Protein AF-0000000086921653 (afdb_homodimer)

Nearest PDB structures (foldseek):
  8v0e-assembly1_A  TM=7.248E-01  e=2.127E-13  Homo sapiens
  9goa-assembly1_D  TM=7.082E-01  e=7.191E-13  Latrodectus tredecimguttatus
  5et0-assembly2_C  TM=6.211E-01  e=5.485E-13  Mus musculus
  9go9-assembly1_D  TM=6.993E-01  e=1.940E-12  Latrodectus tredecimguttatus
  5vkq-assembly1_A  TM=5.645E-01  e=6.873E-13  Drosophila melanogaster

pLDDT: mean 85.6, std 21.06, range [19.03, 98.75]

Solvent-accessible surface area (backbone atoms only — not comparable to full-atom values): 44833 Å² total; per-residue (Å²): 137,78,83,74,82,75,76,76,74,77,72,74,77,76,78,72,76,74,77,74,72,72,69,71,74,69,77,75,67,77,78,58,57,68,45,58,58,68,54,50,53,24,22,51,70,57,37,61,77,69,47,67,81,50,62,60,93,70,54,32,30,70,58,37,40,36,45,63,43,45,22,48,48,48,52,67,64,80,64,80,65,82,78,68,75,90,61,72,52,66,48,56,42,52,49,52,52,37,70,76,40,58,67,54,67,72,43,51,25,71,64,33,43,30,40,56,34,50,17,22,50,70,46,29,40,66,47,45,53,46,55,47,51,52,33,52,55,55,41,64,64,50,56,72,78,54,90,76,76,91,67,51,59,34,53,50,62,60,66,41,48,25,75,58,37,44,33,26,55,36,31,7,44,74,52,67,21,58,66,35,43,51,51,55,32,66,74,44,26,81,58,36,58,68,54,21,76,77,25,44,7,49,50,17,48,16,29,63,68,65,34,61,69,56,34,52,48,48,65,74,43,21,75,57,62,36,46,46,26,45,72,53,30,34,23,57,36,31,14,35,68,70,64,37,57,67,59,38,50,55,45,43,74,77,41,38,70,57,38,62,44,44,23,75,58,30,45,25,32,49,38,44,19,25,66,72,48,42,44,69,53,41,49,53,41,43,72,60,33,60,68,42,57,71,46,46,25,67,84,52,32,43,32,29,56,35,43,9,27,42,69,44,27,54,65,36,42,50,51,47,38,72,77,39,61,72,50,68,74,51,47,25,77,53,40,39,38,34,46,34,36,9,31,56,56,67,20,62,68,42,53,55,52,35,64,71,34,67,66,48,33,70,61,44,47,62,46,50,26,78,60,29,41,30,22,63,46,45,45,59,67,87,74,59,70,70,72,72,68,47,83,84,47,64,64,76,49,54,22,76,86,67,37,28,29,63,53,44,46,53,53,52,53,55,49,70,74,93,138,79,81,76,78,78,72,77,74,76,77,73,79,78,76,78,78,76,77,72,73,73,71,74,74,69,76,75,69,76,78,76,58,67,42,57,65,67,53,51,53,24,20,52,70,54,38,60,78,69,45,68,80,49,64,59,92,71,50,29,34,77,57,36,38,35,46,61,43,45,20,48,70,55,50,69,60,83,65,81,69,84,82,69,74,92,62,68,52,65,47,55,40,52,49,53,52,37,70,76,40,59,68,54,65,72,44,50,25,70,63,32,43,30,39,55,35,48,18,22,52,69,44,28,39,64,46,43,52,44,56,45,51,52,32,53,54,55,44,67,65,51,59,72,78,52,90,75,80,91,67,52,58,34,52,51,62,59,66,41,47,23,74,58,37,43,31,27,55,36,31,8,44,76,63,67,22,57,65,34,41,51,51,56,31,65,72,42,26,84,58,36,59,68,54,22,75,76,26,43,7,47,50,15,48,16,31,63,69,64,36,62,67,56,34,51,50,48,65,73,42,20,76,55,62,35,47,46,26,47,71,52,29,34,24,55,37,33,14,36,68,70,64,38,59,66,59,40,50,55,47,42,74,74,43,39,68,56,38,63,43,45,21,74,58,29,46,24,32,48,36,44,18,27,65,72,48,43,42,68,54,42,50,55,41,41,72,58,33,59,60,41,55,54,46,45,26,66,86,53,32,43,31,28,57,34,43,9,29,43,70,45,28,54,64,35,42,50,51,48,37,73,72,39,62,56,51,67,71,54,46,27,77,53,42,40,38,34,46,33,36,9,33,58,56,67,22,65,68,43,54,54,54,35,67,71,33,48,60,48,34,70,59,45,48,63,47,50,25,78,62,33,42,29,24,63,48,45,46,58,67,90,74,57,70,71,72,71,66,45,73,82,46,64,66,78,49,54,23,76,84,69,37,27,30,64,52,46,47,51,53,53,49,57,51,67,71,93

Radius of gyration: 44.17 Å; Cα contacts (8 Å, |Δi|>4): 1391; chains: 2; bounding box: 118×127×109 Å

Sequence (836 aa):
MDHSTDQTESSTPLASANAVDQEAATDNTVLIRGMDLDAFNAAKKGKTDVLRGYHLDQILTPTKNTVLHIYVAFASSPNYVEPEEEELKPPSVVDKILQMCPALLSQENEIGETALHIAARHGRADIVERLIETAKAGRREDLENGPSSSVEAWQTLIRETNKEKDTALHFAVRFNHFRVVEILTREDPEFSYSANDAGETPLYLAAERKYGVLFSQILSTCKDPNYQGPNGRTALHAAVIYGDKKMTEKILEKKKDLAIAADEQGWTPLHCAALSGCTSIVKQLLQAHRSSAYIVDKADKKTALHIAASRGHVGVMKELISHCPDCCELVDQRRRNARHYALEKHQSRITTFVLKDPWLSNILLNAKDVDGNTPLHLLDVSLGTRFIGDARVDKMAFNKENMNALDVIIADDSRNEVMDHSTDQTESSTPLASANAVDQEAATDNTVLIRGMDLDAFNAAKKGKTDVLRGYHLDQILTPTKNTVLHIYVAFASSPNYVEPEEEELKPPSVVDKILQMCPALLSQENEIGETALHIAARHGRADIVERLIETAKAGRREDLENGPSSSVEAWQTLIRETNKEKDTALHFAVRFNHFRVVEILTREDPEFSYSANDAGETPLYLAAERKYGVLFSQILSTCKDPNYQGPNGRTALHAAVIYGDKKMTEKILEKKKDLAIAADEQGWTPLHCAALSGCTSIVKQLLQAHRSSAYIVDKADKKTALHIAASRGHVGVMKELISHCPDCCELVDQRRRNARHYALEKHQSRITTFVLKDPWLSNILLNAKDVDGNTPLHLLDVSLGTRFIGDARVDKMAFNKENMNALDVIIADDSRNEV

InterPro domains:
  IPR002110 Ankyrin repeat [PF12796] (100-184)
  IPR002110 Ankyrin repeat [PF12796] (218-287)
  IPR002110 Ankyrin repeat [PF12796] (291-356)
  IPR002110 Ankyrin repeat [PS50088] (111-133)
  IPR002110 Ankyrin repeat [PS50088] (231-263)
  IPR002110 Ankyrin repeat [PS50088] (265-287)
  IPR002110 Ankyrin repeat [PS50088] (300-323)
  IPR002110 Ankyrin repeat [SM00248] (111-145)
  IPR002110 Ankyrin repeat [SM00248] (164-193)
  IPR002110 Ankyrin repeat [SM00248] (198-227)
  IPR002110 Ankyrin repeat [SM00248] (231-260)
  IPR002110 Ankyrin repeat [SM00248] (265-294)
  IPR002110 Ankyrin repeat [SM00248] (300-329)
  IPR036770 Ankyrin repeat-containing domain superfamily [G3DSA:1.25.40.20] (60-296)
  IPR036770 Ankyrin repeat-containing domain superfamily [G3DSA:1.25.40.20] (297-381)
  IPR036770 Ankyrin repeat-containing domain superfamily [SSF48403] (105-353)

Organism: Prunus avium (NCBI:txid42229)

Foldseek 3Di:
DCPDPPPPPPPPPDPPPPPPPPPPPPVPPVPQDAFDPQLLVCLLQLVLVSVLPDPQCPRAGSQRHTSLLSNLLNQDDPPVDDPDDPRPHSLVSNVSVCVSPVVLLLDATNQADHSLLSNLLNLVLSNNVSSLVSQQVVVVVVCVVDDDDPAGSSRCSQCGATNQLDGSLLNNLLNVRQSNLLVSLQVCQADQRAAGNQWDGSLLSCLLVVVVSSNVSNLVRRPHHDQIGHQQAGSLLNNLLVPPLVSNLSCCVVPLCQQQRAGNFQDGSLLNNLLVLNLSSNLSSCVSPVCQQQGATDPWRDGSLLNNLLNLNPSSNVSNCVSPVCSQLDATPQRAGSLLNNQLNVNVNVLVVQVVDPVSLVRQQADQTNQGDHSLLNHACVNDCPSVPDPSHDQCRATNVGDGSVRSNVVVVVVVVD/DDDDPPPPPPPPPPPDPPPPPPPPVPVPVVPQDAFDPQLLVCLLQLVLVSVLPDPQCPRAGSQRDTSLLSNLLNQDQPPVDDPDDPRPHSLVSSVSVCVSPVVLLLDATNQADGSLLSNLLNLVLVNNVSSLVSQQVVCVVVVVPDDDDPAGSSRCSQCGATNQGDGSLLNNLLNVRQSNLLVSLQVCQADQRAAGNQWDGSLLSCLLVVVVNSNVSNLVRRPHHAQIGHQQAGSLLSNLLVPPLVSNLSCCVVPLCQQQRAGNFQDGSLLSNLLVLNLSSNLSSCVSPVCQQQGATDPWRDGSLLNNLLVLNLSNNVSNCVSPVCSQLDATPQRAGSLLNNQLNVRVNVLVVQVVDPSSLVRQQAGATNQQDHSLLNHACVNDCVSVPDPSHDQCRAGNVRDGSVRSNVVVVVVVVD

Structure (mmCIF, N/CA/C/O backbone):
data_AF-0000000086921653-model_v1
#
loop_
_entity.id
_entity.type
_entity.pdbx_description
1 polymer 'Ankyrin repeat-containing protein At5g02620-like'
#
loop_
_atom_site.group_PDB
_atom_site.id
_atom_site.type_symbol
_atom_site.label_atom_id
_atom_site.label_alt_id
_atom_site.label_comp_id
_atom_site.label_asym_id
_atom_site.label_entity_id
_atom_site.label_seq_id
_atom_site.pdbx_PDB_ins_code
_atom_site.Cartn_x
_atom_site.Cartn_y
_atom_site.Cartn_z
_atom_site.occupancy
_atom_site.B_iso_or_equiv
_atom_site.auth_seq_id
_atom_site.auth_comp_id
_atom_site.auth_asym_id
_atom_site.auth_atom_id
_atom_site.pdbx_PDB_model_num
ATOM 1 N N . MET A 1 1 ? 14.625 -70.188 59.062 1 21.78 1 MET A N 1
ATOM 2 C CA . MET A 1 1 ? 13.609 -69.875 58.062 1 21.78 1 MET A CA 1
ATOM 3 C C . MET A 1 1 ? 14.109 -68.812 57.094 1 21.78 1 MET A C 1
ATOM 5 O O . MET A 1 1 ? 14.711 -67.812 57.531 1 21.78 1 MET A O 1
ATOM 9 N N . ASP A 1 2 ? 14.281 -69.125 55.812 1 22.77 2 ASP A N 1
ATOM 10 C CA . ASP A 1 2 ? 15.039 -68.938 54.562 1 22.77 2 ASP A CA 1
ATOM 11 C C . ASP A 1 2 ? 14.578 -67.75 53.781 1 22.77 2 ASP A C 1
ATOM 13 O O . ASP A 1 2 ? 14.789 -67.625 52.562 1 22.77 2 ASP A O 1
ATOM 17 N N . HIS A 1 3 ? 14 -66.75 54.5 1 25.38 3 HIS A N 1
ATOM 18 C CA . HIS A 1 3 ? 13.102 -65.875 53.781 1 25.38 3 HIS A CA 1
ATOM 19 C C . HIS A 1 3 ? 13.836 -65.125 52.656 1 25.38 3 HIS A C 1
ATOM 21 O O . HIS A 1 3 ? 14.898 -64.562 52.875 1 25.38 3 HIS A O 1
ATOM 27 N N . SER A 1 4 ? 13.555 -65.5 51.406 1 24.88 4 SER A N 1
ATOM 28 C CA . SER A 1 4 ? 13.914 -65.438 50 1 24.88 4 SER A CA 1
ATOM 29 C C . SER A 1 4 ? 13.852 -63.969 49.531 1 24.88 4 SER A C 1
ATOM 31 O O . SER A 1 4 ? 12.859 -63.281 49.75 1 24.88 4 SER A O 1
ATOM 33 N N . THR A 1 5 ? 15.008 -63.25 49.531 1 27.56 5 THR A N 1
ATOM 34 C CA . THR A 1 5 ? 15.414 -61.906 49.156 1 27.56 5 THR A CA 1
ATOM 35 C C . THR A 1 5 ? 15 -61.562 47.719 1 27.56 5 THR A C 1
ATOM 37 O O . THR A 1 5 ? 15.539 -62.156 46.781 1 27.56 5 THR A O 1
ATOM 40 N N . ASP A 1 6 ? 13.641 -61.438 47.5 1 23.98 6 ASP A N 1
ATOM 41 C CA . ASP A 1 6 ? 12.945 -61.281 46.219 1 23.98 6 ASP A CA 1
ATOM 42 C C . ASP A 1 6 ? 13.555 -60.156 45.406 1 23.98 6 ASP A C 1
ATOM 44 O O . ASP A 1 6 ? 13.695 -59.031 45.875 1 23.98 6 ASP A O 1
ATOM 48 N N . GLN A 1 7 ? 14.508 -60.469 44.5 1 24.66 7 GLN A N 1
ATOM 49 C CA . GLN A 1 7 ? 15.312 -59.75 43.5 1 24.66 7 GLN A CA 1
ATOM 50 C C . GLN A 1 7 ? 14.43 -59 42.5 1 24.66 7 GLN A C 1
ATOM 52 O O . GLN A 1 7 ? 13.797 -59.625 41.625 1 24.66 7 GLN A O 1
ATOM 57 N N . THR A 1 8 ? 13.477 -58.188 43.062 1 25.53 8 THR A N 1
ATOM 58 C CA . THR A 1 8 ? 12.469 -57.625 42.156 1 25.53 8 THR A CA 1
ATOM 59 C C . THR A 1 8 ? 13.133 -56.906 41 1 25.53 8 THR A C 1
ATOM 61 O O . THR A 1 8 ? 13.992 -56.062 41.188 1 25.53 8 THR A O 1
ATOM 64 N N . GLU A 1 9 ? 13.328 -57.656 39.844 1 24.09 9 GLU A N 1
ATOM 65 C CA . GLU A 1 9 ? 13.828 -57.344 38.531 1 24.09 9 GLU A CA 1
ATOM 66 C C . GLU A 1 9 ? 13.141 -56.094 37.938 1 24.09 9 GLU A C 1
ATOM 68 O O . GLU A 1 9 ? 11.914 -56.062 37.812 1 24.09 9 GLU A O 1
ATOM 73 N N . SER A 1 10 ? 13.602 -54.906 38.406 1 24.86 10 SER A N 1
ATOM 74 C CA . SER A 1 10 ? 13.039 -53.625 38 1 24.86 10 SER A CA 1
ATOM 75 C C . SER A 1 10 ? 13.023 -53.5 36.469 1 24.86 10 SER A C 1
ATOM 77 O O . SER A 1 10 ? 14.07 -53.594 35.844 1 24.86 10 SER A O 1
ATOM 79 N N . SER A 1 11 ? 12.023 -54.219 35.844 1 23.41 11 SER A N 1
ATOM 80 C CA . SER A 1 11 ? 11.789 -54.219 34.406 1 23.41 11 SER A CA 1
ATOM 81 C C . SER A 1 11 ? 11.812 -52.812 33.844 1 23.41 11 SER A C 1
ATOM 83 O O . SER A 1 11 ? 11.227 -51.875 34.438 1 23.41 11 SER A O 1
ATOM 85 N N . THR A 1 12 ? 12.969 -52.438 33.25 1 26.62 12 THR A N 1
ATOM 86 C CA . THR A 1 12 ? 13.266 -51.219 32.531 1 26.62 12 THR A CA 1
ATOM 87 C C . THR A 1 12 ? 12.18 -50.906 31.5 1 26.62 12 THR A C 1
ATOM 89 O O . THR A 1 12 ? 11.906 -51.719 30.609 1 26.62 12 THR A O 1
ATOM 92 N N . PRO A 1 13 ? 11.086 -50.219 31.984 1 26.14 13 PRO A N 1
ATOM 93 C CA . PRO A 1 13 ? 9.992 -49.969 31.047 1 26.14 13 PRO A CA 1
ATOM 94 C C . PRO A 1 13 ? 10.477 -49.438 29.703 1 26.14 13 PRO A C 1
ATOM 96 O O . PRO A 1 13 ? 11.516 -48.75 29.641 1 26.14 13 PRO A O 1
ATOM 99 N N . LEU A 1 14 ? 10.32 -50.25 28.641 1 24.69 14 LEU A N 1
ATOM 100 C CA . LEU A 1 14 ? 10.477 -49.938 27.234 1 24.69 14 LEU A CA 1
ATOM 101 C C . LEU A 1 14 ? 9.82 -48.594 26.922 1 24.69 14 LEU A C 1
ATOM 103 O O . LEU A 1 14 ? 8.641 -48.375 27.219 1 24.69 14 LEU A O 1
ATOM 107 N N . ALA A 1 15 ? 10.648 -47.469 26.875 1 27.28 15 ALA A N 1
ATOM 108 C CA . ALA A 1 15 ? 10.328 -46.094 26.469 1 27.28 15 ALA A CA 1
ATOM 109 C C . ALA A 1 15 ? 9.484 -46.094 25.188 1 27.28 15 ALA A C 1
ATOM 111 O O . ALA A 1 15 ? 9.914 -46.594 24.156 1 27.28 15 ALA A O 1
ATOM 112 N N . SER A 1 16 ? 8.203 -46.438 25.344 1 21.78 16 SER A N 1
ATOM 113 C CA . SER A 1 16 ? 7.309 -46.281 24.203 1 21.78 16 SER A CA 1
ATOM 114 C C . SER A 1 16 ? 7.637 -45.031 23.391 1 21.78 16 SER A C 1
ATOM 116 O O . SER A 1 16 ? 7.809 -43.938 23.969 1 21.78 16 SER A O 1
ATOM 118 N N . ALA A 1 17 ? 8.398 -45.156 22.25 1 26.16 17 ALA A N 1
ATOM 119 C CA . ALA A 1 17 ? 8.664 -44.156 21.219 1 26.16 17 ALA A CA 1
ATOM 120 C C . ALA A 1 17 ? 7.41 -43.344 20.891 1 26.16 17 ALA A C 1
ATOM 122 O O . ALA A 1 17 ? 6.363 -43.938 20.578 1 26.16 17 ALA A O 1
ATOM 123 N N . ASN A 1 18 ? 7.32 -42.188 21.547 1 25.09 18 ASN A N 1
ATOM 124 C CA . ASN A 1 18 ? 6.316 -41.156 21.297 1 25.09 18 ASN A CA 1
ATOM 125 C C . ASN A 1 18 ? 5.961 -41.062 19.812 1 25.09 18 ASN A C 1
ATOM 127 O O . ASN A 1 18 ? 6.848 -41.062 18.953 1 25.09 18 ASN A O 1
ATOM 131 N N . ALA A 1 19 ? 4.789 -41.688 19.406 1 32.5 19 ALA A N 1
ATOM 132 C CA . ALA A 1 19 ? 4.086 -41.375 18.156 1 32.5 19 ALA A CA 1
ATOM 133 C C . ALA A 1 19 ? 4.23 -39.875 17.797 1 32.5 19 ALA A C 1
ATOM 135 O O . ALA A 1 19 ? 3.775 -39 18.547 1 32.5 19 ALA A O 1
ATOM 136 N N . VAL A 1 20 ? 5.344 -39.594 17.094 1 31.39 20 VAL A N 1
ATOM 137 C CA . VAL A 1 20 ? 5.461 -38.312 16.422 1 31.39 20 VAL A CA 1
ATOM 138 C C . VAL A 1 20 ? 4.117 -37.906 15.812 1 31.39 20 VAL A C 1
ATOM 140 O O . VAL A 1 20 ? 3.621 -38.594 14.906 1 31.39 20 VAL A O 1
ATOM 143 N N . ASP A 1 21 ? 3.199 -37.469 16.609 1 28.86 21 ASP A N 1
ATOM 144 C CA . ASP A 1 21 ? 2.061 -36.75 16.047 1 28.86 21 ASP A CA 1
ATOM 145 C C . ASP A 1 21 ? 2.498 -35.844 14.891 1 28.86 21 ASP A C 1
ATOM 147 O O . ASP A 1 21 ? 3.26 -34.875 15.086 1 28.86 21 ASP A O 1
ATOM 151 N N . GLN A 1 22 ? 2.719 -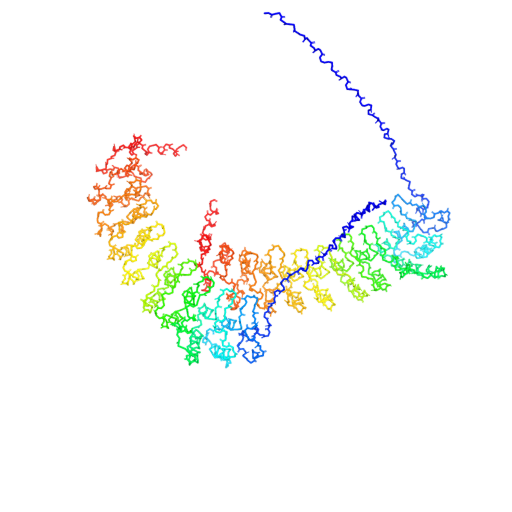36.5 13.758 1 27.22 22 GLN A N 1
ATOM 152 C CA . GLN A 1 22 ? 2.814 -35.719 12.547 1 27.22 22 GLN A CA 1
ATOM 153 C C . GLN A 1 22 ? 1.739 -34.625 12.523 1 27.22 22 GLN A C 1
ATOM 155 O O . GLN A 1 22 ? 0.565 -34.906 12.281 1 27.22 22 GLN A O 1
ATOM 160 N N . GLU A 1 23 ? 1.83 -33.656 13.438 1 30.58 23 GLU A N 1
ATOM 161 C CA . GLU A 1 23 ? 1.007 -32.5 13.188 1 30.58 23 GLU A CA 1
ATOM 162 C C . GLU A 1 23 ? 1.07 -32.094 11.719 1 30.58 23 GLU A C 1
ATOM 164 O O . GLU A 1 23 ? 2.127 -31.672 11.227 1 30.58 23 GLU A O 1
ATOM 169 N N . ALA A 1 24 ? 0.286 -32.75 10.828 1 29.7 24 ALA A N 1
ATOM 170 C CA . ALA A 1 24 ? -0.045 -32.125 9.547 1 29.7 24 ALA A CA 1
ATOM 171 C C . ALA A 1 24 ? -0.184 -30.625 9.703 1 29.7 24 ALA A C 1
ATOM 173 O O . ALA A 1 24 ? -1.039 -30.141 10.453 1 29.7 24 ALA A O 1
ATOM 174 N N . ALA A 1 25 ? 0.834 -29.891 9.555 1 32.28 25 ALA A N 1
ATOM 175 C CA . ALA A 1 25 ? 0.782 -28.438 9.406 1 32.28 25 ALA A CA 1
ATOM 176 C C . ALA A 1 25 ? -0.498 -28.016 8.695 1 32.28 25 ALA A C 1
ATOM 178 O O . ALA A 1 25 ? -0.626 -28.172 7.48 1 32.28 25 ALA A O 1
ATOM 179 N N . THR A 1 26 ? -1.689 -28.203 9.266 1 33.81 26 THR A N 1
ATOM 180 C CA . THR A 1 26 ? -2.859 -27.469 8.805 1 33.81 26 THR A CA 1
ATOM 181 C C . THR A 1 26 ? -2.457 -26.094 8.273 1 33.81 26 THR A C 1
ATOM 183 O O . THR A 1 26 ? -2.023 -25.219 9.039 1 33.81 26 THR A O 1
ATOM 186 N N . ASP A 1 27 ? -1.851 -26.047 7.207 1 39.56 27 ASP A N 1
ATOM 187 C CA . ASP A 1 27 ? -1.591 -24.734 6.609 1 39.56 27 ASP A CA 1
ATOM 188 C C . ASP A 1 27 ? -2.771 -23.797 6.816 1 39.56 27 ASP A C 1
ATOM 190 O O . ASP A 1 27 ? -3.852 -24.016 6.266 1 39.56 27 ASP A O 1
ATOM 194 N N . ASN A 1 28 ? -3.135 -23.391 8.023 1 40.16 28 ASN A N 1
ATOM 195 C CA . ASN A 1 28 ? -4.047 -22.359 8.523 1 40.16 28 ASN A CA 1
ATOM 196 C C . ASN A 1 28 ? -4.098 -21.156 7.586 1 40.16 28 ASN A C 1
ATOM 198 O O . ASN A 1 28 ? -3.488 -20.125 7.867 1 40.16 28 ASN A O 1
ATOM 202 N N . THR A 1 29 ? -3.969 -21.375 6.324 1 47.66 29 THR A N 1
ATOM 203 C CA . THR A 1 29 ? -4.191 -20.234 5.445 1 47.66 29 THR A CA 1
ATOM 204 C C . THR A 1 29 ? -5.523 -19.562 5.766 1 47.66 29 THR A C 1
ATOM 206 O O . THR A 1 29 ? -6.586 -20.172 5.633 1 47.66 29 THR A O 1
ATOM 209 N N . VAL A 1 30 ? -5.547 -18.812 6.797 1 52.41 30 VAL A N 1
ATOM 210 C CA . VAL A 1 30 ? -6.699 -17.984 7.129 1 52.41 30 VAL A CA 1
ATOM 211 C C . VAL A 1 30 ? -7.383 -17.516 5.848 1 52.41 30 VAL A C 1
ATOM 213 O O . VAL A 1 30 ? -6.777 -16.797 5.035 1 52.41 30 VAL A O 1
ATOM 216 N N . LEU A 1 31 ? -8.336 -18.328 5.414 1 67.62 31 LEU A N 1
ATOM 217 C CA . LEU A 1 31 ? -9.125 -18.031 4.227 1 67.62 31 LEU A CA 1
ATOM 218 C C . LEU A 1 31 ? -9.914 -16.734 4.406 1 67.62 31 LEU A C 1
ATOM 220 O O . LEU A 1 31 ? -10.828 -16.672 5.234 1 67.62 31 LEU A O 1
ATOM 224 N N . ILE A 1 32 ? -9.383 -15.562 3.982 1 76.06 32 ILE A N 1
ATOM 225 C CA . ILE A 1 32 ? -10.117 -14.305 3.957 1 76.06 32 ILE A CA 1
ATOM 226 C C . ILE A 1 32 ? -11.297 -14.406 2.99 1 76.06 32 ILE A C 1
ATOM 228 O O . ILE A 1 32 ? -11.148 -14.906 1.872 1 76.06 32 ILE A O 1
ATOM 232 N N . ARG A 1 33 ? -12.445 -14.227 3.578 1 85.31 33 ARG A N 1
ATOM 233 C CA . ARG A 1 33 ? -13.648 -14.258 2.754 1 85.31 33 ARG A CA 1
ATOM 234 C C . ARG A 1 33 ? -14.195 -12.852 2.527 1 85.31 33 ARG A C 1
ATOM 236 O O . ARG A 1 33 ? -14.133 -12 3.418 1 85.31 33 ARG A O 1
ATOM 243 N N . GLY A 1 34 ? -14.594 -12.547 1.26 1 88.5 34 GLY A N 1
ATOM 244 C CA . GLY A 1 34 ? -15.242 -11.289 0.944 1 88.5 34 GLY A CA 1
ATOM 245 C C . GLY A 1 34 ? -16.734 -11.297 1.235 1 88.5 34 GLY A C 1
ATOM 246 O O . GLY A 1 34 ? -17.297 -12.336 1.594 1 88.5 34 GLY A O 1
ATOM 247 N N . MET A 1 35 ? -17.297 -10.125 1.222 1 93.56 35 MET A N 1
ATOM 248 C CA . MET A 1 35 ? -18.734 -9.969 1.358 1 93.56 35 MET A CA 1
ATOM 249 C C . MET A 1 35 ? -19.469 -10.609 0.184 1 93.56 35 MET A C 1
ATOM 251 O O . MET A 1 35 ? -18.953 -10.633 -0.935 1 93.56 35 MET A O 1
ATOM 255 N N . ASP A 1 36 ? -20.641 -11.203 0.539 1 93.88 36 ASP A N 1
ATOM 256 C CA . ASP A 1 36 ? -21.5 -11.703 -0.528 1 93.88 36 ASP A CA 1
ATOM 257 C C . ASP A 1 36 ? -21.656 -10.672 -1.64 1 93.88 36 ASP A C 1
ATOM 259 O O . ASP A 1 36 ? -21.906 -9.492 -1.368 1 93.88 36 ASP A O 1
ATOM 263 N N . LEU A 1 37 ? -21.484 -11.094 -2.838 1 93.06 37 LEU A N 1
ATOM 264 C CA . LEU A 1 37 ? -21.453 -10.172 -3.973 1 93.06 37 LEU A CA 1
ATOM 265 C C . LEU A 1 37 ? -22.812 -9.5 -4.168 1 93.06 37 LEU A C 1
ATOM 267 O O . LEU A 1 37 ? -22.875 -8.312 -4.484 1 93.06 37 LEU A O 1
ATOM 271 N N . ASP A 1 38 ? -23.875 -10.234 -4.023 1 95.19 38 ASP A N 1
ATOM 272 C CA . ASP A 1 38 ? -25.219 -9.664 -4.176 1 95.19 38 ASP A CA 1
ATOM 273 C C . ASP A 1 38 ? -25.484 -8.609 -3.105 1 95.19 38 ASP A C 1
ATOM 275 O O . ASP A 1 38 ? -26.078 -7.562 -3.393 1 95.19 38 ASP A O 1
ATOM 279 N N . ALA A 1 39 ? -25.047 -8.906 -1.901 1 96.12 39 ALA A N 1
ATOM 280 C CA . ALA A 1 39 ? -25.203 -7.957 -0.806 1 96.12 39 ALA A CA 1
ATOM 281 C C . ALA A 1 39 ? -24.406 -6.684 -1.066 1 96.12 39 ALA A C 1
ATOM 283 O O . ALA A 1 39 ? -24.906 -5.574 -0.861 1 96.12 39 ALA A O 1
ATOM 284 N N . PHE A 1 40 ? -23.172 -6.855 -1.537 1 96.62 40 PHE A N 1
ATOM 285 C CA . PHE A 1 40 ? -22.328 -5.711 -1.847 1 96.62 40 PHE A CA 1
ATOM 286 C C . PHE A 1 40 ? -22.969 -4.844 -2.926 1 96.62 40 PHE A C 1
ATOM 288 O O . PHE A 1 40 ? -23.062 -3.625 -2.768 1 96.62 40 PHE A O 1
ATOM 295 N N . ASN A 1 41 ? -23.422 -5.496 -4.02 1 95.31 41 ASN A N 1
ATOM 296 C CA . ASN A 1 41 ? -24.016 -4.758 -5.125 1 95.31 41 ASN A CA 1
ATOM 297 C C . ASN A 1 41 ? -25.312 -4.074 -4.699 1 95.31 41 ASN A C 1
ATOM 299 O O . ASN A 1 41 ? -25.609 -2.967 -5.148 1 95.31 41 ASN A O 1
ATOM 303 N N . ALA A 1 42 ? -26.078 -4.75 -3.904 1 96.25 42 ALA A N 1
ATOM 304 C CA . ALA A 1 42 ? -27.297 -4.148 -3.375 1 96.25 42 ALA A CA 1
ATOM 305 C C . ALA A 1 42 ? -26.984 -2.92 -2.529 1 96.25 42 ALA A C 1
ATOM 307 O O . ALA A 1 42 ? -27.672 -1.898 -2.627 1 96.25 42 ALA A O 1
ATOM 308 N N . ALA A 1 43 ? -25.969 -2.992 -1.673 1 95.75 43 ALA A N 1
ATOM 309 C CA . ALA A 1 43 ? -25.531 -1.865 -0.851 1 95.75 43 ALA A CA 1
ATOM 310 C C . ALA A 1 43 ? -25.078 -0.692 -1.719 1 95.75 43 ALA A C 1
ATOM 312 O O . ALA A 1 43 ? -25.5 0.448 -1.49 1 95.75 43 ALA A O 1
ATOM 313 N N . LYS A 1 44 ? -24.281 -1.051 -2.695 1 94 44 LYS A N 1
ATOM 314 C CA . LYS A 1 44 ? -23.766 -0.069 -3.643 1 94 44 LYS A CA 1
ATOM 315 C C . LYS A 1 44 ? -24.891 0.719 -4.297 1 94 44 LYS A C 1
ATOM 317 O O . LYS A 1 44 ? -24.812 1.94 -4.438 1 94 44 LYS A O 1
ATOM 322 N N . LYS A 1 45 ? -26.016 0.05 -4.652 1 93 45 LYS A N 1
ATOM 323 C CA . LYS A 1 45 ? -27.109 0.65 -5.426 1 93 45 LYS A CA 1
ATOM 324 C C . LYS A 1 45 ? -28.25 1.104 -4.516 1 93 45 LYS A C 1
ATOM 326 O O . LYS A 1 45 ? -29.219 1.704 -4.984 1 93 45 LYS A O 1
ATOM 331 N N . GLY A 1 46 ? -28.156 0.857 -3.252 1 93.81 46 GLY A N 1
ATOM 332 C CA . GLY A 1 46 ? -29.219 1.214 -2.318 1 93.81 46 GLY A CA 1
ATOM 333 C C . GLY A 1 46 ? -30.469 0.38 -2.488 1 93.81 46 GLY A C 1
ATOM 334 O O . GLY A 1 46 ? -31.578 0.88 -2.314 1 93.81 46 GLY A O 1
ATOM 335 N N . LYS A 1 47 ? -30.266 -0.865 -2.949 1 94.12 47 LYS A N 1
ATOM 336 C CA . LYS A 1 47 ? -31.406 -1.769 -3.113 1 94.12 47 LYS A CA 1
ATOM 337 C C . LYS A 1 47 ? -31.766 -2.443 -1.792 1 94.12 47 LYS A C 1
ATOM 339 O O . LYS A 1 47 ? -31.391 -3.59 -1.551 1 94.12 47 LYS A O 1
ATOM 344 N N . THR A 1 48 ? -32.594 -1.814 -1.011 1 95 48 THR A N 1
ATOM 345 C CA . THR A 1 48 ? -32.906 -2.242 0.35 1 95 48 THR A CA 1
ATOM 346 C C . THR A 1 48 ? -33.75 -3.514 0.338 1 95 48 THR A C 1
ATOM 348 O O . THR A 1 48 ? -33.719 -4.293 1.292 1 95 48 THR A O 1
ATOM 351 N N . ASP A 1 49 ? -34.438 -3.754 -0.765 1 94.56 49 ASP A N 1
ATOM 352 C CA . ASP A 1 49 ? -35.25 -4.965 -0.866 1 94.56 49 ASP A CA 1
ATOM 353 C C . ASP A 1 49 ? -34.375 -6.215 -0.851 1 94.56 49 ASP A C 1
ATOM 355 O O . ASP A 1 49 ? -34.719 -7.223 -0.239 1 94.56 49 ASP A O 1
ATOM 359 N N . VAL A 1 50 ? -33.281 -6.109 -1.494 1 95.12 50 VAL A N 1
ATOM 360 C CA . VAL A 1 50 ? -32.344 -7.227 -1.55 1 95.12 50 VAL A CA 1
ATOM 361 C C . VAL A 1 50 ? -31.656 -7.398 -0.193 1 95.12 50 VAL A C 1
ATOM 363 O O . VAL A 1 50 ? -31.406 -8.523 0.247 1 95.12 50 VAL A O 1
ATOM 366 N N . LEU A 1 51 ? -31.438 -6.375 0.54 1 96.25 51 LEU A N 1
ATOM 367 C CA . LEU A 1 51 ? -30.688 -6.383 1.791 1 96.25 51 LEU A CA 1
ATOM 368 C C . LEU A 1 51 ? -31.531 -6.961 2.926 1 96.25 51 LEU A C 1
ATOM 370 O O . LEU A 1 51 ? -30.984 -7.422 3.932 1 96.25 51 LEU A O 1
ATOM 374 N N . ARG A 1 52 ? -32.781 -7.035 2.762 1 94.56 52 ARG A N 1
ATOM 375 C CA . ARG A 1 52 ? -33.688 -7.523 3.795 1 94.56 52 ARG A CA 1
ATOM 376 C C . ARG A 1 52 ? -33.438 -8.992 4.109 1 94.56 52 ARG A C 1
ATOM 378 O O . ARG A 1 52 ? -33.688 -9.453 5.223 1 94.56 52 ARG A O 1
ATOM 385 N N . GLY A 1 53 ? -32.844 -9.672 3.211 1 91.81 53 GLY A N 1
ATOM 386 C CA . GLY A 1 53 ? -32.594 -11.102 3.391 1 91.81 53 GLY A CA 1
ATOM 387 C C . GLY A 1 53 ? -31.297 -11.406 4.117 1 91.81 53 GLY A C 1
ATOM 388 O O . GLY A 1 53 ? -31.016 -12.562 4.418 1 91.81 53 GLY A O 1
ATOM 389 N N . TYR A 1 54 ? -30.594 -10.367 4.492 1 95.25 54 TYR A N 1
ATOM 390 C CA . TYR A 1 54 ? -29.281 -10.57 5.098 1 95.25 54 TYR A CA 1
ATOM 391 C C . TYR A 1 54 ? -29.266 -10.102 6.547 1 95.25 54 TYR A C 1
ATOM 393 O O . TYR A 1 54 ? -30.062 -9.25 6.941 1 95.25 54 TYR A O 1
ATOM 401 N N . HIS A 1 55 ? -28.406 -10.773 7.348 1 95.5 55 HIS A N 1
ATOM 402 C CA . HIS A 1 55 ? -28.047 -10.203 8.641 1 95.5 55 HIS A CA 1
ATOM 403 C C . HIS A 1 55 ? -27.016 -9.094 8.484 1 95.5 55 HIS A C 1
ATOM 405 O O . HIS A 1 55 ? -25.812 -9.359 8.516 1 95.5 55 HIS A O 1
ATOM 411 N N . LEU A 1 56 ? -27.484 -7.914 8.438 1 96.44 56 LEU A N 1
ATOM 412 C CA . LEU A 1 56 ? -26.703 -6.789 7.953 1 96.44 56 LEU A CA 1
ATOM 413 C C . LEU A 1 56 ? -25.516 -6.523 8.867 1 96.44 56 LEU A C 1
ATOM 415 O O . LEU A 1 56 ? -24.469 -6.023 8.422 1 96.44 56 LEU A O 1
ATOM 419 N N . ASP A 1 57 ? -25.562 -6.844 10.156 1 95.44 57 ASP A N 1
ATOM 420 C CA . ASP A 1 57 ? -24.469 -6.598 11.094 1 95.44 57 ASP A CA 1
ATOM 421 C C . ASP A 1 57 ? -23.406 -7.68 10.984 1 95.44 57 ASP A C 1
ATOM 423 O O . ASP A 1 57 ? -22.297 -7.52 11.5 1 95.44 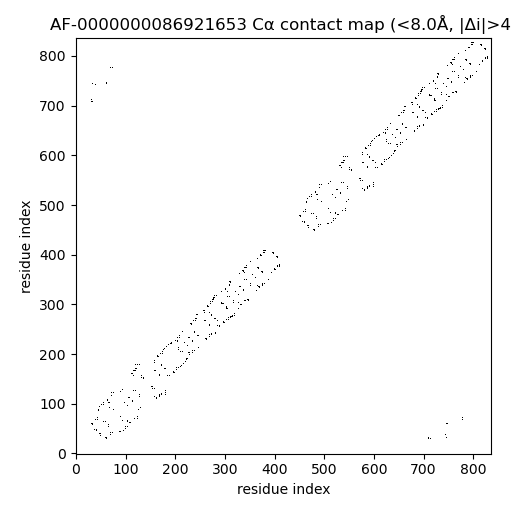57 ASP A O 1
ATOM 427 N N . GLN A 1 58 ? -23.672 -8.711 10.164 1 95 58 GLN A N 1
ATOM 428 C CA . GLN A 1 58 ? -22.75 -9.844 10.102 1 95 58 GLN A CA 1
ATOM 429 C C . GLN A 1 58 ? -22.109 -9.953 8.719 1 95 58 GLN A C 1
ATOM 431 O O . GLN A 1 58 ? -21.062 -10.586 8.562 1 95 58 GLN A O 1
ATOM 436 N N . ILE A 1 59 ? -22.766 -9.414 7.777 1 95.75 59 ILE A N 1
ATOM 437 C CA . ILE A 1 59 ? -22.188 -9.438 6.438 1 95.75 59 ILE A CA 1
ATOM 438 C C . ILE A 1 59 ? -21.188 -8.305 6.281 1 95.75 59 ILE A C 1
ATOM 440 O O . ILE A 1 59 ? -21.562 -7.145 6.094 1 95.75 59 ILE A O 1
ATOM 444 N N . LEU A 1 60 ? -19.859 -8.609 6.375 1 96.69 60 LEU A N 1
ATOM 445 C CA . LEU A 1 60 ? -18.797 -7.617 6.406 1 96.69 60 LEU A CA 1
ATOM 446 C C . LEU A 1 60 ? -17.781 -7.875 5.293 1 96.69 60 LEU A C 1
ATOM 448 O O . LEU A 1 60 ? -17.656 -9.008 4.82 1 96.69 60 LEU A O 1
ATOM 452 N N . THR A 1 61 ? -17.188 -6.844 4.746 1 96.19 61 THR A N 1
ATOM 453 C CA . THR A 1 61 ? -16.031 -7 3.883 1 96.19 61 THR A CA 1
ATOM 454 C C . THR A 1 61 ? -14.828 -7.508 4.676 1 96.19 61 THR A C 1
ATOM 456 O O . THR A 1 61 ? -14.906 -7.652 5.898 1 96.19 61 THR A O 1
ATOM 459 N N . PRO A 1 62 ? -13.688 -7.805 3.99 1 93.06 62 PRO A N 1
ATOM 460 C CA . PRO A 1 62 ? -12.523 -8.336 4.703 1 93.06 62 PRO A CA 1
ATOM 461 C C . PRO A 1 62 ? -12.031 -7.402 5.809 1 93.06 62 PRO A C 1
ATOM 463 O O . PRO A 1 62 ? -11.5 -7.867 6.82 1 93.06 62 PRO A O 1
ATOM 466 N N . THR A 1 63 ? -12.234 -6.059 5.609 1 95.75 63 THR A N 1
ATOM 467 C CA . THR A 1 63 ? -11.797 -5.098 6.613 1 95.75 63 THR A CA 1
ATOM 468 C C . THR A 1 63 ? -12.984 -4.57 7.414 1 95.75 63 THR A C 1
ATOM 470 O O . THR A 1 63 ? -12.961 -3.436 7.895 1 95.75 63 THR A O 1
ATOM 473 N N . LYS A 1 64 ? -14.102 -5.348 7.438 1 97 64 LYS A N 1
ATOM 474 C CA . LYS A 1 64 ? -15.242 -5.195 8.336 1 97 64 LYS A CA 1
ATOM 475 C C . LYS A 1 64 ? -16.094 -3.992 7.953 1 97 64 LYS A C 1
ATOM 477 O O . LYS A 1 64 ? -16.688 -3.346 8.812 1 97 64 LYS A O 1
ATOM 482 N N . ASN A 1 65 ? -16.078 -3.633 6.738 1 98 65 ASN A N 1
ATOM 483 C CA . ASN A 1 65 ? -17.047 -2.65 6.285 1 98 65 ASN A CA 1
ATOM 484 C C . ASN A 1 65 ? -18.453 -3.254 6.203 1 98 65 ASN A C 1
ATOM 486 O O . ASN A 1 65 ? -18.625 -4.398 5.781 1 98 65 ASN A O 1
ATOM 490 N N . THR A 1 66 ? -19.438 -2.508 6.602 1 97.94 66 THR A N 1
ATOM 491 C CA . THR A 1 66 ? -20.844 -2.914 6.535 1 97.94 66 THR A CA 1
ATOM 492 C C . THR A 1 66 ? -21.484 -2.426 5.242 1 97.94 66 THR A C 1
ATOM 494 O O . THR A 1 66 ? -20.875 -1.678 4.477 1 97.94 66 THR A O 1
ATOM 497 N N . VAL A 1 67 ? -22.75 -2.859 5.039 1 97.62 67 VAL A N 1
ATOM 498 C CA . VAL A 1 67 ? -23.5 -2.42 3.871 1 97.62 67 VAL A CA 1
ATOM 499 C C . VAL A 1 67 ? -23.734 -0.912 3.939 1 97.62 67 VAL A C 1
ATOM 501 O O . VAL A 1 67 ? -23.781 -0.237 2.908 1 97.62 67 VAL A O 1
ATOM 504 N N . LEU A 1 68 ? -23.844 -0.359 5.164 1 98.12 68 LEU A N 1
ATOM 505 C CA . LEU A 1 68 ? -24.031 1.079 5.316 1 98.12 68 LEU A CA 1
ATOM 506 C C . LEU A 1 68 ? -22.766 1.841 4.938 1 98.12 68 LEU A C 1
ATOM 508 O O . LEU A 1 68 ? -22.844 2.869 4.258 1 98.12 68 LEU A O 1
ATOM 512 N N . HIS A 1 69 ? -21.594 1.333 5.379 1 98 69 HIS A N 1
ATOM 513 C CA . HIS A 1 69 ? -20.328 1.919 4.949 1 98 69 HIS A CA 1
ATOM 514 C C . HIS A 1 69 ? -20.234 1.996 3.428 1 98 69 HIS A C 1
ATOM 516 O O . HIS A 1 69 ? -19.891 3.039 2.873 1 98 69 HIS A O 1
ATOM 522 N N . ILE A 1 70 ? -20.562 0.852 2.803 1 97 70 ILE A N 1
ATOM 523 C CA . ILE A 1 70 ? -20.453 0.728 1.354 1 97 70 ILE A CA 1
ATOM 524 C C . ILE A 1 70 ? -21.406 1.71 0.681 1 97 70 ILE A C 1
ATOM 526 O O . ILE A 1 70 ? -21.016 2.449 -0.225 1 97 70 ILE A O 1
ATOM 530 N N . TYR A 1 71 ? -22.672 1.778 1.121 1 97.06 71 TYR A N 1
ATOM 531 C CA . TYR A 1 71 ? -23.656 2.666 0.514 1 97.06 71 TYR A CA 1
ATOM 532 C C . TYR A 1 71 ? -23.219 4.121 0.61 1 97.06 71 TYR A C 1
ATOM 534 O O . TYR A 1 71 ? -23.266 4.859 -0.375 1 97.06 71 TYR A O 1
ATOM 542 N N . VAL A 1 72 ? -22.75 4.527 1.803 1 96.69 72 VAL A N 1
ATOM 543 C CA . VAL A 1 72 ? -22.359 5.91 2.047 1 96.69 72 VAL A CA 1
ATOM 544 C C . VAL A 1 72 ? -21.172 6.277 1.156 1 96.69 72 VAL A C 1
ATOM 546 O O . VAL A 1 72 ? -21.078 7.402 0.659 1 96.69 72 VAL A O 1
ATOM 549 N N . ALA A 1 73 ? -20.25 5.352 0.926 1 94 73 ALA A N 1
ATOM 550 C CA . ALA A 1 73 ? -19.094 5.594 0.066 1 94 73 ALA A CA 1
ATOM 551 C C . ALA A 1 73 ? -19.531 5.848 -1.376 1 94 73 ALA A C 1
ATOM 553 O O . ALA A 1 73 ? -18.891 6.621 -2.096 1 94 73 ALA A O 1
ATOM 554 N N . PHE A 1 74 ? -20.625 5.203 -1.83 1 92 74 PHE A N 1
ATOM 555 C CA . PHE A 1 74 ? -21.078 5.297 -3.215 1 92 74 PHE A CA 1
ATOM 556 C C . PHE A 1 74 ? -22.078 6.438 -3.385 1 92 74 PHE A C 1
ATOM 558 O O . PHE A 1 74 ? -22.281 6.926 -4.496 1 92 74 PHE A O 1
ATOM 565 N N . ALA A 1 75 ? -22.625 6.832 -2.307 1 87.56 75 ALA A N 1
ATOM 566 C CA . ALA A 1 75 ? -23.75 7.77 -2.391 1 87.56 75 ALA A CA 1
ATOM 567 C C . ALA A 1 75 ? -23.281 9.117 -2.93 1 87.56 75 ALA A C 1
ATOM 569 O O . ALA A 1 75 ? -22.203 9.594 -2.584 1 87.56 75 ALA A O 1
ATOM 570 N N . SER A 1 76 ? -23.672 9.422 -4.199 1 71.62 76 SER A N 1
ATOM 571 C CA . SER A 1 76 ? -23.312 10.719 -4.77 1 71.62 76 SER A CA 1
ATOM 572 C C . SER A 1 76 ? -24.219 11.82 -4.246 1 71.62 76 SER A C 1
ATOM 574 O O . SER A 1 76 ? -25.391 11.57 -3.926 1 71.62 76 SER A O 1
ATOM 576 N N . SER A 1 77 ? -23.484 12.953 -3.715 1 57.62 77 SER A N 1
ATOM 577 C CA . SER A 1 77 ? -24.359 14.094 -3.465 1 57.62 77 SER A CA 1
ATOM 578 C C . SER A 1 77 ? -25.219 14.422 -4.688 1 57.62 77 SER A C 1
ATOM 580 O O . SER A 1 77 ? -24.812 14.125 -5.82 1 57.62 77 SER A O 1
ATOM 582 N N . PRO A 1 78 ? -26.531 14.516 -4.516 1 45.25 78 PRO A N 1
ATOM 583 C CA . PRO A 1 78 ? -27.344 14.867 -5.68 1 45.25 78 PRO A CA 1
ATOM 584 C C . PRO A 1 78 ? -26.625 15.781 -6.656 1 45.25 78 PRO A C 1
ATOM 586 O O . PRO A 1 78 ? -26.25 16.906 -6.301 1 45.25 78 PRO A O 1
ATOM 589 N N . ASN A 1 79 ? -25.469 15.32 -7.266 1 40.38 79 ASN A N 1
ATOM 590 C CA . ASN A 1 79 ? -25.281 16.266 -8.359 1 40.38 79 ASN A CA 1
ATOM 591 C C . ASN A 1 79 ? -26.562 16.469 -9.148 1 40.38 79 ASN A C 1
ATOM 593 O O . ASN A 1 79 ? -27.344 15.531 -9.344 1 40.38 79 ASN A O 1
ATOM 597 N N . TYR A 1 80 ? -26.984 17.734 -9.141 1 35.16 80 TYR A N 1
ATOM 598 C CA . TYR A 1 80 ? -28.203 18.188 -9.812 1 35.16 80 TYR A CA 1
ATOM 599 C C . TYR A 1 80 ? -28.344 17.516 -11.18 1 35.16 80 TYR A C 1
ATOM 601 O O . TYR A 1 80 ? -29.141 17.953 -12.008 1 35.16 80 TYR A O 1
ATOM 609 N N . VAL A 1 81 ? -27.266 16.953 -11.68 1 33.88 81 VAL A N 1
ATOM 610 C CA . VAL A 1 81 ? -27.656 16.844 -13.078 1 33.88 81 VAL A CA 1
ATOM 611 C C . VAL A 1 81 ? -28.875 15.938 -13.211 1 33.88 81 VAL A C 1
ATOM 613 O O . VAL A 1 81 ? -29.875 16.328 -13.812 1 33.88 81 VAL A O 1
ATOM 616 N N . GLU A 1 82 ? -28.547 14.578 -13.727 1 36.66 82 GLU A N 1
ATOM 617 C CA . GLU A 1 82 ? -29.531 13.945 -14.594 1 36.66 82 GLU A CA 1
ATOM 618 C C . GLU A 1 82 ? -30.781 13.547 -13.805 1 36.66 82 GLU A C 1
ATOM 620 O O . GLU A 1 82 ? -30.672 13.023 -12.695 1 36.66 82 GLU A O 1
ATOM 625 N N . PRO A 1 83 ? -31.938 14.062 -14.188 1 35 83 PRO A N 1
ATOM 626 C CA . PRO A 1 83 ? -33.312 13.797 -13.789 1 35 83 PRO A CA 1
ATOM 627 C C . PRO A 1 83 ? -33.594 12.312 -13.578 1 35 83 PRO A C 1
ATOM 629 O O . PRO A 1 83 ? -34.75 11.891 -13.539 1 35 83 PRO A O 1
ATOM 632 N N . GLU A 1 84 ? -32.719 11.422 -14.023 1 37.19 84 GLU A N 1
ATOM 633 C CA . GLU A 1 84 ? -33.406 10.148 -14.219 1 37.19 84 GLU A CA 1
ATOM 634 C C . GLU A 1 84 ? -34.219 9.758 -12.984 1 37.19 84 GLU A C 1
ATOM 636 O O . GLU A 1 84 ? -34.125 10.414 -11.945 1 37.19 84 GLU A O 1
ATOM 641 N N . GLU A 1 85 ? -34.344 8.297 -12.844 1 41.16 85 GLU A N 1
ATOM 642 C CA . GLU A 1 85 ? -35.344 7.52 -12.141 1 41.16 85 GLU A CA 1
ATOM 643 C C . GLU A 1 85 ? -35.438 7.914 -10.672 1 41.16 85 GLU A C 1
ATOM 645 O O . GLU A 1 85 ? -34.469 8.461 -10.117 1 41.16 85 GLU A O 1
ATOM 650 N N . GLU A 1 86 ? -36.594 7.816 -10.07 1 46.28 86 GLU A N 1
ATOM 651 C CA . GLU A 1 86 ? -37.156 7.879 -8.719 1 46.28 86 GLU A CA 1
ATOM 652 C C . GLU A 1 86 ? -36.156 7.332 -7.695 1 46.28 86 GLU A C 1
ATOM 654 O O . GLU A 1 86 ? -36.344 6.246 -7.148 1 46.28 86 GLU A O 1
ATOM 659 N N . GLU A 1 87 ? -34.938 7.289 -8.055 1 53.56 87 GLU A N 1
ATOM 660 C CA . GLU A 1 87 ? -33.969 6.703 -7.145 1 53.56 87 GLU A CA 1
ATOM 661 C C . GLU A 1 87 ? -34 7.375 -5.777 1 53.56 87 GLU A C 1
ATOM 663 O O . GLU A 1 87 ? -34.094 8.602 -5.684 1 53.56 87 GLU A O 1
ATOM 668 N N . LEU A 1 88 ? -34.469 6.508 -4.809 1 59.66 88 LEU A N 1
ATOM 669 C CA . LEU A 1 88 ? -34.531 6.965 -3.424 1 59.66 88 LEU A CA 1
ATOM 670 C C . LEU A 1 88 ? -33.312 7.863 -3.117 1 59.66 88 LEU A C 1
ATOM 672 O O . LEU A 1 88 ? -32.219 7.613 -3.592 1 59.66 88 LEU A O 1
ATOM 676 N N . LYS A 1 89 ? -33.781 8.961 -2.594 1 76.62 89 LYS A N 1
ATOM 677 C CA . LYS A 1 89 ? -32.75 9.867 -2.123 1 76.62 89 LYS A CA 1
ATOM 678 C C . LYS A 1 89 ? -31.812 9.172 -1.131 1 76.62 89 LYS A C 1
ATOM 680 O O . LYS A 1 89 ? -32.219 8.281 -0.395 1 76.62 89 LYS A O 1
ATOM 685 N N . PRO 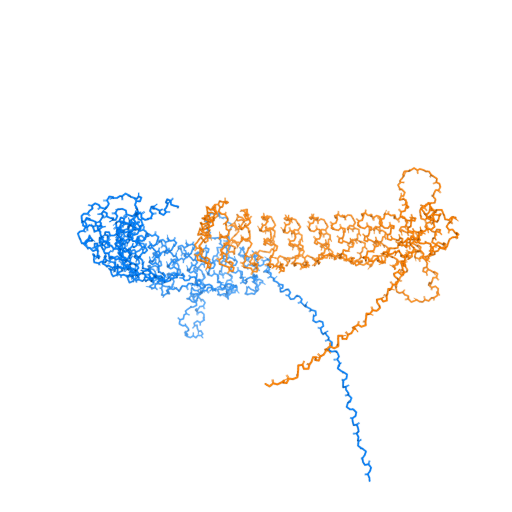A 1 90 ? -30.594 9.445 -1.203 1 82.31 90 PRO A N 1
ATOM 686 C CA . PRO A 1 90 ? -29.594 8.797 -0.344 1 82.31 90 PRO A CA 1
ATOM 687 C C . PRO A 1 90 ? -30 8.789 1.128 1 82.31 90 PRO A C 1
ATOM 689 O O . PRO A 1 90 ? -29.922 7.754 1.791 1 82.31 90 PRO A O 1
ATOM 692 N N . PRO A 1 91 ? -30.672 9.781 1.663 1 84.31 91 PRO A N 1
ATOM 693 C CA . PRO A 1 91 ? -31.062 9.734 3.074 1 84.31 91 PRO A CA 1
ATOM 694 C C . PRO A 1 91 ? -32.156 8.711 3.346 1 84.31 91 PRO A C 1
ATOM 696 O O . PRO A 1 91 ? -32.188 8.086 4.406 1 84.31 91 PRO A O 1
ATOM 699 N N . SER A 1 92 ? -33 8.562 2.4 1 90.31 92 SER A N 1
ATOM 700 C CA . SER A 1 92 ? -34.062 7.598 2.578 1 90.31 92 SER A CA 1
ATOM 701 C C . SER A 1 92 ? -33.531 6.168 2.621 1 90.31 92 SER A C 1
ATOM 703 O O . SER A 1 92 ? -34.062 5.332 3.371 1 90.31 92 SER A O 1
ATOM 705 N N . VAL A 1 93 ? -32.594 5.965 1.785 1 94.62 93 VAL A N 1
ATOM 706 C CA . VAL A 1 93 ? -31.984 4.641 1.77 1 94.62 93 VAL A CA 1
ATOM 707 C C . VAL A 1 93 ? -31.297 4.379 3.104 1 94.62 93 VAL A C 1
ATOM 709 O O . VAL A 1 93 ? -31.406 3.285 3.662 1 94.62 93 VAL A O 1
ATOM 712 N N . VAL A 1 94 ? -30.609 5.371 3.648 1 96.69 94 VAL A N 1
ATOM 713 C CA . VAL A 1 94 ? -29.922 5.262 4.934 1 96.69 94 VAL A CA 1
ATOM 714 C C . VAL A 1 94 ? -30.938 4.953 6.031 1 96.69 94 VAL A C 1
ATOM 716 O O . VAL A 1 94 ? -30.703 4.078 6.871 1 96.69 94 VAL A O 1
ATOM 719 N N . ASP A 1 95 ? -32.125 5.547 5.934 1 95.5 95 ASP A N 1
ATOM 720 C CA . ASP A 1 95 ? -33.188 5.312 6.91 1 95.5 95 ASP A CA 1
ATOM 721 C C . ASP A 1 95 ? -33.625 3.859 6.883 1 95.5 95 ASP A C 1
ATOM 723 O O . ASP A 1 95 ? -33.781 3.229 7.93 1 95.5 95 ASP A O 1
ATOM 727 N N . LYS A 1 96 ? -33.812 3.408 5.738 1 96 96 LYS A N 1
ATOM 728 C CA . LYS A 1 96 ? -34.312 2.049 5.582 1 96 96 LYS A CA 1
ATOM 729 C C . LYS A 1 96 ? -33.312 1.024 6.082 1 96 96 LYS A C 1
ATOM 731 O O . LYS A 1 96 ? -33.688 0.059 6.758 1 96 96 LYS A O 1
ATOM 736 N N . ILE A 1 97 ? -32.062 1.276 5.762 1 97.12 97 ILE A N 1
ATOM 737 C CA . ILE A 1 97 ? -31.016 0.362 6.207 1 97.12 97 ILE A CA 1
ATOM 738 C C . ILE A 1 97 ? -30.953 0.357 7.734 1 97.12 97 ILE A C 1
ATOM 740 O O . ILE A 1 97 ? -30.875 -0.706 8.352 1 97.12 97 ILE A O 1
ATOM 744 N N . LEU A 1 98 ? -31.062 1.501 8.344 1 96.69 98 LEU A N 1
ATOM 745 C CA . LEU A 1 98 ? -30.938 1.621 9.789 1 96.69 98 LEU A CA 1
ATOM 746 C C . LEU A 1 98 ? -32.188 1.12 10.492 1 96.69 98 LEU A C 1
ATOM 748 O O . LEU A 1 98 ? -32.125 0.684 11.641 1 96.69 98 LEU A O 1
ATOM 752 N N . GLN A 1 99 ? -33.312 1.192 9.844 1 95.25 99 GLN A N 1
ATOM 753 C CA . GLN A 1 99 ? -34.5 0.584 10.391 1 95.25 99 GLN A CA 1
ATOM 754 C C . GLN A 1 99 ? -34.375 -0.935 10.461 1 95.25 99 GLN A C 1
ATOM 756 O O . GLN A 1 99 ? -34.844 -1.56 11.414 1 95.25 99 GLN A O 1
ATOM 761 N N . MET A 1 100 ? -33.719 -1.495 9.461 1 95.88 100 MET A N 1
ATOM 762 C CA . MET A 1 100 ? -33.531 -2.941 9.414 1 95.88 100 MET A CA 1
ATOM 763 C C . MET A 1 100 ? -32.531 -3.383 10.484 1 95.88 100 MET A C 1
ATOM 765 O O . MET A 1 100 ? -32.688 -4.441 11.094 1 95.88 100 MET A O 1
ATOM 769 N N . CYS A 1 101 ? -31.516 -2.578 10.664 1 96.81 101 CYS A N 1
ATOM 770 C CA . CYS A 1 101 ? -30.469 -2.926 11.617 1 96.81 101 CYS A CA 1
ATOM 771 C C . CYS A 1 101 ? -29.859 -1.676 12.25 1 96.81 101 CYS A C 1
ATOM 773 O O . CYS A 1 101 ? -28.828 -1.189 11.805 1 96.81 101 CYS A O 1
ATOM 775 N N . PRO A 1 102 ? -30.422 -1.198 13.352 1 95.44 102 PRO A N 1
ATOM 776 C CA . PRO A 1 102 ? -30 0.04 14 1 95.44 102 PRO A CA 1
ATOM 777 C C . PRO A 1 102 ? -28.547 -0.016 14.469 1 95.44 102 PRO A C 1
ATOM 779 O O . PRO A 1 102 ? -27.875 1.02 14.562 1 95.44 102 PRO A O 1
ATOM 782 N N . ALA A 1 103 ? -28.016 -1.21 14.695 1 95.31 103 ALA A N 1
ATOM 783 C CA . ALA A 1 103 ? -26.656 -1.377 15.211 1 95.31 103 ALA A CA 1
ATOM 784 C C . ALA A 1 103 ? -25.625 -0.837 14.227 1 95.31 103 ALA A C 1
ATOM 786 O O . ALA A 1 103 ? -24.5 -0.491 14.617 1 95.31 103 ALA A O 1
ATOM 787 N N . LEU A 1 104 ? -25.984 -0.721 12.945 1 97.69 104 LEU A N 1
ATOM 788 C CA . LEU A 1 104 ? -25.062 -0.286 11.906 1 97.69 104 LEU A CA 1
ATOM 789 C C . LEU A 1 104 ? -24.672 1.176 12.094 1 97.69 104 LEU A C 1
ATOM 791 O O . LEU A 1 104 ? -23.656 1.626 11.578 1 97.69 104 LEU A O 1
ATOM 795 N N . LEU A 1 105 ? -25.469 1.927 12.867 1 97.25 105 LEU A N 1
ATOM 796 C CA . LEU A 1 105 ? -25.234 3.35 13.078 1 97.25 105 LEU A CA 1
ATOM 797 C C . LEU A 1 105 ? -23.875 3.58 13.742 1 97.25 105 LEU A C 1
ATOM 799 O O . LEU A 1 105 ? -23.156 4.504 13.375 1 97.25 105 LEU A O 1
ATOM 803 N N . SER A 1 106 ? -23.516 2.723 14.664 1 96.75 106 SER A N 1
ATOM 804 C CA . SER A 1 106 ? -22.297 2.92 15.438 1 96.75 106 SER A CA 1
ATOM 805 C C . SER A 1 106 ? -21.281 1.812 15.164 1 96.75 106 SER A C 1
ATOM 807 O O . SER A 1 106 ? -20.203 1.783 15.773 1 96.75 106 SER A O 1
ATOM 809 N N . GLN A 1 107 ? -21.625 0.903 14.305 1 97.56 107 GLN A N 1
ATOM 810 C CA . GLN A 1 107 ? -20.703 -0.198 14.039 1 97.56 107 GLN A CA 1
ATOM 811 C C . GLN A 1 107 ? -19.453 0.288 13.289 1 97.56 107 GLN A C 1
ATOM 813 O O . GLN A 1 107 ? -19.578 1.014 12.297 1 97.56 107 GLN A O 1
ATOM 818 N N . GLU A 1 108 ? -18.281 -0.115 13.781 1 98.06 108 GLU A N 1
ATOM 819 C CA . GLU A 1 108 ? -17.016 0.334 13.234 1 98.06 108 GLU A CA 1
ATOM 820 C C . GLU A 1 108 ? -16.422 -0.71 12.297 1 98.06 108 GLU A C 1
ATOM 822 O O . GLU A 1 108 ? -16.641 -1.909 12.461 1 98.06 108 GLU A O 1
ATOM 827 N N . ASN A 1 109 ? -15.781 -0.259 11.281 1 97.31 109 ASN A N 1
ATOM 828 C CA . ASN A 1 109 ? -14.961 -1.175 10.492 1 97.31 109 ASN A CA 1
ATOM 829 C C . ASN A 1 109 ? -13.633 -1.475 11.18 1 97.31 109 ASN A C 1
ATOM 831 O O . ASN A 1 109 ? -13.453 -1.155 12.352 1 97.31 109 ASN A O 1
ATOM 835 N N . GLU A 1 110 ? -12.727 -2.096 10.414 1 96 110 GLU A N 1
ATOM 836 C CA . GLU A 1 110 ? -11.484 -2.598 11 1 96 110 GLU A CA 1
ATOM 837 C C . GLU A 1 110 ? -10.625 -1.453 11.523 1 96 110 GLU A C 1
ATOM 839 O O . GLU A 1 110 ? -9.922 -1.605 12.531 1 96 110 GLU A O 1
ATOM 844 N N . ILE A 1 111 ? -10.742 -0.249 10.867 1 96.19 111 ILE A N 1
ATOM 845 C CA . ILE A 1 111 ? -9.891 0.868 11.25 1 96.19 111 ILE A CA 1
ATOM 846 C C . ILE A 1 111 ? -10.664 1.828 12.148 1 96.19 111 ILE A C 1
ATOM 848 O O . ILE A 1 111 ? -10.25 2.969 12.352 1 96.19 111 ILE A O 1
ATOM 852 N N . GLY A 1 112 ? -11.805 1.453 12.57 1 97.75 112 GLY A N 1
ATOM 853 C CA . GLY A 1 112 ? -12.539 2.184 13.594 1 97.75 112 GLY A CA 1
ATOM 854 C C . GLY A 1 112 ? -13.453 3.256 13.023 1 97.75 112 GLY A C 1
ATOM 855 O O . GLY A 1 112 ? -13.859 4.176 13.734 1 97.75 112 GLY A O 1
ATOM 856 N N . GLU A 1 113 ? -13.797 3.186 11.82 1 98.19 113 GLU A N 1
ATOM 857 C CA . GLU A 1 113 ? -14.656 4.199 11.211 1 98.19 113 GLU A CA 1
ATOM 858 C C . GLU A 1 113 ? -16.125 3.781 11.258 1 98.19 113 GLU A C 1
ATOM 860 O O . GLU A 1 113 ? -16.453 2.625 10.984 1 98.19 113 GLU A O 1
ATOM 865 N N . THR A 1 114 ? -16.922 4.695 11.617 1 98.31 114 THR A N 1
ATOM 866 C CA . THR A 1 114 ? -18.359 4.555 11.461 1 98.31 114 THR A CA 1
ATOM 867 C C . THR A 1 114 ? -18.828 5.125 10.125 1 98.31 114 THR A C 1
ATOM 869 O O . THR A 1 114 ? -18.031 5.703 9.383 1 98.31 114 THR A O 1
ATOM 872 N N . ALA A 1 115 ? -20.156 4.926 9.859 1 98.31 115 ALA A N 1
ATOM 873 C CA . ALA A 1 115 ? -20.719 5.488 8.633 1 98.31 115 ALA A CA 1
ATOM 874 C C . ALA A 1 115 ? -20.609 7.012 8.633 1 98.31 115 ALA A C 1
ATOM 876 O O . ALA A 1 115 ? -20.453 7.629 7.578 1 98.31 115 ALA A O 1
ATOM 877 N N . LEU A 1 116 ? -20.578 7.633 9.836 1 98.56 116 LEU A N 1
ATOM 878 C CA . LEU A 1 116 ? -20.484 9.086 9.945 1 98.56 116 LEU A CA 1
ATOM 879 C C . LEU A 1 116 ? -19.109 9.57 9.461 1 98.56 116 LEU A C 1
ATOM 881 O O . LEU A 1 116 ? -19.016 10.578 8.766 1 98.56 116 LEU A O 1
ATOM 885 N N . HIS A 1 117 ? -18.062 8.844 9.797 1 98.5 117 HIS A N 1
ATOM 886 C CA . HIS A 1 117 ? -16.734 9.18 9.328 1 98.5 117 HIS A CA 1
ATOM 887 C C . HIS A 1 117 ? -16.672 9.195 7.805 1 98.5 117 HIS A C 1
ATOM 889 O O . HIS A 1 117 ? -16.156 10.141 7.207 1 98.5 117 HIS A O 1
ATOM 895 N N . ILE A 1 118 ? -17.219 8.141 7.219 1 97.88 118 ILE A N 1
ATOM 896 C CA . ILE A 1 118 ? -17.172 7.984 5.77 1 97.88 118 ILE A CA 1
ATOM 897 C C . ILE A 1 118 ? -18.016 9.07 5.109 1 97.88 118 ILE A C 1
ATOM 899 O O . ILE A 1 118 ? -17.594 9.68 4.121 1 97.88 118 ILE A O 1
ATOM 903 N N . ALA A 1 119 ? -19.188 9.352 5.621 1 97.81 119 ALA A N 1
ATOM 904 C CA . ALA A 1 119 ? -20.047 10.406 5.094 1 97.81 119 ALA A CA 1
ATOM 905 C C . ALA A 1 119 ? -19.344 11.758 5.141 1 97.81 119 ALA A C 1
ATOM 907 O O . ALA A 1 119 ? -19.438 12.547 4.195 1 97.81 119 ALA A O 1
ATOM 908 N N . ALA A 1 120 ? -18.625 12.039 6.27 1 97.75 120 ALA A N 1
ATOM 909 C CA . ALA A 1 120 ? -17.891 13.289 6.43 1 97.75 120 ALA A CA 1
ATOM 910 C C . ALA A 1 120 ? -16.734 13.375 5.438 1 97.75 120 ALA A C 1
ATOM 912 O O . ALA A 1 120 ? -16.5 14.422 4.836 1 97.75 120 ALA A O 1
ATOM 913 N N . ARG A 1 121 ? -16.047 12.273 5.238 1 96.44 121 ARG A N 1
ATOM 914 C CA . ARG A 1 121 ? -14.922 12.203 4.316 1 96.44 121 ARG A CA 1
ATOM 915 C C . ARG A 1 121 ? -15.344 12.57 2.898 1 96.44 121 ARG A C 1
ATOM 917 O O . ARG A 1 121 ? -14.602 13.242 2.176 1 96.44 121 ARG A O 1
ATOM 924 N N . HIS A 1 122 ? -16.578 12.164 2.562 1 94.69 122 HIS A N 1
ATOM 925 C CA . HIS A 1 122 ? -17.031 12.352 1.19 1 94.69 122 HIS A CA 1
ATOM 926 C C . HIS A 1 122 ? -17.969 13.555 1.077 1 94.69 122 HIS A C 1
ATOM 928 O O . HIS A 1 122 ? -18.547 13.805 0.015 1 94.69 122 HIS A O 1
ATOM 934 N N . GLY A 1 123 ? -18.172 14.289 2.133 1 95.44 123 GLY A N 1
ATOM 935 C CA . GLY A 1 123 ? -18.953 15.523 2.111 1 95.44 123 GLY A CA 1
ATOM 936 C C . GLY A 1 123 ? -20.422 15.297 1.881 1 95.44 123 GLY A C 1
ATOM 937 O O . GLY A 1 123 ? -21.094 16.094 1.211 1 95.44 123 GLY A O 1
ATOM 938 N N . ARG A 1 124 ? -20.938 14.188 2.334 1 95.38 124 ARG A N 1
ATOM 939 C CA . ARG A 1 124 ? -22.359 13.883 2.18 1 95.38 124 ARG A CA 1
ATOM 940 C C . ARG A 1 124 ? -23.172 14.516 3.303 1 95.38 124 ARG A C 1
ATOM 942 O O . ARG A 1 124 ? -23.625 13.828 4.219 1 95.38 124 ARG A O 1
ATOM 949 N N . ALA A 1 125 ? -23.484 15.797 3.168 1 96.31 125 ALA A N 1
ATOM 950 C CA . ALA A 1 125 ? -24.109 16.594 4.219 1 96.31 125 ALA A CA 1
ATOM 951 C C . ALA A 1 125 ? -25.484 16.047 4.574 1 96.31 125 ALA A C 1
ATOM 953 O O . ALA A 1 125 ? -25.859 15.977 5.75 1 96.31 125 ALA A O 1
ATOM 954 N N . ASP A 1 126 ? -26.188 15.609 3.539 1 95.56 126 ASP A N 1
ATOM 955 C CA . ASP A 1 126 ? -27.547 15.109 3.773 1 95.56 126 ASP A CA 1
ATOM 956 C C . ASP A 1 126 ? -27.516 13.82 4.59 1 95.56 126 ASP A C 1
ATOM 958 O O . ASP A 1 126 ? -28.359 13.625 5.477 1 95.56 126 ASP A O 1
ATOM 962 N N . ILE A 1 127 ? -26.578 12.992 4.309 1 96.81 127 ILE A N 1
ATOM 963 C CA . ILE A 1 127 ? -26.453 11.734 5.031 1 96.81 127 ILE A CA 1
ATOM 964 C C . ILE A 1 127 ? -25.969 12 6.457 1 96.81 127 ILE A C 1
ATOM 966 O O . ILE A 1 127 ? -26.453 11.383 7.41 1 96.81 127 ILE A O 1
ATOM 970 N N . VAL A 1 128 ? -25 12.938 6.637 1 97.56 128 VAL A N 1
ATOM 971 C CA . VAL A 1 128 ? -24.516 13.32 7.957 1 97.56 128 VAL A CA 1
ATOM 972 C C . VAL A 1 128 ? -25.672 13.773 8.836 1 97.56 128 VAL A C 1
ATOM 974 O O . VAL A 1 128 ? -25.828 13.305 9.969 1 97.56 128 VAL A O 1
ATOM 977 N N . GLU A 1 129 ? -26.5 14.57 8.305 1 96.81 129 GLU A N 1
ATOM 978 C CA . GLU A 1 129 ? -27.672 15.062 9.039 1 96.81 129 GLU A CA 1
ATOM 979 C C . GLU A 1 129 ? -28.594 13.922 9.43 1 96.81 129 GLU A C 1
ATOM 981 O O . GLU A 1 129 ? -29.078 13.875 10.562 1 96.81 129 GLU A O 1
ATOM 986 N N . ARG A 1 130 ? -28.797 13.047 8.492 1 95.56 130 ARG A N 1
ATOM 987 C CA . ARG A 1 130 ? -29.719 11.945 8.727 1 95.56 130 ARG A CA 1
ATOM 988 C C . ARG A 1 130 ? -29.203 11.008 9.812 1 95.56 130 ARG A C 1
ATOM 990 O O . ARG A 1 130 ? -29.953 10.539 10.656 1 95.56 130 ARG A O 1
ATOM 997 N N . LEU A 1 131 ? -27.938 10.719 9.766 1 97.62 131 LEU A N 1
ATOM 998 C CA . LEU A 1 131 ? -27.328 9.852 10.766 1 97.62 131 LEU A CA 1
ATOM 999 C C . LEU A 1 131 ? -27.453 10.453 12.156 1 97.62 131 LEU A C 1
ATOM 1001 O O . LEU A 1 131 ? -27.797 9.758 13.117 1 97.62 131 LEU A O 1
ATOM 1005 N N . ILE A 1 132 ? -27.203 11.742 12.305 1 97.06 132 ILE A N 1
ATOM 1006 C CA . ILE A 1 132 ? -27.266 12.43 13.586 1 97.06 132 ILE A CA 1
ATOM 1007 C C . ILE A 1 132 ? -28.703 12.453 14.094 1 97.06 132 ILE A C 1
ATOM 1009 O O . ILE A 1 132 ? -28.969 12.195 15.266 1 97.06 132 ILE A O 1
ATOM 1013 N N . GLU A 1 133 ? -29.641 12.664 13.172 1 95.56 133 GLU A N 1
ATOM 1014 C CA . GLU A 1 133 ? -31.062 12.68 13.539 1 95.56 133 GLU A CA 1
ATOM 1015 C C . GLU A 1 133 ? -31.516 11.305 14.023 1 95.56 133 GLU A C 1
ATOM 1017 O O . GLU A 1 133 ? -32.281 11.203 14.969 1 95.56 133 GLU A O 1
ATOM 1022 N N . THR A 1 134 ? -31.047 10.32 13.352 1 95.06 134 THR A N 1
ATOM 1023 C CA . THR A 1 134 ? -31.375 8.961 13.758 1 95.06 134 THR A CA 1
ATOM 1024 C C . THR A 1 134 ? -30.828 8.656 15.148 1 95.06 134 THR A C 1
ATOM 1026 O O . THR A 1 134 ? -31.5 8.016 15.961 1 95.06 134 THR A O 1
ATOM 1029 N N . ALA A 1 135 ? -29.625 9.094 15.43 1 94.62 135 ALA A N 1
ATOM 1030 C CA . ALA A 1 135 ? -29.016 8.883 16.734 1 94.62 135 ALA A CA 1
ATOM 1031 C C . ALA A 1 135 ? -29.781 9.625 17.828 1 94.62 135 ALA A C 1
ATOM 1033 O O . ALA A 1 135 ? -29.891 9.141 18.953 1 94.62 135 ALA A O 1
ATOM 1034 N N . LYS A 1 136 ? -30.312 10.758 17.531 1 92.81 136 LYS A N 1
ATOM 1035 C CA . LYS A 1 136 ? -31.094 11.547 18.469 1 92.81 136 LYS A CA 1
ATOM 1036 C C . LYS A 1 136 ? -32.406 10.859 18.812 1 92.81 136 LYS A C 1
ATOM 1038 O O . LYS A 1 136 ? -32.875 10.914 19.953 1 92.81 136 LYS A O 1
ATOM 1043 N N . ALA A 1 137 ? -32.938 10.211 17.766 1 87.75 137 ALA A N 1
ATOM 1044 C CA . ALA A 1 137 ? -34.25 9.562 17.922 1 87.75 137 ALA A CA 1
ATOM 1045 C C . ALA A 1 137 ? -34.125 8.266 18.719 1 87.75 137 ALA A C 1
ATOM 1047 O O . ALA A 1 137 ? -35.062 7.855 19.391 1 87.75 137 ALA A O 1
ATOM 1048 N N . GLY A 1 138 ? -33 7.508 18.547 1 71.62 138 GLY A N 1
ATOM 1049 C CA . GLY A 1 138 ? -32.844 6.273 19.297 1 71.62 138 GLY A CA 1
ATOM 1050 C C . GLY A 1 138 ? -32.844 6.48 20.812 1 71.62 138 GLY A C 1
ATOM 1051 O O . GLY A 1 138 ? -33.188 5.578 21.562 1 71.62 138 GLY A O 1
ATOM 1052 N N . ARG A 1 139 ? -32.25 7.559 21.406 1 58.91 139 ARG A N 1
ATOM 1053 C CA . ARG A 1 139 ? -32.281 7.93 22.828 1 58.91 139 ARG A CA 1
ATOM 1054 C C . ARG A 1 139 ? -33.688 7.969 23.359 1 58.91 139 ARG A C 1
ATOM 1056 O O . ARG A 1 139 ? -33.938 7.621 24.516 1 58.91 139 ARG A O 1
ATOM 1063 N N . ARG A 1 140 ? -34.594 8.469 22.547 1 51.25 140 ARG A N 1
ATOM 1064 C CA . ARG A 1 140 ? -35.938 8.68 23.094 1 51.25 140 ARG A CA 1
ATOM 1065 C C . ARG A 1 140 ? -36.531 7.367 23.578 1 51.25 140 ARG A C 1
ATOM 1067 O O . ARG A 1 140 ? -37.219 7.336 24.594 1 51.25 140 ARG A O 1
ATOM 1074 N N . GLU A 1 141 ? -36.031 6.336 22.906 1 48.94 141 GLU A N 1
ATOM 1075 C CA . GLU A 1 141 ? -36.594 5.07 23.359 1 48.94 141 GLU A CA 1
ATOM 1076 C C . GLU A 1 141 ? -35.875 4.535 24.578 1 48.94 141 GLU A C 1
ATOM 1078 O O . GLU A 1 141 ? -36.469 3.906 25.453 1 48.94 141 GLU A O 1
ATOM 1083 N N . ASP A 1 142 ? -34.594 4.832 24.594 1 48.06 142 ASP A N 1
ATOM 1084 C CA . ASP A 1 142 ? -33.812 4.309 25.734 1 48.06 142 ASP A CA 1
ATOM 1085 C C . ASP A 1 142 ? -34.031 5.176 26.969 1 48.06 142 ASP A C 1
ATOM 1087 O O . ASP A 1 142 ? -33.625 4.801 28.078 1 48.06 142 ASP A O 1
ATOM 1091 N N . LEU A 1 143 ? -34.25 6.484 26.828 1 44.69 143 LEU A N 1
ATOM 1092 C CA . LEU A 1 143 ? -34.5 7.309 28.016 1 44.69 143 LEU A CA 1
ATOM 1093 C C . LEU A 1 143 ? -35.625 6.723 28.859 1 44.69 143 LEU A C 1
ATOM 1095 O O . LEU A 1 143 ? -35.812 7.125 30.016 1 44.69 143 LEU A O 1
ATOM 1099 N N . GLU A 1 144 ? -36.562 5.969 28.234 1 43.16 144 GLU A N 1
ATOM 1100 C CA . GLU A 1 144 ? -37.562 5.492 29.188 1 43.16 144 GLU A CA 1
ATOM 1101 C C . GLU A 1 144 ? -36.938 4.555 30.219 1 43.16 144 GLU A C 1
ATOM 1103 O O . GLU A 1 144 ? -37.531 4.246 31.25 1 43.16 144 GLU A O 1
ATOM 1108 N N . ASN A 1 145 ? -36 3.77 29.734 1 41.72 145 ASN A N 1
ATOM 1109 C CA . ASN A 1 145 ? -35.656 2.666 30.625 1 41.72 145 ASN A CA 1
ATOM 1110 C C . ASN A 1 145 ? -34.438 2.994 31.484 1 41.72 145 ASN A C 1
ATOM 1112 O O . ASN A 1 145 ? -33.844 2.107 32.125 1 41.72 145 ASN A O 1
ATOM 1116 N N . GLY A 1 146 ? -34.062 4.246 31.891 1 42.56 146 GLY A N 1
ATOM 1117 C CA . GLY A 1 146 ? -33.219 4.613 33.031 1 42.56 146 GLY A CA 1
ATOM 1118 C C . GLY A 1 146 ? -32.344 5.82 32.781 1 42.56 146 GLY A C 1
ATOM 1119 O O . GLY A 1 146 ? -32.156 6.215 31.609 1 42.56 146 GLY A O 1
ATOM 1120 N N . PRO A 1 147 ? -31.953 6.57 33.781 1 40.88 147 PRO A N 1
ATOM 1121 C CA . PRO A 1 147 ? -31.5 7.957 33.906 1 40.88 147 PRO A CA 1
ATOM 1122 C C . PRO A 1 147 ? -30.344 8.289 33 1 40.88 147 PRO A C 1
ATOM 1124 O O . PRO A 1 147 ? -30.375 9.305 32.281 1 40.88 147 PRO A O 1
ATOM 1127 N N . SER A 1 148 ? -28.906 7.887 33.375 1 41.03 148 SER A N 1
ATOM 1128 C CA . SER A 1 148 ? -27.766 8.609 33.906 1 41.03 148 SER A CA 1
ATOM 1129 C C . SER A 1 148 ? -26.75 8.914 32.812 1 41.03 148 SER A C 1
ATOM 1131 O O . SER A 1 148 ? -25.641 9.367 33.094 1 41.03 148 SER A O 1
ATOM 1133 N N . SER A 1 149 ? -26.484 8.164 31.734 1 50.47 149 SER A N 1
ATOM 1134 C CA . SER A 1 149 ? -25.172 8.492 31.203 1 50.47 149 SER A CA 1
ATOM 1135 C C . SER A 1 149 ? -25.172 9.867 30.531 1 50.47 149 SER A C 1
ATOM 1137 O O . SER A 1 149 ? -26.141 10.227 29.859 1 50.47 149 SER A O 1
ATOM 1139 N N . SER A 1 150 ? -24.406 10.875 31.062 1 60.41 150 SER A N 1
ATOM 1140 C CA . SER A 1 150 ? -24.109 12.281 30.859 1 60.41 150 SER A CA 1
ATOM 1141 C C . SER A 1 150 ? -23.859 12.578 29.375 1 60.41 150 SER A C 1
ATOM 1143 O O . SER A 1 150 ? -24.125 13.688 28.906 1 60.41 150 SER A O 1
ATOM 1145 N N . VAL A 1 151 ? -23.578 11.555 28.562 1 74.62 151 VAL A N 1
ATOM 1146 C CA . VAL A 1 151 ? -23.328 11.859 27.156 1 74.62 151 VAL A CA 1
ATOM 1147 C C . VAL A 1 151 ? -24.391 11.219 26.281 1 74.62 151 VAL A C 1
ATOM 1149 O O . VAL A 1 151 ? -24.625 10.008 26.359 1 74.62 151 VAL A O 1
ATOM 1152 N N . GLU A 1 152 ? -25.219 11.922 25.469 1 86.56 152 GLU A N 1
ATOM 1153 C CA . GLU A 1 152 ? -26.281 11.5 24.562 1 86.56 152 GLU A CA 1
ATOM 1154 C C . GLU A 1 152 ? -25.703 10.664 23.406 1 86.56 152 GLU A C 1
ATOM 1156 O O . GLU A 1 152 ? -24.531 10.797 23.062 1 86.56 152 GLU A O 1
ATOM 1161 N N . ALA A 1 153 ? -26.578 9.75 22.875 1 88.56 153 ALA A N 1
ATOM 1162 C CA . ALA A 1 153 ? -26.156 8.852 21.797 1 88.56 153 ALA A CA 1
ATOM 1163 C C . ALA A 1 153 ? -25.594 9.625 20.609 1 88.56 153 ALA A C 1
ATOM 1165 O O . ALA A 1 153 ? -24.609 9.203 20 1 88.56 153 ALA A O 1
ATOM 1166 N N . TRP A 1 154 ? -26.281 10.695 20.297 1 92.69 154 TRP A N 1
ATOM 1167 C CA . TRP A 1 154 ? -25.828 11.492 19.172 1 92.69 154 TRP A CA 1
ATOM 1168 C C . TRP A 1 154 ? -24.469 12.125 19.469 1 92.69 154 TRP A C 1
ATOM 1170 O O . TRP A 1 154 ? -23.625 12.242 18.578 1 92.69 154 TRP A O 1
ATOM 1180 N N . GLN A 1 155 ? -24.25 12.539 20.703 1 94.25 155 GLN A N 1
ATOM 1181 C CA . GLN A 1 155 ? -22.953 13.094 21.078 1 94.25 155 GLN A CA 1
ATOM 1182 C C . GLN A 1 155 ? -21.859 12.047 20.969 1 94.25 155 GLN A C 1
ATOM 1184 O O . GLN A 1 155 ? -20.766 12.344 20.484 1 94.25 155 GLN A O 1
ATOM 1189 N N . THR A 1 156 ? -22.234 10.867 21.422 1 94.44 156 THR A N 1
ATOM 1190 C CA . THR A 1 156 ? -21.266 9.773 21.312 1 94.44 156 THR A CA 1
ATOM 1191 C C . THR A 1 156 ? -20.906 9.516 19.859 1 94.44 156 THR A C 1
ATOM 1193 O O . THR A 1 156 ? -19.734 9.281 19.547 1 94.44 156 THR A O 1
ATOM 1196 N N . LEU A 1 157 ? -21.859 9.586 18.969 1 96.38 157 LEU A N 1
ATOM 1197 C CA . LEU A 1 157 ? -21.641 9.344 17.547 1 96.38 157 LEU A CA 1
ATOM 1198 C C . LEU A 1 157 ? -20.734 10.406 16.938 1 96.38 157 LEU A C 1
ATOM 1200 O O . LEU A 1 157 ? -19.781 10.086 16.219 1 96.38 157 LEU A O 1
ATOM 1204 N N . ILE A 1 158 ? -20.953 11.672 17.297 1 97.12 158 ILE A N 1
ATOM 1205 C CA . ILE A 1 158 ? -20.219 12.805 16.734 1 97.12 158 ILE A CA 1
ATOM 1206 C C . ILE A 1 158 ? -18.797 12.812 17.297 1 97.12 158 ILE A C 1
ATOM 1208 O O . ILE A 1 158 ? -17.844 13.125 16.594 1 97.12 158 ILE A O 1
ATOM 1212 N N . ARG A 1 159 ? -18.625 12.383 18.531 1 97.19 159 ARG A N 1
ATOM 1213 C CA . ARG A 1 159 ? -17.359 12.492 19.25 1 97.19 159 ARG A CA 1
ATOM 1214 C C . ARG A 1 159 ? -16.5 11.242 19.031 1 97.19 159 ARG A C 1
ATOM 1216 O O . ARG A 1 159 ? -15.32 11.219 19.406 1 97.19 159 ARG A O 1
ATOM 1223 N N . GLU A 1 160 ? -17.062 10.258 18.375 1 96.88 160 GLU A N 1
ATOM 1224 C CA . GLU A 1 160 ? -16.359 8.992 18.172 1 96.88 160 GLU A CA 1
ATOM 1225 C C . GLU A 1 160 ? -15.141 9.172 17.281 1 96.88 160 GLU A C 1
ATOM 1227 O O . GLU A 1 160 ? -15.195 9.875 16.266 1 96.88 160 GLU A O 1
ATOM 1232 N N . THR A 1 161 ? -13.969 8.578 17.688 1 97.81 161 THR A N 1
ATOM 1233 C CA . THR A 1 161 ? -12.742 8.617 16.906 1 97.81 161 THR A CA 1
ATOM 1234 C C . THR A 1 161 ? -12.461 7.254 16.266 1 97.81 161 THR A C 1
ATOM 1236 O O . THR A 1 161 ? -12.898 6.223 16.797 1 97.81 161 THR A O 1
ATOM 1239 N N . ASN A 1 162 ? -11.883 7.254 15.125 1 97.44 162 ASN A N 1
ATOM 1240 C CA . ASN A 1 162 ? -11.352 5.996 14.609 1 97.44 162 ASN A CA 1
ATOM 1241 C C . ASN A 1 162 ? -10.055 5.609 15.297 1 97.44 162 ASN A C 1
ATOM 1243 O O . ASN A 1 162 ? -9.68 6.207 16.312 1 97.44 162 ASN A O 1
ATOM 1247 N N . LYS A 1 163 ? -9.367 4.66 14.789 1 96.25 163 LYS A N 1
ATOM 1248 C CA . LYS A 1 163 ? -8.172 4.141 15.445 1 96.25 163 LYS A CA 1
ATOM 1249 C C . LYS A 1 163 ? -7.035 5.156 15.398 1 96.25 163 LYS A C 1
ATOM 1251 O O . LYS A 1 163 ? -6.129 5.125 16.234 1 96.25 163 LYS A O 1
ATOM 1256 N N . GLU A 1 164 ? -7.109 6.09 14.43 1 95.75 164 GLU A N 1
ATOM 1257 C CA . GLU A 1 164 ? -6.121 7.156 14.328 1 95.75 164 GLU A CA 1
ATOM 1258 C C . GLU A 1 164 ? -6.57 8.398 15.094 1 95.75 164 GLU A C 1
ATOM 1260 O O . GLU A 1 164 ? -5.969 9.469 14.961 1 95.75 164 GLU A O 1
ATOM 1265 N N . LYS A 1 165 ? -7.684 8.305 15.742 1 97.5 165 LYS A N 1
ATOM 1266 C CA . LYS A 1 165 ? -8.25 9.344 16.594 1 97.5 165 LYS A CA 1
ATOM 1267 C C . LYS A 1 165 ? -8.836 10.484 15.766 1 97.5 165 LYS A C 1
ATOM 1269 O O . LYS A 1 165 ? -8.883 11.633 16.219 1 97.5 165 LYS A O 1
ATOM 1274 N N . ASP A 1 166 ? -9.172 10.188 14.57 1 97.81 166 ASP A N 1
ATOM 1275 C CA . ASP A 1 166 ? -9.906 11.148 13.758 1 97.81 166 ASP A CA 1
ATOM 1276 C C . ASP A 1 166 ? -11.398 11.102 14.07 1 97.81 166 ASP A C 1
ATOM 1278 O O . ASP A 1 166 ? -11.992 10.023 14.148 1 97.81 166 ASP A O 1
ATOM 1282 N N . THR A 1 167 ? -11.945 12.234 14.266 1 98.38 167 THR A N 1
ATOM 1283 C CA . THR A 1 167 ? -13.398 12.352 14.297 1 98.38 167 THR A CA 1
ATOM 1284 C C . THR A 1 167 ? -13.945 12.648 12.906 1 98.38 167 THR A C 1
ATOM 1286 O O . THR A 1 167 ? -13.18 12.906 11.969 1 98.38 167 THR A O 1
ATOM 1289 N N . ALA A 1 168 ? -15.281 12.602 12.781 1 98.62 168 ALA A N 1
ATOM 1290 C CA . ALA A 1 168 ? -15.914 12.984 11.523 1 98.62 168 ALA A CA 1
ATOM 1291 C C . ALA A 1 168 ? -15.547 14.414 11.133 1 98.62 168 ALA A C 1
ATOM 1293 O O . ALA A 1 168 ? -15.359 14.719 9.953 1 98.62 168 ALA A O 1
ATOM 1294 N N . LEU A 1 169 ? -15.375 15.289 12.109 1 98.56 169 LEU A N 1
ATOM 1295 C CA . LEU A 1 169 ? -15.016 16.672 11.828 1 98.56 169 LEU A CA 1
ATOM 1296 C C . LEU A 1 169 ? -13.609 16.766 11.234 1 98.56 169 LEU A C 1
ATOM 1298 O O . LEU A 1 169 ? -13.367 17.562 10.328 1 98.56 169 LEU A O 1
ATOM 1302 N N . HIS A 1 170 ? -12.703 15.977 11.727 1 98.31 170 HIS A N 1
ATOM 1303 C CA . HIS A 1 170 ? -11.383 15.93 11.117 1 98.31 170 HIS A CA 1
ATOM 1304 C C . HIS A 1 170 ? -11.477 15.688 9.617 1 98.31 170 HIS A C 1
ATOM 1306 O O . HIS A 1 170 ? -10.859 16.406 8.828 1 98.31 170 HIS A O 1
ATOM 1312 N N . PHE A 1 171 ? -12.297 14.711 9.273 1 97.75 171 PHE A N 1
ATOM 1313 C CA . PHE A 1 171 ? -12.43 14.352 7.863 1 97.75 171 PHE A CA 1
ATOM 1314 C C . PHE A 1 171 ? -13.086 15.484 7.078 1 97.75 171 PHE A C 1
ATOM 1316 O O . PHE A 1 171 ? -12.648 15.812 5.973 1 97.75 171 PHE A O 1
ATOM 1323 N N . ALA A 1 172 ? -14.125 16.016 7.609 1 98 172 ALA A N 1
ATOM 1324 C CA . ALA A 1 172 ? -14.844 17.094 6.93 1 98 172 ALA A CA 1
ATOM 1325 C C . ALA A 1 172 ? -13.906 18.266 6.625 1 98 172 ALA A C 1
ATOM 1327 O O . ALA A 1 172 ? -13.977 18.844 5.543 1 98 172 ALA A O 1
ATOM 1328 N N . VAL A 1 173 ? -13.016 18.609 7.594 1 97.81 173 VAL A N 1
ATOM 1329 C CA . VAL A 1 173 ? -12.07 19.703 7.406 1 97.81 173 VAL A CA 1
ATOM 1330 C C . VAL A 1 173 ? -10.977 19.297 6.426 1 97.81 173 VAL A C 1
ATOM 1332 O O . VAL A 1 173 ? -10.656 20.047 5.496 1 97.81 173 VAL A O 1
ATOM 1335 N N . ARG A 1 174 ? -10.469 18.109 6.629 1 96.56 174 ARG A N 1
ATOM 1336 C CA . ARG A 1 174 ? -9.383 17.609 5.801 1 96.56 174 ARG A CA 1
ATOM 1337 C C . ARG A 1 174 ? -9.734 17.688 4.316 1 96.56 174 ARG A C 1
ATOM 1339 O O . ARG A 1 174 ? -8.891 18.031 3.49 1 96.56 174 ARG A O 1
ATOM 1346 N N . PHE A 1 175 ? -10.984 17.422 4.039 1 95.25 175 PHE A N 1
ATOM 1347 C CA . PHE A 1 175 ? -11.375 17.344 2.635 1 95.25 175 PHE A CA 1
ATOM 1348 C C . PHE A 1 175 ? -12.25 18.531 2.258 1 95.25 175 PHE A C 1
ATOM 1350 O O . PHE A 1 175 ? -12.945 18.5 1.239 1 95.25 175 PHE A O 1
ATOM 1357 N N . ASN A 1 176 ? -12.297 19.547 3.061 1 96.5 176 ASN A N 1
ATOM 1358 C CA . ASN A 1 176 ? -12.852 20.875 2.785 1 96.5 176 ASN A CA 1
ATOM 1359 C C . ASN A 1 176 ? -14.344 20.812 2.479 1 96.5 176 ASN A C 1
ATOM 1361 O O . ASN A 1 176 ? -14.805 21.359 1.478 1 96.5 176 ASN A O 1
ATOM 1365 N N . HIS A 1 177 ? -15.102 20.125 3.307 1 96.75 177 HIS A N 1
ATOM 1366 C CA . HIS A 1 177 ? -16.547 20.031 3.164 1 96.75 177 HIS A CA 1
ATOM 1367 C C . HIS A 1 177 ? -17.266 20.984 4.121 1 96.75 177 HIS A C 1
ATOM 1369 O O . HIS A 1 177 ? -17.625 20.594 5.234 1 96.75 177 HIS A O 1
ATOM 1375 N N . PHE A 1 178 ? -17.594 22.156 3.635 1 97.31 178 PHE A N 1
ATOM 1376 C CA . PHE A 1 178 ? -18.094 23.25 4.461 1 97.31 178 PHE A CA 1
ATOM 1377 C C . PHE A 1 178 ? -19.422 22.859 5.117 1 97.31 178 PHE A C 1
ATOM 1379 O O . PHE A 1 178 ? -19.609 23.078 6.316 1 97.31 178 PHE A O 1
ATOM 1386 N N . ARG A 1 179 ? -20.312 22.297 4.332 1 97.44 179 ARG A N 1
ATOM 1387 C CA . ARG A 1 179 ? -21.641 22.016 4.859 1 97.44 179 ARG A CA 1
ATOM 1388 C C . ARG A 1 179 ? -21.578 20.984 5.992 1 97.44 179 ARG A C 1
ATOM 1390 O O . ARG A 1 179 ? -22.312 21.094 6.973 1 97.44 179 ARG A O 1
ATOM 1397 N N . VAL A 1 180 ? -20.703 20.031 5.859 1 97.88 180 VAL A N 1
ATOM 1398 C CA . VAL A 1 180 ? -20.547 19.016 6.898 1 97.88 180 VAL A CA 1
ATOM 1399 C C . VAL A 1 180 ? -19.953 19.641 8.148 1 97.88 180 VAL A C 1
ATOM 1401 O O . VAL A 1 180 ? -20.391 19.344 9.266 1 97.88 180 VAL A O 1
ATOM 1404 N N . VAL A 1 181 ? -18.938 20.516 7.996 1 98.12 181 VAL A N 1
ATOM 1405 C CA . VAL A 1 181 ? -18.328 21.219 9.117 1 98.12 181 VAL A CA 1
ATOM 1406 C C . VAL A 1 181 ? -19.391 22.031 9.852 1 98.12 181 VAL A C 1
ATOM 1408 O O . VAL A 1 181 ? -19.469 22.016 11.078 1 98.12 181 VAL A O 1
ATOM 1411 N N . GLU A 1 182 ? -20.219 22.641 9.102 1 97.75 182 GLU A N 1
ATOM 1412 C CA . GLU A 1 182 ? -21.297 23.453 9.664 1 97.75 182 GLU A CA 1
ATOM 1413 C C . GLU A 1 182 ? -22.234 22.609 10.508 1 97.75 182 GLU A C 1
ATOM 1415 O O . GLU A 1 182 ? -22.562 22.969 11.641 1 97.75 182 GLU A O 1
ATOM 1420 N N . ILE A 1 183 ? -22.625 21.484 10.008 1 97.62 183 ILE A N 1
ATOM 1421 C CA . ILE A 1 183 ? -23.562 20.594 10.703 1 97.62 183 ILE A CA 1
ATOM 1422 C C . ILE A 1 183 ? -22.938 20.094 12.008 1 97.62 183 ILE A C 1
ATOM 1424 O O . ILE A 1 183 ? -23.547 20.203 13.07 1 97.62 183 ILE A O 1
ATOM 1428 N N . LEU A 1 184 ? -21.719 19.609 11.938 1 97.88 184 LEU A N 1
ATOM 1429 C CA . LEU A 1 184 ? -21.094 18.953 13.086 1 97.88 184 LEU A CA 1
ATOM 1430 C C . LEU A 1 184 ? -20.797 19.953 14.188 1 97.88 184 LEU A C 1
ATOM 1432 O O . LEU A 1 184 ? -21 19.656 15.375 1 97.88 184 LEU A O 1
ATOM 1436 N N . THR A 1 185 ? -20.359 21.188 13.859 1 97 185 THR A N 1
ATOM 1437 C CA . THR A 1 185 ? -20 22.188 14.859 1 97 185 THR A CA 1
ATOM 1438 C C . THR A 1 185 ? -21.25 22.797 15.492 1 97 185 THR A C 1
ATOM 1440 O O . THR A 1 185 ? -21.234 23.156 16.672 1 97 185 THR A O 1
ATOM 1443 N N . ARG A 1 186 ? -22.344 22.906 14.703 1 96.12 186 ARG A N 1
ATOM 1444 C CA . ARG A 1 186 ? -23.594 23.438 15.234 1 96.12 186 ARG A CA 1
ATOM 1445 C C . ARG A 1 186 ? -24.266 22.438 16.156 1 96.12 186 ARG A C 1
ATOM 1447 O O . ARG A 1 186 ? -24.891 22.812 17.141 1 96.12 186 ARG A O 1
ATOM 1454 N N . GLU A 1 187 ? -24.109 21.203 15.883 1 95.31 187 GLU A N 1
ATOM 1455 C CA . GLU A 1 187 ? -24.766 20.141 16.656 1 95.31 187 GLU A CA 1
ATOM 1456 C C . GLU A 1 187 ? -24.125 20 18.031 1 95.31 187 GLU A C 1
ATOM 1458 O O . GLU A 1 187 ? -24.812 19.672 19.016 1 95.31 187 GLU A O 1
ATOM 1463 N N . ASP A 1 188 ? -22.844 20.156 18.062 1 94.56 188 ASP A N 1
ATOM 1464 C CA . ASP A 1 188 ? -22.141 19.969 19.328 1 94.56 188 ASP A CA 1
ATOM 1465 C C . ASP A 1 188 ? -21.156 21.094 19.562 1 94.56 188 ASP A C 1
ATOM 1467 O O . ASP A 1 188 ? -19.938 20.875 19.609 1 94.56 188 ASP A O 1
ATOM 1471 N N . PRO A 1 189 ? -21.594 22.25 19.891 1 94.31 189 PRO A N 1
ATOM 1472 C CA . PRO A 1 189 ? -20.719 23.422 20.062 1 94.31 189 PRO A CA 1
ATOM 1473 C C . PRO A 1 189 ? -19.828 23.297 21.297 1 94.31 189 PRO A C 1
ATOM 1475 O O . PRO A 1 189 ? -18.797 23.984 21.391 1 94.31 189 PRO A O 1
ATOM 1478 N N . GLU A 1 190 ? -20.125 22.438 22.266 1 93.38 190 GLU A N 1
ATOM 1479 C CA . GLU A 1 190 ? -19.391 22.328 23.516 1 93.38 190 GLU A CA 1
ATOM 1480 C C . GLU A 1 190 ? -18.188 21.422 23.375 1 93.38 190 GLU A C 1
ATOM 1482 O O . GLU A 1 190 ? -17.281 21.422 24.234 1 93.38 190 GLU A O 1
ATOM 1487 N N . PHE A 1 191 ? -18.156 20.703 22.312 1 92.12 191 PHE A N 1
ATOM 1488 C CA . PHE A 1 191 ? -17.078 19.734 22.156 1 92.12 191 PHE A CA 1
ATOM 1489 C C . PHE A 1 191 ? -15.836 20.391 21.562 1 92.12 191 PHE A C 1
ATOM 1491 O O . PHE A 1 191 ? -15.914 21.047 20.516 1 92.12 191 PHE A O 1
ATOM 1498 N N . SER A 1 192 ? -14.609 20.328 22.094 1 90.94 192 SER A N 1
ATOM 1499 C CA . SER A 1 192 ? -13.383 21 21.672 1 90.94 192 SER A CA 1
ATOM 1500 C C . SER A 1 192 ? -12.641 20.188 20.625 1 90.94 192 SER A C 1
ATOM 1502 O O . SER A 1 192 ? -11.875 20.734 19.828 1 90.94 192 SER A O 1
ATOM 1504 N N . TYR A 1 193 ? -12.953 18.953 20.422 1 92.81 193 TYR A N 1
ATOM 1505 C CA . TYR A 1 193 ? -12.305 18 19.531 1 92.81 193 TYR A CA 1
ATOM 1506 C C . TYR A 1 193 ? -10.812 17.891 19.844 1 92.81 193 TYR A C 1
ATOM 1508 O O . TYR A 1 193 ? -10.07 18.859 19.672 1 92.81 193 TYR A O 1
ATOM 1516 N N . SER A 1 194 ? -10.328 16.812 20.219 1 94.06 194 SER A N 1
ATOM 1517 C CA . SER A 1 194 ? -8.938 16.562 20.578 1 94.06 194 SER A CA 1
ATOM 1518 C C . SER A 1 194 ? -8.078 16.297 19.344 1 94.06 194 SER A C 1
ATOM 1520 O O . SER A 1 194 ? -8.609 16.031 18.266 1 94.06 194 SER A O 1
ATOM 1522 N N . ALA A 1 195 ? -6.758 16.375 19.531 1 96.25 195 ALA A N 1
ATOM 1523 C CA . ALA A 1 195 ? -5.809 16.062 18.469 1 96.25 195 ALA A CA 1
ATOM 1524 C C . ALA A 1 195 ? -5.852 14.578 18.109 1 96.25 195 ALA A C 1
ATOM 1526 O O . ALA A 1 195 ? -6.051 13.727 18.969 1 96.25 195 ALA A O 1
ATOM 1527 N N . ASN A 1 196 ? -5.754 14.305 16.844 1 95.94 196 ASN A N 1
ATOM 1528 C CA . ASN A 1 196 ? -5.605 12.922 16.406 1 95.94 196 ASN A CA 1
ATOM 1529 C C . ASN A 1 196 ? -4.195 12.398 16.672 1 95.94 196 ASN A C 1
ATOM 1531 O O . ASN A 1 196 ? -3.402 13.055 17.344 1 95.94 196 ASN A O 1
ATOM 1535 N N . ASP A 1 197 ? -3.861 11.219 16.156 1 93.62 197 ASP A N 1
ATOM 1536 C CA . ASP A 1 197 ? -2.574 10.586 16.438 1 93.62 197 ASP A CA 1
ATOM 1537 C C . ASP A 1 197 ? -1.428 11.391 15.82 1 93.62 197 ASP A C 1
ATOM 1539 O O . ASP A 1 197 ? -0.292 11.32 16.297 1 93.62 197 ASP A O 1
ATOM 1543 N N . ALA A 1 198 ? -1.741 12.148 14.797 1 91.38 198 ALA A N 1
ATOM 1544 C CA . ALA A 1 198 ? -0.734 12.984 14.156 1 91.38 198 ALA A CA 1
ATOM 1545 C C . ALA A 1 198 ? -0.597 14.32 14.875 1 91.38 198 ALA A C 1
ATOM 1547 O O . ALA A 1 198 ? 0.191 15.18 14.469 1 91.38 198 ALA A O 1
ATOM 1548 N N . GLY A 1 199 ? -1.389 14.539 15.883 1 94.81 199 GLY A N 1
ATOM 1549 C CA . GLY A 1 199 ? -1.346 15.773 16.656 1 94.81 199 GLY A CA 1
ATOM 1550 C C . GLY A 1 199 ? -2.176 16.891 16.047 1 94.81 199 GLY A C 1
ATOM 1551 O O . GLY A 1 199 ? -2.031 18.047 16.422 1 94.81 199 GLY A O 1
ATOM 1552 N N . GLU A 1 200 ? -3.07 16.594 15.156 1 96.25 200 GLU A N 1
ATOM 1553 C CA . GLU A 1 200 ? -3.824 17.609 14.43 1 96.25 200 GLU A CA 1
ATOM 1554 C C . GLU A 1 200 ? -5.242 17.734 14.977 1 96.25 200 GLU A C 1
ATOM 1556 O O . GLU A 1 200 ? -5.965 16.75 15.086 1 96.25 200 GLU A O 1
ATOM 1561 N N . THR A 1 201 ? -5.582 18.922 15.328 1 97.94 201 THR A N 1
ATOM 1562 C CA . THR A 1 201 ? -6.98 19.219 15.609 1 97.94 201 THR A CA 1
ATOM 1563 C C . THR A 1 201 ? -7.688 19.734 14.359 1 97.94 201 THR A C 1
ATOM 1565 O O . THR A 1 201 ? -7.039 20.172 13.414 1 97.94 201 THR A O 1
ATOM 1568 N N . PRO A 1 202 ? -9.031 19.656 14.32 1 98.12 202 PRO A N 1
ATOM 1569 C CA . PRO A 1 202 ? -9.742 20.172 13.156 1 98.12 202 PRO A CA 1
ATOM 1570 C C . PRO A 1 202 ? -9.414 21.641 12.875 1 98.12 202 PRO A C 1
ATOM 1572 O O . PRO A 1 202 ? -9.227 22.031 11.719 1 98.12 202 PRO A O 1
ATOM 1575 N N . LEU A 1 203 ? -9.297 22.422 13.922 1 98 203 LEU A N 1
ATOM 1576 C CA . LEU A 1 203 ? -8.953 23.844 13.75 1 98 203 LEU A CA 1
ATOM 1577 C C . LEU A 1 203 ? -7.555 24 13.164 1 98 203 LEU A C 1
ATOM 1579 O O . LEU A 1 203 ? -7.348 24.781 12.25 1 98 203 LEU A O 1
ATOM 1583 N N . TYR A 1 204 ? -6.625 23.297 13.688 1 97.62 204 TYR A N 1
ATOM 1584 C CA . TYR A 1 204 ? -5.27 23.328 13.156 1 97.62 204 TYR A CA 1
ATOM 1585 C C . TYR A 1 204 ? -5.254 22.922 11.688 1 97.62 204 TYR A C 1
ATOM 1587 O O . TYR A 1 204 ? -4.582 23.547 10.867 1 97.62 204 TYR A O 1
ATOM 1595 N N . LEU A 1 205 ? -6.008 21.828 11.367 1 97.19 205 LEU A N 1
ATOM 1596 C CA . LEU A 1 205 ? -6.09 21.344 9.992 1 97.19 205 LEU A CA 1
ATOM 1597 C C . LEU A 1 205 ? -6.578 22.438 9.062 1 97.19 205 LEU A C 1
ATOM 1599 O O . LEU A 1 205 ? -6.035 22.625 7.969 1 97.19 205 LEU A O 1
ATOM 1603 N N . ALA A 1 206 ? -7.57 23.125 9.461 1 97.56 206 ALA A N 1
ATOM 1604 C CA . ALA A 1 206 ? -8.133 24.203 8.648 1 97.56 206 ALA A CA 1
ATOM 1605 C C . ALA A 1 206 ? -7.105 25.297 8.406 1 97.56 206 ALA A C 1
ATOM 1607 O O . ALA A 1 206 ? -6.98 25.812 7.293 1 97.56 206 ALA A O 1
ATOM 1608 N N . ALA A 1 207 ? -6.332 25.641 9.43 1 97.06 207 ALA A N 1
ATOM 1609 C CA . ALA A 1 207 ? -5.305 26.672 9.32 1 97.06 207 ALA A CA 1
ATOM 1610 C C . ALA A 1 207 ? -4.16 26.219 8.422 1 97.06 207 ALA A C 1
ATOM 1612 O O . ALA A 1 207 ? -3.729 26.953 7.531 1 97.06 207 ALA A O 1
ATOM 1613 N N . GLU A 1 208 ? -3.752 25.031 8.695 1 94.94 208 GLU A N 1
ATOM 1614 C CA . GLU A 1 208 ? -2.615 24.469 7.973 1 94.94 208 GLU A CA 1
ATOM 1615 C C . GLU A 1 208 ? -2.916 24.359 6.48 1 94.94 208 GLU A C 1
ATOM 1617 O O . GLU A 1 208 ? -2.029 24.547 5.648 1 94.94 208 GLU A O 1
ATOM 1622 N N . ARG A 1 209 ? -4.156 24.125 6.16 1 93.88 209 ARG A N 1
ATOM 1623 C CA . ARG A 1 209 ? -4.535 23.891 4.77 1 93.88 209 ARG A CA 1
ATOM 1624 C C . ARG A 1 209 ? -5.141 25.141 4.148 1 93.88 209 ARG A C 1
ATOM 1626 O O . ARG A 1 209 ? -5.633 25.109 3.02 1 93.88 209 ARG A O 1
ATOM 1633 N N . LYS A 1 210 ? -5.184 26.219 4.859 1 94.5 210 LYS A N 1
ATOM 1634 C CA . LYS A 1 210 ? -5.609 27.547 4.422 1 94.5 210 LYS A CA 1
ATOM 1635 C C . LYS A 1 210 ? -7.09 27.547 4.055 1 94.5 210 LYS A C 1
ATOM 1637 O O . LYS A 1 210 ? -7.484 28.172 3.061 1 94.5 210 LYS A O 1
ATOM 1642 N N . TYR A 1 211 ? -7.84 26.797 4.773 1 96 211 TYR A N 1
ATOM 1643 C CA . TYR A 1 211 ? -9.289 26.828 4.59 1 96 211 TYR A CA 1
ATOM 1644 C C . TYR A 1 211 ? -9.93 27.875 5.48 1 96 211 TYR A C 1
ATOM 1646 O O . TYR A 1 211 ? -10.539 27.562 6.504 1 96 211 TYR A O 1
ATOM 1654 N N . GLY A 1 212 ? -9.844 29.125 5.008 1 95.56 212 GLY A N 1
ATOM 1655 C CA . GLY A 1 212 ? -10.273 30.266 5.797 1 95.56 212 GLY A CA 1
ATOM 1656 C C . GLY A 1 212 ? -11.734 30.203 6.203 1 95.56 212 GLY A C 1
ATOM 1657 O O . GLY A 1 212 ? -12.086 30.516 7.34 1 95.56 212 GLY A O 1
ATOM 1658 N N . VAL A 1 213 ? -12.562 29.703 5.27 1 96.19 213 VAL A N 1
ATOM 1659 C CA . VAL A 1 213 ? -14 29.656 5.527 1 96.19 213 VAL A CA 1
ATOM 1660 C C . VAL A 1 213 ? -14.305 28.625 6.605 1 96.19 213 VAL A C 1
ATOM 1662 O O . VAL A 1 213 ? -15.078 28.875 7.527 1 96.19 213 VAL A O 1
ATOM 1665 N N . LEU A 1 214 ? -13.656 27.438 6.516 1 97.5 214 LEU A N 1
ATOM 1666 C CA . LEU A 1 214 ? -13.844 26.391 7.516 1 97.5 214 LEU A CA 1
ATOM 1667 C C . LEU A 1 214 ? -13.305 26.828 8.867 1 97.5 214 LEU A C 1
ATOM 1669 O O . LEU A 1 214 ? -13.938 26.594 9.898 1 97.5 214 LEU A O 1
ATOM 1673 N N . PHE A 1 215 ? -12.203 27.516 8.766 1 96.88 215 PHE A N 1
ATOM 1674 C CA . PHE A 1 215 ? -11.547 28.016 9.969 1 96.88 215 PHE A CA 1
ATOM 1675 C C . PHE A 1 215 ? -12.469 28.953 10.734 1 96.88 215 PHE A C 1
ATOM 1677 O O . PHE A 1 215 ? -12.695 28.781 11.93 1 96.88 215 PHE A O 1
ATOM 1684 N N . SER A 1 216 ? -13.031 29.859 10.055 1 96.5 216 SER A N 1
ATOM 1685 C CA . SER A 1 216 ? -13.93 30.828 10.648 1 96.5 216 SER A CA 1
ATOM 1686 C C . SER A 1 216 ? -15.188 30.172 11.195 1 96.5 216 SER A C 1
ATOM 1688 O O . SER A 1 216 ? -15.688 30.547 12.258 1 96.5 216 SER A O 1
ATOM 1690 N N . GLN A 1 217 ? -15.641 29.156 10.492 1 95.94 217 GLN A N 1
ATOM 1691 C CA . GLN A 1 217 ? -16.828 28.438 10.922 1 95.94 217 GLN A CA 1
ATOM 1692 C C . GLN A 1 217 ? -16.594 27.719 12.25 1 95.94 217 GLN A C 1
ATOM 1694 O O . GLN A 1 217 ? -17.438 27.797 13.156 1 95.94 217 GLN A O 1
ATOM 1699 N N . ILE A 1 218 ? -15.508 27.078 12.375 1 97.31 218 ILE A N 1
ATOM 1700 C CA . ILE A 1 218 ? -15.188 26.344 13.594 1 97.31 218 ILE A CA 1
ATOM 1701 C C . ILE A 1 218 ? -15.023 27.328 14.758 1 97.31 218 ILE A C 1
ATOM 1703 O O . ILE A 1 218 ? -15.594 27.109 15.828 1 97.31 218 ILE A O 1
ATOM 1707 N N . LEU A 1 219 ? -14.359 28.453 14.562 1 95.5 219 LEU A N 1
ATOM 1708 C CA . LEU A 1 219 ? -14.102 29.422 15.609 1 95.5 219 LEU A CA 1
ATOM 1709 C C . LEU A 1 219 ? -15.391 30.094 16.078 1 95.5 219 LEU A C 1
ATOM 1711 O O . LEU A 1 219 ? -15.531 30.438 17.25 1 95.5 219 LEU A O 1
ATOM 1715 N N . SER A 1 220 ? -16.312 30.25 15.148 1 94.69 220 SER A N 1
ATOM 1716 C CA . SER A 1 220 ? -17.531 30.969 15.469 1 94.69 220 SER A CA 1
ATOM 1717 C C . SER A 1 220 ? -18.562 30.031 16.125 1 94.69 220 SER A C 1
ATOM 1719 O O . SER A 1 220 ? -19.406 30.5 16.891 1 94.69 220 SER A O 1
ATOM 1721 N N . THR A 1 221 ? -18.453 28.75 15.852 1 95.38 221 THR A N 1
ATOM 1722 C CA . THR A 1 221 ? -19.5 27.844 16.297 1 95.38 221 THR A CA 1
ATOM 1723 C C . THR A 1 221 ? -19.047 27.016 17.484 1 95.38 221 THR A C 1
ATOM 1725 O O . THR A 1 221 ? -19.844 26.734 18.391 1 95.38 221 THR A O 1
ATOM 1728 N N . CYS A 1 222 ? -17.812 26.625 17.516 1 94.62 222 CYS A N 1
ATOM 1729 C CA . CYS A 1 222 ? -17.297 25.891 18.672 1 94.62 222 CYS A CA 1
ATOM 1730 C C . CYS A 1 222 ? -17 26.844 19.828 1 94.62 222 CYS A C 1
ATOM 1732 O O . CYS A 1 222 ? -16.297 27.844 19.641 1 94.62 222 CYS A O 1
ATOM 1734 N N . LYS A 1 223 ? -17.422 26.578 20.984 1 93.31 223 LYS A N 1
ATOM 1735 C CA . LYS A 1 223 ? -17.281 27.469 22.125 1 93.31 223 LYS A CA 1
ATOM 1736 C C . LYS A 1 223 ? -15.82 27.531 22.594 1 93.31 223 LYS A C 1
ATOM 1738 O O . LYS A 1 223 ? -15.328 28.609 22.953 1 93.31 223 LYS A O 1
ATOM 1743 N N . ASP A 1 224 ? -15.195 26.406 22.656 1 92.19 224 ASP A N 1
ATOM 1744 C CA . ASP A 1 224 ? -13.797 26.344 23.078 1 92.19 224 ASP A CA 1
ATOM 1745 C C . ASP A 1 224 ? -13.016 25.359 22.219 1 92.19 224 ASP A C 1
ATOM 1747 O O . ASP A 1 224 ? -12.633 24.281 22.703 1 92.19 224 ASP A O 1
ATOM 1751 N N . PRO A 1 225 ? -12.719 25.781 21 1 92.88 225 PRO A N 1
ATOM 1752 C CA . PRO A 1 225 ? -11.977 24.859 20.125 1 92.88 225 PRO A CA 1
ATOM 1753 C C . PRO A 1 225 ? -10.555 24.609 20.625 1 92.88 225 PRO A C 1
ATOM 1755 O O . PRO A 1 225 ? -9.977 25.453 21.312 1 92.88 225 PRO A O 1
ATOM 1758 N N . ASN A 1 226 ? -10.125 23.438 20.344 1 95.19 226 ASN A N 1
ATOM 1759 C CA . ASN A 1 226 ? -8.742 23.078 20.625 1 95.19 226 ASN A CA 1
ATOM 1760 C C . ASN A 1 226 ? -7.801 23.609 19.531 1 95.19 226 ASN A C 1
ATOM 1762 O O . ASN A 1 226 ? -8.016 23.344 18.344 1 95.19 226 ASN A O 1
ATOM 1766 N N . TYR A 1 227 ? -6.742 24.328 19.906 1 96.75 227 TYR A N 1
ATOM 1767 C CA . TYR A 1 227 ? -5.867 25.016 18.969 1 96.75 227 TYR A CA 1
ATOM 1768 C C . TYR A 1 227 ? -4.598 24.219 18.703 1 96.75 227 TYR A C 1
ATOM 1770 O O . TYR A 1 227 ? -3.762 24.609 17.891 1 96.75 227 TYR A O 1
ATOM 1778 N N . GLN A 1 228 ? -4.441 23.078 19.266 1 96.06 228 GLN A N 1
ATOM 1779 C CA . GLN A 1 228 ? -3.191 22.328 19.266 1 96.06 228 GLN A CA 1
ATOM 1780 C C . GLN A 1 228 ? -2.918 21.719 17.906 1 96.06 228 GLN A C 1
ATOM 1782 O O . GLN A 1 228 ? -3.85 21.328 17.188 1 96.06 228 GLN A O 1
ATOM 1787 N N . GLY A 1 229 ? -1.625 21.625 17.594 1 96.12 229 GLY A N 1
ATOM 1788 C CA . GLY A 1 229 ? -1.104 20.953 16.406 1 96.12 229 GLY A CA 1
ATOM 1789 C C . GLY A 1 229 ? 0.096 20.078 16.703 1 96.12 229 GLY A C 1
ATOM 1790 O O . GLY A 1 229 ? 0.434 19.844 17.859 1 96.12 229 GLY A O 1
ATOM 1791 N N . PRO A 1 230 ? 0.626 19.547 15.656 1 94.69 230 PRO A N 1
ATOM 1792 C CA . PRO A 1 230 ? 1.778 18.656 15.852 1 94.69 230 PRO A CA 1
ATOM 1793 C C . PRO A 1 230 ? 3.021 19.406 16.328 1 94.69 230 PRO A C 1
ATOM 1795 O O . PRO A 1 230 ? 3.158 20.609 16.078 1 94.69 230 PRO A O 1
ATOM 1798 N N . ASN A 1 231 ? 3.924 18.719 17.047 1 94.44 231 ASN A N 1
ATOM 1799 C CA . ASN A 1 231 ? 5.227 19.234 17.469 1 94.44 231 ASN A CA 1
ATOM 1800 C C . ASN A 1 231 ? 5.098 20.484 18.328 1 94.44 231 ASN A C 1
ATOM 1802 O O . ASN A 1 231 ? 5.906 21.406 18.203 1 94.44 231 ASN A O 1
ATOM 1806 N N . GLY A 1 232 ? 4.012 20.562 19 1 96.19 232 GLY A N 1
ATOM 1807 C CA . GLY A 1 232 ? 3.812 21.688 19.922 1 96.19 232 GLY A CA 1
ATOM 1808 C C . GLY A 1 232 ? 3.301 22.938 19.219 1 96.19 232 GLY A C 1
ATOM 1809 O O . GLY A 1 232 ? 3.061 23.953 19.875 1 96.19 232 GLY A O 1
ATOM 1810 N N . ARG A 1 233 ? 3.07 22.859 18.016 1 97.38 233 ARG A N 1
ATOM 1811 C CA . ARG A 1 233 ? 2.527 24 17.281 1 97.38 233 ARG A CA 1
ATOM 1812 C C . ARG A 1 233 ? 1.049 24.188 17.594 1 97.38 233 ARG A C 1
ATOM 1814 O O . ARG A 1 233 ? 0.396 23.297 18.125 1 97.38 233 ARG A O 1
ATOM 1821 N N . THR A 1 234 ? 0.652 25.406 17.281 1 98.12 234 THR A N 1
ATOM 1822 C CA . THR A 1 234 ? -0.761 25.75 17.422 1 98.12 234 THR A CA 1
ATOM 1823 C C . THR A 1 234 ? -1.338 26.188 16.078 1 98.12 234 THR A C 1
ATOM 1825 O O . THR A 1 234 ? -0.597 26.391 15.109 1 98.12 234 THR A O 1
ATOM 1828 N N . ALA A 1 235 ? -2.676 26.297 16.062 1 98.12 235 ALA A N 1
ATOM 1829 C CA . ALA A 1 235 ? -3.346 26.797 14.867 1 98.12 235 ALA A CA 1
ATOM 1830 C C . ALA A 1 235 ? -2.824 28.188 14.492 1 98.12 235 ALA A C 1
ATOM 1832 O O . ALA A 1 235 ? -2.777 28.531 13.312 1 98.12 235 ALA A O 1
ATOM 1833 N N . LEU A 1 236 ? -2.365 28.953 15.5 1 98.44 236 LEU A N 1
ATOM 1834 C CA . LEU A 1 236 ? -1.786 30.266 15.219 1 98.44 236 LEU A CA 1
ATOM 1835 C C . LEU A 1 236 ? -0.457 30.125 14.484 1 98.44 236 LEU A C 1
ATOM 1837 O O . LEU A 1 236 ? -0.202 30.844 13.508 1 98.44 236 LEU A O 1
ATOM 1841 N N . HIS A 1 237 ? 0.37 29.188 14.938 1 98.25 237 HIS A N 1
ATOM 1842 C CA . HIS A 1 237 ? 1.589 28.906 14.188 1 98.25 237 HIS A CA 1
ATOM 1843 C C . HIS A 1 237 ? 1.283 28.625 12.719 1 98.25 237 HIS A C 1
ATOM 1845 O O . HIS A 1 237 ? 1.91 29.219 11.836 1 98.25 237 HIS A O 1
ATOM 1851 N N . ALA A 1 238 ? 0.268 27.766 12.531 1 97.06 238 ALA A N 1
ATOM 1852 C CA . ALA A 1 238 ? -0.074 27.375 11.172 1 97.06 238 ALA A CA 1
ATOM 1853 C C . ALA A 1 238 ? -0.528 28.578 10.344 1 97.06 238 ALA A C 1
ATOM 1855 O O . ALA A 1 238 ? -0.102 28.734 9.195 1 97.06 238 ALA A O 1
ATOM 1856 N N . ALA A 1 239 ? -1.36 29.359 10.883 1 97.56 239 ALA A N 1
ATOM 1857 C CA . ALA A 1 239 ? -1.864 30.547 10.203 1 97.56 239 ALA A CA 1
ATOM 1858 C C . ALA A 1 239 ? -0.725 31.5 9.836 1 97.56 239 ALA A C 1
ATOM 1860 O O . ALA A 1 239 ? -0.698 32.062 8.734 1 97.56 239 ALA A O 1
ATOM 1861 N N . VAL A 1 240 ? 0.238 31.625 10.711 1 98 240 VAL A N 1
ATOM 1862 C CA . VAL A 1 240 ? 1.366 32.531 10.539 1 98 240 VAL A CA 1
ATOM 1863 C C . VAL A 1 240 ? 2.32 31.984 9.484 1 98 240 VAL A C 1
ATOM 1865 O O . VAL A 1 240 ? 2.805 32.719 8.625 1 98 240 VAL A O 1
ATOM 1868 N N . ILE A 1 241 ? 2.562 30.75 9.547 1 95.31 241 ILE A N 1
ATOM 1869 C CA . ILE A 1 241 ? 3.471 30.109 8.609 1 95.31 241 ILE A CA 1
ATOM 1870 C C . ILE A 1 241 ? 2.936 30.25 7.184 1 95.31 241 ILE A C 1
ATOM 1872 O O . ILE A 1 241 ? 3.703 30.5 6.25 1 95.31 241 ILE A O 1
ATOM 1876 N N . TYR A 1 242 ? 1.659 30.297 7.043 1 91.94 242 TYR A N 1
ATOM 1877 C CA . TYR A 1 242 ? 1.066 30.422 5.719 1 91.94 242 TYR A CA 1
ATOM 1878 C C . TYR A 1 242 ? 0.862 31.891 5.355 1 91.94 242 TYR A C 1
ATOM 1880 O O . TYR A 1 242 ? 0.484 32.219 4.223 1 91.94 242 TYR A O 1
ATOM 1888 N N . GLY A 1 243 ? 1.075 32.719 6.293 1 94.81 243 GLY A N 1
ATOM 1889 C CA . GLY A 1 243 ? 0.986 34.156 6.031 1 94.81 243 GLY A CA 1
ATOM 1890 C C . GLY A 1 243 ? -0.443 34.656 5.93 1 94.81 243 GLY A C 1
ATOM 1891 O O . GLY A 1 243 ? -0.722 35.594 5.199 1 94.81 243 GLY A O 1
ATOM 1892 N N . ASP A 1 244 ? -1.355 34 6.562 1 96.19 244 ASP A N 1
ATOM 1893 C CA . ASP A 1 244 ? -2.756 34.375 6.508 1 96.19 244 ASP A CA 1
ATOM 1894 C C . ASP A 1 244 ? -3.076 35.406 7.594 1 96.19 244 ASP A C 1
ATOM 1896 O O . ASP A 1 244 ? -3.369 35.062 8.734 1 96.19 244 ASP A O 1
ATOM 1900 N N . LYS A 1 245 ? -3.182 36.625 7.168 1 96.88 245 LYS A N 1
ATOM 1901 C CA . LYS A 1 245 ? -3.377 37.75 8.086 1 96.88 245 LYS A CA 1
ATOM 1902 C C . LYS A 1 245 ? -4.75 37.656 8.758 1 96.88 245 LYS A C 1
ATOM 1904 O O . LYS A 1 245 ? -4.883 37.969 9.945 1 96.88 245 LYS A O 1
ATOM 1909 N N . LYS A 1 246 ? -5.691 37.281 7.973 1 96.88 246 LYS A N 1
ATOM 1910 C CA . LYS A 1 246 ? -7.062 37.281 8.477 1 96.88 246 LYS A CA 1
ATOM 1911 C C . LYS A 1 246 ? -7.234 36.188 9.539 1 96.88 246 LYS A C 1
ATOM 1913 O O . LYS A 1 246 ? -7.832 36.438 10.594 1 96.88 246 LYS A O 1
ATOM 1918 N N . MET A 1 247 ? -6.73 35 9.305 1 97.25 247 MET A N 1
ATOM 1919 C CA . MET A 1 247 ? -6.809 33.938 10.281 1 97.25 247 MET A CA 1
ATOM 1920 C C . MET A 1 247 ? -6.043 34.281 11.555 1 97.25 247 MET A C 1
ATOM 1922 O O . MET A 1 247 ? -6.5 34 12.656 1 97.25 247 MET A O 1
ATOM 1926 N N . THR A 1 248 ? -4.859 34.906 11.312 1 97.88 248 THR A N 1
ATOM 1927 C CA . THR A 1 248 ? -4.039 35.312 12.445 1 97.88 248 THR A CA 1
ATOM 1928 C C . THR A 1 248 ? -4.809 36.281 13.336 1 97.88 248 THR A C 1
ATOM 1930 O O . THR A 1 248 ? -4.875 36.094 14.555 1 97.88 248 THR A O 1
ATOM 1933 N N . GLU A 1 249 ? -5.422 37.188 12.734 1 97.38 249 GLU A N 1
ATOM 1934 C CA . GLU A 1 249 ? -6.195 38.188 13.461 1 97.38 249 GLU A CA 1
ATOM 1935 C C . GLU A 1 249 ? -7.348 37.562 14.227 1 97.38 249 GLU A C 1
ATOM 1937 O O . GLU A 1 249 ? -7.57 37.875 15.398 1 97.38 249 GLU A O 1
ATOM 1942 N N . LYS A 1 250 ? -8.039 36.688 13.625 1 96 250 LYS A N 1
ATOM 1943 C CA . LYS A 1 250 ? -9.203 36.031 14.234 1 96 250 LYS A CA 1
ATOM 1944 C C . LYS A 1 250 ? -8.797 35.219 15.461 1 96 250 LYS A C 1
ATOM 1946 O O . LYS A 1 250 ? -9.5 35.219 16.469 1 96 250 LYS A O 1
ATOM 1951 N N . ILE A 1 251 ? -7.711 34.5 15.398 1 97.06 251 ILE A N 1
ATOM 1952 C CA . ILE A 1 251 ? -7.254 33.719 16.531 1 97.06 251 ILE A CA 1
ATOM 1953 C C . ILE A 1 251 ? -6.852 34.625 17.688 1 97.06 251 ILE A C 1
ATOM 1955 O O . ILE A 1 251 ? -7.227 34.375 18.828 1 97.06 251 ILE A O 1
ATOM 1959 N N . LEU A 1 252 ? -6.109 35.688 17.359 1 97.12 252 LEU A N 1
ATOM 1960 C CA . LEU A 1 252 ? -5.578 36.594 18.391 1 97.12 252 LEU A CA 1
ATOM 1961 C C . LEU A 1 252 ? -6.711 37.344 19.094 1 97.12 252 LEU A C 1
ATOM 1963 O O . LEU A 1 252 ? -6.605 37.656 20.281 1 97.12 252 LEU A O 1
ATOM 1967 N N . GLU A 1 253 ? -7.773 37.531 18.359 1 95.38 253 GLU A N 1
ATOM 1968 C CA . GLU A 1 253 ? -8.945 38.188 18.969 1 95.38 253 GLU A CA 1
ATOM 1969 C C . GLU A 1 253 ? -9.578 37.281 20.016 1 95.38 253 GLU A C 1
ATOM 1971 O O . GLU A 1 253 ? -10.078 37.75 21.047 1 95.38 253 GLU A O 1
ATOM 1976 N N . LYS A 1 254 ? -9.461 36 19.828 1 93.56 254 LYS A N 1
ATOM 1977 C CA . LYS A 1 254 ? -10.109 35.031 20.719 1 93.56 254 LYS A CA 1
ATOM 1978 C C . LYS A 1 254 ? -9.156 34.562 21.797 1 93.56 254 LYS A C 1
ATOM 1980 O O . LYS A 1 254 ? -9.555 34.344 22.938 1 93.56 254 LYS A O 1
ATOM 1985 N N . LYS A 1 255 ? -7.914 34.375 21.328 1 95.44 255 LYS A N 1
ATOM 1986 C CA . LYS A 1 255 ? -6.918 33.812 22.25 1 95.44 255 LYS A CA 1
ATOM 1987 C C . LYS A 1 255 ? -5.57 34.531 22.078 1 95.44 255 LYS A C 1
ATOM 1989 O O . LYS A 1 255 ? -4.648 33.969 21.469 1 95.44 255 LYS A O 1
ATOM 1994 N N . LYS A 1 256 ? -5.375 35.562 22.734 1 95.75 256 LYS A N 1
ATOM 1995 C CA . LYS A 1 256 ? -4.18 36.375 22.594 1 95.75 256 LYS A CA 1
ATOM 1996 C C . LYS A 1 256 ? -2.941 35.656 23.109 1 95.75 256 LYS A C 1
ATOM 1998 O O . LYS A 1 256 ? -1.842 35.844 22.578 1 95.75 256 LYS A O 1
ATOM 2003 N N . ASP A 1 257 ? -3.141 34.781 24.078 1 97 257 ASP A N 1
ATOM 2004 C CA . ASP A 1 257 ? -2.016 34.125 24.734 1 97 257 ASP A CA 1
ATOM 2005 C C . ASP A 1 257 ? -1.329 33.156 23.797 1 97 257 ASP A C 1
ATOM 2007 O O . ASP A 1 257 ? -0.197 32.719 24.047 1 97 257 ASP A O 1
ATOM 2011 N N . LEU A 1 258 ? -1.949 32.812 22.719 1 97.62 258 LEU A N 1
ATOM 2012 C CA . LEU A 1 258 ? -1.34 31.891 21.766 1 97.62 258 LEU A CA 1
ATOM 2013 C C . LEU A 1 258 ? -0.144 32.531 21.078 1 97.62 258 LEU A C 1
ATOM 2015 O O . LEU A 1 258 ? 0.692 31.844 20.484 1 97.62 258 LEU A O 1
ATOM 2019 N N . ALA A 1 259 ? -0.028 33.844 21.141 1 98.06 259 ALA A N 1
ATOM 2020 C CA . ALA A 1 259 ? 1.086 34.562 20.547 1 98.06 259 ALA A CA 1
ATOM 2021 C C . ALA A 1 259 ? 2.404 34.219 21.219 1 98.06 259 ALA A C 1
ATOM 2023 O O . ALA A 1 259 ? 3.475 34.344 20.625 1 98.06 259 ALA A O 1
ATOM 2024 N N . ILE A 1 260 ? 2.295 33.75 22.453 1 98 260 ILE A N 1
ATOM 2025 C CA . ILE A 1 260 ? 3.523 33.469 23.188 1 98 260 ILE A CA 1
ATOM 2026 C C . ILE A 1 260 ? 3.652 31.953 23.391 1 98 260 ILE A C 1
ATOM 2028 O O . ILE A 1 260 ? 4.527 31.484 24.125 1 98 260 ILE A O 1
ATOM 2032 N N . ALA A 1 261 ? 2.785 31.172 22.781 1 97.5 261 ALA A N 1
ATOM 2033 C CA . ALA A 1 261 ? 2.916 29.719 22.828 1 97.5 261 ALA A CA 1
ATOM 2034 C C . ALA A 1 261 ? 4.074 29.25 21.969 1 97.5 261 ALA A C 1
ATOM 2036 O O . ALA A 1 261 ? 4.145 29.578 20.781 1 97.5 261 ALA A O 1
ATOM 2037 N N . ALA A 1 262 ? 5.008 28.5 22.547 1 97.75 262 ALA A N 1
ATOM 2038 C CA . ALA A 1 262 ? 6.172 28.016 21.812 1 97.75 262 ALA A CA 1
ATOM 2039 C C . ALA A 1 262 ? 5.984 26.562 21.406 1 97.75 262 ALA A C 1
ATOM 2041 O O . ALA A 1 262 ? 5.371 25.781 22.125 1 97.75 262 ALA A O 1
ATOM 2042 N N . ASP A 1 263 ? 6.492 26.219 20.297 1 97.56 263 ASP A N 1
ATOM 2043 C CA . ASP A 1 263 ? 6.457 24.828 19.859 1 97.56 263 ASP A CA 1
ATOM 2044 C C . ASP A 1 263 ? 7.594 24.031 20.5 1 97.56 263 ASP A C 1
ATOM 2046 O O . ASP A 1 263 ? 8.234 24.5 21.438 1 97.56 263 ASP A O 1
ATOM 2050 N N . GLU A 1 264 ? 7.836 22.844 20.016 1 96.44 264 GLU A N 1
ATOM 2051 C CA . GLU A 1 264 ? 8.805 21.938 20.641 1 96.44 264 GLU A CA 1
ATOM 2052 C C . GLU A 1 264 ? 10.227 22.453 20.469 1 96.44 264 GLU A C 1
ATOM 2054 O O . GLU A 1 264 ? 11.117 22.125 21.266 1 96.44 264 GLU A O 1
ATOM 2059 N N . GLN A 1 265 ? 10.414 23.297 19.5 1 96.88 265 GLN A N 1
ATOM 2060 C CA . GLN A 1 265 ? 11.734 23.891 19.266 1 96.88 265 GLN A CA 1
ATOM 2061 C C . GLN A 1 265 ? 11.867 25.234 19.984 1 96.88 265 GLN A C 1
ATOM 2063 O O . GLN A 1 265 ? 12.93 25.859 19.922 1 96.88 265 GLN A O 1
ATOM 2068 N N . GLY A 1 266 ? 10.82 25.656 20.562 1 98 266 GLY A N 1
ATOM 2069 C CA . GLY A 1 266 ? 10.82 26.938 21.25 1 98 266 GLY A CA 1
ATOM 2070 C C . GLY A 1 266 ? 10.398 28.094 20.359 1 98 266 GLY A C 1
ATOM 2071 O O . GLY A 1 266 ? 10.539 29.266 20.734 1 98 266 GLY A O 1
ATOM 2072 N N . TRP A 1 267 ? 9.922 27.766 19.219 1 98.38 267 TRP A N 1
ATOM 2073 C CA . TRP A 1 267 ? 9.516 28.828 18.297 1 98.38 267 TRP A CA 1
ATOM 2074 C C . TRP A 1 267 ? 8.094 29.281 18.578 1 98.38 267 TRP A C 1
ATOM 2076 O O . TRP A 1 267 ? 7.168 28.469 18.656 1 98.38 267 TRP A O 1
ATOM 2086 N N . THR A 1 268 ? 7.988 30.562 18.766 1 98.44 268 THR A N 1
ATOM 2087 C CA . THR A 1 268 ? 6.672 31.188 18.828 1 98.44 268 THR A CA 1
ATOM 2088 C C . THR A 1 268 ? 6.199 31.594 17.438 1 98.44 268 THR A C 1
ATOM 2090 O O . THR A 1 268 ? 6.98 31.562 16.469 1 98.44 268 THR A O 1
ATOM 2093 N N . PRO A 1 269 ? 4.852 31.922 17.344 1 98.69 269 PRO A N 1
ATOM 2094 C CA . PRO A 1 269 ? 4.387 32.406 16.047 1 98.69 269 PRO A CA 1
ATOM 2095 C C . PRO A 1 269 ? 5.199 33.594 15.539 1 98.69 269 PRO A C 1
ATOM 2097 O O . PRO A 1 269 ? 5.391 33.75 14.328 1 98.69 269 PRO A O 1
ATOM 2100 N N . LEU A 1 270 ? 5.77 34.375 16.438 1 98.75 270 LEU A N 1
ATOM 2101 C CA . LEU A 1 270 ? 6.57 35.531 16.047 1 98.75 270 LEU A CA 1
ATOM 2102 C C . LEU A 1 270 ? 7.859 35.094 15.367 1 98.75 270 LEU A C 1
ATOM 2104 O O . LEU A 1 270 ? 8.297 35.719 14.398 1 98.75 270 LEU A O 1
ATOM 2108 N N . HIS A 1 271 ? 8.492 34.031 15.898 1 98.5 271 HIS A N 1
ATOM 2109 C CA . HIS A 1 271 ? 9.664 33.5 15.219 1 98.5 271 HIS A CA 1
ATOM 2110 C C . HIS A 1 271 ? 9.336 33.125 13.773 1 98.5 271 HIS A C 1
ATOM 2112 O O . HIS A 1 271 ? 10.102 33.438 12.859 1 98.5 271 HIS A O 1
ATOM 2118 N N . CYS A 1 272 ? 8.18 32.5 13.609 1 98.25 272 CYS A N 1
ATOM 2119 C CA . CYS A 1 272 ? 7.762 32.062 12.281 1 98.25 272 CYS A CA 1
ATOM 2120 C C . CYS A 1 272 ? 7.504 33.25 11.367 1 98.25 272 CYS A C 1
ATOM 2122 O O . CYS A 1 272 ? 7.895 33.219 10.195 1 98.25 272 CYS A O 1
ATOM 2124 N N . ALA A 1 273 ? 6.867 34.188 11.875 1 98.44 273 ALA A N 1
ATOM 2125 C CA . ALA A 1 273 ? 6.562 35.375 11.102 1 98.44 273 ALA A CA 1
ATOM 2126 C C . ALA A 1 273 ? 7.84 36.094 10.695 1 98.44 273 ALA A C 1
ATOM 2128 O O . ALA A 1 273 ? 7.938 36.625 9.586 1 98.44 273 ALA A O 1
ATOM 2129 N N . ALA A 1 274 ? 8.805 36.125 11.578 1 98.38 274 ALA A N 1
ATOM 2130 C CA . ALA A 1 274 ? 10.094 36.75 11.289 1 98.38 274 ALA A CA 1
ATOM 2131 C C . ALA A 1 274 ? 10.812 36 10.164 1 98.38 274 ALA A C 1
ATOM 2133 O O . ALA A 1 274 ? 11.438 36.625 9.305 1 98.38 274 ALA A O 1
ATOM 2134 N N . LEU A 1 275 ? 10.734 34.781 10.211 1 97.56 275 LEU A N 1
ATOM 2135 C CA . LEU A 1 275 ? 11.367 33.969 9.18 1 97.56 275 LEU A CA 1
ATOM 2136 C C . LEU A 1 275 ? 10.734 34.219 7.816 1 97.56 275 LEU A C 1
ATOM 2138 O O . LEU A 1 275 ? 11.438 34.312 6.812 1 97.56 275 LEU A O 1
ATOM 2142 N N . SER A 1 276 ? 9.422 34.375 7.797 1 96.06 276 SER A N 1
ATOM 2143 C CA . SER A 1 276 ? 8.703 34.531 6.539 1 96.06 276 SER A CA 1
ATOM 2144 C C . SER A 1 276 ? 8.797 35.969 6.043 1 96.06 276 SER A C 1
ATOM 2146 O O . SER A 1 276 ? 8.594 36.25 4.859 1 96.06 276 SER A O 1
ATOM 2148 N N . GLY A 1 277 ? 9.023 36.875 6.906 1 97.44 277 GLY A N 1
ATOM 2149 C CA . GLY A 1 277 ? 9.18 38.281 6.535 1 97.44 277 GLY A CA 1
ATOM 2150 C C . GLY A 1 277 ? 7.855 39 6.398 1 97.44 277 GLY A C 1
ATOM 2151 O O . GLY A 1 277 ? 7.781 40.031 5.734 1 97.44 277 GLY A O 1
ATOM 2152 N N . CYS A 1 278 ? 6.824 38.562 7.027 1 96.5 278 CYS A N 1
ATOM 2153 C CA . CYS A 1 278 ? 5.504 39.156 6.918 1 96.5 278 CYS A CA 1
ATOM 2154 C C . CYS A 1 278 ? 5.316 40.25 7.973 1 96.5 278 CYS A C 1
ATOM 2156 O O . CYS A 1 278 ? 4.797 39.969 9.055 1 96.5 278 CYS A O 1
ATOM 2158 N N . THR A 1 279 ? 5.508 41.438 7.551 1 97.94 279 THR A N 1
ATOM 2159 C CA . THR A 1 279 ? 5.527 42.594 8.461 1 97.94 279 THR A CA 1
ATOM 2160 C C . THR A 1 279 ? 4.156 42.781 9.109 1 97.94 279 THR A C 1
ATOM 2162 O O . THR A 1 279 ? 4.062 43.125 10.289 1 97.94 279 THR A O 1
ATOM 2165 N N . SER A 1 280 ? 3.145 42.594 8.367 1 98 280 SER A N 1
ATOM 2166 C CA . SER A 1 280 ? 1.796 42.812 8.883 1 98 280 SER A CA 1
ATOM 2167 C C . SER A 1 280 ? 1.466 41.844 10.008 1 98 280 SER A C 1
ATOM 2169 O O . SER A 1 280 ? 0.889 42.219 11.023 1 98 280 SER A O 1
ATOM 2171 N N . ILE A 1 281 ? 1.834 40.594 9.883 1 98.5 281 ILE A N 1
ATOM 2172 C CA . ILE A 1 281 ? 1.573 39.594 10.891 1 98.5 281 ILE A CA 1
ATOM 2173 C C . ILE A 1 281 ? 2.441 39.844 12.117 1 98.5 281 ILE A C 1
ATOM 2175 O O . ILE A 1 281 ? 1.991 39.656 13.258 1 98.5 281 ILE A O 1
ATOM 2179 N N . VAL A 1 282 ? 3.648 40.281 11.852 1 98.62 282 VAL A N 1
ATOM 2180 C CA . VAL A 1 282 ? 4.523 40.625 12.961 1 98.62 282 VAL A CA 1
ATOM 2181 C C . VAL A 1 282 ? 3.867 41.719 13.797 1 98.62 282 VAL A C 1
ATOM 2183 O O . VAL A 1 282 ? 3.848 41.656 15.031 1 98.62 282 VAL A O 1
ATOM 2186 N N . LYS A 1 283 ? 3.311 42.656 13.125 1 98.38 283 LYS A N 1
ATOM 2187 C CA . LYS A 1 283 ? 2.617 43.75 13.805 1 98.38 283 LYS A CA 1
ATOM 2188 C C . LYS A 1 283 ? 1.444 43.219 14.633 1 98.38 283 LYS A C 1
ATOM 2190 O O . LYS A 1 283 ? 1.27 43.625 15.789 1 98.38 283 LYS A O 1
ATOM 2195 N N . GLN A 1 284 ? 0.664 42.344 14.125 1 98.25 284 GLN A N 1
ATOM 2196 C CA . GLN A 1 284 ? -0.477 41.75 14.82 1 98.25 284 GLN A CA 1
ATOM 2197 C C . GLN A 1 284 ? -0.032 41 16.078 1 98.25 284 GLN A C 1
ATOM 2199 O O . GLN A 1 284 ? -0.651 41.156 17.141 1 98.25 284 GLN A O 1
ATOM 2204 N N . LEU A 1 285 ? 1.006 40.281 15.969 1 98.69 285 LEU A N 1
ATOM 2205 C CA . LEU A 1 285 ? 1.488 39.469 17.078 1 98.69 285 LEU A CA 1
ATOM 2206 C C . LEU A 1 285 ? 2.02 40.344 18.203 1 98.69 285 LEU A C 1
ATOM 2208 O O . LEU A 1 285 ? 1.745 40.094 19.375 1 98.69 285 LEU A O 1
ATOM 2212 N N . LEU A 1 286 ? 2.721 41.406 17.828 1 98.31 286 LEU A N 1
ATOM 2213 C CA . LEU A 1 286 ? 3.293 42.312 18.812 1 98.31 286 LEU A CA 1
ATOM 2214 C C . LEU A 1 286 ? 2.201 43.156 19.5 1 98.31 286 LEU A C 1
ATOM 2216 O O . LEU A 1 286 ? 2.316 43.469 20.672 1 98.31 286 LEU A O 1
ATOM 2220 N N . GLN A 1 287 ? 1.174 43.406 18.734 1 97.44 287 GLN A N 1
ATOM 2221 C CA . GLN A 1 287 ? 0.037 44.125 19.328 1 97.44 287 GLN A CA 1
ATOM 2222 C C . GLN A 1 287 ? -0.693 43.219 20.328 1 97.44 287 GLN A C 1
ATOM 2224 O O . GLN A 1 287 ? -1.213 43.719 21.328 1 97.44 287 GLN A O 1
ATOM 2229 N N . ALA A 1 288 ? -0.646 41.969 20.109 1 96.94 288 ALA A N 1
ATOM 2230 C CA . ALA A 1 288 ? -1.29 41.031 21.016 1 96.94 288 ALA A CA 1
ATOM 2231 C C . ALA A 1 288 ? -0.436 40.781 22.266 1 96.94 288 ALA A C 1
ATOM 2233 O O . ALA A 1 288 ? -0.945 40.812 23.391 1 96.94 288 ALA A O 1
ATOM 2234 N N . HIS A 1 289 ? 0.855 40.531 22 1 96.56 289 HIS A N 1
ATOM 2235 C CA . HIS A 1 289 ? 1.767 40.281 23.125 1 96.56 289 HIS A CA 1
ATOM 2236 C C . HIS A 1 289 ? 3.17 40.781 22.797 1 96.56 289 HIS A C 1
ATOM 2238 O O . HIS A 1 289 ? 3.959 40.094 22.172 1 96.56 289 HIS A O 1
ATOM 2244 N N . ARG A 1 290 ? 3.525 41.812 23.375 1 95.81 290 ARG A N 1
ATOM 2245 C CA . ARG A 1 290 ? 4.848 42.375 23.141 1 95.81 290 ARG A CA 1
ATOM 2246 C C . ARG A 1 290 ? 5.941 41.469 23.672 1 95.81 290 ARG A C 1
ATOM 2248 O O . ARG A 1 290 ? 7.066 41.469 23.156 1 95.81 290 ARG A O 1
ATOM 2255 N N . SER A 1 291 ? 5.555 40.719 24.688 1 96.31 291 SER A N 1
ATOM 2256 C CA . SER A 1 291 ? 6.535 39.844 25.344 1 96.31 291 SER A CA 1
ATOM 2257 C C . SER A 1 291 ? 7.074 38.812 24.375 1 96.31 291 SER A C 1
ATOM 2259 O O . SER A 1 291 ? 8.133 38.219 24.625 1 96.31 291 SER A O 1
ATOM 2261 N N . SER A 1 292 ? 6.371 38.594 23.281 1 97.31 292 SER A N 1
ATOM 2262 C CA . SER A 1 292 ? 6.797 37.562 22.328 1 97.31 292 SER A CA 1
ATOM 2263 C C . SER A 1 292 ? 8.148 37.938 21.703 1 97.31 292 SER A C 1
ATOM 2265 O O . SER A 1 292 ? 8.898 37.062 21.281 1 97.31 292 SER A O 1
ATOM 2267 N N . ALA A 1 293 ? 8.523 39.219 21.703 1 98 293 ALA A N 1
ATOM 2268 C CA . ALA A 1 293 ? 9.766 39.688 21.094 1 98 293 ALA A CA 1
ATOM 2269 C C . ALA A 1 293 ? 10.977 39.25 21.922 1 98 293 ALA A C 1
ATOM 2271 O O . ALA A 1 293 ? 12.109 39.312 21.438 1 98 293 ALA A O 1
ATOM 2272 N N . TYR A 1 294 ? 10.695 38.844 23.125 1 98.06 294 TYR A N 1
ATOM 2273 C CA . TYR A 1 294 ? 11.781 38.562 24.062 1 98.06 294 TYR A CA 1
ATOM 2274 C C . TYR A 1 294 ? 11.945 37.062 24.281 1 98.06 294 TYR A C 1
ATOM 2276 O O . TYR A 1 294 ? 12.789 36.625 25.078 1 98.06 294 TYR A O 1
ATOM 2284 N N . ILE A 1 295 ? 11.188 36.25 23.656 1 98 295 ILE A N 1
ATOM 2285 C CA . ILE A 1 295 ? 11.258 34.781 23.797 1 98 295 ILE A CA 1
ATOM 2286 C C . ILE A 1 295 ? 12.336 34.219 22.875 1 98 295 ILE A C 1
ATOM 2288 O O . ILE A 1 295 ? 12.422 34.625 21.703 1 98 295 ILE A O 1
ATOM 2292 N N . VAL A 1 296 ? 13.172 33.344 23.422 1 97.69 296 VAL A N 1
ATOM 2293 C CA . VAL A 1 296 ? 14.266 32.75 22.656 1 97.69 296 VAL A CA 1
ATOM 2294 C C . VAL A 1 296 ? 13.953 31.281 22.359 1 97.69 296 VAL A C 1
ATOM 2296 O O . VAL A 1 296 ? 13.211 30.625 23.094 1 97.69 296 VAL A O 1
ATOM 2299 N N . ASP A 1 297 ? 14.461 30.797 21.25 1 97.06 297 ASP A N 1
ATOM 2300 C CA . ASP A 1 297 ? 14.242 29.391 20.906 1 97.06 297 ASP A CA 1
ATOM 2301 C C . ASP A 1 297 ? 15.117 28.469 21.766 1 97.06 297 ASP A C 1
ATOM 2303 O O . ASP A 1 297 ? 15.945 28.938 22.547 1 97.06 297 ASP A O 1
ATOM 2307 N N . LYS A 1 298 ? 14.906 27.188 21.672 1 96.38 298 LYS A N 1
ATOM 2308 C CA . LYS A 1 298 ? 15.57 26.219 22.531 1 96.38 298 LYS A CA 1
ATOM 2309 C C . LYS A 1 298 ? 16.953 25.875 22.016 1 96.38 298 LYS A C 1
ATOM 2311 O O . LYS A 1 298 ? 17.891 25.672 22.797 1 96.38 298 LYS A O 1
ATOM 2316 N N . ALA A 1 299 ? 17.125 25.859 20.719 1 94.5 299 ALA A N 1
ATOM 2317 C CA . ALA A 1 299 ? 18.359 25.328 20.125 1 94.5 299 ALA A CA 1
ATOM 2318 C C . ALA A 1 299 ? 19.516 26.328 20.297 1 94.5 299 ALA A C 1
ATOM 2320 O O . ALA A 1 299 ? 20.594 25.953 20.766 1 94.5 299 ALA A O 1
ATOM 2321 N N . ASP A 1 300 ? 19.297 27.578 19.891 1 95.88 300 ASP A N 1
ATOM 2322 C CA . ASP A 1 300 ? 20.406 28.516 19.797 1 95.88 300 ASP A CA 1
ATOM 2323 C C . ASP A 1 300 ? 20.125 29.781 20.609 1 95.88 300 ASP A C 1
ATOM 2325 O O . ASP A 1 300 ? 20.938 30.703 20.641 1 95.88 300 ASP A O 1
ATOM 2329 N N . LYS A 1 301 ? 18.953 29.844 21.25 1 97.88 301 LYS A N 1
ATOM 2330 C CA . LYS A 1 301 ? 18.516 31 22.016 1 97.88 301 LYS A CA 1
ATOM 2331 C C . LYS A 1 301 ? 18.375 32.219 21.109 1 97.88 301 LYS A C 1
ATOM 2333 O O . LYS A 1 301 ? 18.766 33.344 21.484 1 97.88 301 LYS A O 1
ATOM 2338 N N . LYS A 1 302 ? 17.875 31.984 19.969 1 98.12 302 LYS A N 1
ATOM 2339 C CA . LYS A 1 302 ? 17.625 33.062 19.016 1 98.12 302 LYS A CA 1
ATOM 2340 C C . LYS A 1 302 ? 16.266 33.719 19.234 1 98.12 302 LYS A C 1
ATOM 2342 O O . LYS A 1 302 ? 15.289 33 19.547 1 98.12 302 LYS A O 1
ATOM 2347 N N . THR A 1 303 ? 16.234 35.031 19.094 1 98.25 303 THR A N 1
ATOM 2348 C CA . THR A 1 303 ? 14.969 35.75 19.094 1 98.25 303 THR A CA 1
ATOM 2349 C C . THR A 1 303 ? 14.461 35.969 17.672 1 98.25 303 THR A C 1
ATOM 2351 O O . THR A 1 303 ? 15.156 35.625 16.703 1 98.25 303 THR A O 1
ATOM 2354 N N . ALA A 1 304 ? 13.195 36.469 17.625 1 98.62 304 ALA A N 1
ATOM 2355 C CA . ALA A 1 304 ? 12.625 36.812 16.312 1 98.62 304 ALA A CA 1
ATOM 2356 C C . ALA A 1 304 ? 13.484 37.844 15.594 1 98.62 304 ALA A C 1
ATOM 2358 O O . ALA A 1 304 ? 13.602 37.812 14.367 1 98.62 304 ALA A O 1
ATOM 2359 N N . LEU A 1 305 ? 14.133 38.719 16.312 1 98.38 305 LEU A N 1
ATOM 2360 C CA . LEU A 1 305 ? 14.992 39.75 15.719 1 98.38 305 LEU A CA 1
ATOM 2361 C C . LEU A 1 305 ? 16.203 39.094 15.047 1 98.38 305 LEU A C 1
ATOM 2363 O O . LEU A 1 305 ? 16.594 39.5 13.953 1 98.38 305 LEU A O 1
ATOM 2367 N N . HIS A 1 306 ? 16.812 38.125 15.719 1 98 306 HIS A N 1
ATOM 2368 C CA . HIS A 1 306 ? 17.938 37.406 15.117 1 98 306 HIS A CA 1
ATOM 2369 C C . HIS A 1 306 ? 17.547 36.812 13.773 1 98 306 HIS A C 1
ATOM 2371 O O . HIS A 1 306 ? 18.297 36.938 12.805 1 98 306 HIS A O 1
ATOM 2377 N N . ILE A 1 307 ? 16.391 36.219 13.797 1 98.19 307 ILE A N 1
ATOM 2378 C CA . ILE A 1 307 ? 15.914 35.531 12.609 1 98.19 307 ILE A CA 1
ATOM 2379 C C . ILE A 1 307 ? 15.648 36.531 11.492 1 98.19 307 ILE A C 1
ATOM 2381 O O . ILE A 1 307 ? 16.062 36.344 10.352 1 98.19 307 ILE A O 1
ATOM 2385 N N . ALA A 1 308 ? 14.969 37.562 11.805 1 98.19 308 ALA A N 1
ATOM 2386 C CA . ALA A 1 308 ? 14.688 38.625 10.82 1 98.19 308 ALA A CA 1
ATOM 2387 C C . ALA A 1 308 ? 15.977 39.188 10.234 1 98.19 308 ALA A C 1
ATOM 2389 O O . ALA A 1 308 ? 16.062 39.406 9.023 1 98.19 308 ALA A O 1
ATOM 2390 N N . ALA A 1 309 ? 16.969 39.375 11.016 1 97.25 309 ALA A N 1
ATOM 2391 C CA . ALA A 1 309 ? 18.266 39.906 10.586 1 97.25 309 ALA A CA 1
ATOM 2392 C C . ALA A 1 309 ? 18.969 38.906 9.648 1 97.25 309 ALA A C 1
ATOM 2394 O O . ALA A 1 309 ? 19.531 39.312 8.633 1 97.25 309 ALA A O 1
ATOM 2395 N N . SER A 1 310 ? 18.922 37.719 10.055 1 96.31 310 SER A N 1
ATOM 2396 C CA . SER A 1 310 ? 19.594 36.688 9.258 1 96.31 310 SER A CA 1
ATOM 2397 C C . SER A 1 310 ? 18.969 36.562 7.871 1 96.31 310 SER A C 1
ATOM 2399 O O . SER A 1 310 ? 19.641 36.188 6.914 1 96.31 310 SER A O 1
ATOM 2401 N N . ARG A 1 311 ? 17.719 36.969 7.762 1 96.62 311 ARG A N 1
ATOM 2402 C CA . ARG A 1 311 ? 17 36.812 6.496 1 96.62 311 ARG A CA 1
ATOM 2403 C C . ARG A 1 311 ? 16.922 38.156 5.758 1 96.62 311 ARG A C 1
ATOM 2405 O O . ARG A 1 311 ? 16.391 38.219 4.648 1 96.62 311 ARG A O 1
ATOM 2412 N N . GLY A 1 312 ? 17.406 39.156 6.332 1 96.25 312 GLY A N 1
ATOM 2413 C CA . GLY A 1 312 ? 17.438 40.469 5.699 1 96.25 312 GLY A CA 1
ATOM 2414 C C . GLY A 1 312 ? 16.078 41.156 5.68 1 96.25 312 GLY A C 1
ATOM 2415 O O . GLY A 1 312 ? 15.805 41.969 4.801 1 96.25 312 GLY A O 1
ATOM 2416 N N . HIS A 1 313 ? 15.211 40.875 6.582 1 97.69 313 HIS A N 1
ATOM 2417 C CA . HIS A 1 313 ? 13.875 41.469 6.629 1 97.69 313 HIS A CA 1
ATOM 2418 C C . HIS A 1 313 ? 13.859 42.75 7.418 1 97.69 313 HIS A C 1
ATOM 2420 O O . HIS A 1 313 ? 13.43 42.781 8.578 1 97.69 313 HIS A O 1
ATOM 2426 N N . VAL A 1 314 ? 14.18 43.781 6.723 1 97.5 314 VAL A N 1
ATOM 2427 C CA . VAL A 1 314 ? 14.32 45.094 7.348 1 97.5 314 VAL A CA 1
ATOM 2428 C C . VAL A 1 314 ? 12.977 45.562 7.898 1 97.5 314 VAL A C 1
ATOM 2430 O O . VAL A 1 314 ? 12.906 46.125 8.992 1 97.5 314 VAL A O 1
ATOM 2433 N N . GLY A 1 315 ? 11.945 45.344 7.152 1 97.69 315 GLY A N 1
ATOM 2434 C CA . GLY A 1 315 ? 10.617 45.719 7.602 1 97.69 315 GLY A CA 1
ATOM 2435 C C . GLY A 1 315 ? 10.211 45.062 8.914 1 97.69 315 GLY A C 1
ATOM 2436 O O . GLY A 1 315 ? 9.641 45.719 9.789 1 97.69 315 GLY A O 1
ATOM 2437 N N . VAL A 1 316 ? 10.547 43.812 9.055 1 98.44 316 VAL A N 1
ATOM 2438 C CA . VAL A 1 316 ? 10.25 43.062 10.273 1 98.44 316 VAL A CA 1
ATOM 2439 C C . VAL A 1 316 ? 11.062 43.625 11.438 1 98.44 316 VAL A C 1
ATOM 2441 O O . VAL A 1 316 ? 10.539 43.812 12.531 1 98.44 316 VAL A O 1
ATOM 2444 N N . MET A 1 317 ? 12.281 43.875 11.195 1 98 317 MET A N 1
ATOM 2445 C CA . MET A 1 317 ? 13.141 44.438 12.242 1 98 317 MET A CA 1
ATOM 2446 C C . MET A 1 317 ? 12.617 45.781 12.711 1 98 317 MET A C 1
ATOM 2448 O O . MET A 1 317 ? 12.586 46.062 13.914 1 98 317 MET A O 1
ATOM 2452 N N . LYS A 1 318 ? 12.203 46.594 11.75 1 97.38 318 LYS A N 1
ATOM 2453 C CA . LYS A 1 318 ? 11.648 47.906 12.086 1 97.38 318 LYS A CA 1
ATOM 2454 C C . LYS A 1 318 ? 10.43 47.781 13 1 97.38 318 LYS A C 1
ATOM 2456 O O . LYS A 1 318 ? 10.297 48.5 13.977 1 97.38 318 LYS A O 1
ATOM 2461 N N . GLU A 1 319 ? 9.609 46.844 12.688 1 97.88 319 GLU A N 1
ATOM 2462 C CA . GLU A 1 319 ? 8.406 46.625 13.492 1 97.88 319 GLU A CA 1
ATOM 2463 C C . GLU A 1 319 ? 8.766 46.156 14.898 1 97.88 319 GLU A C 1
ATOM 2465 O O . GLU A 1 319 ? 8.195 46.625 15.883 1 97.88 319 GLU A O 1
ATOM 2470 N N . LEU A 1 320 ? 9.648 45.25 14.992 1 98.25 320 LEU A N 1
ATOM 2471 C CA . LEU A 1 320 ? 10.086 44.719 16.281 1 98.25 320 LEU A CA 1
ATOM 2472 C C . LEU A 1 320 ? 10.672 45.812 17.156 1 98.25 320 LEU A C 1
ATOM 2474 O O . LEU A 1 320 ? 10.297 45.938 18.328 1 98.25 320 LEU A O 1
ATOM 2478 N N . ILE A 1 321 ? 11.484 46.625 16.547 1 97.25 321 ILE A N 1
ATOM 2479 C CA . ILE A 1 321 ? 12.188 47.688 17.281 1 97.25 321 ILE A CA 1
ATOM 2480 C C . ILE A 1 321 ? 11.211 48.781 17.672 1 97.25 321 ILE A C 1
ATOM 2482 O O . ILE A 1 321 ? 11.328 49.375 18.734 1 97.25 321 ILE A O 1
ATOM 2486 N N . SER A 1 322 ? 10.312 49.031 16.797 1 96.38 322 SER A N 1
ATOM 2487 C CA . SER A 1 322 ? 9.32 50.031 17.094 1 96.38 322 SER A CA 1
ATOM 2488 C C . SER A 1 322 ? 8.469 49.656 18.312 1 96.38 322 SER A C 1
ATOM 2490 O O . SER A 1 322 ? 8.109 50.531 19.125 1 96.38 322 SER A O 1
ATOM 2492 N N . HIS A 1 323 ? 8.156 48.438 18.5 1 97.06 323 HIS A N 1
ATOM 2493 C CA . HIS A 1 323 ? 7.328 47.938 19.609 1 97.06 323 HIS A CA 1
ATOM 2494 C C . HIS A 1 323 ? 8.172 47.625 20.828 1 97.06 323 HIS A C 1
ATOM 2496 O O . HIS A 1 323 ? 7.727 47.812 21.969 1 97.06 323 HIS A O 1
ATOM 2502 N N . CYS A 1 324 ? 9.32 47.062 20.5 1 97.31 324 CYS A N 1
ATOM 2503 C CA . CYS A 1 324 ? 10.227 46.656 21.562 1 97.31 324 CYS A CA 1
ATOM 2504 C C . CYS A 1 324 ? 11.656 47.094 21.266 1 97.31 324 CYS A C 1
ATOM 2506 O O . CYS A 1 324 ? 12.5 46.25 20.938 1 97.31 324 CYS A O 1
ATOM 2508 N N . PRO A 1 325 ? 12.008 48.281 21.469 1 95.06 325 PRO A N 1
ATOM 2509 C CA . PRO A 1 325 ? 13.305 48.812 21.062 1 95.06 325 PRO A CA 1
ATOM 2510 C C . PRO A 1 325 ? 14.477 48.125 21.75 1 95.06 325 PRO A C 1
ATOM 2512 O O . PRO A 1 325 ? 15.562 48 21.188 1 95.06 325 PRO A O 1
ATOM 2515 N N . ASP A 1 326 ? 14.258 47.656 22.969 1 96.19 326 ASP A N 1
ATOM 2516 C CA . ASP A 1 326 ? 15.367 47.125 23.734 1 96.19 326 ASP A CA 1
ATOM 2517 C C . ASP A 1 326 ? 15.531 45.625 23.484 1 96.19 326 ASP A C 1
ATOM 2519 O O . ASP A 1 326 ? 16.438 44.969 24.031 1 96.19 326 ASP A O 1
ATOM 2523 N N . CYS A 1 327 ? 14.719 45.031 22.578 1 97 327 CYS A N 1
ATOM 2524 C CA . CYS A 1 327 ? 14.867 43.625 22.281 1 97 327 CYS A CA 1
ATOM 2525 C C . CYS A 1 327 ? 16.172 43.375 21.531 1 97 327 CYS A C 1
ATOM 2527 O O . CYS A 1 327 ? 16.656 42.219 21.516 1 97 327 CYS A O 1
ATOM 2529 N N . CYS A 1 328 ? 16.734 44.406 20.938 1 96.94 328 CYS A N 1
ATOM 2530 C CA . CYS A 1 328 ? 17.969 44.25 20.156 1 96.94 328 CYS A CA 1
ATOM 2531 C C . CYS A 1 328 ? 19.141 43.969 21.078 1 96.94 328 CYS A C 1
ATOM 2533 O O . CYS A 1 328 ? 20.203 43.562 20.609 1 96.94 328 CYS A O 1
ATOM 2535 N N . GLU A 1 329 ? 18.969 44.125 22.406 1 96.88 329 GLU A N 1
ATOM 2536 C CA . GLU A 1 329 ? 20.031 43.875 23.359 1 96.88 329 GLU A CA 1
ATOM 2537 C C . GLU A 1 329 ? 20.266 42.375 23.578 1 96.88 329 GLU A C 1
ATOM 2539 O O . GLU A 1 329 ? 21.297 41.969 24.094 1 96.88 329 GLU A O 1
ATOM 2544 N N . LEU A 1 330 ? 19.344 41.594 23.219 1 97.31 330 LEU A N 1
ATOM 2545 C CA . LEU A 1 330 ? 19.438 40.156 23.469 1 97.31 330 LEU A CA 1
ATOM 2546 C C . LEU A 1 330 ? 20.422 39.5 22.531 1 97.31 330 LEU A C 1
ATOM 2548 O O . LEU A 1 330 ? 20.562 39.906 21.375 1 97.31 330 LEU A O 1
ATOM 2552 N N . VAL A 1 331 ? 21.141 38.5 23.047 1 97.5 331 VAL A N 1
ATOM 2553 C CA . VAL A 1 331 ? 22.125 37.75 22.266 1 97.5 331 VAL A CA 1
ATOM 2554 C C . VAL A 1 331 ? 21.812 36.25 22.328 1 97.5 331 VAL A C 1
ATOM 2556 O O . VAL A 1 331 ? 21.078 35.812 23.219 1 97.5 331 VAL A O 1
ATOM 2559 N N . ASP A 1 332 ? 22.328 35.531 21.344 1 97.31 332 ASP A N 1
ATOM 2560 C CA . ASP A 1 332 ? 22.094 34.094 21.328 1 97.31 332 ASP A CA 1
ATOM 2561 C C . ASP A 1 332 ? 23.031 33.375 22.281 1 97.31 332 ASP A C 1
ATOM 2563 O O . ASP A 1 332 ? 23.656 34 23.141 1 97.31 332 ASP A O 1
ATOM 2567 N N . GLN A 1 333 ? 23.047 32.031 22.172 1 96.81 333 GLN A N 1
ATOM 2568 C CA . GLN A 1 333 ? 23.844 31.219 23.094 1 96.81 333 GLN A CA 1
ATOM 2569 C C . GLN A 1 333 ? 25.328 31.484 22.938 1 96.81 333 GLN A C 1
ATOM 2571 O O . GLN A 1 333 ? 26.109 31.266 23.859 1 96.81 333 GLN A O 1
ATOM 2576 N N . ARG A 1 334 ? 25.703 32 21.797 1 97.19 334 ARG A N 1
ATOM 2577 C CA . ARG A 1 334 ? 27.109 32.312 21.547 1 97.19 334 ARG A CA 1
ATOM 2578 C C . ARG A 1 334 ? 27.375 33.812 21.719 1 97.19 334 ARG A C 1
ATOM 2580 O O . ARG A 1 334 ? 28.406 34.312 21.281 1 97.19 334 ARG A O 1
ATOM 2587 N N . ARG A 1 335 ? 26.453 34.531 22.25 1 97.5 335 ARG A N 1
ATOM 2588 C CA . ARG A 1 335 ? 26.516 35.969 22.516 1 97.5 335 ARG A CA 1
ATOM 2589 C C . ARG A 1 335 ? 26.531 36.781 21.219 1 97.5 335 ARG A C 1
ATOM 2591 O O . ARG A 1 335 ? 27.125 37.844 21.172 1 97.5 335 ARG A O 1
ATOM 2598 N N . ARG A 1 336 ? 25.953 36.188 20.266 1 97.38 336 ARG A N 1
ATOM 2599 C CA . ARG A 1 336 ? 25.812 36.906 19 1 97.38 336 ARG A CA 1
ATOM 2600 C C . ARG A 1 336 ? 24.531 37.75 18.984 1 97.38 336 ARG A C 1
ATOM 2602 O O . ARG A 1 336 ? 23.484 37.281 19.422 1 97.38 336 ARG A O 1
ATOM 2609 N N . ASN A 1 337 ? 24.719 38.938 18.562 1 96.75 337 ASN A N 1
ATOM 2610 C CA . ASN A 1 337 ? 23.531 39.781 18.391 1 96.75 337 ASN A CA 1
ATOM 2611 C C . ASN A 1 337 ? 23.016 39.75 16.953 1 96.75 337 ASN A C 1
ATOM 2613 O O . ASN A 1 337 ? 23.516 38.969 16.141 1 96.75 337 ASN A O 1
ATOM 2617 N N . ALA A 1 338 ? 21.953 40.531 16.656 1 96.88 338 ALA A N 1
ATOM 2618 C CA . ALA A 1 338 ? 21.266 40.469 15.367 1 96.88 338 ALA A CA 1
ATOM 2619 C C . ALA A 1 338 ? 22.203 40.844 14.227 1 96.88 338 ALA A C 1
ATOM 2621 O O . ALA A 1 338 ? 22.094 40.312 13.117 1 96.88 338 ALA A O 1
ATOM 2622 N N . ARG A 1 339 ? 23.125 41.719 14.43 1 94.5 339 ARG A N 1
ATOM 2623 C CA . ARG A 1 339 ? 24.031 42.188 13.375 1 94.5 339 ARG A CA 1
ATOM 2624 C C . ARG A 1 339 ? 25.031 41.125 12.992 1 94.5 339 ARG A C 1
ATOM 2626 O O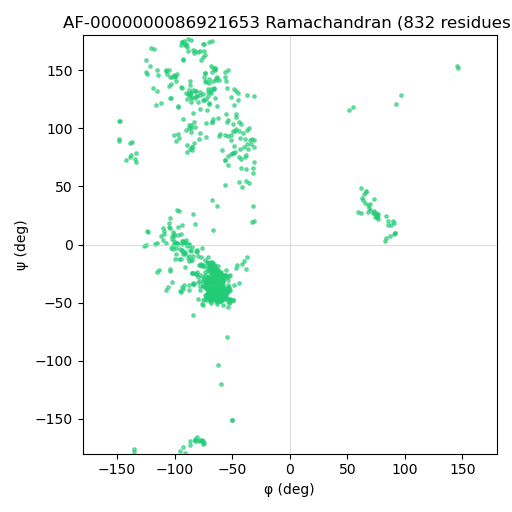 . ARG A 1 339 ? 25.422 41 11.828 1 94.5 339 ARG A O 1
ATOM 2633 N N . HIS A 1 340 ? 25.516 40.344 13.992 1 94.25 340 HIS A N 1
ATOM 2634 C CA . HIS A 1 340 ? 26.359 39.219 13.656 1 94.25 340 HIS A CA 1
ATOM 2635 C C . HIS A 1 340 ? 25.734 38.375 12.562 1 94.25 340 HIS A C 1
ATOM 2637 O O . HIS A 1 340 ? 26.391 38.031 11.57 1 94.25 340 HIS A O 1
ATOM 2643 N N . TYR A 1 341 ? 24.484 38.094 12.758 1 94.56 341 TYR A N 1
ATOM 2644 C CA . TYR A 1 341 ? 23.75 37.25 11.82 1 94.56 341 TYR A CA 1
ATOM 2645 C C . TYR A 1 341 ? 23.578 37.938 10.469 1 94.56 341 TYR A C 1
ATOM 2647 O O . TYR A 1 341 ? 23.703 37.312 9.422 1 94.56 341 TYR A O 1
ATOM 2655 N N . ALA A 1 342 ? 23.219 39.188 10.508 1 93.38 342 ALA A N 1
ATOM 2656 C CA . ALA A 1 342 ? 23.047 39.938 9.273 1 93.38 342 ALA A CA 1
ATOM 2657 C C . ALA A 1 342 ? 24.312 39.906 8.422 1 93.38 342 ALA A C 1
ATOM 2659 O O . ALA A 1 342 ? 24.234 39.719 7.199 1 93.38 342 ALA A O 1
ATOM 2660 N N . LEU A 1 343 ? 25.422 40.094 9.008 1 90.06 343 LEU A N 1
ATOM 2661 C CA . LEU A 1 343 ? 26.672 40.125 8.273 1 90.06 343 LEU A CA 1
ATOM 2662 C C . LEU A 1 343 ? 27.062 38.719 7.809 1 90.06 343 LEU A C 1
ATOM 2664 O O . LEU A 1 343 ? 27.531 38.531 6.68 1 90.06 343 LEU A O 1
ATOM 2668 N N . GLU A 1 344 ? 26.984 37.812 8.719 1 89.62 344 GLU A N 1
ATOM 2669 C CA . GLU A 1 344 ? 27.312 36.438 8.367 1 89.62 344 GLU A CA 1
ATOM 2670 C C . GLU A 1 344 ? 26.516 35.969 7.148 1 89.62 344 GLU A C 1
ATOM 2672 O O . GLU A 1 344 ? 27.031 35.219 6.309 1 89.62 344 GLU A O 1
ATOM 2677 N N . LYS A 1 345 ? 25.25 36.375 7.055 1 91.38 345 LYS A N 1
ATOM 2678 C CA . LYS A 1 345 ? 24.375 35.906 5.98 1 91.38 345 LYS A CA 1
ATOM 2679 C C . LYS A 1 345 ? 24.344 36.938 4.836 1 91.38 345 LYS A C 1
ATOM 2681 O O . LYS A 1 345 ? 23.5 36.844 3.941 1 91.38 345 LYS A O 1
ATOM 2686 N N . HIS A 1 346 ? 25.125 37.906 4.863 1 88.38 346 HIS A N 1
ATOM 2687 C CA . HIS A 1 346 ? 25.359 38.875 3.793 1 88.38 346 HIS A CA 1
ATOM 2688 C C . HIS A 1 346 ? 24.125 39.719 3.529 1 88.38 346 HIS A C 1
ATOM 2690 O O . HIS A 1 346 ? 23.734 39.906 2.377 1 88.38 346 HIS A O 1
ATOM 2696 N N . GLN A 1 347 ? 23.578 40.156 4.629 1 89.62 347 GLN A N 1
ATOM 2697 C CA . GLN A 1 347 ? 22.391 41 4.523 1 89.62 347 GLN A CA 1
ATOM 2698 C C . GLN A 1 347 ? 22.766 42.5 4.645 1 89.62 347 GLN A C 1
ATOM 2700 O O . GLN A 1 347 ? 22.625 43.094 5.715 1 89.62 347 GLN A O 1
ATOM 2705 N N . SER A 1 348 ? 23.062 43.125 3.553 1 84.88 348 SER A N 1
ATOM 2706 C CA . SER A 1 348 ? 23.625 44.469 3.531 1 84.88 348 SER A CA 1
ATOM 2707 C C . SER A 1 348 ? 22.594 45.5 3.941 1 84.88 348 SER A C 1
ATOM 2709 O O . SER A 1 348 ? 22.938 46.531 4.547 1 84.88 348 SER A O 1
ATOM 2711 N N . ARG A 1 349 ? 21.391 45.281 3.664 1 89.69 349 ARG A N 1
ATOM 2712 C CA . ARG A 1 349 ? 20.344 46.25 3.971 1 89.69 349 ARG A CA 1
ATOM 2713 C C . ARG A 1 349 ? 20.172 46.406 5.477 1 89.69 349 ARG A C 1
ATOM 2715 O O . ARG A 1 349 ? 19.844 47.5 5.949 1 89.69 349 ARG A O 1
ATOM 2722 N N . ILE A 1 350 ? 20.422 45.375 6.148 1 92.12 350 ILE A N 1
ATOM 2723 C CA . ILE A 1 350 ? 20.312 45.406 7.602 1 92.12 350 ILE A CA 1
ATOM 2724 C C . ILE A 1 350 ? 21.406 46.312 8.172 1 92.12 350 ILE A C 1
ATOM 2726 O O . ILE A 1 350 ? 21.172 47.062 9.125 1 92.12 350 ILE A O 1
ATOM 2730 N N . THR A 1 351 ? 22.5 46.219 7.566 1 84.06 351 THR A N 1
ATOM 2731 C CA . THR A 1 351 ? 23.625 47.031 8.023 1 84.06 351 THR A CA 1
ATOM 2732 C C . THR A 1 351 ? 23.312 48.5 7.902 1 84.06 351 THR A C 1
ATOM 2734 O O . THR A 1 351 ? 23.594 49.281 8.82 1 84.06 351 THR A O 1
ATOM 2737 N N . THR A 1 352 ? 22.75 48.875 6.828 1 87 352 THR A N 1
ATOM 2738 C CA . THR A 1 352 ? 22.375 50.281 6.613 1 87 352 THR A CA 1
ATOM 2739 C C . THR A 1 352 ? 21.344 50.719 7.648 1 87 352 THR A C 1
ATOM 2741 O O . THR A 1 352 ? 21.438 51.812 8.195 1 87 352 THR A O 1
ATOM 2744 N N . PHE A 1 353 ? 20.5 49.906 7.875 1 92.31 353 PHE A N 1
ATOM 2745 C CA . PHE A 1 353 ? 19.453 50.188 8.844 1 92.31 353 PHE A CA 1
ATOM 2746 C C . PHE A 1 353 ? 20.031 50.375 10.234 1 92.31 353 PHE A C 1
ATOM 2748 O O . PHE A 1 353 ? 19.656 51.312 10.938 1 92.31 353 PHE A O 1
ATOM 2755 N N . VAL A 1 354 ? 20.859 49.562 10.656 1 91.88 354 VAL A N 1
ATOM 2756 C CA . VAL A 1 354 ? 21.484 49.594 11.977 1 91.88 354 VAL A CA 1
ATOM 2757 C C . VAL A 1 354 ? 22.312 50.875 12.125 1 91.88 354 VAL A C 1
ATOM 2759 O O . VAL A 1 354 ? 22.281 51.5 13.18 1 91.88 354 VAL A O 1
ATOM 2762 N N . LEU A 1 355 ? 22.938 51.281 11.07 1 88.44 355 LEU A N 1
ATOM 2763 C CA . LEU A 1 355 ? 23.812 52.438 11.102 1 88.44 355 LEU A CA 1
ATOM 2764 C C . LEU A 1 355 ? 23 53.75 11.242 1 88.44 355 LEU A C 1
ATOM 2766 O O . LEU A 1 355 ? 23.469 54.719 11.836 1 88.44 355 LEU A O 1
ATOM 2770 N N . LYS A 1 356 ? 21.859 53.688 10.773 1 91.19 356 LYS A N 1
ATOM 2771 C CA . LYS A 1 356 ? 21.031 54.906 10.766 1 91.19 356 LYS A CA 1
ATOM 2772 C C . LYS A 1 356 ? 20.391 55.125 12.125 1 91.19 356 LYS A C 1
ATOM 2774 O O . LYS A 1 356 ? 20.078 56.25 12.492 1 91.19 356 LYS A O 1
ATOM 2779 N N . ASP A 1 357 ? 20.203 54.125 12.875 1 92.81 357 ASP A N 1
ATOM 2780 C CA . ASP A 1 357 ? 19.578 54.219 14.195 1 92.81 357 ASP A CA 1
ATOM 2781 C C . ASP A 1 357 ? 20.641 54.281 15.297 1 92.81 357 ASP A C 1
ATOM 2783 O O . ASP A 1 357 ? 21.391 53.344 15.508 1 92.81 357 ASP A O 1
ATOM 2787 N N . PRO A 1 358 ? 20.625 55.375 16.031 1 92.69 358 PRO A N 1
ATOM 2788 C CA . PRO A 1 358 ? 21.688 55.562 17.016 1 92.69 358 PRO A CA 1
ATOM 2789 C C . PRO A 1 358 ? 21.641 54.531 18.141 1 92.69 358 PRO A C 1
ATOM 2791 O O . PRO A 1 358 ? 22.688 54.094 18.641 1 92.69 358 PRO A O 1
ATOM 2794 N N . TRP A 1 359 ? 20.547 54.188 18.453 1 94 359 TRP A N 1
ATOM 2795 C CA . TRP A 1 359 ? 20.422 53.188 19.516 1 94 359 TRP A CA 1
ATOM 2796 C C . TRP A 1 359 ? 20.938 51.844 19.047 1 94 359 TRP A C 1
ATOM 2798 O O . TRP A 1 359 ? 21.719 51.188 19.75 1 94 359 TRP A O 1
ATOM 2808 N N . LEU A 1 360 ? 20.516 51.406 17.953 1 95.06 360 LEU A N 1
ATOM 2809 C CA . LEU A 1 360 ? 20.953 50.125 17.391 1 95.06 360 LEU A CA 1
ATOM 2810 C C . LEU A 1 360 ? 22.469 50.125 17.172 1 95.06 360 LEU A C 1
ATOM 2812 O O . LEU A 1 360 ? 23.141 49.125 17.453 1 95.06 360 LEU A O 1
ATOM 2816 N N . SER A 1 361 ? 22.906 51.25 16.594 1 92.12 361 SER A N 1
ATOM 2817 C CA . SER A 1 361 ? 24.328 51.344 16.344 1 92.12 361 SER A CA 1
ATOM 2818 C C . SER A 1 361 ? 25.125 51.188 17.641 1 92.12 361 SER A C 1
ATOM 2820 O O . SER A 1 361 ? 26.172 50.562 17.672 1 92.12 361 SER A O 1
ATOM 2822 N N . ASN A 1 362 ? 24.641 51.812 18.672 1 93 362 ASN A N 1
ATOM 2823 C CA . ASN A 1 362 ? 25.312 51.75 19.969 1 93 362 ASN A CA 1
ATOM 2824 C C . ASN A 1 362 ? 25.406 50.312 20.5 1 93 362 ASN A C 1
ATOM 2826 O O . ASN A 1 362 ? 26.406 49.938 21.094 1 93 362 ASN A O 1
ATOM 2830 N N . ILE A 1 363 ? 24.453 49.531 20.266 1 93.62 363 ILE A N 1
ATOM 2831 C CA . ILE A 1 363 ? 24.344 48.219 20.875 1 93.62 363 ILE A CA 1
ATOM 2832 C C . ILE A 1 363 ? 24.953 47.156 19.953 1 93.62 363 ILE A C 1
ATOM 2834 O O . ILE A 1 363 ? 25.656 46.25 20.422 1 93.62 363 ILE A O 1
ATOM 2838 N N . LEU A 1 364 ? 24.828 47.25 18.688 1 95.5 364 LEU A N 1
ATOM 2839 C CA . LEU A 1 364 ? 25 46.125 17.781 1 95.5 364 LEU A CA 1
ATOM 2840 C C . LEU A 1 364 ? 26.328 46.188 17.062 1 95.5 364 LEU A C 1
ATOM 2842 O O . LEU A 1 364 ? 26.844 45.188 16.562 1 95.5 364 LEU A O 1
ATOM 2846 N N . LEU A 1 365 ? 26.906 47.281 16.953 1 92.12 365 LEU A N 1
ATOM 2847 C CA . LEU A 1 365 ? 27.984 47.5 15.984 1 92.12 365 LEU A CA 1
ATOM 2848 C C . LEU A 1 365 ? 29.234 46.719 16.375 1 92.12 365 LEU A C 1
ATOM 2850 O O . LEU A 1 365 ? 29.859 46.094 15.516 1 92.12 365 LEU A O 1
ATOM 2854 N N . ASN A 1 366 ? 29.594 46.844 17.656 1 92.38 366 ASN A N 1
ATOM 2855 C CA . ASN A 1 366 ? 30.938 46.375 18 1 92.38 366 ASN A CA 1
ATOM 2856 C C . ASN A 1 366 ? 30.875 45.312 19.094 1 92.38 366 ASN A C 1
ATOM 2858 O O . ASN A 1 366 ? 31.922 44.906 19.641 1 92.38 366 ASN A O 1
ATOM 2862 N N . ALA A 1 367 ? 29.719 44.812 19.422 1 94.12 367 ALA A N 1
ATOM 2863 C CA . ALA A 1 367 ? 29.594 43.781 20.453 1 94.12 367 ALA A CA 1
ATOM 2864 C C . ALA A 1 367 ? 30.328 42.5 20.047 1 94.12 367 ALA A C 1
ATOM 2866 O O . ALA A 1 367 ? 30.297 42.125 18.891 1 94.12 367 ALA A O 1
ATOM 2867 N N . LYS A 1 368 ? 30.906 41.875 21.047 1 95.06 368 LYS A N 1
ATOM 2868 C CA . LYS A 1 368 ? 31.703 40.688 20.781 1 95.06 368 LYS A CA 1
ATOM 2869 C C . LYS A 1 368 ? 30.938 39.406 21.141 1 95.06 368 LYS A C 1
ATOM 2871 O O . LYS A 1 368 ? 30.203 39.406 22.141 1 95.06 368 LYS A O 1
ATOM 2876 N N . ASP A 1 369 ? 31.125 38.375 20.391 1 96.06 369 ASP A N 1
ATOM 2877 C CA . ASP A 1 369 ? 30.562 37.094 20.719 1 96.06 369 ASP A CA 1
ATOM 2878 C C . ASP A 1 369 ? 31.5 36.312 21.656 1 96.06 369 ASP A C 1
ATOM 2880 O O . ASP A 1 369 ? 32.406 36.875 22.234 1 96.06 369 ASP A O 1
ATOM 2884 N N . VAL A 1 370 ? 31.172 35 21.828 1 96.25 370 VAL A N 1
ATOM 2885 C CA . VAL A 1 370 ? 31.906 34.188 22.812 1 96.25 370 VAL A CA 1
ATOM 2886 C C . VAL A 1 370 ? 33.344 34.031 22.359 1 96.25 370 VAL A C 1
ATOM 2888 O O . VAL A 1 370 ? 34.25 33.844 23.188 1 96.25 370 VAL A O 1
ATOM 2891 N N . ASP A 1 371 ? 33.594 34.156 21.094 1 95.12 371 ASP A N 1
ATOM 2892 C CA . ASP A 1 371 ? 34.906 33.969 20.547 1 95.12 371 ASP A CA 1
ATOM 2893 C C . ASP A 1 371 ? 35.625 35.312 20.406 1 95.12 371 ASP A C 1
ATOM 2895 O O . ASP A 1 371 ? 36.75 35.406 19.891 1 95.12 371 ASP A O 1
ATOM 2899 N N . GLY A 1 372 ? 34.969 36.312 20.703 1 95.56 372 GLY A N 1
ATOM 2900 C CA . GLY A 1 372 ? 35.531 37.656 20.625 1 95.56 372 GLY A CA 1
ATOM 2901 C C . GLY A 1 372 ? 35.312 38.312 19.281 1 95.56 372 GLY A C 1
ATOM 2902 O O . GLY A 1 372 ? 35.875 39.375 19.016 1 95.56 372 GLY A O 1
ATOM 2903 N N . ASN A 1 373 ? 34.562 37.719 18.531 1 94.56 373 ASN A N 1
ATOM 2904 C CA . ASN A 1 373 ? 34.312 38.312 17.219 1 94.56 373 ASN A CA 1
ATOM 2905 C C . ASN A 1 373 ? 33.25 39.406 17.281 1 94.56 373 ASN A C 1
ATOM 2907 O O . ASN A 1 373 ? 32.156 39.188 17.844 1 94.56 373 ASN A O 1
ATOM 2911 N N . THR A 1 374 ? 33.625 40.5 16.766 1 93.62 374 THR A N 1
ATOM 2912 C CA . THR A 1 374 ? 32.594 41.5 16.453 1 93.62 374 THR A CA 1
ATOM 2913 C C . THR A 1 374 ? 31.859 41.125 15.156 1 93.62 374 THR A C 1
ATOM 2915 O O . THR A 1 374 ? 32.312 40.25 14.414 1 93.62 374 THR A O 1
ATOM 2918 N N . PRO A 1 375 ? 30.688 41.781 14.852 1 92.38 375 PRO A N 1
ATOM 2919 C CA . PRO A 1 375 ? 30 41.5 13.594 1 92.38 375 PRO A CA 1
ATOM 2920 C C . PRO A 1 375 ? 30.906 41.656 12.375 1 92.38 375 PRO A C 1
ATOM 2922 O O . PRO A 1 375 ? 30.828 40.875 11.43 1 92.38 375 PRO A O 1
ATOM 2925 N N . LEU A 1 376 ? 31.781 42.562 12.43 1 88.25 376 LEU A N 1
ATOM 2926 C CA . LEU A 1 376 ? 32.656 42.844 11.305 1 88.25 376 LEU A CA 1
ATOM 2927 C C . LEU A 1 376 ? 33.562 41.625 11 1 88.25 376 LEU A C 1
ATOM 2929 O O . LEU A 1 376 ? 33.906 41.406 9.844 1 88.25 376 LEU A O 1
ATOM 2933 N N . HIS A 1 377 ? 33.906 40.938 12.023 1 88.88 377 HIS A N 1
ATOM 2934 C CA . HIS A 1 377 ? 34.75 39.781 11.844 1 88.88 377 HIS A CA 1
ATOM 2935 C C . HIS A 1 377 ? 34.062 38.719 10.969 1 88.88 377 HIS A C 1
ATOM 2937 O O . HIS A 1 377 ? 34.719 37.844 10.406 1 88.88 377 HIS A O 1
ATOM 2943 N N . LEU A 1 378 ? 32.781 38.75 10.938 1 87.25 378 LEU A N 1
ATOM 2944 C CA . LEU A 1 378 ? 32.031 37.719 10.25 1 87.25 378 LEU A CA 1
ATOM 2945 C C . LEU A 1 378 ? 31.719 38.125 8.812 1 87.25 378 LEU A C 1
ATOM 2947 O O . LEU A 1 378 ? 31.094 37.375 8.062 1 87.25 378 LEU A O 1
ATOM 2951 N N . LEU A 1 379 ? 32.156 39.25 8.438 1 82 379 LEU A N 1
ATOM 2952 C CA . LEU A 1 379 ? 31.938 39.781 7.098 1 82 379 LEU A CA 1
ATOM 2953 C C . LEU A 1 379 ? 32.625 38.938 6.047 1 82 379 LEU A C 1
ATOM 2955 O O . LEU A 1 379 ? 33.781 38.5 6.25 1 82 379 LEU A O 1
ATOM 2959 N N . ASP A 1 380 ? 31.766 38.531 5.051 1 69.81 380 ASP A N 1
ATOM 2960 C CA . ASP A 1 380 ? 32.344 37.906 3.875 1 69.81 380 ASP A CA 1
ATOM 2961 C C . ASP A 1 380 ? 32.812 38.938 2.861 1 69.81 380 ASP A C 1
ATOM 2963 O O . ASP A 1 380 ? 32 39.781 2.412 1 69.81 380 ASP A O 1
ATOM 2967 N N . VAL A 1 381 ? 34 39.062 2.625 1 61.94 381 VAL A N 1
ATOM 2968 C CA . VAL A 1 381 ? 34.719 40.094 1.868 1 61.94 381 VAL A CA 1
ATOM 2969 C C . VAL A 1 381 ? 34.188 40.156 0.437 1 61.94 381 VAL A C 1
ATOM 2971 O O . VAL A 1 381 ? 34.25 41.188 -0.229 1 61.94 381 VAL A O 1
ATOM 2974 N N . SER A 1 382 ? 33.656 39.062 -0.04 1 59.81 382 SER A N 1
ATOM 2975 C CA . SER A 1 382 ? 33.188 39.156 -1.424 1 59.81 382 SER A CA 1
ATOM 2976 C C . SER A 1 382 ? 32.125 40.219 -1.586 1 59.81 382 SER A C 1
ATOM 2978 O O . SER A 1 382 ? 31.859 40.688 -2.701 1 59.81 382 SER A O 1
ATOM 2980 N N . LEU A 1 383 ? 31.438 40.594 -0.628 1 55.62 383 LEU A N 1
ATOM 2981 C CA . LEU A 1 383 ? 30.234 41.406 -0.771 1 55.62 383 LEU A CA 1
ATOM 2982 C C . LEU A 1 383 ? 30.562 42.875 -0.629 1 55.62 383 LEU A C 1
ATOM 2984 O O . LEU A 1 383 ? 29.656 43.719 -0.656 1 55.62 383 LEU A O 1
ATOM 2988 N N . GLY A 1 384 ? 31.781 43.312 -0.729 1 53.25 384 GLY A N 1
ATOM 2989 C CA . GLY A 1 384 ? 32.062 44.75 -0.828 1 53.25 384 GLY A CA 1
ATOM 2990 C C . GLY A 1 384 ? 32.312 45.406 0.517 1 53.25 384 GLY A C 1
ATOM 2991 O O . GLY A 1 384 ? 31.859 44.906 1.549 1 53.25 384 GLY A O 1
ATOM 2992 N N . THR A 1 385 ? 33.406 46 0.781 1 56.62 385 THR A N 1
ATOM 2993 C CA . THR A 1 385 ? 34.094 46.656 1.894 1 56.62 385 THR A CA 1
ATOM 2994 C C . THR A 1 385 ? 33.375 47.938 2.322 1 56.62 385 THR A C 1
ATOM 2996 O O . THR A 1 385 ? 33.906 48.719 3.082 1 56.62 385 THR A O 1
ATOM 2999 N N . ARG A 1 386 ? 32.219 48.125 1.869 1 57.16 386 ARG A N 1
ATOM 3000 C CA . ARG A 1 386 ? 31.672 49.469 2.135 1 57.16 386 ARG A CA 1
ATOM 3001 C C . ARG A 1 386 ? 31.438 49.688 3.625 1 57.16 386 ARG A C 1
ATOM 3003 O O . ARG A 1 386 ? 31.484 50.812 4.117 1 57.16 386 ARG A O 1
ATOM 3010 N N . PHE A 1 387 ? 31.234 48.719 4.391 1 58.28 387 PHE A N 1
ATOM 3011 C CA . PHE A 1 387 ? 30.812 48.906 5.773 1 58.28 387 PHE A CA 1
ATOM 3012 C C . PHE A 1 387 ? 32 49.156 6.68 1 58.28 387 PHE A C 1
ATOM 3014 O O . PHE A 1 387 ? 31.875 49.688 7.777 1 58.28 387 PHE A O 1
ATOM 3021 N N . ILE A 1 388 ? 33.062 48.938 6.059 1 67 388 ILE A N 1
ATOM 3022 C CA . ILE A 1 388 ? 34.281 49.125 6.832 1 67 388 ILE A CA 1
ATOM 3023 C C . ILE A 1 388 ? 34.594 50.625 6.992 1 67 388 ILE A C 1
ATOM 3025 O O . ILE A 1 388 ? 35.219 51.031 7.961 1 67 388 ILE A O 1
ATOM 3029 N N . GLY A 1 389 ? 33.688 51.344 6.324 1 72.75 389 GLY A N 1
ATOM 3030 C CA . GLY A 1 389 ? 34.094 52.75 6.301 1 72.75 389 GLY A CA 1
ATOM 3031 C C . GLY A 1 389 ? 33.469 53.562 7.43 1 72.75 389 GLY A C 1
ATOM 3032 O O . GLY A 1 389 ? 33.875 54.688 7.684 1 72.75 389 GLY A O 1
ATOM 3033 N N . ASP A 1 390 ? 32.5 53.062 8.117 1 82.38 390 ASP A N 1
ATOM 3034 C CA . ASP A 1 390 ? 31.891 53.812 9.203 1 82.38 390 ASP A CA 1
ATOM 3035 C C . ASP A 1 390 ? 32.844 53.906 10.398 1 82.38 390 ASP A C 1
ATOM 3037 O O . ASP A 1 390 ? 33.344 52.906 10.875 1 82.38 390 ASP A O 1
ATOM 3041 N N . ALA A 1 391 ? 32.969 55.125 10.945 1 82.62 391 ALA A N 1
ATOM 3042 C CA . ALA A 1 391 ? 33.969 55.406 11.992 1 82.62 391 ALA A CA 1
ATOM 3043 C C . ALA A 1 391 ? 33.562 54.75 13.312 1 82.62 391 ALA A C 1
ATOM 3045 O O . ALA A 1 391 ? 34.406 54.531 14.18 1 82.62 391 ALA A O 1
ATOM 3046 N N . ARG A 1 392 ? 32.375 54.469 13.375 1 86.81 392 ARG A N 1
ATOM 3047 C CA . ARG A 1 392 ? 31.875 53.906 14.625 1 86.81 392 ARG A CA 1
ATOM 3048 C C . ARG A 1 392 ? 32.188 52.406 14.734 1 86.81 392 ARG A C 1
ATOM 3050 O O . ARG A 1 392 ? 32.062 51.844 15.812 1 86.81 392 ARG A O 1
ATOM 3057 N N . VAL A 1 393 ? 32.594 51.969 13.719 1 87.88 393 VAL A N 1
ATOM 3058 C CA . VAL A 1 393 ? 32.938 50.531 13.703 1 87.88 393 VAL A CA 1
ATOM 3059 C C . VAL A 1 393 ? 34.406 50.375 14.109 1 87.88 393 VAL A C 1
ATOM 3061 O O . VAL A 1 393 ? 35.312 51 13.516 1 87.88 393 VAL A O 1
ATOM 3064 N N . ASP A 1 394 ? 34.594 49.469 15.047 1 88.19 394 ASP A N 1
ATOM 3065 C CA . ASP A 1 394 ? 35.969 49.219 15.5 1 88.19 394 ASP A CA 1
ATOM 3066 C C . ASP A 1 394 ? 36.625 48.156 14.625 1 88.19 394 ASP A C 1
ATOM 3068 O O . ASP A 1 394 ? 36.562 46.969 14.922 1 88.19 394 ASP A O 1
ATOM 3072 N N . LYS A 1 395 ? 37.406 48.656 13.742 1 86.25 395 LYS A N 1
ATOM 3073 C CA . LYS A 1 395 ? 38.062 47.781 12.773 1 86.25 395 LYS A CA 1
ATOM 3074 C C . LYS A 1 395 ? 39.25 47.094 13.391 1 86.25 395 LYS A C 1
ATOM 3076 O O . LYS A 1 395 ? 39.75 46.094 12.852 1 86.25 395 LYS A O 1
ATOM 3081 N N . MET A 1 396 ? 39.656 47.656 14.477 1 86.88 396 MET A N 1
ATOM 3082 C CA . MET A 1 396 ? 40.875 47.125 15.086 1 86.88 396 MET A CA 1
ATOM 3083 C C . MET A 1 396 ? 40.531 46.281 16.297 1 86.88 396 MET A C 1
ATOM 3085 O O . MET A 1 396 ? 41.375 46 17.141 1 86.88 396 MET A O 1
ATOM 3089 N N . ALA A 1 397 ? 39.281 45.938 16.422 1 90.5 397 ALA A N 1
ATOM 3090 C CA . ALA A 1 397 ? 38.938 45 17.5 1 90.5 397 ALA A CA 1
ATOM 3091 C C . ALA A 1 397 ? 39.5 43.625 17.234 1 90.5 397 ALA A C 1
ATOM 3093 O O . ALA A 1 397 ? 39.438 43.125 16.125 1 90.5 397 ALA A O 1
ATOM 3094 N N . PHE A 1 398 ? 40.125 43.031 18.266 1 91.44 398 PHE A N 1
ATOM 3095 C CA . PHE A 1 398 ? 40.75 41.719 18.125 1 91.44 398 PHE A CA 1
ATOM 3096 C C . PHE A 1 398 ? 39.875 40.656 18.781 1 91.44 398 PHE A C 1
ATOM 3098 O O . PHE A 1 398 ? 39.281 40.875 19.859 1 91.44 398 PHE A O 1
ATOM 3105 N N . ASN A 1 399 ? 39.844 39.562 18.219 1 93.06 399 ASN A N 1
ATOM 3106 C CA . ASN A 1 399 ? 39.125 38.438 18.812 1 93.06 399 ASN A CA 1
ATOM 3107 C C . ASN A 1 399 ? 40.031 37.562 19.688 1 93.06 399 ASN A C 1
ATOM 3109 O O . ASN A 1 399 ? 41.156 37.969 20.016 1 93.06 399 ASN A O 1
ATOM 3113 N N . LYS A 1 400 ? 39.531 36.5 20.156 1 93.38 400 LYS A N 1
ATOM 3114 C CA . LYS A 1 400 ? 40.281 35.688 21.109 1 93.38 400 LYS A CA 1
ATOM 3115 C C . LYS A 1 400 ? 41.469 35 20.422 1 93.38 400 LYS A C 1
ATOM 3117 O O . LYS A 1 400 ? 42.406 34.562 21.078 1 93.38 400 LYS A O 1
ATOM 3122 N N . GLU A 1 401 ? 41.438 34.938 19.109 1 92.5 401 GLU A N 1
ATOM 3123 C CA . GLU A 1 401 ? 42.562 34.406 18.344 1 92.5 401 GLU A CA 1
ATOM 3124 C C . GLU A 1 401 ? 43.562 35.531 18 1 92.5 401 GLU A C 1
ATOM 3126 O O . GLU A 1 401 ? 44.469 35.312 17.203 1 92.5 401 GLU A O 1
ATOM 3131 N N . ASN A 1 402 ? 43.219 36.594 18.391 1 92.62 402 ASN A N 1
ATOM 3132 C CA . ASN A 1 402 ? 44.062 37.781 18.219 1 92.62 402 ASN A CA 1
ATOM 3133 C C . ASN A 1 402 ? 44.062 38.25 16.766 1 92.62 402 ASN A C 1
ATOM 3135 O O . ASN A 1 402 ? 45.125 38.656 16.25 1 92.62 402 ASN A O 1
ATOM 3139 N N . MET A 1 403 ? 42.969 38.188 16.156 1 91.44 403 MET A N 1
ATOM 3140 C CA . MET A 1 403 ? 42.781 38.656 14.781 1 91.44 403 MET A CA 1
ATOM 3141 C C . MET A 1 403 ? 41.75 39.781 14.734 1 91.44 403 MET A C 1
ATOM 3143 O O . MET A 1 403 ? 40.75 39.719 15.422 1 91.44 403 MET A O 1
ATOM 3147 N N . ASN A 1 404 ? 42.125 40.75 14.008 1 87.31 404 ASN A N 1
ATOM 3148 C CA . ASN A 1 404 ? 41.094 41.719 13.703 1 87.31 404 ASN A CA 1
ATOM 3149 C C . ASN A 1 404 ? 40.312 41.344 12.438 1 87.31 404 ASN A C 1
ATOM 3151 O O . ASN A 1 404 ? 40.562 40.312 11.836 1 87.31 404 ASN A O 1
ATOM 3155 N N . ALA A 1 405 ? 39.312 42.125 12.125 1 85.06 405 ALA A N 1
ATOM 3156 C CA . ALA A 1 405 ? 38.406 41.75 11.047 1 85.06 405 ALA A CA 1
ATOM 3157 C C . ALA A 1 405 ? 39.156 41.625 9.719 1 85.06 405 ALA A C 1
ATOM 3159 O O . ALA A 1 405 ? 38.844 40.75 8.922 1 85.06 405 ALA A O 1
ATOM 3160 N N . LEU A 1 406 ? 40.094 42.469 9.469 1 80.44 406 LEU A N 1
ATOM 3161 C CA . LEU A 1 406 ? 40.875 42.406 8.25 1 80.44 406 LEU A CA 1
ATOM 3162 C C . LEU A 1 406 ? 41.75 41.156 8.219 1 80.44 406 LEU A C 1
ATOM 3164 O O . LEU A 1 406 ? 41.969 40.562 7.164 1 80.44 406 LEU A O 1
ATOM 3168 N N . ASP A 1 407 ? 42.25 40.906 9.375 1 81.56 407 ASP A N 1
ATOM 3169 C CA . ASP A 1 407 ? 43.062 39.719 9.484 1 81.56 407 ASP A CA 1
ATOM 3170 C C . ASP A 1 407 ? 42.25 38.469 9.086 1 81.56 407 ASP A C 1
ATOM 3172 O O . ASP A 1 407 ? 42.75 37.594 8.375 1 81.56 407 ASP A O 1
ATOM 3176 N N . VAL A 1 408 ? 41.125 38.406 9.562 1 82.38 408 VAL A N 1
ATOM 3177 C CA . VAL A 1 408 ? 40.25 37.281 9.328 1 82.38 408 VAL A CA 1
ATOM 3178 C C . VAL A 1 408 ? 39.938 37.156 7.836 1 82.38 408 VAL A C 1
ATOM 3180 O O . VAL A 1 408 ? 39.938 36.062 7.277 1 82.38 408 VAL A O 1
ATOM 3183 N N . ILE A 1 409 ? 39.594 38.219 7.16 1 76.38 409 ILE A N 1
ATOM 3184 C CA . ILE A 1 409 ? 39.281 38.25 5.742 1 76.38 409 ILE A CA 1
ATOM 3185 C C . ILE A 1 409 ? 40.469 37.781 4.914 1 76.38 409 ILE A C 1
ATOM 3187 O O . ILE A 1 409 ? 40.281 37 3.973 1 76.38 409 ILE A O 1
ATOM 3191 N N . ILE A 1 410 ? 41.562 38.219 5.324 1 72.5 410 ILE A N 1
ATOM 3192 C CA . ILE A 1 410 ? 42.781 37.844 4.605 1 72.5 410 ILE A CA 1
ATOM 3193 C C . ILE A 1 410 ? 43.062 36.344 4.805 1 72.5 410 ILE A C 1
ATOM 3195 O O . ILE A 1 410 ? 43.406 35.656 3.855 1 72.5 410 ILE A O 1
ATOM 3199 N N . ALA A 1 411 ? 42.812 35.906 5.906 1 74.75 411 ALA A N 1
ATOM 3200 C CA . ALA A 1 411 ? 43.062 34.5 6.203 1 74.75 411 ALA A CA 1
ATOM 3201 C C . ALA A 1 411 ? 42.094 33.594 5.422 1 74.75 411 ALA A C 1
ATOM 3203 O O . ALA A 1 411 ? 42.469 32.531 4.949 1 74.75 411 ALA A O 1
ATOM 3204 N N . ASP A 1 412 ? 40.844 33.906 5.316 1 70.81 412 ASP A N 1
ATOM 3205 C CA . ASP A 1 412 ? 39.844 33.125 4.605 1 70.81 412 ASP A CA 1
ATOM 3206 C C . ASP A 1 412 ? 40.125 33.125 3.105 1 70.81 412 ASP A C 1
ATOM 3208 O O . ASP A 1 412 ? 39.906 32.094 2.443 1 70.81 412 ASP A O 1
ATOM 3212 N N . ASP A 1 413 ? 40.5 34.25 2.51 1 62.25 413 ASP A N 1
ATOM 3213 C CA . ASP A 1 413 ? 40.844 34.312 1.101 1 62.25 413 ASP A CA 1
ATOM 3214 C C . ASP A 1 413 ? 42.062 33.438 0.786 1 62.25 413 ASP A C 1
ATOM 3216 O O . ASP A 1 413 ? 42.125 32.812 -0.285 1 62.25 413 ASP A O 1
ATOM 3220 N N . SER A 1 414 ? 42.875 33.5 1.718 1 56.88 414 SER A N 1
ATOM 3221 C CA . SER A 1 414 ? 44.031 32.625 1.512 1 56.88 414 SER A CA 1
ATOM 3222 C C . SER A 1 414 ? 43.625 31.156 1.554 1 56.88 414 SER A C 1
ATOM 3224 O O . SER A 1 414 ? 44.219 30.328 0.875 1 56.88 414 SER A O 1
ATOM 3226 N N . ARG A 1 415 ? 42.531 30.875 2.23 1 53.97 415 ARG A N 1
ATOM 3227 C CA . ARG A 1 415 ? 42.094 29.484 2.277 1 53.97 415 ARG A CA 1
ATOM 3228 C C . ARG A 1 415 ? 41.406 29.094 0.979 1 53.97 415 ARG A C 1
ATOM 3230 O O . ARG A 1 415 ? 41.469 27.938 0.556 1 53.97 415 ARG A O 1
ATOM 3237 N N . ASN A 1 416 ? 40.656 29.906 0.414 1 51.91 416 ASN A N 1
ATOM 3238 C CA . ASN A 1 416 ? 39.969 29.641 -0.843 1 51.91 416 ASN A CA 1
ATOM 3239 C C . ASN A 1 416 ? 40.938 29.641 -2.023 1 51.91 416 ASN A C 1
ATOM 3241 O O . ASN A 1 416 ? 40.625 29.125 -3.096 1 51.91 416 ASN A O 1
ATOM 3245 N N . GLU A 1 417 ? 41.938 30.328 -1.901 1 44.81 417 GLU A N 1
ATOM 3246 C CA . GLU A 1 417 ? 42.969 30.25 -2.938 1 44.81 417 GLU A CA 1
ATOM 3247 C C . GLU A 1 417 ? 43.812 28.969 -2.783 1 44.81 417 GLU A C 1
ATOM 3249 O O . GLU A 1 417 ? 44.438 28.516 -3.74 1 44.81 417 GLU A O 1
ATOM 3254 N N . VAL A 1 418 ? 43.594 28.375 -1.687 1 34.03 418 VAL A N 1
ATOM 3255 C CA . VAL A 1 418 ? 44.312 27.094 -1.634 1 34.03 418 VAL A CA 1
ATOM 3256 C C . VAL A 1 418 ? 43.344 25.969 -2.008 1 34.03 418 VAL A C 1
ATOM 3258 O O . VAL A 1 418 ? 42.219 25.938 -1.577 1 34.03 418 VAL A O 1
ATOM 3261 N N . MET B 1 1 ? 79.875 -20.594 43.062 1 19.03 1 MET B N 1
ATOM 3262 C CA . MET B 1 1 ? 79.875 -22.047 43.281 1 19.03 1 MET B CA 1
ATOM 3263 C C . MET B 1 1 ? 79.562 -22.766 42 1 19.03 1 MET B C 1
ATOM 3265 O O . MET B 1 1 ? 78.938 -22.188 41.062 1 19.03 1 MET B O 1
ATOM 3269 N N . ASP B 1 2 ? 79.875 -24.031 41.844 1 20.91 2 ASP B N 1
ATOM 3270 C CA . ASP B 1 2 ? 80.375 -24.984 40.844 1 20.91 2 ASP B CA 1
ATOM 3271 C C . ASP B 1 2 ? 79.25 -25.531 40 1 20.91 2 ASP B C 1
ATOM 3273 O O . ASP B 1 2 ? 79.438 -26.281 39.062 1 20.91 2 ASP B O 1
ATOM 3277 N N . HIS B 1 3 ? 78.062 -25.469 40.656 1 23.38 3 HIS B N 1
ATOM 3278 C CA . HIS B 1 3 ? 77.25 -26.672 40.344 1 23.38 3 HIS B CA 1
ATOM 3279 C C . HIS B 1 3 ? 77.125 -26.844 38.844 1 23.38 3 HIS B C 1
ATOM 3281 O O . HIS B 1 3 ? 77.062 -25.859 38.094 1 23.38 3 HIS B O 1
ATOM 3287 N N . SER B 1 4 ? 77 -28.062 38.5 1 23.23 4 SER B N 1
ATOM 3288 C CA . SER B 1 4 ? 77.062 -29.125 37.5 1 23.23 4 SER B CA 1
ATOM 3289 C C . SER B 1 4 ? 76 -28.969 36.438 1 23.23 4 SER B C 1
ATOM 3291 O O . SER B 1 4 ? 74.812 -28.781 36.75 1 23.23 4 SER B O 1
ATOM 3293 N N . THR B 1 5 ? 76.375 -28.547 35.25 1 26.06 5 THR B N 1
ATOM 3294 C CA . THR B 1 5 ? 75.875 -28.156 33.938 1 26.06 5 THR B CA 1
ATOM 3295 C C . THR B 1 5 ? 75.188 -29.328 33.25 1 26.06 5 THR B C 1
ATOM 3297 O O . THR B 1 5 ? 75.188 -29.422 32 1 26.06 5 THR B O 1
ATOM 3300 N N . ASP B 1 6 ? 74.5 -30.25 34.219 1 23.64 6 ASP B N 1
ATOM 3301 C CA . ASP B 1 6 ? 74.188 -31.562 33.656 1 23.64 6 ASP B CA 1
ATOM 3302 C C . ASP B 1 6 ? 73.375 -31.438 32.344 1 23.64 6 ASP B C 1
ATOM 3304 O O . ASP B 1 6 ? 72.438 -30.719 32.312 1 23.64 6 ASP B O 1
ATOM 3308 N N . GLN B 1 7 ? 74 -31.703 31.25 1 23.48 7 GLN B N 1
ATOM 3309 C CA . GLN B 1 7 ? 73.812 -31.625 29.797 1 23.48 7 GLN B CA 1
ATOM 3310 C C . GLN B 1 7 ? 72.75 -32.594 29.344 1 23.48 7 GLN B C 1
ATOM 3312 O O . GLN B 1 7 ? 73 -33.75 29.062 1 23.48 7 GLN B O 1
ATOM 3317 N N . THR B 1 8 ? 71.625 -32.75 30.203 1 24.56 8 THR B N 1
ATOM 3318 C CA . THR B 1 8 ? 70.812 -33.906 29.938 1 24.56 8 THR B CA 1
ATOM 3319 C C . THR B 1 8 ? 70.312 -33.938 28.5 1 24.56 8 THR B C 1
ATOM 3321 O O . THR B 1 8 ? 69.688 -32.969 28.016 1 24.56 8 THR B O 1
ATOM 3324 N N . GLU B 1 9 ? 71.062 -34.656 27.625 1 23.64 9 GLU B N 1
ATOM 3325 C CA . GLU B 1 9 ? 70.938 -34.906 26.188 1 23.64 9 GLU B CA 1
ATOM 3326 C C . GLU B 1 9 ? 69.625 -35.5 25.812 1 23.64 9 GLU B C 1
ATOM 3328 O O . GLU B 1 9 ? 69.25 -36.562 26.312 1 23.64 9 GLU B O 1
ATOM 3333 N N . SER B 1 10 ? 68.5 -34.719 25.844 1 24.77 10 SER B N 1
ATOM 3334 C CA . SER B 1 10 ? 67.188 -35.156 25.562 1 24.77 10 SER B CA 1
ATOM 3335 C C . SER B 1 10 ? 67.062 -35.906 24.25 1 24.77 10 SER B C 1
ATOM 3337 O O . SER B 1 10 ? 67.562 -35.438 23.219 1 24.77 10 SER B O 1
ATOM 3339 N N . SER B 1 11 ? 67.25 -37.281 24.344 1 22.95 11 SER B N 1
ATOM 3340 C CA . SER B 1 11 ? 67.25 -38.281 23.281 1 22.95 11 SER B CA 1
ATOM 3341 C C . SER B 1 11 ? 66 -38.125 22.375 1 22.95 11 SER B C 1
ATOM 3343 O O . SER B 1 11 ? 64.938 -37.906 22.859 1 22.95 11 SER B O 1
ATOM 3345 N N . THR B 1 12 ? 66.188 -37.562 21.203 1 26.88 12 THR B N 1
ATOM 3346 C CA . THR B 1 12 ? 65.375 -37.25 20.062 1 26.88 12 THR B CA 1
ATOM 3347 C C . THR B 1 12 ? 64.688 -38.5 19.531 1 26.88 12 THR B C 1
ATOM 3349 O O . THR B 1 12 ? 65.312 -39.438 19.094 1 26.88 12 THR B O 1
ATOM 3352 N N . PRO B 1 13 ? 63.594 -39.031 20.328 1 27.67 13 PRO B N 1
ATOM 3353 C CA . PRO B 1 13 ? 63.062 -40.281 19.844 1 27.67 13 PRO B CA 1
ATOM 3354 C C . PRO B 1 13 ? 62.812 -40.281 18.344 1 27.67 13 PRO B C 1
ATOM 3356 O O . PRO B 1 13 ? 62.344 -39.281 17.797 1 27.67 13 PRO B O 1
ATOM 3359 N N . LEU B 1 14 ? 63.594 -41.031 17.547 1 24.78 14 LEU B N 1
ATOM 3360 C CA . LEU B 1 14 ? 63.5 -41.25 16.109 1 24.78 14 LEU B CA 1
ATOM 3361 C C . LEU B 1 14 ? 62.156 -41.844 15.719 1 24.78 14 LEU B C 1
ATOM 3363 O O . LEU B 1 14 ? 61.781 -42.906 16.219 1 24.78 14 LEU B O 1
ATOM 3367 N N . ALA B 1 15 ? 61.062 -41.031 15.578 1 26.98 15 ALA B N 1
ATOM 3368 C CA . ALA B 1 15 ? 59.75 -41.469 15.133 1 26.98 15 ALA B CA 1
ATOM 3369 C C . ALA B 1 15 ? 59.875 -42.406 13.945 1 26.98 15 ALA B C 1
ATOM 3371 O O . ALA B 1 15 ? 60.594 -42.125 12.992 1 26.98 15 ALA B O 1
ATOM 3372 N N . SER B 1 16 ? 59.688 -43.656 14.141 1 25.91 16 SER B N 1
ATOM 3373 C CA . SER B 1 16 ? 59.562 -44.75 13.172 1 25.91 16 SER B CA 1
ATOM 3374 C C . SER B 1 16 ? 58.688 -44.344 11.992 1 25.91 16 SER B C 1
ATOM 3376 O O . SER B 1 16 ? 57.625 -43.75 12.172 1 25.91 16 SER B O 1
ATOM 3378 N N . ALA B 1 17 ? 59.281 -44.031 10.797 1 26.45 17 ALA B N 1
ATOM 3379 C CA . ALA B 1 17 ? 58.719 -43.719 9.484 1 26.45 17 ALA B CA 1
ATOM 3380 C C . ALA B 1 17 ? 57.656 -44.75 9.102 1 26.45 17 ALA B C 1
ATOM 3382 O O . ALA B 1 17 ? 57.906 -45.969 9.125 1 26.45 17 ALA B O 1
ATOM 3383 N N . ASN B 1 18 ? 56.406 -44.406 9.328 1 27.06 18 ASN B N 1
ATOM 3384 C CA . ASN B 1 18 ? 55.219 -45.125 8.859 1 27.06 18 ASN B CA 1
ATOM 3385 C C . ASN B 1 18 ? 55.375 -45.562 7.41 1 27.06 18 ASN B C 1
ATOM 3387 O O . ASN B 1 18 ? 55.688 -44.75 6.535 1 27.06 18 ASN B O 1
ATOM 3391 N N . ALA B 1 19 ? 55.906 -46.812 7.145 1 28.44 19 ALA B N 1
ATOM 3392 C CA . ALA B 1 19 ? 55.844 -47.438 5.824 1 28.44 19 ALA B CA 1
ATOM 3393 C C . ALA B 1 19 ? 54.5 -47.156 5.148 1 28.44 19 ALA B C 1
ATOM 3395 O O . ALA B 1 19 ? 53.438 -47.562 5.648 1 28.44 19 ALA B O 1
ATOM 3396 N N . VAL B 1 20 ? 54.406 -46.062 4.375 1 30.61 20 VAL B N 1
ATOM 3397 C CA . VAL B 1 20 ? 53.312 -45.812 3.453 1 30.61 20 VAL B CA 1
ATOM 3398 C C . VAL B 1 20 ? 53.031 -47.062 2.604 1 30.61 20 VAL B C 1
ATOM 3400 O O . VAL B 1 20 ? 53.906 -47.531 1.888 1 30.61 20 VAL B O 1
ATOM 3403 N N . ASP B 1 21 ? 52.312 -48.062 3.168 1 28.56 21 ASP B N 1
ATOM 3404 C CA . ASP B 1 21 ? 51.812 -49.125 2.299 1 28.56 21 ASP B CA 1
ATOM 3405 C C . ASP B 1 21 ? 51.406 -48.562 0.93 1 28.56 21 ASP B C 1
ATOM 3407 O O . ASP B 1 21 ? 50.562 -47.688 0.833 1 28.56 21 ASP B O 1
ATOM 3411 N N . GLN B 1 22 ? 52.438 -48.406 0.064 1 31.78 22 GLN B N 1
ATOM 3412 C CA . GLN B 1 22 ? 52.094 -48.156 -1.327 1 31.78 22 GLN B CA 1
ATOM 3413 C C . GLN B 1 22 ? 50.938 -49.062 -1.766 1 31.78 22 GLN B C 1
ATOM 3415 O O . GLN B 1 22 ? 51.094 -50.281 -1.905 1 31.78 22 GLN B O 1
ATOM 3420 N N . GLU B 1 23 ? 49.719 -48.844 -1.36 1 34.59 23 GLU B N 1
ATOM 3421 C CA . GLU B 1 23 ? 48.594 -49.438 -2.092 1 34.59 23 GLU B CA 1
ATOM 3422 C C . GLU B 1 23 ? 48.844 -49.438 -3.596 1 34.59 23 GLU B C 1
ATOM 3424 O O . GL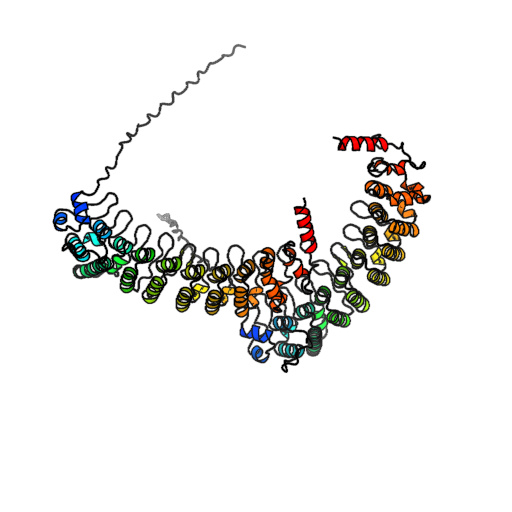U B 1 23 ? 49.094 -48.344 -4.172 1 34.59 23 GLU B O 1
ATOM 3429 N N . ALA B 1 24 ? 49.5 -50.438 -4.176 1 32.84 24 ALA B N 1
ATOM 3430 C CA . ALA B 1 24 ? 49.438 -50.656 -5.621 1 32.84 24 ALA B CA 1
ATOM 3431 C C . ALA B 1 24 ? 48.062 -50.188 -6.176 1 32.84 24 ALA B C 1
ATOM 3433 O O . ALA B 1 24 ? 47.031 -50.75 -5.797 1 32.84 24 ALA B O 1
ATOM 3434 N N . ALA B 1 25 ? 48.031 -49.031 -6.523 1 38.62 25 ALA B N 1
ATOM 3435 C CA . ALA B 1 25 ? 46.938 -48.656 -7.41 1 38.62 25 ALA B CA 1
ATOM 3436 C C . ALA B 1 25 ? 46.688 -49.719 -8.477 1 38.62 25 ALA B C 1
ATOM 3438 O O . ALA B 1 25 ? 47.438 -49.844 -9.43 1 38.62 25 ALA B O 1
ATOM 3439 N N . THR B 1 26 ? 46.562 -51.062 -8.055 1 37.78 26 THR B N 1
ATOM 3440 C CA . THR B 1 26 ? 46 -51.906 -9.117 1 37.78 26 THR B CA 1
ATOM 3441 C C . THR B 1 26 ? 45.062 -51.125 -10 1 37.78 26 THR B C 1
ATOM 3443 O O . THR B 1 26 ? 44.062 -50.594 -9.531 1 37.78 26 THR B O 1
ATOM 3446 N N . ASP B 1 27 ? 45.594 -50.469 -10.93 1 42.84 27 ASP B N 1
ATOM 3447 C CA . ASP B 1 27 ? 44.812 -49.781 -11.969 1 42.84 27 ASP B CA 1
ATOM 3448 C C . ASP B 1 27 ? 43.688 -50.688 -12.453 1 42.84 27 ASP B C 1
ATOM 3450 O O . ASP B 1 27 ? 43.906 -51.656 -13.156 1 42.84 27 ASP B O 1
ATOM 3454 N N . ASN B 1 28 ? 42.812 -51.25 -11.625 1 45.12 28 ASN B N 1
ATOM 3455 C CA . ASN B 1 28 ? 41.562 -51.875 -12.031 1 45.12 28 ASN B CA 1
ATOM 3456 C C . ASN B 1 28 ? 40.906 -51.156 -13.211 1 45.12 28 ASN B C 1
ATOM 3458 O O . ASN B 1 28 ? 40.125 -50.219 -13.031 1 45.12 28 ASN B O 1
ATOM 3462 N N . THR B 1 29 ? 41.688 -50.969 -14.266 1 49.91 29 THR B N 1
ATOM 3463 C CA . THR B 1 29 ? 41.062 -50.5 -15.492 1 49.91 29 THR B CA 1
ATOM 3464 C C . THR B 1 29 ? 39.812 -51.344 -15.836 1 49.91 29 THR B C 1
ATOM 3466 O O . THR B 1 29 ? 39.938 -52.531 -16.078 1 49.91 29 THR B O 1
ATOM 3469 N N . VAL B 1 30 ? 38.719 -51.156 -15.25 1 56.31 30 VAL B N 1
ATOM 3470 C CA . VAL B 1 30 ? 37.438 -51.781 -15.609 1 56.31 30 VAL B CA 1
ATOM 3471 C C . VAL B 1 30 ? 37.312 -51.844 -17.125 1 56.31 30 VAL B C 1
ATOM 3473 O O . VAL B 1 30 ? 37.25 -50.812 -17.781 1 56.31 30 VAL B O 1
ATOM 3476 N N . LEU B 1 31 ? 37.875 -52.844 -17.75 1 60.62 31 LEU B N 1
ATOM 3477 C CA . LEU B 1 31 ? 37.688 -53.062 -19.188 1 60.62 31 LEU B CA 1
ATOM 3478 C C . LEU B 1 31 ? 36.219 -53 -19.578 1 60.62 31 LEU B C 1
ATOM 3480 O O . LEU B 1 31 ? 35.406 -53.781 -19.078 1 60.62 31 LEU B O 1
ATOM 3484 N N . ILE B 1 32 ? 35.812 -51.906 -20.047 1 69 32 ILE B N 1
ATOM 3485 C CA . ILE B 1 32 ? 34.469 -51.75 -20.609 1 69 32 ILE B CA 1
ATOM 3486 C C . ILE B 1 32 ? 34.375 -52.438 -21.953 1 69 32 ILE B C 1
ATOM 3488 O O . ILE B 1 32 ? 35.188 -52.188 -22.844 1 69 32 ILE B O 1
ATOM 3492 N N . ARG B 1 33 ? 33.719 -53.594 -21.969 1 78.44 33 ARG B N 1
ATOM 3493 C CA . ARG B 1 33 ? 33.562 -54.312 -23.234 1 78.44 33 ARG B CA 1
ATOM 3494 C C . ARG B 1 33 ? 32.312 -53.875 -23.953 1 78.44 33 ARG B C 1
ATOM 3496 O O . ARG B 1 33 ? 31.266 -53.656 -23.328 1 78.44 33 ARG B O 1
ATOM 3503 N N . GLY B 1 34 ? 32.562 -53.469 -25.188 1 85.69 34 GLY B N 1
ATOM 3504 C CA . GLY B 1 34 ? 31.406 -53.156 -26.016 1 85.69 34 GLY B CA 1
ATOM 3505 C C . GLY B 1 34 ? 30.656 -54.406 -26.484 1 85.69 34 GLY B C 1
ATOM 3506 O O . GLY B 1 34 ? 31.094 -55.531 -26.25 1 85.69 34 GLY B O 1
ATOM 3507 N N . MET B 1 35 ? 29.469 -54.188 -26.906 1 91.44 35 MET B N 1
ATOM 3508 C CA . MET B 1 35 ? 28.688 -55.281 -27.484 1 91.44 35 MET B CA 1
ATOM 3509 C C . MET B 1 35 ? 29.375 -55.844 -28.719 1 91.44 35 MET B C 1
ATOM 3511 O O . MET B 1 35 ? 30.031 -55.094 -29.469 1 91.44 35 MET B O 1
ATOM 3515 N N . ASP B 1 36 ? 29.281 -57.156 -28.828 1 90.69 36 ASP B N 1
ATOM 3516 C CA . ASP B 1 36 ? 29.766 -57.781 -30.062 1 90.69 36 ASP B CA 1
ATOM 3517 C C . ASP B 1 36 ? 29.281 -57 -31.297 1 90.69 36 ASP B C 1
ATOM 3519 O O . ASP B 1 36 ? 28.109 -56.656 -31.391 1 90.69 36 ASP B O 1
ATOM 3523 N N . LEU B 1 37 ? 30.234 -56.688 -32.219 1 92.88 37 LEU B N 1
ATOM 3524 C CA . LEU B 1 37 ? 29.938 -55.844 -33.344 1 92.88 37 LEU B CA 1
ATOM 3525 C C . LEU B 1 37 ? 28.891 -56.469 -34.25 1 92.88 37 LEU B C 1
ATOM 3527 O O . LEU B 1 37 ? 28.016 -55.781 -34.781 1 92.88 37 LEU B O 1
ATOM 3531 N N . ASP B 1 38 ? 29 -57.688 -34.5 1 93.12 38 ASP B N 1
ATOM 3532 C CA . ASP B 1 38 ? 28.031 -58.406 -35.344 1 93.12 38 ASP B CA 1
ATOM 3533 C C . ASP B 1 38 ? 26.641 -58.375 -34.719 1 93.12 38 ASP B C 1
ATOM 3535 O O . ASP B 1 38 ? 25.641 -58.188 -35.406 1 93.12 38 ASP B O 1
ATOM 3539 N N . ALA B 1 39 ? 26.641 -58.562 -33.469 1 94.19 39 ALA B N 1
ATOM 3540 C CA . ALA B 1 39 ? 25.375 -58.531 -32.75 1 94.19 39 ALA B CA 1
ATOM 3541 C C . ALA B 1 39 ? 24.75 -57.125 -32.812 1 94.19 39 ALA B C 1
ATOM 3543 O O . ALA B 1 39 ? 23.547 -57 -33.031 1 94.19 39 ALA B O 1
ATOM 3544 N N . PHE B 1 40 ? 25.562 -56.125 -32.625 1 95.12 40 PHE B N 1
ATOM 3545 C CA . PHE B 1 40 ? 25.094 -54.75 -32.688 1 95.12 40 PHE B CA 1
ATOM 3546 C C . PHE B 1 40 ? 24.516 -54.438 -34.062 1 95.12 40 PHE B C 1
ATOM 3548 O O . PHE B 1 40 ? 23.422 -53.906 -34.188 1 95.12 40 PHE B O 1
ATOM 3555 N N . ASN B 1 41 ? 25.234 -54.812 -35.156 1 93.69 41 ASN B N 1
ATOM 3556 C CA . ASN B 1 41 ? 24.781 -54.562 -36.531 1 93.69 41 ASN B CA 1
ATOM 3557 C C . ASN B 1 41 ? 23.531 -55.344 -36.875 1 93.69 41 ASN B C 1
ATOM 3559 O O . ASN B 1 41 ? 22.656 -54.875 -37.594 1 93.69 41 ASN B O 1
ATOM 3563 N N . ALA B 1 42 ? 23.516 -56.531 -36.344 1 94.12 42 ALA B N 1
ATOM 3564 C CA . ALA B 1 42 ? 22.312 -57.344 -36.562 1 94.12 42 ALA B CA 1
ATOM 3565 C C . ALA B 1 42 ? 21.109 -56.719 -35.875 1 94.12 42 ALA B C 1
ATOM 3567 O O . ALA B 1 42 ? 20.016 -56.688 -36.438 1 94.12 42 ALA B O 1
ATOM 3568 N N . ALA B 1 43 ? 21.312 -56.219 -34.688 1 94.19 43 ALA B N 1
ATOM 3569 C CA . ALA B 1 43 ? 20.234 -55.562 -33.938 1 94.19 43 ALA B CA 1
ATOM 3570 C C . ALA B 1 43 ? 19.766 -54.312 -34.688 1 94.19 43 ALA B C 1
ATOM 3572 O O . ALA B 1 43 ? 18.562 -54.094 -34.844 1 94.19 43 ALA B O 1
ATOM 3573 N N . LYS B 1 44 ? 20.672 -53.531 -35.156 1 92.56 44 LYS B N 1
ATOM 3574 C CA . LYS B 1 44 ? 20.406 -52.312 -35.875 1 92.56 44 LYS B CA 1
ATOM 3575 C C . LYS B 1 44 ? 19.531 -52.562 -37.125 1 92.56 44 LYS B C 1
ATOM 3577 O O . LYS B 1 44 ? 18.609 -51.812 -37.406 1 92.56 44 LYS B O 1
ATOM 3582 N N . LYS B 1 45 ? 19.781 -53.688 -37.781 1 90.25 45 LYS B N 1
ATOM 3583 C CA . LYS B 1 45 ? 19.141 -54 -39.031 1 90.25 45 LYS B CA 1
ATOM 3584 C C . LYS B 1 45 ? 17.969 -54.938 -38.844 1 90.25 45 LYS B C 1
ATOM 3586 O O . LYS B 1 45 ? 17.219 -55.219 -39.812 1 90.25 45 LYS B O 1
ATOM 3591 N N . GLY B 1 46 ? 17.797 -55.438 -37.688 1 91.69 46 GLY B N 1
ATOM 3592 C CA . GLY B 1 46 ? 16.703 -56.344 -37.406 1 91.69 46 GLY B CA 1
ATOM 3593 C C . GLY B 1 46 ? 16.953 -57.75 -37.969 1 91.69 46 GLY B C 1
ATOM 3594 O O . GLY B 1 46 ? 16 -58.406 -38.406 1 91.69 46 GLY B O 1
ATOM 3595 N N . LYS B 1 47 ? 18.219 -58.062 -38.125 1 91.5 47 LYS B N 1
ATOM 3596 C CA . LYS B 1 47 ? 18.562 -59.406 -38.625 1 91.5 47 LYS B CA 1
ATOM 3597 C C . LYS B 1 47 ? 18.469 -60.438 -37.5 1 91.5 47 LYS B C 1
ATOM 3599 O O . LYS B 1 47 ? 19.469 -60.781 -36.875 1 91.5 47 LYS B O 1
ATOM 3604 N N . THR B 1 48 ? 17.375 -61.031 -37.312 1 93.31 48 THR B N 1
ATOM 3605 C CA . THR B 1 48 ? 17.094 -61.906 -36.188 1 93.31 48 THR B CA 1
ATOM 3606 C C . THR B 1 48 ? 17.828 -63.25 -36.375 1 93.31 48 THR B C 1
ATOM 3608 O O . THR B 1 48 ? 18.109 -63.906 -35.375 1 93.31 48 THR B O 1
ATOM 3611 N N . ASP B 1 49 ? 18.109 -63.625 -37.594 1 92 49 ASP B N 1
ATOM 3612 C CA . ASP B 1 49 ? 18.812 -64.875 -37.844 1 92 49 ASP B CA 1
ATOM 3613 C C . ASP B 1 49 ? 20.219 -64.875 -37.219 1 92 49 ASP B C 1
ATOM 3615 O O . ASP B 1 49 ? 20.672 -65.875 -36.688 1 92 49 ASP B O 1
ATOM 3619 N N . VAL B 1 50 ? 20.828 -63.719 -37.375 1 93.06 50 VAL B N 1
ATOM 3620 C CA . VAL B 1 50 ? 22.156 -63.531 -36.781 1 93.06 50 VAL B CA 1
ATOM 3621 C C . VAL B 1 50 ? 22.062 -63.5 -35.281 1 93.06 50 VAL B C 1
ATOM 3623 O O . VAL B 1 50 ? 22.953 -64.062 -34.594 1 93.06 50 VAL B O 1
ATOM 3626 N N . LEU B 1 51 ? 21.062 -63.031 -34.688 1 94.69 51 LEU B N 1
ATOM 3627 C CA . LEU B 1 51 ? 20.906 -62.812 -33.25 1 94.69 51 LEU B CA 1
ATOM 3628 C C . LEU B 1 51 ? 20.594 -64.125 -32.531 1 94.69 51 LEU B C 1
ATOM 3630 O O . LEU B 1 51 ? 20.812 -64.25 -31.328 1 94.69 51 LEU B O 1
ATOM 3634 N N . ARG B 1 52 ? 20.156 -65.188 -33.219 1 92.56 52 ARG B N 1
ATOM 3635 C CA . ARG B 1 52 ? 19.797 -66.438 -32.625 1 92.56 52 ARG B CA 1
ATOM 3636 C C . ARG B 1 52 ? 21 -67.125 -31.969 1 92.56 52 ARG B C 1
ATOM 3638 O O . ARG B 1 52 ? 20.828 -67.875 -31.031 1 92.56 52 ARG B O 1
ATOM 3645 N N . GLY B 1 53 ? 22.141 -66.75 -32.344 1 87.88 53 GLY B N 1
ATOM 3646 C CA . GLY B 1 53 ? 23.344 -67.375 -31.797 1 87.88 53 GLY B CA 1
ATOM 3647 C C . GLY B 1 53 ? 23.844 -66.75 -30.516 1 87.88 53 GLY B C 1
ATOM 3648 O O . GLY B 1 53 ? 24.797 -67.188 -29.906 1 87.88 53 GLY B O 1
ATOM 3649 N N . TYR B 1 54 ? 23.141 -65.75 -30.109 1 92.88 54 TYR B N 1
ATOM 3650 C CA . TYR B 1 54 ? 23.625 -65 -28.969 1 92.88 54 TYR B CA 1
ATOM 3651 C C . TYR B 1 54 ? 22.688 -65.125 -27.766 1 92.88 54 TYR B C 1
ATOM 3653 O O . TYR B 1 54 ? 21.5 -65.438 -27.938 1 92.88 54 TYR B O 1
ATOM 3661 N N . HIS B 1 55 ? 23.266 -65.125 -26.547 1 93.12 55 HIS B N 1
ATOM 3662 C CA . HIS B 1 55 ? 22.453 -64.875 -25.359 1 93.12 55 HIS B CA 1
ATOM 3663 C C . HIS B 1 55 ? 22.016 -63.438 -25.219 1 93.12 55 HIS B C 1
ATOM 3665 O O . HIS B 1 55 ? 22.719 -62.625 -24.609 1 93.12 55 HIS B O 1
ATOM 3671 N N . LEU B 1 56 ? 20.891 -63.188 -25.734 1 95.06 56 LEU B N 1
ATOM 3672 C CA . LEU B 1 56 ? 20.469 -61.812 -26 1 95.06 56 LEU B CA 1
ATOM 3673 C C . LEU B 1 56 ? 20.391 -61 -24.703 1 95.06 56 LEU B C 1
ATOM 3675 O O . LEU B 1 56 ? 20.578 -59.781 -24.703 1 95.06 56 LEU B O 1
ATOM 3679 N N . ASP B 1 57 ? 20.125 -61.594 -23.531 1 93.38 57 ASP B N 1
ATOM 3680 C CA . ASP B 1 57 ? 20 -60.875 -22.266 1 93.38 57 ASP B CA 1
ATOM 3681 C C . ASP B 1 57 ? 21.375 -60.562 -21.672 1 93.38 57 ASP B C 1
ATOM 3683 O O . ASP B 1 57 ? 21.484 -59.75 -20.766 1 93.38 57 ASP B O 1
ATOM 3687 N N . GLN B 1 58 ? 22.422 -61.094 -22.312 1 92.94 58 GLN B N 1
ATOM 3688 C CA . GLN B 1 58 ? 23.766 -60.969 -21.75 1 92.94 58 GLN B CA 1
ATOM 3689 C C . GLN B 1 58 ? 24.641 -60.094 -22.641 1 92.94 58 GLN B C 1
ATOM 3691 O O . GLN B 1 58 ? 25.656 -59.531 -22.188 1 92.94 58 GLN B O 1
ATOM 3696 N N . ILE B 1 59 ? 24.234 -60 -23.891 1 93.94 59 ILE B N 1
ATOM 3697 C CA . ILE B 1 59 ? 25 -59.156 -24.797 1 93.94 59 ILE B CA 1
ATOM 3698 C C . ILE B 1 59 ? 24.516 -57.719 -24.672 1 93.94 59 ILE B C 1
ATOM 3700 O O . ILE B 1 59 ? 23.469 -57.344 -25.219 1 93.94 59 ILE B O 1
ATOM 3704 N N . LEU B 1 60 ? 25.344 -56.875 -23.922 1 95.19 60 LEU B N 1
ATOM 3705 C CA . LEU B 1 60 ? 24.938 -55.531 -23.578 1 95.19 60 LEU B CA 1
ATOM 3706 C C . LEU B 1 60 ? 25.969 -54.5 -24.047 1 95.19 60 LEU B C 1
ATOM 3708 O O . LEU B 1 60 ? 27.141 -54.844 -24.219 1 95.19 60 LEU B O 1
ATOM 3712 N N . THR B 1 61 ? 25.531 -53.312 -24.391 1 94.44 61 THR B N 1
ATOM 3713 C CA . THR B 1 61 ? 26.453 -52.219 -24.578 1 94.44 61 THR B CA 1
ATOM 3714 C C . THR B 1 61 ? 27.047 -51.781 -23.25 1 94.44 61 THR B C 1
ATOM 3716 O O . THR B 1 61 ? 26.656 -52.281 -22.188 1 94.44 61 THR B O 1
ATOM 3719 N N . PRO B 1 62 ? 28.016 -50.844 -23.281 1 92.12 62 PRO B N 1
ATOM 3720 C CA . PRO B 1 62 ? 28.656 -50.406 -22.031 1 92.12 62 PRO B CA 1
ATOM 3721 C C . PRO B 1 62 ? 27.656 -49.844 -21.031 1 92.12 62 PRO B C 1
ATOM 3723 O O . PRO B 1 62 ? 27.875 -49.906 -19.828 1 92.12 62 PRO B O 1
ATOM 3726 N N . THR B 1 63 ? 26.547 -49.281 -21.578 1 94.75 63 THR B N 1
ATOM 3727 C CA . THR B 1 63 ? 25.547 -48.688 -20.703 1 94.75 63 THR B CA 1
ATOM 3728 C C . THR B 1 63 ? 24.328 -49.594 -20.594 1 94.75 63 THR B C 1
ATOM 3730 O O . THR B 1 63 ? 23.219 -49.125 -20.344 1 94.75 63 THR B O 1
ATOM 3733 N N . LYS B 1 64 ? 24.562 -50.906 -20.984 1 95.75 64 LYS B N 1
ATOM 3734 C CA . LYS B 1 64 ? 23.656 -52 -20.719 1 95.75 64 LYS B CA 1
ATOM 3735 C C . LYS B 1 64 ? 22.438 -51.969 -21.656 1 95.75 64 LYS B C 1
ATOM 3737 O O . LYS B 1 64 ? 21.344 -52.375 -21.281 1 95.75 64 LYS B O 1
ATOM 3742 N N . ASN B 1 65 ? 22.594 -51.375 -22.75 1 97.06 65 ASN B N 1
ATOM 3743 C CA . ASN B 1 65 ? 21.562 -51.5 -23.766 1 97.06 65 ASN B CA 1
ATOM 3744 C C . ASN B 1 65 ? 21.516 -52.906 -24.359 1 97.06 65 ASN B C 1
ATOM 3746 O O . ASN B 1 65 ? 22.562 -53.5 -24.594 1 97.06 65 ASN B O 1
ATOM 3750 N N . THR B 1 66 ? 20.328 -53.375 -24.562 1 97.12 66 THR B N 1
ATOM 3751 C CA . THR B 1 66 ? 20.125 -54.688 -25.172 1 97.12 66 THR B CA 1
ATOM 3752 C C . THR B 1 66 ? 19.953 -54.562 -26.688 1 97.12 66 THR B C 1
ATOM 3754 O O . THR B 1 66 ? 19.875 -53.438 -27.219 1 97.12 66 THR B O 1
ATOM 3757 N N . VAL B 1 67 ? 19.875 -55.719 -27.375 1 96.25 67 VAL B N 1
ATOM 3758 C CA . VAL B 1 67 ? 19.641 -55.719 -28.828 1 96.25 67 VAL B CA 1
ATOM 3759 C C . VAL B 1 67 ? 18.266 -55.125 -29.125 1 96.25 67 VAL B C 1
ATOM 3761 O O . VAL B 1 67 ? 18.078 -54.5 -30.172 1 96.25 67 VAL B O 1
ATOM 3764 N N . LEU B 1 68 ? 17.328 -55.312 -28.203 1 97.19 68 LEU B N 1
ATOM 3765 C CA . LEU B 1 68 ? 16 -54.75 -28.391 1 97.19 68 LEU B CA 1
ATOM 3766 C C . LEU B 1 68 ? 16.016 -53.25 -28.281 1 97.19 68 LEU B C 1
ATOM 3768 O O . LEU B 1 68 ? 15.398 -52.531 -29.094 1 97.19 68 LEU B O 1
ATOM 3772 N N . HIS B 1 69 ? 16.719 -52.719 -27.281 1 97 69 HIS B N 1
ATOM 3773 C CA . HIS B 1 69 ? 16.906 -51.25 -27.172 1 97 69 HIS B CA 1
ATOM 3774 C C . HIS B 1 69 ? 17.438 -50.688 -28.484 1 97 69 HIS B C 1
ATOM 3776 O O . HIS B 1 69 ? 16.906 -49.688 -28.969 1 97 69 HIS B O 1
ATOM 3782 N N . ILE B 1 70 ? 18.469 -51.312 -28.984 1 95.56 70 ILE B N 1
ATOM 3783 C CA . ILE B 1 70 ? 19.156 -50.844 -30.172 1 95.56 70 ILE B CA 1
ATOM 3784 C C . ILE B 1 70 ? 18.203 -50.875 -31.375 1 95.56 70 ILE B C 1
ATOM 3786 O O . ILE B 1 70 ? 18.094 -49.875 -32.094 1 95.56 70 ILE B O 1
ATOM 3790 N N . TYR B 1 71 ? 17.562 -51.938 -31.5 1 95.75 71 TYR B N 1
ATOM 3791 C CA . TYR B 1 71 ? 16.656 -52.062 -32.656 1 95.75 71 TYR B CA 1
ATOM 3792 C C . TYR B 1 71 ? 15.578 -51 -32.625 1 95.75 71 TYR B C 1
ATOM 3794 O O . TYR B 1 71 ? 15.312 -50.312 -33.625 1 95.75 71 TYR B O 1
ATOM 3802 N N . VAL B 1 72 ? 14.945 -50.844 -31.484 1 95.56 72 VAL B N 1
ATOM 3803 C CA . VAL B 1 72 ? 13.859 -49.875 -31.328 1 95.56 72 VAL B CA 1
ATOM 3804 C C . VAL B 1 72 ? 14.359 -48.469 -31.641 1 95.56 72 VAL B C 1
ATOM 3806 O O . VAL B 1 72 ? 13.648 -47.688 -32.25 1 95.56 72 VAL B O 1
ATOM 3809 N N . ALA B 1 73 ? 15.562 -48.094 -31.266 1 93.56 73 ALA B N 1
ATOM 3810 C CA . ALA B 1 73 ? 16.156 -46.781 -31.516 1 93.56 73 ALA B CA 1
ATOM 3811 C C . ALA B 1 73 ? 16.344 -46.531 -33 1 93.56 73 ALA B C 1
ATOM 3813 O O . ALA B 1 73 ? 16.234 -45.406 -33.469 1 93.56 73 ALA B O 1
ATOM 3814 N N . PHE B 1 74 ? 16.562 -47.594 -33.719 1 90.31 74 PHE B N 1
ATOM 3815 C CA . PHE B 1 74 ? 16.891 -47.438 -35.156 1 90.31 74 PHE B CA 1
ATOM 3816 C C . PHE B 1 74 ? 15.656 -47.688 -36 1 90.31 74 PHE B C 1
ATOM 3818 O O . PHE B 1 74 ? 15.625 -47.281 -37.188 1 90.31 74 PHE B O 1
ATOM 3825 N N . ALA B 1 75 ? 14.703 -48.219 -35.312 1 85.94 75 ALA B N 1
ATOM 3826 C CA . ALA B 1 75 ? 13.523 -48.594 -36.094 1 85.94 75 ALA B CA 1
ATOM 3827 C C . ALA B 1 75 ? 12.812 -47.375 -36.625 1 85.94 75 ALA B C 1
ATOM 3829 O O . ALA B 1 75 ? 12.719 -46.344 -35.938 1 85.94 75 ALA B O 1
ATOM 3830 N N . SER B 1 76 ? 12.906 -47.062 -37.875 1 69.5 76 SER B N 1
ATOM 3831 C CA . SER B 1 76 ? 12.258 -45.906 -38.5 1 69.5 76 SER B CA 1
ATOM 3832 C C . SER B 1 76 ? 10.75 -46.125 -38.562 1 69.5 76 SER B C 1
ATOM 3834 O O . SER B 1 76 ? 10.281 -47.25 -38.75 1 69.5 76 SER B O 1
ATOM 3836 N N . SER B 1 77 ? 9.984 -45.156 -37.906 1 57.62 77 SER B N 1
ATOM 3837 C CA . SER B 1 77 ? 8.562 -45.188 -38.219 1 57.62 77 SER B CA 1
ATOM 3838 C C . SER B 1 77 ? 8.352 -45.25 -39.75 1 57.62 77 SER B C 1
ATOM 3840 O O . SER B 1 77 ? 9.195 -44.75 -40.5 1 57.62 77 SER B O 1
ATOM 3842 N N . PRO B 1 78 ? 7.508 -46.094 -40.188 1 47.12 78 PRO B N 1
ATOM 3843 C CA . PRO B 1 78 ? 7.305 -46.094 -41.625 1 47.12 78 PRO B CA 1
ATOM 3844 C C . PRO B 1 78 ? 7.324 -44.688 -42.25 1 47.12 78 PRO B C 1
ATOM 3846 O O . PRO B 1 78 ? 6.449 -43.875 -41.938 1 47.12 78 PRO B O 1
ATOM 3849 N N . ASN B 1 79 ? 8.414 -43.844 -42.031 1 41.75 79 ASN B N 1
ATOM 3850 C CA . ASN B 1 79 ? 8.211 -42.781 -43.062 1 41.75 79 ASN B CA 1
ATOM 3851 C C . ASN B 1 79 ? 7.852 -43.375 -44.406 1 41.75 79 ASN B C 1
ATOM 3853 O O . ASN B 1 79 ? 8.305 -44.469 -44.75 1 41.75 79 ASN B O 1
ATOM 3857 N N . TYR B 1 80 ? 6.738 -42.969 -45 1 37 80 TYR B N 1
ATOM 3858 C CA . TYR B 1 80 ? 6.168 -43.406 -46.25 1 37 80 TYR B CA 1
ATOM 3859 C C . TYR B 1 80 ? 7.258 -43.656 -47.281 1 37 80 TYR B C 1
ATOM 3861 O O . TYR B 1 80 ? 6.973 -43.812 -48.469 1 37 80 TYR B O 1
ATOM 3869 N N . VAL B 1 81 ? 8.453 -43.062 -47.094 1 36.28 81 VAL B N 1
ATOM 3870 C CA . VAL B 1 81 ? 9.055 -43.031 -48.406 1 36.28 81 VAL B CA 1
ATOM 3871 C C . VAL B 1 81 ? 9.211 -44.438 -48.969 1 36.28 81 VAL B C 1
ATOM 3873 O O . VAL B 1 81 ? 8.586 -44.812 -49.938 1 36.28 81 VAL B O 1
ATOM 3876 N N . GLU B 1 82 ? 10.594 -44.875 -49.281 1 39.44 82 GLU B N 1
ATOM 3877 C CA . GLU B 1 82 ? 11.039 -45.688 -50.406 1 39.44 82 GLU B CA 1
ATOM 3878 C C . GLU B 1 82 ? 10.664 -47.156 -50.188 1 39.44 82 GLU B C 1
ATOM 3880 O O . GLU B 1 82 ? 10.758 -47.656 -49.062 1 39.44 82 GLU B O 1
ATOM 3885 N N . PRO B 1 83 ? 9.914 -47.812 -51.125 1 37.59 83 PRO B N 1
ATOM 3886 C CA . PRO B 1 83 ? 9.477 -49.219 -51.344 1 37.59 83 PRO B CA 1
ATOM 3887 C C . PRO B 1 83 ? 10.539 -50.219 -50.969 1 37.59 83 PRO B C 1
ATOM 3889 O O . PRO B 1 83 ? 10.477 -51.375 -51.375 1 37.59 83 PRO B O 1
ATOM 3892 N N . GLU B 1 84 ? 11.742 -49.844 -50.719 1 37.84 84 GLU B N 1
ATOM 3893 C CA . GLU B 1 84 ? 12.695 -50.938 -50.906 1 37.84 84 GLU B CA 1
ATOM 3894 C C . GLU B 1 84 ? 12.242 -52.188 -50.156 1 37.84 84 GLU B C 1
ATOM 3896 O O . GLU B 1 84 ? 11.227 -52.156 -49.469 1 37.84 84 GLU B O 1
ATOM 3901 N N . GLU B 1 85 ? 13.344 -53.031 -49.719 1 42.09 85 GLU B N 1
ATOM 3902 C CA . GLU B 1 85 ? 13.43 -54.438 -49.406 1 42.09 85 GLU B CA 1
ATOM 3903 C C . GLU B 1 85 ? 12.43 -54.844 -48.312 1 42.09 85 GLU B C 1
ATOM 3905 O O . GLU B 1 85 ? 11.992 -54 -47.531 1 42.09 85 GLU B O 1
ATOM 3910 N N . GLU B 1 86 ? 11.852 -56.062 -48.406 1 45.03 86 GLU B N 1
ATOM 3911 C CA . GLU B 1 86 ? 11 -56.938 -47.562 1 45.03 86 GLU B CA 1
ATOM 3912 C C . GLU B 1 86 ? 11.32 -56.719 -46.062 1 45.03 86 GLU B C 1
ATOM 3914 O O . GLU B 1 86 ? 11.961 -57.594 -45.469 1 45.03 86 GLU B O 1
ATOM 3919 N N . GLU B 1 87 ? 11.859 -55.688 -45.781 1 50.25 87 GLU B N 1
ATOM 3920 C CA . GLU B 1 87 ? 12.305 -55.469 -44.406 1 50.25 87 GLU B CA 1
ATOM 3921 C C . GLU B 1 87 ? 11.156 -55.656 -43.406 1 50.25 87 GLU B C 1
ATOM 3923 O O . GLU B 1 87 ? 10.047 -55.188 -43.656 1 50.25 87 GLU B O 1
ATOM 3928 N N . LEU B 1 88 ? 11.266 -56.875 -42.688 1 55.94 88 LEU B N 1
ATOM 3929 C CA . LEU B 1 88 ? 10.297 -57.156 -41.625 1 55.94 88 LEU B CA 1
ATOM 3930 C C . LEU B 1 88 ? 9.852 -55.844 -40.969 1 55.94 88 LEU B C 1
ATOM 3932 O O . LEU B 1 88 ? 10.656 -54.938 -40.781 1 55.94 88 LEU B O 1
ATOM 3936 N N . LYS B 1 89 ? 8.562 -55.812 -40.969 1 72.94 89 LYS B N 1
ATOM 3937 C CA . LYS B 1 89 ? 7.988 -54.688 -40.25 1 72.94 89 LYS B CA 1
ATOM 3938 C C . LYS B 1 89 ? 8.531 -54.625 -38.812 1 72.94 89 LYS B C 1
ATOM 3940 O O . LYS B 1 89 ? 8.766 -55.656 -38.188 1 72.94 89 LYS B O 1
ATOM 3945 N N . PRO B 1 90 ? 8.875 -53.469 -38.438 1 79.44 90 PRO B N 1
ATOM 3946 C CA . PRO B 1 90 ? 9.492 -53.281 -37.125 1 79.44 90 PRO B CA 1
ATOM 3947 C C . PRO B 1 90 ? 8.773 -54.062 -36.031 1 79.44 90 PRO B C 1
ATOM 3949 O O . PRO B 1 90 ? 9.422 -54.75 -35.219 1 79.44 90 PRO B O 1
ATOM 3952 N N . PRO B 1 91 ? 7.48 -54.25 -36.094 1 81.75 91 PRO B N 1
ATOM 3953 C CA . PRO B 1 91 ? 6.844 -55.031 -35.031 1 81.75 91 PRO B CA 1
ATOM 3954 C C . PRO B 1 91 ? 7.16 -56.531 -35.125 1 81.75 91 PRO B C 1
ATOM 3956 O O . PRO B 1 91 ? 7.281 -57.188 -34.094 1 81.75 91 PRO B O 1
ATOM 3959 N N . SER B 1 92 ? 7.34 -56.938 -36.312 1 88.19 92 SER B N 1
ATOM 3960 C CA . SER B 1 92 ? 7.637 -58.344 -36.469 1 88.19 92 SER B CA 1
ATOM 3961 C C . SER B 1 92 ? 9.023 -58.688 -35.938 1 88.19 92 SER B C 1
ATOM 3963 O O . SER B 1 92 ? 9.227 -59.75 -35.344 1 88.19 92 SER B O 1
ATOM 3965 N N . VAL B 1 93 ? 9.883 -57.781 -36.281 1 92.62 93 VAL B N 1
ATOM 3966 C CA . VAL B 1 93 ? 11.242 -58 -35.781 1 92.62 93 VAL B CA 1
ATOM 3967 C C . VAL B 1 93 ? 11.234 -58 -34.25 1 92.62 93 VAL B C 1
ATOM 3969 O O . VAL B 1 93 ? 11.891 -58.844 -33.625 1 92.62 93 VAL B O 1
ATOM 3972 N N . VAL B 1 94 ? 10.477 -57.125 -33.656 1 95.5 94 VAL B N 1
ATOM 3973 C CA . VAL B 1 94 ? 10.367 -57.031 -32.219 1 95.5 94 VAL B CA 1
ATOM 3974 C C . VAL B 1 94 ? 9.797 -58.344 -31.656 1 95.5 94 VAL B C 1
ATOM 3976 O O . VAL B 1 94 ? 10.305 -58.875 -30.656 1 95.5 94 VAL B O 1
ATOM 3979 N N . ASP B 1 95 ? 8.844 -58.906 -32.375 1 94.06 95 ASP B N 1
ATOM 3980 C CA . ASP B 1 95 ? 8.234 -60.188 -31.969 1 94.06 95 ASP B CA 1
ATOM 3981 C C . ASP B 1 95 ? 9.266 -61.312 -31.953 1 94.06 95 ASP B C 1
ATOM 3983 O O . ASP B 1 95 ? 9.336 -62.094 -31 1 94.06 95 ASP B O 1
ATOM 3987 N N . LYS B 1 96 ? 10 -61.344 -32.938 1 94.62 96 LYS B N 1
ATOM 3988 C CA . LYS B 1 96 ? 10.992 -62.406 -33.094 1 94.62 96 LYS B CA 1
ATOM 3989 C C . LYS B 1 96 ? 12.062 -62.312 -32 1 94.62 96 LYS B C 1
ATOM 3991 O O . LYS B 1 96 ? 12.453 -63.312 -31.406 1 94.62 96 LYS B O 1
ATOM 3996 N N . ILE B 1 97 ? 12.445 -61.094 -31.797 1 95.69 97 ILE B N 1
ATOM 3997 C CA . ILE B 1 97 ? 13.469 -60.875 -30.766 1 95.69 97 ILE B CA 1
ATOM 3998 C C . ILE B 1 97 ? 12.922 -61.312 -29.406 1 95.69 97 ILE B C 1
ATOM 4000 O O . ILE B 1 97 ? 13.602 -62 -28.641 1 95.69 97 ILE B O 1
ATOM 4004 N N . LEU B 1 98 ? 11.719 -60.969 -29.109 1 95.38 98 LEU B N 1
ATOM 4005 C CA . LEU B 1 98 ? 11.117 -61.25 -27.812 1 95.38 98 LEU B CA 1
ATOM 4006 C C . LEU B 1 98 ? 10.758 -62.719 -27.688 1 95.38 98 LEU B C 1
ATOM 4008 O O . LEU B 1 98 ? 10.703 -63.281 -26.578 1 95.38 98 LEU B O 1
ATOM 4012 N N . GLN B 1 99 ? 10.461 -63.406 -28.75 1 93.06 99 GLN B N 1
ATOM 4013 C CA . GLN B 1 99 ? 10.273 -64.812 -28.719 1 93.06 99 GLN B CA 1
ATOM 4014 C C . GLN B 1 99 ? 11.562 -65.562 -28.328 1 93.06 99 GLN B C 1
ATOM 4016 O O . GLN B 1 99 ? 11.531 -66.562 -27.609 1 93.06 99 GLN B O 1
ATOM 4021 N N . MET B 1 100 ? 12.688 -65 -28.828 1 94.44 100 MET B N 1
ATOM 4022 C CA . MET B 1 100 ? 13.984 -65.625 -28.516 1 94.44 100 MET B CA 1
ATOM 4023 C C . MET B 1 100 ? 14.352 -65.375 -27.062 1 94.44 100 MET B C 1
ATOM 4025 O O . MET B 1 100 ? 14.938 -66.25 -26.422 1 94.44 100 MET B O 1
ATOM 4029 N N . CYS B 1 101 ? 14.031 -64.188 -26.562 1 95.5 101 CYS B N 1
ATOM 4030 C CA . CYS B 1 101 ? 14.383 -63.875 -25.188 1 95.5 101 CYS B CA 1
ATOM 4031 C C . CYS B 1 101 ? 13.344 -62.938 -24.594 1 95.5 101 CYS B C 1
ATOM 4033 O O . CYS B 1 101 ? 13.516 -61.719 -24.609 1 95.5 101 CYS B O 1
ATOM 4035 N N . PRO B 1 102 ? 12.297 -63.5 -23.969 1 94 102 PRO B N 1
ATOM 4036 C CA . PRO B 1 102 ? 11.188 -62.688 -23.406 1 94 102 PRO B CA 1
ATOM 4037 C C . PRO B 1 102 ? 11.641 -61.75 -22.312 1 94 102 PRO B C 1
ATOM 4039 O O . PRO B 1 102 ? 11.016 -60.688 -22.109 1 94 102 PRO B O 1
ATOM 4042 N N . ALA B 1 103 ? 12.758 -62 -21.672 1 93.75 103 ALA B N 1
ATOM 4043 C CA . ALA B 1 103 ? 13.242 -61.188 -20.562 1 93.75 103 ALA B CA 1
ATOM 4044 C C . ALA B 1 103 ? 13.609 -59.781 -21.031 1 93.75 103 ALA B C 1
ATOM 4046 O O . ALA B 1 103 ? 13.633 -58.844 -20.234 1 93.75 103 ALA B O 1
ATOM 4047 N N . LEU B 1 104 ? 13.828 -59.562 -22.344 1 96.88 104 LEU B N 1
ATOM 4048 C CA . LEU B 1 104 ? 14.242 -58.281 -22.891 1 96.88 104 LEU B CA 1
ATOM 4049 C C . LEU B 1 104 ? 13.117 -57.281 -22.812 1 96.88 104 LEU B C 1
ATOM 4051 O O . LEU B 1 104 ? 13.367 -56.062 -22.875 1 96.88 104 LEU B O 1
ATOM 4055 N N . LEU B 1 105 ? 11.898 -57.75 -22.672 1 96.31 105 LEU B N 1
ATOM 4056 C CA . LEU B 1 105 ? 10.727 -56.875 -22.609 1 96.31 105 LEU B CA 1
ATOM 4057 C C . LEU B 1 105 ? 10.82 -55.906 -21.453 1 96.31 105 LEU B C 1
ATOM 4059 O O . LEU B 1 105 ? 10.508 -54.719 -21.594 1 96.31 105 LEU B O 1
ATOM 4063 N N . SER B 1 106 ? 11.344 -56.344 -20.359 1 95.69 106 SER B N 1
ATOM 4064 C CA . SER B 1 106 ? 11.367 -55.531 -19.141 1 95.69 106 SER B CA 1
ATOM 4065 C C . SER B 1 106 ? 12.797 -55.219 -18.719 1 95.69 106 SER B C 1
ATOM 4067 O O . SER B 1 106 ? 13.016 -54.531 -17.703 1 95.69 106 SER B O 1
ATOM 4069 N N . GLN B 1 107 ? 13.734 -55.688 -19.469 1 96.69 107 GLN B N 1
ATOM 4070 C CA . GLN B 1 107 ? 15.117 -55.469 -19.078 1 96.69 107 GLN B CA 1
ATOM 4071 C C . GLN B 1 107 ? 15.5 -54 -19.25 1 96.69 107 GLN B C 1
ATOM 4073 O O . GLN B 1 107 ? 15.227 -53.406 -20.297 1 96.69 107 GLN B O 1
ATOM 4078 N N . GLU B 1 108 ? 16.094 -53.438 -18.234 1 97.62 108 GLU B N 1
ATOM 4079 C CA . GLU B 1 108 ? 16.438 -52.031 -18.203 1 97.62 108 GLU B CA 1
ATOM 4080 C C . GLU B 1 108 ? 17.906 -51.812 -18.594 1 97.62 108 GLU B C 1
ATOM 4082 O O . GLU B 1 108 ? 18.75 -52.688 -18.359 1 97.62 108 GLU B O 1
ATOM 4087 N N . ASN B 1 109 ? 18.172 -50.719 -19.234 1 96.62 109 ASN B N 1
ATOM 4088 C CA . ASN B 1 109 ? 19.562 -50.312 -19.406 1 96.62 109 ASN B CA 1
ATOM 4089 C C . ASN B 1 109 ? 20.109 -49.625 -18.141 1 96.62 109 ASN B C 1
ATOM 4091 O O . ASN B 1 109 ? 19.484 -49.719 -17.078 1 96.62 109 ASN B O 1
ATOM 4095 N N . GLU B 1 110 ? 21.203 -49 -18.328 1 95.94 110 GLU B N 1
ATOM 4096 C CA . GLU B 1 110 ? 21.922 -48.469 -17.172 1 95.94 110 GLU B CA 1
ATOM 4097 C C . GLU B 1 110 ? 21.125 -47.375 -16.5 1 95.94 110 GLU B C 1
ATOM 4099 O O . GLU B 1 110 ? 21.156 -47.219 -15.273 1 95.94 110 GLU B O 1
ATOM 4104 N N . ILE B 1 111 ? 20.344 -46.656 -17.281 1 97.12 111 ILE B N 1
ATOM 4105 C CA . ILE B 1 111 ? 19.625 -45.5 -16.734 1 97.12 111 ILE B CA 1
ATOM 4106 C C . ILE B 1 111 ? 18.172 -45.875 -16.453 1 97.12 111 ILE B C 1
ATOM 4108 O O . ILE B 1 111 ? 17.328 -45.031 -16.219 1 97.12 111 ILE B O 1
ATOM 4112 N N . GLY B 1 112 ? 17.891 -47.156 -16.594 1 97.69 112 GLY B N 1
ATOM 4113 C CA . GLY B 1 112 ? 16.609 -47.656 -16.156 1 97.69 112 GLY B CA 1
ATOM 4114 C C . GLY B 1 112 ? 15.555 -47.625 -17.25 1 97.69 112 GLY B C 1
ATOM 4115 O O . GLY B 1 112 ? 14.359 -47.719 -16.969 1 97.69 112 GLY B O 1
ATOM 4116 N N . GLU B 1 113 ? 15.953 -47.531 -18.453 1 98.12 113 GLU B N 1
ATOM 4117 C CA . GLU B 1 113 ? 14.992 -47.469 -19.547 1 98.12 113 GLU B CA 1
ATOM 4118 C C . GLU B 1 113 ? 14.727 -48.875 -20.109 1 98.12 113 GLU B C 1
ATOM 4120 O O . GLU B 1 113 ? 15.656 -49.656 -20.312 1 98.12 113 GLU B O 1
ATOM 4125 N N . THR B 1 114 ? 13.516 -49.156 -20.312 1 98.19 114 THR B N 1
ATOM 4126 C CA . THR B 1 114 ? 13.094 -50.312 -21.078 1 98.19 114 THR B CA 1
ATOM 4127 C C . THR B 1 114 ? 12.945 -49.969 -22.562 1 98.19 114 THR B C 1
ATOM 4129 O O . THR B 1 114 ? 13.078 -48.812 -22.953 1 98.19 114 THR B O 1
ATOM 4132 N N . ALA B 1 115 ? 12.711 -51.031 -23.359 1 97.75 115 ALA B N 1
ATOM 4133 C CA . ALA B 1 115 ? 12.484 -50.812 -24.781 1 97.75 115 ALA B CA 1
ATOM 4134 C C . ALA B 1 115 ? 11.258 -49.938 -25 1 97.75 115 ALA B C 1
ATOM 4136 O O . ALA B 1 115 ? 11.203 -49.156 -25.953 1 97.75 115 ALA B O 1
ATOM 4137 N N . LEU B 1 116 ? 10.289 -49.969 -24.047 1 98.12 116 LEU B N 1
ATOM 4138 C CA . LEU B 1 116 ? 9.086 -49.156 -24.156 1 98.12 116 LEU B CA 1
ATOM 4139 C C . LEU B 1 116 ? 9.414 -47.656 -24.031 1 98.12 116 LEU B C 1
ATOM 4141 O O . LEU B 1 116 ? 8.883 -46.844 -24.781 1 98.12 116 LEU B O 1
ATOM 4145 N N . HIS B 1 117 ? 10.289 -47.344 -23.141 1 98.31 117 HIS B N 1
ATOM 4146 C CA . HIS B 1 117 ? 10.734 -45.938 -22.984 1 98.31 117 HIS B CA 1
ATOM 4147 C C . HIS B 1 117 ? 11.32 -45.406 -24.297 1 98.31 117 HIS B C 1
ATOM 4149 O O . HIS B 1 117 ? 10.969 -44.312 -24.734 1 98.31 117 HIS B O 1
ATOM 4155 N N . ILE B 1 118 ? 12.156 -46.188 -24.859 1 97.44 118 ILE B N 1
ATOM 4156 C CA . ILE B 1 118 ? 12.852 -45.781 -26.062 1 97.44 118 ILE B CA 1
ATOM 4157 C C . ILE B 1 118 ? 11.859 -45.656 -27.219 1 97.44 118 ILE B C 1
ATOM 4159 O O . ILE B 1 118 ? 11.898 -44.719 -28 1 97.44 118 ILE B O 1
ATOM 4163 N N . ALA B 1 119 ? 11 -46.625 -27.328 1 97.44 119 ALA B N 1
ATOM 4164 C CA . ALA B 1 119 ? 9.977 -46.562 -28.359 1 97.44 119 ALA B CA 1
ATOM 4165 C C . ALA B 1 119 ? 9.109 -45.312 -28.234 1 97.44 119 ALA B C 1
ATOM 4167 O O . ALA B 1 119 ? 8.789 -44.688 -29.234 1 97.44 119 ALA B O 1
ATOM 4168 N N . ALA B 1 120 ? 8.742 -44.969 -27.031 1 97.62 120 ALA B N 1
ATOM 4169 C CA . ALA B 1 120 ? 7.938 -43.781 -26.766 1 97.62 120 ALA B CA 1
ATOM 4170 C C . ALA B 1 120 ? 8.719 -42.531 -27.109 1 97.62 120 ALA B C 1
ATOM 4172 O O . ALA B 1 120 ? 8.164 -41.594 -27.688 1 97.62 120 ALA B O 1
ATOM 4173 N N . ARG B 1 121 ? 9.977 -42.469 -26.781 1 96.88 121 ARG B N 1
ATOM 4174 C CA . ARG B 1 121 ? 10.836 -41.312 -27.047 1 96.88 121 ARG B CA 1
ATOM 4175 C C . ARG B 1 121 ? 10.906 -41 -28.547 1 96.88 121 ARG B C 1
ATOM 4177 O O . ARG B 1 121 ? 10.914 -39.844 -28.953 1 96.88 121 ARG B O 1
ATOM 4184 N N . HIS B 1 122 ? 10.836 -42.094 -29.297 1 94.81 122 HIS B N 1
ATOM 4185 C CA . HIS B 1 122 ? 11.023 -41.938 -30.734 1 94.81 122 HIS B CA 1
ATOM 4186 C C . HIS B 1 122 ? 9.688 -41.969 -31.469 1 94.81 122 HIS B C 1
ATOM 4188 O O . HIS B 1 122 ? 9.648 -41.969 -32.688 1 94.81 122 HIS B O 1
ATOM 4194 N N . GLY B 1 123 ? 8.641 -42.125 -30.781 1 95.25 123 GLY B N 1
ATOM 4195 C CA . GLY B 1 123 ? 7.305 -42.062 -31.359 1 95.25 123 GLY B CA 1
ATOM 4196 C C . GLY B 1 123 ? 6.961 -43.281 -32.188 1 95.25 123 GLY B C 1
ATOM 4197 O O . GLY B 1 123 ? 6.246 -43.188 -33.188 1 95.25 123 GLY B O 1
ATOM 4198 N N . ARG B 1 124 ? 7.516 -44.406 -31.875 1 94.62 124 ARG B N 1
ATOM 4199 C CA . ARG B 1 1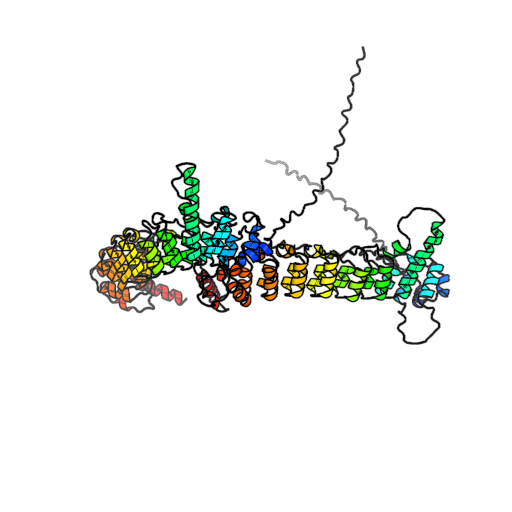24 ? 7.242 -45.625 -32.625 1 94.62 124 ARG B CA 1
ATOM 4200 C C . ARG B 1 124 ? 5.969 -46.312 -32.094 1 94.62 124 ARG B C 1
ATOM 4202 O O . ARG B 1 124 ? 6.023 -47.281 -31.391 1 94.62 124 ARG B O 1
ATOM 4209 N N . ALA B 1 125 ? 4.875 -45.844 -32.594 1 95.75 125 ALA B N 1
ATOM 4210 C CA . ALA B 1 125 ? 3.564 -46.25 -32.094 1 95.75 125 ALA B CA 1
ATOM 4211 C C . ALA B 1 125 ? 3.33 -47.75 -32.312 1 95.75 125 ALA B C 1
ATOM 4213 O O . ALA B 1 125 ? 2.801 -48.438 -31.453 1 95.75 125 ALA B O 1
ATOM 4214 N N . ASP B 1 126 ? 3.783 -48.156 -33.438 1 94.81 126 ASP B N 1
ATOM 4215 C CA . ASP B 1 126 ? 3.557 -49.562 -33.781 1 94.81 126 ASP B CA 1
ATOM 4216 C C . ASP B 1 126 ? 4.336 -50.5 -32.812 1 94.81 126 ASP B C 1
ATOM 4218 O O . ASP B 1 126 ? 3.822 -51.531 -32.406 1 94.81 126 ASP B O 1
ATOM 4222 N N . ILE B 1 127 ? 5.527 -50.094 -32.562 1 96.25 127 ILE B N 1
ATOM 4223 C CA . ILE B 1 127 ? 6.363 -50.875 -31.656 1 96.25 127 ILE B CA 1
ATOM 4224 C C . ILE B 1 127 ? 5.797 -50.812 -30.234 1 96.25 127 ILE B C 1
ATOM 4226 O O . ILE B 1 127 ? 5.77 -51.812 -29.531 1 96.25 127 ILE B O 1
ATOM 4230 N N . VAL B 1 128 ? 5.34 -49.625 -29.812 1 97.06 128 VAL B N 1
ATOM 4231 C CA . VAL B 1 128 ? 4.734 -49.469 -28.5 1 97.06 128 VAL B CA 1
ATOM 4232 C C . VAL B 1 128 ? 3.549 -50.406 -28.344 1 97.06 128 VAL B C 1
ATOM 4234 O O . VAL B 1 128 ? 3.447 -51.125 -27.344 1 97.06 128 VAL B O 1
ATOM 4237 N N . GLU B 1 129 ? 2.742 -50.438 -29.328 1 96.06 129 GLU B N 1
ATOM 4238 C CA . GLU B 1 129 ? 1.578 -51.312 -29.312 1 96.06 129 GLU B CA 1
ATOM 4239 C C . GLU B 1 129 ? 1.993 -52.781 -29.203 1 96.06 129 GLU B C 1
ATOM 4241 O O . GLU B 1 129 ? 1.407 -53.562 -28.422 1 96.06 129 GLU B O 1
ATOM 4246 N N . ARG B 1 130 ? 2.986 -53.156 -29.938 1 94.81 130 ARG B N 1
ATOM 4247 C CA . ARG B 1 130 ? 3.439 -54.531 -29.969 1 94.81 130 ARG B CA 1
ATOM 4248 C C . ARG B 1 130 ? 4.031 -54.938 -28.625 1 94.81 130 ARG B C 1
ATOM 4250 O O . ARG B 1 130 ? 3.785 -56.062 -28.141 1 94.81 130 ARG B O 1
ATOM 4257 N N . LEU B 1 131 ? 4.82 -54.094 -28.062 1 96.88 131 LEU B N 1
ATOM 4258 C CA . LEU B 1 131 ? 5.418 -54.375 -26.766 1 96.88 131 LEU B CA 1
ATOM 4259 C C . LEU B 1 131 ? 4.34 -54.594 -25.703 1 96.88 131 LEU B C 1
ATOM 4261 O O . LEU B 1 131 ? 4.43 -55.531 -24.906 1 96.88 131 LEU B O 1
ATOM 4265 N N . ILE B 1 132 ? 3.305 -53.812 -25.703 1 96.38 132 ILE B N 1
ATOM 4266 C CA . ILE B 1 132 ? 2.225 -53.906 -24.734 1 96.38 132 ILE B CA 1
ATOM 4267 C C . ILE B 1 132 ? 1.42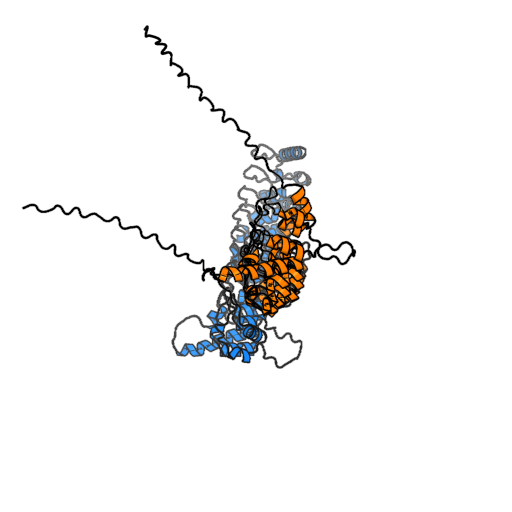8 -55.188 -24.953 1 96.38 132 ILE B C 1
ATOM 4269 O O . ILE B 1 132 ? 1.1 -55.906 -24 1 96.38 132 ILE B O 1
ATOM 4273 N N . GLU B 1 133 ? 1.183 -55.5 -26.219 1 94.44 133 GLU B N 1
ATOM 4274 C CA . GLU B 1 133 ? 0.46 -56.719 -26.547 1 94.44 133 GLU B CA 1
ATOM 4275 C C . GLU B 1 133 ? 1.238 -57.969 -26.109 1 94.44 133 GLU B C 1
ATOM 4277 O O . GLU B 1 133 ? 0.651 -58.938 -25.625 1 94.44 133 GLU B O 1
ATOM 4282 N N . THR B 1 134 ? 2.531 -57.938 -26.328 1 94.06 134 THR B N 1
ATOM 4283 C CA . THR B 1 134 ? 3.381 -59.031 -25.891 1 94.06 134 THR B CA 1
ATOM 4284 C C . THR B 1 134 ? 3.328 -59.188 -24.375 1 94.06 134 THR B C 1
ATOM 4286 O O . THR B 1 134 ? 3.281 -60.312 -23.875 1 94.06 134 THR B O 1
ATOM 4289 N N . ALA B 1 135 ? 3.342 -58.094 -23.672 1 93.69 135 ALA B N 1
ATOM 4290 C CA . ALA B 1 135 ? 3.271 -58.125 -22.203 1 93.69 135 ALA B CA 1
ATOM 4291 C C . ALA B 1 135 ? 1.931 -58.688 -21.734 1 93.69 135 ALA B C 1
ATOM 4293 O O . ALA B 1 135 ? 1.864 -59.375 -20.719 1 93.69 135 ALA B O 1
ATOM 4294 N N . LYS B 1 136 ? 0.885 -58.438 -22.438 1 91.56 136 LYS B N 1
ATOM 4295 C CA . LYS B 1 136 ? -0.447 -58.938 -22.109 1 91.56 136 LYS B CA 1
ATOM 4296 C C . LYS B 1 136 ? -0.538 -60.438 -22.312 1 91.56 136 LYS B C 1
ATOM 4298 O O . LYS B 1 136 ? -1.197 -61.125 -21.547 1 91.56 136 LYS B O 1
ATOM 4303 N N . ALA B 1 137 ? 0.159 -60.875 -23.344 1 86.69 137 ALA B N 1
ATOM 4304 C CA . ALA B 1 137 ? 0.119 -62.281 -23.703 1 86.69 137 ALA B CA 1
ATOM 4305 C C . ALA B 1 137 ? 0.949 -63.125 -22.75 1 86.69 137 ALA B C 1
ATOM 4307 O O . ALA B 1 137 ? 0.655 -64.312 -22.531 1 86.69 137 ALA B O 1
ATOM 4308 N N . GLY B 1 138 ? 2.094 -62.594 -22.266 1 69.88 138 GLY B N 1
ATOM 4309 C CA . GLY B 1 138 ? 2.914 -63.375 -21.328 1 69.88 138 GLY B CA 1
ATOM 4310 C C . GLY B 1 138 ? 2.174 -63.781 -20.062 1 69.88 138 GLY B C 1
ATOM 4311 O O . GLY B 1 138 ? 2.527 -64.75 -19.422 1 69.88 138 GLY B O 1
ATOM 4312 N N . ARG B 1 139 ? 1.269 -62.969 -19.5 1 58.03 139 ARG B N 1
ATOM 4313 C CA . ARG B 1 139 ? 0.426 -63.312 -18.359 1 58.03 139 ARG B CA 1
ATOM 4314 C C . ARG B 1 139 ? -0.326 -64.625 -18.609 1 58.03 139 ARG B C 1
ATOM 4316 O O . ARG B 1 139 ? -0.556 -65.375 -17.688 1 58.03 139 ARG B O 1
ATOM 4323 N N . ARG B 1 140 ? -0.799 -64.812 -19.844 1 51.34 140 ARG B N 1
ATOM 4324 C CA . ARG B 1 140 ? -1.668 -65.938 -20.047 1 51.34 140 ARG B CA 1
ATOM 4325 C C . ARG B 1 140 ? -0.948 -67.25 -19.703 1 51.34 140 ARG B C 1
ATOM 4327 O O . ARG B 1 140 ? -1.555 -68.188 -19.156 1 51.34 140 ARG B O 1
ATOM 4334 N N . GLU B 1 141 ? 0.329 -67.188 -19.812 1 49.84 141 GLU B N 1
ATOM 4335 C CA . GLU B 1 141 ? 1.047 -68.438 -19.484 1 49.84 141 GLU B CA 1
ATOM 4336 C C . GLU B 1 141 ? 1.351 -68.5 -17.984 1 49.84 141 GLU B C 1
ATOM 4338 O O . GLU B 1 141 ? 1.336 -69.562 -17.406 1 49.84 141 GLU B O 1
ATOM 4343 N N . ASP B 1 142 ? 1.624 -67.375 -17.422 1 48.88 142 ASP B N 1
ATOM 4344 C CA . ASP B 1 142 ? 1.98 -67.438 -16 1 48.88 142 ASP B CA 1
ATOM 4345 C C . ASP B 1 142 ? 0.737 -67.562 -15.125 1 48.88 142 ASP B C 1
ATOM 4347 O O . ASP B 1 142 ? 0.844 -67.75 -13.914 1 48.88 142 ASP B O 1
ATOM 4351 N N . LEU B 1 143 ? -0.406 -67.062 -15.562 1 46.12 143 LEU B N 1
ATOM 4352 C CA . LEU B 1 143 ? -1.604 -67.25 -14.75 1 46.12 143 LEU B CA 1
ATOM 4353 C C . LEU B 1 143 ? -1.808 -68.688 -14.391 1 46.12 143 LEU B C 1
ATOM 4355 O O . LEU B 1 143 ? -2.645 -69 -13.547 1 46.12 143 LEU B O 1
ATOM 4359 N N . GLU B 1 144 ? -1.281 -69.688 -15.227 1 43.78 144 GLU B N 1
ATOM 4360 C CA . GLU B 1 144 ? -1.547 -71 -14.75 1 43.78 144 GLU B CA 1
ATOM 4361 C C . GLU B 1 144 ? -0.878 -71.25 -13.398 1 43.78 144 GLU B C 1
ATOM 4363 O O . GLU B 1 144 ? -1.205 -72.25 -12.703 1 43.78 144 GLU B O 1
ATOM 4368 N N . ASN B 1 145 ? 0.362 -70.688 -13.219 1 43.62 145 ASN B N 1
ATOM 4369 C CA . ASN B 1 145 ? 1.131 -71.25 -12.102 1 43.62 145 ASN B CA 1
ATOM 4370 C C . ASN B 1 145 ? 0.997 -70.375 -10.852 1 43.62 145 ASN B C 1
ATOM 4372 O O . ASN B 1 145 ? 1.727 -70.562 -9.883 1 43.62 145 ASN B O 1
ATOM 4376 N N . GLY B 1 146 ? -0.046 -69.625 -10.539 1 43.44 146 GLY B N 1
ATOM 4377 C CA . GLY B 1 146 ? -0.415 -69.188 -9.203 1 43.44 146 GLY B CA 1
ATOM 4378 C C . GLY B 1 146 ? -1.039 -67.812 -9.18 1 43.44 146 GLY B C 1
ATOM 4379 O O . GLY B 1 146 ? -0.98 -67.125 -10.172 1 43.44 146 GLY B O 1
ATOM 4380 N N . PRO B 1 147 ? -1.864 -67.5 -8.266 1 41.47 147 PRO B N 1
ATOM 4381 C CA . PRO B 1 147 ? -2.896 -66.5 -8.031 1 41.47 147 PRO B CA 1
ATOM 4382 C C . PRO B 1 147 ? -2.383 -65.062 -8.219 1 41.47 147 PRO B C 1
ATOM 4384 O O . PRO B 1 147 ? -3.164 -64.188 -8.508 1 41.47 147 PRO B O 1
ATOM 4387 N N . SER B 1 148 ? -1.225 -64.562 -7.531 1 41.16 148 SER B N 1
ATOM 4388 C CA . SER B 1 148 ? -1.255 -63.469 -6.543 1 41.16 148 SER B CA 1
ATOM 4389 C C . SER B 1 148 ? -1.194 -62.094 -7.215 1 41.16 148 SER B C 1
ATOM 4391 O O . SER B 1 148 ? -1.565 -61.094 -6.613 1 41.16 148 SER B O 1
ATOM 4393 N N . SER B 1 149 ? -0.155 -61.531 -8.07 1 51.09 149 SER B N 1
ATOM 4394 C CA . SER B 1 149 ? 0.166 -60.125 -7.992 1 51.09 149 SER B CA 1
ATOM 4395 C C . SER B 1 149 ? -0.868 -59.281 -8.727 1 51.09 149 SER B C 1
ATOM 4397 O O . SER B 1 149 ? -1.312 -59.625 -9.82 1 51.09 149 SER B O 1
ATOM 4399 N N . SER B 1 150 ? -1.671 -58.344 -8.078 1 60.31 150 SER B N 1
ATOM 4400 C CA . SER B 1 150 ? -2.721 -57.375 -8.312 1 60.31 150 SER B CA 1
ATOM 4401 C C . SER B 1 150 ? -2.396 -56.5 -9.523 1 60.31 150 SER B C 1
ATOM 4403 O O . SER B 1 150 ? -3.303 -55.969 -10.18 1 60.31 150 SER B O 1
ATOM 4405 N N . VAL B 1 151 ? -1.198 -56.406 -9.93 1 72.5 151 VAL B N 1
ATOM 4406 C CA . VAL B 1 151 ? -0.864 -55.562 -11.078 1 72.5 151 VAL B CA 1
ATOM 4407 C C . VAL B 1 151 ? -0.431 -56.438 -12.25 1 72.5 151 VAL B C 1
ATOM 4409 O O . VAL B 1 151 ? 0.463 -57.281 -12.102 1 72.5 151 VAL B O 1
ATOM 4412 N N . GLU B 1 152 ? -1.068 -56.406 -13.469 1 85.62 152 GLU B N 1
ATOM 4413 C CA . GLU B 1 152 ? -0.791 -57.156 -14.688 1 85.62 152 GLU B CA 1
ATOM 4414 C C . GLU B 1 152 ? 0.566 -56.781 -15.273 1 85.62 152 GLU B C 1
ATOM 4416 O O . GLU B 1 152 ? 1.058 -55.656 -15.047 1 85.62 152 GLU B O 1
ATOM 4421 N N . ALA B 1 153 ? 1.18 -57.719 -15.953 1 87.81 153 ALA B N 1
ATOM 4422 C CA . ALA B 1 153 ? 2.508 -57.531 -16.531 1 87.81 153 ALA B CA 1
ATOM 4423 C C . ALA B 1 153 ? 2.539 -56.281 -17.438 1 87.81 153 ALA B C 1
ATOM 4425 O O . ALA B 1 153 ? 3.518 -55.531 -17.438 1 87.81 153 ALA B O 1
ATOM 4426 N N . TRP B 1 154 ? 1.457 -56.156 -18.203 1 92.06 154 TRP B N 1
ATOM 4427 C CA . TRP B 1 154 ? 1.415 -55.031 -19.109 1 92.06 154 TRP B CA 1
ATOM 4428 C C . TRP B 1 154 ? 1.329 -53.719 -18.312 1 92.06 154 TRP B C 1
ATOM 4430 O O . TRP B 1 154 ? 1.916 -52.719 -18.719 1 92.06 154 TRP B O 1
ATOM 4440 N N . GLN B 1 155 ? 0.641 -53.75 -17.219 1 93.81 155 GLN B N 1
ATOM 4441 C CA . GLN B 1 155 ? 0.546 -52.562 -16.375 1 93.81 155 GLN B CA 1
ATOM 4442 C C . GLN B 1 155 ? 1.903 -52.188 -15.789 1 93.81 155 GLN B C 1
ATOM 4444 O O . GLN B 1 155 ? 2.283 -51.031 -15.766 1 93.81 155 GLN B O 1
ATOM 4449 N N . THR B 1 156 ? 2.545 -53.25 -15.352 1 93.69 156 THR B N 1
ATOM 4450 C CA . THR B 1 156 ? 3.879 -53.031 -14.805 1 93.69 156 THR B CA 1
ATOM 4451 C C . THR B 1 156 ? 4.801 -52.406 -15.852 1 93.69 156 THR B C 1
ATOM 4453 O O . THR B 1 156 ? 5.59 -51.531 -15.539 1 93.69 156 THR B O 1
ATOM 4456 N N . LEU B 1 157 ? 4.668 -52.875 -17.094 1 95.56 157 LEU B N 1
ATOM 4457 C CA . LEU B 1 157 ? 5.5 -52.375 -18.172 1 95.56 157 LEU B CA 1
ATOM 4458 C C . LEU B 1 157 ? 5.211 -50.906 -18.453 1 95.56 157 LEU B C 1
ATOM 4460 O O . LEU B 1 157 ? 6.137 -50.094 -18.562 1 95.56 157 LEU B O 1
ATOM 4464 N N . ILE B 1 158 ? 3.955 -50.531 -18.484 1 96.69 158 ILE B N 1
ATOM 4465 C CA . ILE B 1 158 ? 3.525 -49.156 -18.797 1 96.69 158 ILE B CA 1
ATOM 4466 C C . ILE B 1 158 ? 3.881 -48.219 -17.656 1 96.69 158 ILE B C 1
ATOM 4468 O O . ILE B 1 158 ? 4.277 -47.062 -17.891 1 96.69 158 ILE B O 1
ATOM 4472 N N . ARG B 1 159 ? 3.871 -48.688 -16.453 1 96.69 159 ARG B N 1
ATOM 4473 C CA . ARG B 1 159 ? 4.012 -47.875 -15.258 1 96.69 159 ARG B CA 1
ATOM 4474 C C . ARG B 1 159 ? 5.473 -47.781 -14.836 1 96.69 159 ARG B C 1
ATOM 4476 O O . ARG B 1 159 ? 5.82 -46.969 -13.969 1 96.69 159 ARG B O 1
ATOM 4483 N N . GLU B 1 160 ? 6.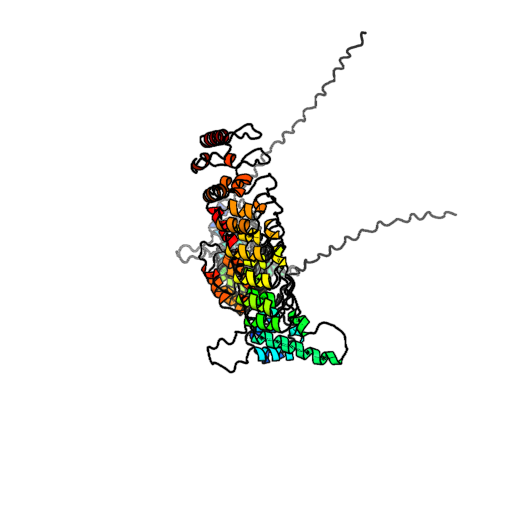27 -48.531 -15.508 1 96.19 160 GLU B N 1
ATOM 4484 C CA . GLU B 1 160 ? 7.68 -48.562 -15.133 1 96.19 160 GLU B CA 1
ATOM 4485 C C . GLU B 1 160 ? 8.359 -47.219 -15.367 1 96.19 160 GLU B C 1
ATOM 4487 O O . GLU B 1 160 ? 8.125 -46.562 -16.391 1 96.19 160 GLU B O 1
ATOM 4492 N N . THR B 1 161 ? 9.156 -46.75 -14.391 1 97.56 161 THR B N 1
ATOM 4493 C CA . THR B 1 161 ? 9.906 -45.5 -14.516 1 97.56 161 THR B CA 1
ATOM 4494 C C . THR B 1 161 ? 11.391 -45.781 -14.703 1 97.56 161 THR B C 1
ATOM 4496 O O . THR B 1 161 ? 11.891 -46.844 -14.289 1 97.56 161 THR B O 1
ATOM 4499 N N . ASN B 1 162 ? 12.078 -44.938 -15.398 1 97.5 162 ASN B N 1
ATOM 4500 C CA . ASN B 1 162 ? 13.531 -45 -15.398 1 97.5 162 ASN B CA 1
ATOM 4501 C C . ASN B 1 162 ? 14.117 -44.406 -14.125 1 97.5 162 ASN B C 1
ATOM 4503 O O . ASN B 1 162 ? 13.391 -44.125 -13.164 1 97.5 162 ASN B O 1
ATOM 4507 N N . LYS B 1 163 ? 15.344 -44.219 -14.094 1 97.19 163 LYS B N 1
ATOM 4508 C CA . LYS B 1 163 ? 16.016 -43.75 -12.891 1 97.19 163 LYS B CA 1
ATOM 4509 C C . LYS B 1 163 ? 15.641 -42.312 -12.562 1 97.19 163 LYS B C 1
ATOM 4511 O O . LYS B 1 163 ? 15.703 -41.906 -11.406 1 97.19 163 LYS B O 1
ATOM 4516 N N . GLU B 1 164 ? 15.227 -41.562 -13.578 1 97.56 164 GLU B N 1
ATOM 4517 C CA . GLU B 1 164 ? 14.766 -40.188 -13.391 1 97.56 164 GLU B CA 1
ATOM 4518 C C . GLU B 1 164 ? 13.266 -40.125 -13.133 1 97.56 164 GLU B C 1
ATOM 4520 O O . GLU B 1 164 ? 12.664 -39.062 -13.141 1 97.56 164 GLU B O 1
ATOM 4525 N N . LYS B 1 165 ? 12.664 -41.312 -13.102 1 97.69 165 LYS B N 1
ATOM 4526 C CA . LYS B 1 165 ? 11.25 -41.5 -12.789 1 97.69 165 LYS B CA 1
ATOM 4527 C C . LYS B 1 165 ? 10.375 -41.094 -13.969 1 97.69 165 LYS B C 1
ATOM 4529 O O . LYS B 1 165 ? 9.219 -40.719 -13.789 1 97.69 165 LYS B O 1
ATOM 4534 N N . ASP B 1 166 ? 10.938 -41.125 -15.133 1 98.19 166 ASP B N 1
ATOM 4535 C CA . ASP B 1 166 ? 10.148 -40.938 -16.344 1 98.19 166 ASP B CA 1
ATOM 4536 C C . ASP B 1 166 ? 9.453 -42.25 -16.766 1 98.19 166 ASP B C 1
ATOM 4538 O O . ASP B 1 166 ? 10.078 -43.312 -16.781 1 98.19 166 ASP B O 1
ATOM 4542 N N . THR B 1 167 ? 8.25 -42.156 -17.047 1 98.19 167 THR B N 1
ATOM 4543 C CA . THR B 1 167 ? 7.547 -43.219 -17.719 1 98.19 167 THR B CA 1
ATOM 4544 C C . THR B 1 167 ? 7.613 -43.062 -19.234 1 98.19 167 THR B C 1
ATOM 4546 O O . THR B 1 167 ? 8.078 -42.031 -19.719 1 98.19 167 THR B O 1
ATOM 4549 N N . ALA B 1 168 ? 7.141 -44.094 -19.922 1 98.38 168 ALA B N 1
ATOM 4550 C CA . ALA B 1 168 ? 7.043 -44 -21.375 1 98.38 168 ALA B CA 1
ATOM 4551 C C . ALA B 1 168 ? 6.145 -42.844 -21.781 1 98.38 168 ALA B C 1
ATOM 4553 O O . ALA B 1 168 ? 6.414 -42.156 -22.766 1 98.38 168 ALA B O 1
ATOM 4554 N N . LEU B 1 169 ? 5.137 -42.531 -20.969 1 98.31 169 LEU B N 1
ATOM 4555 C CA . LEU B 1 169 ? 4.234 -41.438 -21.297 1 98.31 169 LEU B CA 1
ATOM 4556 C C . LEU B 1 169 ? 4.949 -40.094 -21.172 1 98.31 169 LEU B C 1
ATOM 4558 O O . LEU B 1 169 ? 4.719 -39.188 -21.984 1 98.31 169 LEU B O 1
ATOM 4562 N N . HIS B 1 170 ? 5.758 -39.969 -20.203 1 98.38 170 HIS B N 1
ATOM 4563 C CA . HIS B 1 170 ? 6.559 -38.75 -20.094 1 98.38 170 HIS B CA 1
ATOM 4564 C C . HIS B 1 170 ? 7.281 -38.469 -21.406 1 98.38 170 HIS B C 1
ATOM 4566 O O . HIS B 1 170 ? 7.219 -37.344 -21.922 1 98.38 170 HIS B O 1
ATOM 4572 N N . PHE B 1 171 ? 7.91 -39.438 -21.953 1 97.5 171 PHE B N 1
ATOM 4573 C CA . PHE B 1 171 ? 8.672 -39.281 -23.188 1 97.5 171 PHE B CA 1
ATOM 4574 C C . PHE B 1 171 ? 7.754 -38.969 -24.359 1 97.5 171 PHE B C 1
ATOM 4576 O O . PHE B 1 171 ? 8.047 -38.094 -25.172 1 97.5 171 PHE B O 1
ATOM 4583 N N . ALA B 1 172 ? 6.723 -39.719 -24.422 1 97.88 172 ALA B N 1
ATOM 4584 C CA . ALA B 1 172 ? 5.785 -39.531 -25.516 1 97.88 172 ALA B CA 1
ATOM 4585 C C . ALA B 1 172 ? 5.289 -38.062 -25.562 1 97.88 172 ALA B C 1
ATOM 4587 O O . ALA B 1 172 ? 5.176 -37.469 -26.625 1 97.88 172 ALA B O 1
ATOM 4588 N N . VAL B 1 173 ? 5.004 -37.469 -24.375 1 97.81 173 VAL B N 1
ATOM 4589 C CA . VAL B 1 173 ? 4.523 -36.094 -24.281 1 97.81 173 VAL B CA 1
ATOM 4590 C C . VAL B 1 173 ? 5.672 -35.125 -24.562 1 97.81 173 VAL B C 1
ATOM 4592 O O . VAL B 1 173 ? 5.523 -34.188 -25.359 1 97.81 173 VAL B O 1
ATOM 4595 N N . ARG B 1 174 ? 6.77 -35.375 -23.953 1 97.25 174 ARG B N 1
ATOM 4596 C CA . ARG B 1 174 ? 7.934 -34.5 -24.094 1 97.25 174 ARG B CA 1
ATOM 4597 C C . ARG B 1 174 ? 8.273 -34.281 -25.562 1 97.25 174 ARG B C 1
ATOM 4599 O O . ARG B 1 174 ? 8.617 -33.156 -25.953 1 97.25 174 ARG B O 1
ATOM 4606 N N . PHE B 1 175 ? 8.086 -35.312 -26.312 1 95.75 175 PHE B N 1
ATOM 4607 C CA . PHE B 1 175 ? 8.508 -35.219 -27.719 1 95.75 175 PHE B CA 1
ATOM 4608 C C . PHE B 1 175 ? 7.305 -35.156 -28.641 1 95.75 175 PHE B C 1
ATOM 4610 O O . PHE B 1 175 ? 7.434 -35.375 -29.844 1 95.75 175 PHE B O 1
ATOM 4617 N N . ASN B 1 176 ? 6.152 -34.969 -28.156 1 96.69 176 ASN B N 1
ATOM 4618 C CA . ASN B 1 176 ? 4.922 -34.594 -28.859 1 96.69 176 ASN B CA 1
ATOM 4619 C C . ASN B 1 176 ? 4.477 -35.719 -29.797 1 96.69 176 ASN B C 1
ATOM 4621 O O . ASN B 1 176 ? 4.168 -35.469 -30.969 1 96.69 176 ASN B O 1
ATOM 4625 N N . HIS B 1 177 ? 4.5 -36.938 -29.344 1 96.38 177 HIS B N 1
ATOM 4626 C CA . HIS B 1 177 ? 4.039 -38.094 -30.125 1 96.38 177 HIS B CA 1
ATOM 4627 C C . HIS B 1 177 ? 2.604 -38.469 -29.766 1 96.38 177 HIS B C 1
ATOM 4629 O O . HIS B 1 177 ? 2.367 -39.312 -28.891 1 96.38 177 HIS B O 1
ATOM 4635 N N . PHE B 1 178 ? 1.713 -37.969 -30.516 1 96.94 178 PHE B N 1
ATOM 4636 C CA . PHE B 1 178 ? 0.292 -38.062 -30.203 1 96.94 178 PHE B CA 1
ATOM 4637 C C . PHE B 1 178 ? -0.166 -39.5 -30.172 1 96.94 178 PHE B C 1
ATOM 4639 O O . PHE B 1 178 ? -0.854 -39.938 -29.234 1 96.94 178 PHE B O 1
ATOM 4646 N N . ARG B 1 179 ? 0.224 -40.25 -31.172 1 97.12 179 ARG B N 1
ATOM 4647 C CA . ARG B 1 179 ? -0.267 -41.625 -31.281 1 97.12 179 ARG B CA 1
ATOM 4648 C C . ARG B 1 179 ? 0.196 -42.469 -30.094 1 97.12 179 ARG B C 1
ATOM 4650 O O . ARG B 1 179 ? -0.554 -43.312 -29.594 1 97.12 179 ARG B O 1
ATOM 4657 N N . VAL B 1 180 ? 1.425 -42.25 -29.719 1 97.38 180 VAL B N 1
ATOM 4658 C CA . VAL B 1 180 ? 1.955 -43 -28.578 1 97.38 180 VAL B CA 1
ATOM 4659 C C . VAL B 1 180 ? 1.196 -42.594 -27.312 1 97.38 180 VAL B C 1
ATOM 4661 O O . VAL B 1 180 ? 0.836 -43.438 -26.5 1 97.38 180 VAL B O 1
ATOM 4664 N N . VAL B 1 181 ? 0.93 -41.312 -27.125 1 97.81 181 VAL B N 1
ATOM 4665 C CA . VAL B 1 181 ? 0.165 -40.812 -25.984 1 97.81 181 VAL B CA 1
ATOM 4666 C C . VAL B 1 181 ? -1.219 -41.469 -25.969 1 97.81 181 VAL B C 1
ATOM 4668 O O . VAL B 1 181 ? -1.686 -41.938 -24.938 1 97.81 181 VAL B O 1
ATOM 4671 N N . GLU B 1 182 ? -1.785 -41.5 -27.094 1 97.25 182 GLU B N 1
ATOM 4672 C CA . GLU B 1 182 ? -3.109 -42.094 -27.25 1 97.25 182 GLU B CA 1
ATOM 4673 C C . GLU B 1 182 ? -3.104 -43.562 -26.812 1 97.25 182 GLU B C 1
ATOM 4675 O O . GLU B 1 182 ? -3.961 -44 -26.031 1 97.25 182 GLU B O 1
ATOM 4680 N N . ILE B 1 183 ? -2.145 -44.344 -27.234 1 97.38 183 ILE B N 1
ATOM 4681 C CA . ILE B 1 183 ? -2.053 -45.75 -26.922 1 97.38 183 ILE B CA 1
ATOM 4682 C C . ILE B 1 183 ? -1.869 -45.938 -25.422 1 97.38 183 ILE B C 1
ATOM 4684 O O . ILE B 1 183 ? -2.604 -46.719 -24.781 1 97.38 183 ILE B O 1
ATOM 4688 N N . LEU B 1 184 ? -0.909 -45.25 -24.875 1 97.44 184 LEU B N 1
ATOM 4689 C CA . LEU B 1 184 ? -0.534 -45.438 -23.484 1 97.44 184 LEU B CA 1
ATOM 4690 C C . LEU B 1 184 ? -1.677 -45.031 -22.547 1 97.44 184 LEU B C 1
ATOM 4692 O O . LEU B 1 184 ? -1.946 -45.75 -21.562 1 97.44 184 LEU B O 1
ATOM 4696 N N . THR B 1 185 ? -2.404 -43.969 -22.828 1 96.56 185 THR B N 1
ATOM 4697 C CA . THR B 1 185 ? -3.461 -43.5 -21.953 1 96.56 185 THR B CA 1
ATOM 4698 C C . THR B 1 185 ? -4.715 -44.344 -22.094 1 96.56 185 THR B C 1
ATOM 4700 O O . THR B 1 185 ? -5.453 -44.531 -21.125 1 96.56 185 THR B O 1
ATOM 4703 N N . ARG B 1 186 ? -4.938 -44.875 -23.297 1 95.56 186 ARG B N 1
ATOM 4704 C CA . ARG B 1 186 ? -6.086 -45.75 -23.5 1 95.56 186 ARG B CA 1
ATOM 4705 C C . ARG B 1 186 ? -5.871 -47.094 -22.844 1 95.56 186 ARG B C 1
ATOM 4707 O O . ARG B 1 186 ? -6.812 -47.719 -22.344 1 95.56 186 ARG B O 1
ATOM 4714 N N . GLU B 1 187 ? -4.688 -47.531 -22.797 1 95.06 187 GLU B N 1
ATOM 4715 C CA . GLU B 1 187 ? -4.367 -48.844 -22.266 1 95.06 187 GLU B CA 1
ATOM 4716 C C . GLU B 1 187 ? -4.504 -48.875 -20.75 1 95.06 187 GLU B C 1
ATOM 4718 O O . GLU B 1 187 ? -4.883 -49.906 -20.156 1 95.06 187 GLU B O 1
ATOM 4723 N N . ASP B 1 188 ? -4.141 -47.812 -20.156 1 94.25 188 ASP B N 1
ATOM 4724 C CA . ASP B 1 188 ? -4.18 -47.75 -18.703 1 94.25 188 ASP B CA 1
ATOM 4725 C C . ASP B 1 188 ? -4.82 -46.469 -18.203 1 94.25 188 ASP B C 1
ATOM 4727 O O . ASP B 1 188 ? -4.156 -45.625 -17.594 1 94.25 188 ASP B O 1
ATOM 4731 N N . PRO B 1 189 ? -6.105 -46.312 -18.359 1 94.31 189 PRO B N 1
ATOM 4732 C CA . PRO B 1 189 ? -6.797 -45.094 -17.984 1 94.31 189 PRO B CA 1
ATOM 4733 C C . PRO B 1 189 ? -6.82 -44.844 -16.484 1 94.31 189 PRO B C 1
ATOM 4735 O O . PRO B 1 189 ? -7.02 -43.719 -16.031 1 94.31 189 PRO B O 1
ATOM 4738 N N . GLU B 1 190 ? -6.566 -45.844 -15.633 1 93.31 190 GLU B N 1
ATOM 4739 C CA . GLU B 1 190 ? -6.672 -45.719 -14.18 1 93.31 190 GLU B CA 1
ATOM 4740 C C . GLU B 1 190 ? -5.375 -45.219 -13.562 1 93.31 190 GLU B C 1
ATOM 4742 O O . GLU B 1 190 ? -5.348 -44.812 -12.398 1 93.31 190 GLU B O 1
ATOM 4747 N N . PHE B 1 191 ? -4.336 -45.188 -14.383 1 91.31 191 PHE B N 1
ATOM 4748 C CA . PHE B 1 191 ? -3.037 -44.812 -13.844 1 91.31 191 PHE B CA 1
ATOM 4749 C C . PHE B 1 191 ? -2.877 -43.281 -13.883 1 91.31 191 PHE B C 1
ATOM 4751 O O . PHE B 1 191 ? -3.059 -42.656 -14.93 1 91.31 191 PHE B O 1
ATOM 4758 N N . SER B 1 192 ? -2.523 -42.531 -12.844 1 91 192 SER B N 1
ATOM 4759 C CA . SER B 1 192 ? -2.432 -41.094 -12.742 1 91 192 SER B CA 1
ATOM 4760 C C . SER B 1 192 ? -1.051 -40.594 -13.156 1 91 192 SER B C 1
ATOM 4762 O O . SER B 1 192 ? -0.9 -39.438 -13.578 1 91 192 SER B O 1
ATOM 4764 N N . TYR B 1 193 ? -0.1 -41.375 -13.32 1 92.5 193 TYR B N 1
ATOM 4765 C CA . TYR B 1 193 ? 1.295 -41.094 -13.625 1 92.5 193 TYR B CA 1
ATOM 4766 C C . TYR B 1 193 ? 1.868 -40.062 -12.641 1 92.5 193 TYR B C 1
ATOM 4768 O O . TYR B 1 193 ? 1.429 -38.938 -12.586 1 92.5 193 TYR B O 1
ATOM 4776 N N . SER B 1 194 ? 2.783 -40.406 -11.891 1 93.5 194 SER B N 1
ATOM 4777 C CA . SER B 1 194 ? 3.416 -39.562 -10.883 1 93.5 194 SER B CA 1
ATOM 4778 C C . SER B 1 194 ? 4.445 -38.625 -11.508 1 93.5 194 SER B C 1
ATOM 4780 O O . SER B 1 194 ? 4.84 -38.812 -12.656 1 93.5 194 SER B O 1
ATOM 4782 N N . ALA B 1 195 ? 4.852 -37.656 -10.758 1 96.56 195 ALA B N 1
ATOM 4783 C CA . ALA B 1 195 ? 5.883 -36.719 -11.203 1 96.56 195 ALA B CA 1
ATOM 4784 C C . ALA B 1 195 ? 7.242 -37.375 -11.289 1 96.56 195 ALA B C 1
ATOM 4786 O O . ALA B 1 195 ? 7.555 -38.281 -10.492 1 96.56 195 ALA B O 1
ATOM 4787 N N . ASN B 1 196 ? 8 -37.031 -12.258 1 97.38 196 ASN B N 1
ATOM 4788 C CA . ASN B 1 196 ? 9.391 -37.469 -12.336 1 97.38 196 ASN B CA 1
ATOM 4789 C C . ASN B 1 196 ? 10.281 -36.719 -11.367 1 97.38 196 ASN B C 1
ATOM 4791 O O . ASN B 1 196 ? 9.789 -35.969 -10.508 1 97.38 196 ASN B O 1
ATOM 4795 N N . ASP B 1 197 ? 11.562 -36.906 -11.461 1 96.62 197 ASP B N 1
ATOM 4796 C CA . ASP B 1 197 ? 12.5 -36.312 -10.508 1 96.62 197 ASP B CA 1
ATOM 4797 C C . ASP B 1 197 ? 12.516 -34.812 -10.633 1 96.62 197 ASP B C 1
ATOM 4799 O O . ASP B 1 197 ? 12.844 -34.094 -9.664 1 96.62 197 ASP B O 1
ATOM 4803 N N . ALA B 1 198 ? 12.133 -34.312 -11.742 1 96.5 198 ALA B N 1
ATOM 4804 C CA . ALA B 1 198 ? 12.078 -32.875 -11.969 1 96.5 198 ALA B CA 1
ATOM 4805 C C . ALA B 1 198 ? 10.742 -32.281 -11.5 1 96.5 198 ALA B C 1
ATOM 4807 O O . ALA B 1 198 ? 10.508 -31.078 -11.609 1 96.5 198 ALA B O 1
ATOM 4808 N N . GLY B 1 199 ? 9.883 -33.125 -11.086 1 97 199 GLY B N 1
ATOM 4809 C CA . GLY B 1 199 ? 8.578 -32.688 -10.594 1 97 199 GLY B CA 1
ATOM 4810 C C . GLY B 1 199 ? 7.535 -32.562 -11.688 1 97 199 GLY B C 1
ATOM 4811 O O . GLY B 1 199 ? 6.477 -31.969 -11.477 1 97 199 GLY B O 1
ATOM 4812 N N . GLU B 1 200 ? 7.785 -33.156 -12.852 1 97.38 200 GLU B N 1
ATOM 4813 C CA . GLU B 1 200 ? 6.902 -32.969 -14 1 97.38 200 GLU B CA 1
ATOM 4814 C C . GLU B 1 200 ? 6.016 -34.219 -14.211 1 97.38 200 GLU B C 1
ATOM 4816 O O . GLU B 1 200 ? 6.504 -35.344 -14.281 1 97.38 200 GLU B O 1
ATOM 4821 N N . THR B 1 201 ? 4.785 -34 -14.266 1 98.19 201 THR B N 1
ATOM 4822 C CA . THR B 1 201 ? 3.861 -35.031 -14.719 1 98.19 201 THR B CA 1
ATOM 4823 C C . THR B 1 201 ? 3.615 -34.906 -16.219 1 98.19 201 THR B C 1
ATOM 4825 O O . THR B 1 201 ? 3.865 -33.844 -16.812 1 98.19 201 THR B O 1
ATOM 4828 N N . PRO B 1 202 ? 3.164 -36 -16.844 1 97.94 202 PRO B N 1
ATOM 4829 C CA . PRO B 1 202 ? 2.877 -35.906 -18.281 1 97.94 202 PRO B CA 1
ATOM 4830 C C . PRO B 1 202 ? 1.879 -34.812 -18.609 1 97.94 202 PRO B C 1
ATOM 4832 O O . PRO B 1 202 ? 2.061 -34.062 -19.578 1 97.94 202 PRO B O 1
ATOM 4835 N N . LEU B 1 203 ? 0.88 -34.625 -17.766 1 97.75 203 LEU B N 1
ATOM 4836 C CA . LEU B 1 203 ? -0.104 -33.562 -18 1 97.75 203 LEU B CA 1
ATOM 4837 C C . LEU B 1 203 ? 0.536 -32.188 -17.875 1 97.75 203 LEU B C 1
ATOM 4839 O O . LEU B 1 203 ? 0.297 -31.312 -18.703 1 97.75 203 LEU B O 1
ATOM 4843 N N . TYR B 1 204 ? 1.271 -31.969 -16.875 1 97.94 204 TYR B N 1
ATOM 4844 C CA . TYR B 1 204 ? 1.979 -30.703 -16.703 1 97.94 204 TYR B CA 1
ATOM 4845 C C . TYR B 1 204 ? 2.879 -30.422 -17.906 1 97.94 204 TYR B C 1
ATOM 4847 O O . TYR B 1 204 ? 2.908 -29.297 -18.406 1 97.94 204 TYR B O 1
ATOM 4855 N N . LEU B 1 205 ? 3.633 -31.453 -18.359 1 97.44 205 LEU B N 1
ATOM 4856 C CA . LEU B 1 205 ? 4.52 -31.312 -19.516 1 97.44 205 LEU B CA 1
ATOM 4857 C C . LEU B 1 205 ? 3.748 -30.844 -20.734 1 97.44 205 LEU B C 1
ATOM 4859 O O . LEU B 1 205 ? 4.215 -29.969 -21.469 1 97.44 205 LEU B O 1
ATOM 4863 N N . ALA B 1 206 ? 2.656 -31.453 -20.922 1 97.69 206 ALA B N 1
ATOM 4864 C CA . ALA B 1 206 ? 1.83 -31.078 -22.078 1 97.69 206 ALA B CA 1
ATOM 4865 C C . ALA B 1 206 ? 1.403 -29.625 -21.984 1 97.69 206 ALA B C 1
ATOM 4867 O O . ALA B 1 206 ? 1.442 -28.891 -22.984 1 97.69 206 ALA B O 1
ATOM 4868 N N . ALA B 1 207 ? 1.016 -29.141 -20.812 1 97.25 207 ALA B N 1
ATOM 4869 C CA . ALA B 1 207 ? 0.592 -27.766 -20.609 1 97.25 207 ALA B CA 1
ATOM 4870 C C . ALA B 1 207 ? 1.765 -26.797 -20.766 1 97.25 207 ALA B C 1
ATOM 4872 O O . ALA B 1 207 ? 1.647 -25.766 -21.438 1 97.25 207 ALA B O 1
ATOM 4873 N N . GLU B 1 208 ? 2.852 -27.141 -20.188 1 96 208 GLU B N 1
ATOM 4874 C CA . GLU B 1 208 ? 4.039 -26.297 -20.188 1 96 208 GLU B CA 1
ATOM 4875 C C . GLU B 1 208 ? 4.574 -26.094 -21.594 1 96 208 GLU B C 1
ATOM 4877 O O . GLU B 1 208 ? 5.07 -25.016 -21.922 1 96 208 GLU B O 1
ATOM 4882 N N . ARG B 1 209 ? 4.402 -27.109 -22.391 1 95.19 209 ARG B N 1
ATOM 4883 C CA . ARG B 1 209 ? 4.945 -27.062 -23.734 1 95.19 209 ARG B CA 1
ATOM 4884 C C . ARG B 1 209 ? 3.873 -26.672 -24.75 1 95.19 209 ARG B C 1
ATOM 4886 O O . ARG B 1 209 ? 4.121 -26.656 -25.953 1 95.19 209 ARG B O 1
ATOM 4893 N N . LYS B 1 210 ? 2.711 -26.422 -24.359 1 94.31 210 LYS B N 1
ATOM 4894 C CA . LYS B 1 210 ? 1.583 -25.922 -25.141 1 94.31 210 LYS B CA 1
ATOM 4895 C C . LYS B 1 210 ? 1.109 -26.969 -26.156 1 94.31 210 LYS B C 1
ATOM 4897 O O . LYS B 1 210 ? 0.795 -26.625 -27.297 1 94.31 210 LYS B O 1
ATOM 4902 N N . TYR B 1 211 ? 1.21 -28.188 -25.781 1 96.06 211 TYR B N 1
ATOM 4903 C CA . TYR B 1 211 ? 0.676 -29.25 -26.625 1 96.06 211 TYR B CA 1
ATOM 4904 C C . TYR B 1 211 ? -0.798 -29.484 -26.312 1 96.06 211 TYR B C 1
ATOM 4906 O O . TYR B 1 211 ? -1.147 -30.469 -25.656 1 96.06 211 TYR B O 1
ATOM 4914 N N . GLY B 1 212 ? -1.626 -28.672 -26.891 1 94.88 212 GLY B N 1
ATOM 4915 C CA . GLY B 1 212 ? -3.051 -28.656 -26.594 1 94.88 212 GLY B CA 1
ATOM 4916 C C . GLY B 1 212 ? -3.73 -29.984 -26.906 1 94.88 212 GLY B C 1
ATOM 4917 O O . GLY B 1 212 ? -4.559 -30.453 -26.125 1 94.88 212 GLY B O 1
ATOM 4918 N N . VAL B 1 213 ? -3.303 -30.578 -27.984 1 96.12 213 VAL B N 1
ATOM 4919 C CA . VAL B 1 213 ? -3.938 -31.828 -28.422 1 96.12 213 VAL B CA 1
ATOM 4920 C C . VAL B 1 213 ? -3.58 -32.938 -27.453 1 96.12 213 VAL B C 1
ATOM 4922 O O . VAL B 1 213 ? -4.453 -33.719 -27.031 1 96.12 213 VAL B O 1
ATOM 4925 N N . LEU B 1 214 ? -2.273 -33 -27.109 1 97.19 214 LEU B N 1
ATOM 4926 C CA . LEU B 1 214 ? -1.834 -34.031 -26.156 1 97.19 214 LEU B CA 1
ATOM 4927 C C . LEU B 1 214 ? -2.502 -33.812 -24.797 1 97.19 214 LEU B C 1
ATOM 4929 O O . LEU B 1 214 ? -2.941 -34.781 -24.172 1 97.19 214 LEU B O 1
ATOM 4933 N N . PHE B 1 215 ? -2.564 -32.625 -24.5 1 96.19 215 PHE B N 1
ATOM 4934 C CA . PHE B 1 215 ? -3.166 -32.219 -23.234 1 96.19 215 PHE B CA 1
ATOM 4935 C C . PHE B 1 215 ? -4.609 -32.719 -23.141 1 96.19 215 PHE B C 1
ATOM 4937 O O . PHE B 1 215 ? -4.992 -33.375 -22.172 1 96.19 215 PHE B O 1
ATOM 4944 N N . SER B 1 216 ? -5.355 -32.438 -24.125 1 96.38 216 SER B N 1
ATOM 4945 C CA . SER B 1 216 ? -6.762 -32.812 -24.203 1 96.38 216 SER B CA 1
ATOM 4946 C C . SER B 1 216 ? -6.918 -34.344 -24.203 1 96.38 216 SER B C 1
ATOM 4948 O O . SER B 1 216 ? -7.832 -34.875 -23.562 1 96.38 216 SER B O 1
ATOM 4950 N N . GLN B 1 217 ? -5.992 -35 -24.859 1 95.75 217 GLN B N 1
ATOM 4951 C CA . GLN B 1 217 ? -6.027 -36.469 -24.938 1 95.75 217 GLN B CA 1
ATOM 4952 C C . GLN B 1 217 ? -5.832 -37.094 -23.547 1 95.75 217 GLN B C 1
ATOM 4954 O O . GLN B 1 217 ? -6.578 -37.969 -23.156 1 95.75 217 GLN B O 1
ATOM 4959 N N . ILE B 1 218 ? -4.875 -36.562 -22.859 1 97.12 218 ILE B N 1
ATOM 4960 C CA . ILE B 1 218 ? -4.586 -37.094 -21.531 1 97.12 218 ILE B CA 1
ATOM 4961 C C . ILE B 1 218 ? -5.777 -36.844 -20.609 1 97.12 218 ILE B C 1
ATOM 4963 O O . ILE B 1 218 ? -6.234 -37.75 -19.906 1 97.12 218 ILE B O 1
ATOM 4967 N N . LEU B 1 219 ? -6.379 -35.656 -20.641 1 95.19 219 LEU B N 1
ATOM 4968 C CA . LEU B 1 219 ? -7.48 -35.281 -19.766 1 95.19 219 LEU B CA 1
ATOM 4969 C C . LEU B 1 219 ? -8.727 -36.094 -20.062 1 95.19 219 LEU B C 1
ATOM 4971 O O . LEU B 1 219 ? -9.516 -36.406 -19.172 1 95.19 219 LEU B O 1
ATOM 4975 N N . SER B 1 220 ? -8.891 -36.469 -21.344 1 94.25 220 SER B N 1
ATOM 4976 C CA . SER B 1 220 ? -10.094 -37.156 -21.766 1 94.25 220 SER B CA 1
ATOM 4977 C C . SER B 1 220 ? -9.984 -38.656 -21.516 1 94.25 220 SER B C 1
ATOM 4979 O O . SER B 1 220 ? -10.992 -39.344 -21.328 1 94.25 220 SER B O 1
ATOM 4981 N N . THR B 1 221 ? -8.734 -39.188 -21.453 1 95.06 221 THR B N 1
ATOM 4982 C CA . THR B 1 221 ? -8.562 -40.656 -21.422 1 95.06 221 THR B CA 1
ATOM 4983 C C . THR B 1 221 ? -8.141 -41.094 -20.031 1 95.06 221 THR B C 1
ATOM 4985 O O . THR B 1 221 ? -8.555 -42.188 -19.578 1 95.06 221 THR B O 1
ATOM 4988 N N . CYS B 1 222 ? -7.281 -40.312 -19.391 1 94.19 222 CYS B N 1
ATOM 4989 C CA . CYS B 1 222 ? -6.902 -40.656 -18.031 1 94.19 222 CYS B CA 1
ATOM 4990 C C . CYS B 1 222 ? -8.016 -40.312 -17.047 1 94.19 222 CYS B C 1
ATOM 4992 O O . CYS B 1 222 ? -8.484 -39.156 -17.031 1 94.19 222 CYS B O 1
ATOM 4994 N N . LYS B 1 223 ? -8.469 -41.156 -16.172 1 92.5 223 LYS B N 1
ATOM 4995 C CA . LYS B 1 223 ? -9.594 -40.938 -15.258 1 92.5 223 LYS B CA 1
ATOM 4996 C C . LYS B 1 223 ? -9.25 -39.938 -14.18 1 92.5 223 LYS B C 1
ATOM 4998 O O . LYS B 1 223 ? -10.086 -39.094 -13.82 1 92.5 223 LYS B O 1
ATOM 5003 N N . ASP B 1 224 ? -8.047 -40 -13.648 1 91.56 224 ASP B N 1
ATOM 5004 C CA . ASP B 1 224 ? -7.605 -39.094 -12.602 1 91.56 224 ASP B CA 1
ATOM 5005 C C . ASP B 1 224 ? -6.141 -38.719 -12.797 1 91.56 224 ASP B C 1
ATOM 5007 O O . ASP B 1 224 ? -5.277 -39.125 -12.016 1 91.56 224 ASP B O 1
ATOM 5011 N N . PRO B 1 225 ? -5.965 -37.875 -13.828 1 92.38 225 PRO B N 1
ATOM 5012 C CA . PRO B 1 225 ? -4.578 -37.469 -14.07 1 92.38 225 PRO B CA 1
ATOM 5013 C C . PRO B 1 225 ? -3.988 -36.656 -12.922 1 92.38 225 PRO B C 1
ATOM 5015 O O . PRO B 1 225 ? -4.727 -36 -12.18 1 92.38 225 PRO B O 1
ATOM 5018 N N . ASN B 1 226 ? -2.729 -36.812 -12.797 1 94.62 226 ASN B N 1
ATOM 5019 C CA . ASN B 1 226 ? -1.982 -36 -11.844 1 94.62 226 ASN B CA 1
ATOM 5020 C C . ASN B 1 226 ? -1.639 -34.625 -12.422 1 94.62 226 ASN B C 1
ATOM 5022 O O . ASN B 1 226 ? -1.041 -34.531 -13.5 1 94.62 226 ASN B O 1
ATOM 5026 N N . TYR B 1 227 ? -1.994 -33.594 -11.719 1 96.69 227 TYR B N 1
ATOM 5027 C CA . TYR B 1 227 ? -1.873 -32.219 -12.234 1 96.69 227 TYR B CA 1
ATOM 5028 C C . TYR B 1 227 ? -0.595 -31.562 -11.727 1 96.69 227 TYR B C 1
ATOM 5030 O O . TYR B 1 227 ? -0.271 -30.438 -12.125 1 96.69 227 TYR B O 1
ATOM 5038 N N . GLN B 1 228 ? 0.206 -32.219 -10.977 1 96.25 228 GLN B N 1
ATOM 5039 C CA . GLN B 1 228 ? 1.326 -31.625 -10.258 1 96.25 228 GLN B CA 1
ATOM 5040 C C . GLN B 1 228 ? 2.471 -31.281 -11.211 1 96.25 228 GLN B C 1
ATOM 5042 O O . GLN B 1 228 ? 2.688 -31.984 -12.203 1 96.25 228 GLN B O 1
ATOM 5047 N N . GLY B 1 229 ? 3.166 -30.219 -10.859 1 97.38 229 GLY B N 1
ATOM 5048 C CA . GLY B 1 229 ? 4.379 -29.75 -11.516 1 97.38 229 GLY B CA 1
ATOM 5049 C C . GLY B 1 229 ? 5.477 -29.359 -10.547 1 97.38 229 GLY B C 1
ATOM 5050 O O . GLY B 1 229 ? 5.363 -29.594 -9.344 1 97.38 229 GLY B O 1
ATOM 5051 N N . PRO B 1 230 ? 6.527 -28.922 -11.109 1 97.06 230 PRO B N 1
ATOM 5052 C CA . PRO B 1 230 ? 7.648 -28.531 -10.25 1 97.06 230 PRO B CA 1
ATOM 5053 C C . PRO B 1 230 ? 7.328 -27.312 -9.383 1 97.06 230 PRO B C 1
ATOM 5055 O O . PRO B 1 230 ? 6.473 -26.5 -9.742 1 97.06 230 PRO B O 1
ATOM 5058 N N . ASN B 1 231 ? 7.93 -27.156 -8.211 1 96.38 231 ASN B N 1
ATOM 5059 C CA . ASN B 1 231 ? 7.871 -26 -7.324 1 96.38 231 ASN B CA 1
ATOM 5060 C C . ASN B 1 231 ? 6.449 -25.75 -6.836 1 96.38 231 ASN B C 1
ATOM 5062 O O . ASN B 1 231 ? 6.047 -24.594 -6.676 1 96.38 231 ASN B O 1
ATOM 5066 N N . GLY B 1 232 ? 5.715 -26.797 -6.801 1 96.81 232 GLY B N 1
ATOM 5067 C CA . GLY B 1 232 ? 4.363 -26.688 -6.281 1 96.81 232 GLY B CA 1
ATOM 5068 C C . GLY B 1 232 ? 3.363 -26.203 -7.316 1 96.81 232 GLY B C 1
ATOM 5069 O O . GLY B 1 232 ? 2.176 -26.062 -7.02 1 96.81 232 GLY B O 1
ATOM 5070 N N . ARG B 1 233 ? 3.824 -26.062 -8.516 1 98 233 ARG B N 1
ATOM 5071 C CA . ARG B 1 233 ? 2.922 -25.656 -9.586 1 98 233 ARG B CA 1
ATOM 5072 C C . ARG B 1 233 ? 2.047 -26.812 -10.047 1 98 233 ARG B C 1
ATOM 5074 O O . ARG B 1 233 ? 2.344 -27.969 -9.758 1 98 233 ARG B O 1
ATOM 5081 N N . THR B 1 234 ? 0.994 -26.422 -10.641 1 98.38 234 THR B N 1
ATOM 5082 C CA . THR B 1 234 ? 0.096 -27.406 -11.258 1 98.38 234 THR B CA 1
ATOM 5083 C C . THR B 1 234 ? 0.01 -27.172 -12.766 1 98.38 234 THR B C 1
ATOM 5085 O O . THR B 1 234 ? 0.513 -26.172 -13.281 1 98.38 234 THR B O 1
ATOM 5088 N N . ALA B 1 235 ? -0.598 -28.172 -13.445 1 98.25 235 ALA B N 1
ATOM 5089 C CA . ALA B 1 235 ? -0.839 -28.031 -14.875 1 98.25 235 ALA B CA 1
ATOM 5090 C C . ALA B 1 235 ? -1.651 -26.781 -15.18 1 98.25 235 ALA B C 1
ATOM 5092 O O . ALA B 1 235 ? -1.488 -26.172 -16.234 1 98.25 235 ALA B O 1
ATOM 5093 N N . LEU B 1 236 ? -2.482 -26.312 -14.188 1 98.44 236 LEU B N 1
ATOM 5094 C CA . LEU B 1 236 ? -3.246 -25.078 -14.367 1 98.44 236 LEU B CA 1
ATOM 5095 C C . LEU B 1 236 ? -2.328 -23.859 -14.352 1 98.44 236 LEU B C 1
ATOM 5097 O O . LEU B 1 236 ? -2.471 -22.969 -15.18 1 98.44 236 LEU B O 1
ATOM 5101 N N . HIS B 1 237 ? -1.411 -23.875 -13.445 1 98.56 237 HIS B N 1
ATOM 5102 C CA . HIS B 1 237 ? -0.411 -22.812 -13.477 1 98.56 237 HIS B CA 1
ATOM 5103 C C . HIS B 1 237 ? 0.238 -22.703 -14.852 1 98.56 237 HIS B C 1
ATOM 5105 O O . HIS B 1 237 ? 0.313 -21.609 -15.422 1 98.56 237 HIS B O 1
ATOM 5111 N N . ALA B 1 238 ? 0.703 -23.875 -15.359 1 97.88 238 ALA B N 1
ATOM 5112 C CA . ALA B 1 238 ? 1.402 -23.891 -16.641 1 97.88 238 ALA B CA 1
ATOM 5113 C C . ALA B 1 238 ? 0.515 -23.344 -17.75 1 97.88 238 ALA B C 1
ATOM 5115 O O . ALA B 1 238 ? 0.958 -22.531 -18.578 1 97.88 238 ALA B O 1
ATOM 5116 N N . ALA B 1 239 ? -0.695 -23.797 -17.781 1 97.88 239 ALA B N 1
ATOM 5117 C CA . ALA B 1 239 ? -1.64 -23.344 -18.812 1 97.88 239 ALA B CA 1
ATOM 5118 C C . ALA B 1 239 ? -1.844 -21.828 -18.734 1 97.88 239 ALA B C 1
ATOM 5120 O O . ALA B 1 239 ? -1.874 -21.156 -19.766 1 97.88 239 ALA B O 1
ATOM 5121 N N . VAL B 1 240 ? -1.945 -21.25 -17.547 1 98.25 240 VAL B N 1
ATOM 5122 C CA . VAL B 1 240 ? -2.201 -19.828 -17.312 1 98.25 240 VAL B CA 1
ATOM 5123 C C . VAL B 1 240 ? -0.963 -19.016 -17.672 1 98.25 240 VAL B C 1
ATOM 5125 O O . VAL B 1 240 ? -1.069 -17.969 -18.312 1 98.25 240 VAL B O 1
ATOM 5128 N N . ILE B 1 241 ? 0.174 -19.5 -17.297 1 96.69 241 ILE B N 1
ATOM 5129 C CA . ILE B 1 241 ? 1.427 -18.812 -17.562 1 96.69 241 ILE B CA 1
ATOM 5130 C C . ILE B 1 241 ? 1.616 -18.656 -19.078 1 96.69 241 ILE B C 1
ATOM 5132 O O . ILE B 1 241 ? 2.062 -17.625 -19.562 1 96.69 241 ILE B O 1
ATOM 5136 N N . TYR B 1 242 ? 1.101 -19.594 -19.828 1 93.12 242 TYR B N 1
ATOM 5137 C CA . TYR B 1 242 ? 1.251 -19.547 -21.281 1 93.12 242 TYR B CA 1
ATOM 5138 C C . TYR B 1 242 ? 0.072 -18.844 -21.938 1 93.12 242 TYR B C 1
ATOM 5140 O O . TYR B 1 242 ? 0.055 -18.641 -23.141 1 93.12 242 TYR B O 1
ATOM 5148 N N . GLY B 1 243 ? -0.899 -18.562 -21.172 1 95.31 243 GLY B N 1
ATOM 5149 C CA . GLY B 1 243 ? -2.035 -17.812 -21.672 1 95.31 243 GLY B CA 1
ATOM 5150 C C . GLY B 1 243 ? -2.988 -18.641 -22.516 1 95.31 243 GLY B C 1
ATOM 5151 O O . GLY B 1 243 ? -3.641 -18.125 -23.422 1 95.31 243 GLY B O 1
ATOM 5152 N N . ASP B 1 244 ? -2.949 -19.922 -22.328 1 96.56 244 ASP B N 1
ATOM 5153 C CA . ASP B 1 244 ? -3.83 -20.781 -23.109 1 96.56 244 ASP B CA 1
ATOM 5154 C C . ASP B 1 244 ? -5.223 -20.859 -22.484 1 96.56 244 ASP B C 1
ATOM 5156 O O . ASP B 1 244 ? -5.449 -21.625 -21.547 1 96.56 244 ASP B O 1
ATOM 5160 N N . LYS B 1 245 ? -6.176 -20.203 -23.062 1 96.81 245 LYS B N 1
ATOM 5161 C CA . LYS B 1 245 ? -7.531 -20.078 -22.531 1 96.81 245 LYS B CA 1
ATOM 5162 C C . LYS B 1 245 ? -8.266 -21.422 -22.578 1 96.81 245 LYS B C 1
ATOM 5164 O O . LYS B 1 245 ? -8.992 -21.766 -21.656 1 96.81 245 LYS B O 1
ATOM 5169 N N . LYS B 1 246 ? -8.008 -22.109 -23.641 1 96.81 246 LYS B N 1
ATOM 5170 C CA . LYS B 1 246 ? -8.711 -23.375 -23.844 1 96.81 246 LYS B CA 1
ATOM 5171 C C . LYS B 1 246 ? -8.258 -24.422 -22.828 1 96.81 246 LYS B C 1
ATOM 5173 O O . LYS B 1 246 ? -9.094 -25.094 -22.219 1 96.81 246 LYS B O 1
ATOM 5178 N N . MET B 1 247 ? -6.949 -24.531 -22.656 1 97.31 247 MET B N 1
ATOM 5179 C CA . MET B 1 247 ? -6.43 -25.469 -21.672 1 97.31 247 MET B CA 1
ATOM 5180 C C . MET B 1 247 ? -6.91 -25.109 -20.266 1 97.31 247 MET B C 1
ATOM 5182 O O . MET B 1 247 ? -7.289 -25.984 -19.484 1 97.31 247 MET B O 1
ATOM 5186 N N . THR B 1 248 ? -6.914 -23.812 -19.969 1 97.94 248 THR B N 1
ATOM 5187 C CA . THR B 1 248 ? -7.367 -23.328 -18.672 1 97.94 248 THR B CA 1
ATOM 5188 C C . THR B 1 248 ? -8.82 -23.719 -18.422 1 97.94 248 THR B C 1
ATOM 5190 O O . THR B 1 248 ? -9.141 -24.297 -17.391 1 97.94 248 THR B O 1
ATOM 5193 N N . GLU B 1 249 ? -9.594 -23.531 -19.391 1 97.44 249 GLU B N 1
ATOM 5194 C CA . GLU B 1 249 ? -11.016 -23.844 -19.297 1 97.44 249 GLU B CA 1
ATOM 5195 C C . GLU B 1 249 ? -11.227 -25.344 -19.078 1 97.44 249 GLU B C 1
ATOM 5197 O O . GLU B 1 249 ? -12.023 -25.75 -18.219 1 97.44 249 GLU B O 1
ATOM 5202 N N . LYS B 1 250 ? -10.5 -26.156 -19.797 1 96.06 250 LYS B N 1
ATOM 5203 C CA . LYS B 1 250 ? -10.648 -27.609 -19.719 1 96.06 250 LYS B CA 1
ATOM 5204 C C . LYS B 1 250 ? -10.273 -28.109 -18.328 1 96.06 250 LYS B C 1
ATOM 5206 O O . LYS B 1 250 ? -10.961 -28.969 -17.766 1 96.06 250 LYS B O 1
ATOM 5211 N N . ILE B 1 251 ? -9.203 -27.594 -17.781 1 97.19 251 ILE B N 1
ATOM 5212 C CA . ILE B 1 251 ? -8.766 -28.016 -16.453 1 97.19 251 ILE B CA 1
ATOM 5213 C C . ILE B 1 251 ? -9.805 -27.609 -15.414 1 97.19 251 ILE B C 1
ATOM 5215 O O . ILE B 1 251 ? -10.188 -28.422 -14.562 1 97.19 251 ILE B O 1
ATOM 5219 N N . LEU B 1 252 ? -10.305 -26.391 -15.5 1 97.19 252 LEU B N 1
ATOM 5220 C CA . LEU B 1 252 ? -11.227 -25.844 -14.508 1 97.19 252 LEU B CA 1
ATOM 5221 C C . LEU B 1 252 ? -12.562 -26.578 -14.555 1 97.19 252 LEU B C 1
ATOM 5223 O O . LEU B 1 252 ? -13.227 -26.734 -13.523 1 97.19 252 LEU B O 1
ATOM 5227 N N . GLU B 1 253 ? -12.922 -27.047 -15.727 1 95.44 253 GLU B N 1
ATOM 5228 C CA . GLU B 1 253 ? -14.141 -27.844 -15.859 1 95.44 253 GLU B CA 1
ATOM 5229 C C . GLU B 1 253 ? -14.023 -29.156 -15.094 1 95.44 253 GLU B C 1
ATOM 5231 O O . GLU B 1 253 ? -15 -29.625 -14.508 1 95.44 253 GLU B O 1
ATOM 5236 N N . LYS B 1 254 ? -12.82 -29.656 -15.023 1 93.69 254 LYS B N 1
ATOM 5237 C CA . LYS B 1 254 ? -12.609 -30.953 -14.406 1 93.69 254 LYS B CA 1
ATOM 5238 C C . LYS B 1 254 ? -12.234 -30.812 -12.93 1 93.69 254 LYS B C 1
ATOM 5240 O O . LYS B 1 254 ? -12.672 -31.609 -12.094 1 93.69 254 LYS B O 1
ATOM 5245 N N . LYS B 1 255 ? -11.383 -29.812 -12.703 1 95.69 255 LYS B N 1
ATOM 5246 C CA . LYS B 1 255 ? -10.891 -29.609 -11.344 1 95.69 255 LYS B CA 1
ATOM 5247 C C . LYS B 1 255 ? -10.875 -28.125 -10.969 1 95.69 255 LYS B C 1
ATOM 5249 O O . LYS B 1 255 ? -9.82 -27.484 -11.016 1 95.69 255 LYS B O 1
ATOM 5254 N N . LYS B 1 256 ? -11.953 -27.625 -10.453 1 95.62 256 LYS B N 1
ATOM 5255 C CA . LYS B 1 256 ? -12.117 -26.219 -10.141 1 95.62 256 LYS B CA 1
ATOM 5256 C C . LYS B 1 256 ? -11.203 -25.781 -9 1 95.62 256 LYS B C 1
ATOM 5258 O O . LYS B 1 256 ? -10.719 -24.656 -8.977 1 95.62 256 LYS B O 1
ATOM 5263 N N . ASP B 1 257 ? -10.898 -26.688 -8.109 1 96.44 257 ASP B N 1
ATOM 5264 C CA . ASP B 1 257 ? -10.156 -26.375 -6.895 1 96.44 257 ASP B CA 1
ATOM 5265 C C . ASP B 1 257 ? -8.695 -26.047 -7.207 1 96.44 257 ASP B C 1
ATOM 5267 O O . ASP B 1 257 ? -7.996 -25.453 -6.375 1 96.44 257 ASP B O 1
ATOM 5271 N N . LEU B 1 258 ? -8.25 -26.391 -8.398 1 97.5 258 LEU B N 1
ATOM 5272 C CA . LEU B 1 258 ? -6.879 -26.062 -8.781 1 97.5 258 LEU B CA 1
ATOM 5273 C C . LEU B 1 258 ? -6.695 -24.562 -8.906 1 97.5 258 LEU B C 1
ATOM 5275 O O . LEU B 1 258 ? -5.562 -24.062 -8.906 1 97.5 258 LEU B O 1
ATOM 5279 N N . ALA B 1 259 ? -7.836 -23.844 -9.016 1 97.81 259 ALA B N 1
ATOM 5280 C CA . ALA B 1 259 ? -7.785 -22.391 -9.117 1 97.81 259 ALA B CA 1
ATOM 5281 C C . ALA B 1 259 ? -7.215 -21.781 -7.844 1 97.81 259 ALA B C 1
ATOM 5283 O O . ALA B 1 259 ? -6.664 -20.672 -7.879 1 97.81 259 ALA B O 1
ATOM 5284 N N . ILE B 1 260 ? -7.34 -22.422 -6.73 1 97.12 260 ILE B N 1
ATOM 5285 C CA . ILE B 1 260 ? -6.887 -21.859 -5.465 1 97.12 260 ILE B CA 1
ATOM 5286 C C . ILE B 1 260 ? -5.652 -22.609 -4.973 1 97.12 260 ILE B C 1
ATOM 5288 O O . ILE B 1 260 ? -5.207 -22.422 -3.84 1 97.12 260 ILE B O 1
ATOM 5292 N N . ALA B 1 261 ? -5.07 -23.516 -5.844 1 97.12 261 ALA B N 1
ATOM 5293 C CA . ALA B 1 261 ? -3.826 -24.188 -5.488 1 97.12 261 ALA B CA 1
ATOM 5294 C C . ALA B 1 261 ? -2.637 -23.234 -5.602 1 97.12 261 ALA B C 1
ATOM 5296 O O . ALA B 1 261 ? -2.426 -22.625 -6.648 1 97.12 261 ALA B O 1
ATOM 5297 N N . ALA B 1 262 ? -1.912 -23.109 -4.523 1 97.31 262 ALA B N 1
ATOM 5298 C CA . ALA B 1 262 ? -0.764 -22.203 -4.52 1 97.31 262 ALA B CA 1
ATOM 5299 C C . ALA B 1 262 ? 0.538 -22.969 -4.727 1 97.31 262 ALA B C 1
ATOM 5301 O O . ALA B 1 262 ? 0.676 -24.109 -4.266 1 97.31 262 ALA B O 1
ATOM 5302 N N . ASP B 1 263 ? 1.44 -22.406 -5.402 1 97.81 263 ASP B N 1
ATOM 5303 C CA . ASP B 1 263 ? 2.76 -23.016 -5.555 1 97.81 263 ASP B CA 1
ATOM 5304 C C . ASP B 1 263 ? 3.639 -22.719 -4.34 1 97.81 263 ASP B C 1
ATOM 5306 O O . ASP B 1 263 ? 3.143 -22.281 -3.299 1 97.81 263 ASP B O 1
ATOM 5310 N N . GLU B 1 264 ? 4.895 -23.016 -4.465 1 97.06 264 GLU B N 1
ATOM 5311 C CA . GLU B 1 264 ? 5.809 -22.922 -3.328 1 97.06 264 GLU B CA 1
ATOM 5312 C C . GLU B 1 264 ? 5.984 -21.484 -2.877 1 97.06 264 GLU B C 1
ATOM 5314 O O . GLU B 1 264 ? 6.328 -21.219 -1.721 1 97.06 264 GLU B O 1
ATOM 5319 N N . GLN B 1 265 ? 5.711 -20.547 -3.762 1 97 265 GLN B N 1
ATOM 5320 C CA . GLN B 1 265 ? 5.828 -19.125 -3.436 1 97 265 GLN B CA 1
ATOM 5321 C C . GLN B 1 265 ? 4.492 -18.547 -2.969 1 97 265 GLN B C 1
ATOM 5323 O O . GLN B 1 265 ? 4.406 -17.375 -2.613 1 97 265 GLN B O 1
ATOM 5328 N N . GLY B 1 266 ? 3.5 -19.328 -3.037 1 97.62 266 GLY B N 1
ATOM 5329 C CA . GLY B 1 266 ? 2.17 -18.891 -2.646 1 97.62 266 GLY B CA 1
ATOM 5330 C C . GLY B 1 266 ? 1.367 -18.328 -3.803 1 97.62 266 GLY B C 1
ATOM 5331 O O . GLY B 1 266 ? 0.311 -17.719 -3.596 1 97.62 266 GLY B O 1
ATOM 5332 N N . TRP B 1 267 ? 1.905 -18.516 -5.012 1 98.25 267 TRP B N 1
ATOM 5333 C CA . TRP B 1 267 ? 1.211 -17.984 -6.176 1 98.25 267 TRP B CA 1
ATOM 5334 C C . TRP B 1 267 ? 0.151 -18.953 -6.68 1 98.25 267 TRP B C 1
ATOM 5336 O O . TRP B 1 267 ? 0.442 -20.125 -6.918 1 98.25 267 TRP B O 1
ATOM 5346 N N . THR B 1 268 ? -0.998 -18.484 -6.719 1 98.44 268 THR B N 1
ATOM 5347 C CA . THR B 1 268 ? -2.066 -19.203 -7.402 1 98.44 268 THR B CA 1
ATOM 5348 C C . THR B 1 268 ? -2.051 -18.906 -8.898 1 98.44 268 THR B C 1
ATOM 5350 O O . THR B 1 268 ? -1.357 -17.984 -9.344 1 98.44 268 THR B O 1
ATOM 5353 N N . PRO B 1 269 ? -2.848 -19.75 -9.688 1 98.75 269 PRO B N 1
ATOM 5354 C CA . PRO B 1 269 ? -2.959 -19.422 -11.109 1 98.75 269 PRO B CA 1
ATOM 5355 C C . PRO B 1 269 ? -3.443 -18 -11.344 1 98.75 269 PRO B C 1
ATOM 5357 O O . PRO B 1 269 ? -3.053 -17.359 -12.328 1 98.75 269 PRO B O 1
ATOM 5360 N N . LEU B 1 270 ? -4.207 -17.422 -10.383 1 98.69 270 LEU B N 1
ATOM 5361 C CA . LEU B 1 270 ? -4.719 -16.062 -10.523 1 98.69 270 LEU B CA 1
ATOM 5362 C C . LEU B 1 270 ? -3.586 -15.047 -10.43 1 98.69 270 LEU B C 1
ATOM 5364 O O . LEU B 1 270 ? -3.568 -14.062 -11.172 1 98.69 270 LEU B O 1
ATOM 5368 N N . HIS B 1 271 ? -2.664 -15.281 -9.531 1 98.62 271 HIS B N 1
ATOM 5369 C CA . HIS B 1 271 ? -1.487 -14.422 -9.477 1 98.62 271 HIS B CA 1
ATOM 5370 C C . HIS B 1 271 ? -0.765 -14.383 -10.82 1 98.62 271 HIS B C 1
ATOM 5372 O O . HIS B 1 271 ? -0.401 -13.312 -11.305 1 98.62 271 HIS B O 1
ATOM 5378 N N . CYS B 1 272 ? -0.576 -15.555 -11.438 1 98.56 272 CYS B N 1
ATOM 5379 C CA . CYS B 1 272 ? 0.117 -15.672 -12.711 1 98.56 272 CYS B CA 1
ATOM 5380 C C . CYS B 1 272 ? -0.647 -14.945 -13.812 1 98.56 272 CYS B C 1
ATOM 5382 O O . CYS B 1 272 ? -0.049 -14.242 -14.633 1 98.56 272 CYS B O 1
ATOM 5384 N N . ALA B 1 273 ? -1.914 -15.148 -13.82 1 98.69 273 ALA B N 1
ATOM 5385 C CA . ALA B 1 273 ? -2.75 -14.5 -14.828 1 98.69 273 ALA B CA 1
ATOM 5386 C C . ALA B 1 273 ? -2.709 -12.984 -14.688 1 98.69 273 ALA B C 1
ATOM 5388 O O . ALA B 1 273 ? -2.688 -12.258 -15.688 1 98.69 273 ALA B O 1
ATOM 5389 N N . ALA B 1 274 ? -2.727 -12.477 -13.461 1 98.62 274 ALA B N 1
ATOM 5390 C CA . ALA B 1 274 ? -2.637 -11.039 -13.195 1 98.62 274 ALA B CA 1
ATOM 5391 C C . ALA B 1 274 ? -1.313 -10.469 -13.703 1 98.62 274 ALA B C 1
ATOM 5393 O O . ALA B 1 274 ? -1.276 -9.375 -14.266 1 98.62 274 ALA B O 1
ATOM 5394 N N . LEU B 1 275 ? -0.258 -11.219 -13.508 1 98 275 LEU B N 1
ATOM 5395 C CA . LEU B 1 275 ? 1.06 -10.797 -13.977 1 98 275 LEU B CA 1
ATOM 5396 C C . LEU B 1 275 ? 1.088 -10.688 -15.492 1 98 275 LEU B C 1
ATOM 5398 O O . LEU B 1 275 ? 1.629 -9.727 -16.047 1 98 275 LEU B O 1
ATOM 5402 N N . SER B 1 276 ? 0.455 -11.656 -16.172 1 96.88 276 SER B N 1
ATOM 5403 C CA . SER B 1 276 ? 0.477 -11.703 -17.641 1 96.88 276 SER B CA 1
ATOM 5404 C C . SER B 1 276 ? -0.503 -10.703 -18.234 1 96.88 276 SER B C 1
ATOM 5406 O O . SER B 1 276 ? -0.377 -10.328 -19.406 1 96.88 276 SER B O 1
ATOM 5408 N N . GLY B 1 277 ? -1.539 -10.352 -17.516 1 97.62 277 GLY B N 1
ATOM 5409 C CA . GLY B 1 277 ? -2.51 -9.375 -17.984 1 97.62 277 GLY B CA 1
ATOM 5410 C C . GLY B 1 277 ? -3.6 -9.984 -18.844 1 97.62 277 GLY B C 1
ATOM 5411 O O . GLY B 1 277 ? -4.258 -9.281 -19.609 1 97.62 277 GLY B O 1
ATOM 5412 N N . CYS B 1 278 ? -3.801 -11.273 -18.75 1 96.69 278 CYS B N 1
ATOM 5413 C CA . CYS B 1 278 ? -4.805 -11.945 -19.562 1 96.69 278 CYS B CA 1
ATOM 5414 C C . CYS B 1 278 ? -6.176 -11.883 -18.906 1 96.69 278 CYS B C 1
ATOM 5416 O O . CYS B 1 278 ? -6.539 -12.766 -18.125 1 96.69 278 CYS B O 1
ATOM 5418 N N . THR B 1 279 ? -7.02 -10.977 -19.359 1 98 279 THR B N 1
ATOM 5419 C CA . THR B 1 279 ? -8.305 -10.68 -18.734 1 98 279 THR B CA 1
ATOM 5420 C C . THR B 1 279 ? -9.25 -11.867 -18.844 1 98 279 THR B C 1
ATOM 5422 O O . THR B 1 279 ? -9.984 -12.172 -17.906 1 98 279 THR B O 1
ATOM 5425 N N . SER B 1 280 ? -9.18 -12.523 -19.953 1 98.06 280 SER B N 1
ATOM 5426 C CA . SER B 1 280 ? -10.086 -13.641 -20.188 1 98.06 280 SER B CA 1
ATOM 5427 C C . SER B 1 280 ? -9.812 -14.781 -19.203 1 98.06 280 SER B C 1
ATOM 5429 O O . SER B 1 280 ? -10.742 -15.367 -18.656 1 98.06 280 SER B O 1
ATOM 5431 N N . ILE B 1 281 ? -8.562 -15.102 -18.984 1 98.56 281 ILE B N 1
ATOM 5432 C CA . ILE B 1 281 ? -8.18 -16.172 -18.078 1 98.56 281 ILE B CA 1
ATOM 5433 C C . ILE B 1 281 ? -8.508 -15.766 -16.641 1 98.56 281 ILE B C 1
ATOM 5435 O O . ILE B 1 281 ? -8.961 -16.594 -15.844 1 98.56 281 ILE B O 1
ATOM 5439 N N . VAL B 1 282 ? -8.32 -14.5 -16.312 1 98.75 282 VAL B N 1
ATOM 5440 C CA . VAL B 1 282 ? -8.695 -13.992 -14.992 1 98.75 282 VAL B CA 1
ATOM 5441 C C . VAL B 1 282 ? -10.188 -14.219 -14.758 1 98.75 282 VAL B C 1
ATOM 5443 O O . VAL B 1 282 ? -10.586 -14.703 -13.695 1 98.75 282 VAL B O 1
ATOM 5446 N N . LYS B 1 283 ? -10.953 -13.93 -15.742 1 98.38 283 LYS B N 1
ATOM 5447 C CA . LYS B 1 283 ? -12.391 -14.133 -15.656 1 98.38 283 LYS B CA 1
ATOM 5448 C C . LYS B 1 283 ? -12.727 -15.602 -15.414 1 98.38 283 LYS B C 1
ATOM 5450 O O . LYS B 1 283 ? -13.547 -15.922 -14.555 1 98.38 283 LYS B O 1
ATOM 5455 N N . GLN B 1 284 ? -12.07 -16.531 -16.125 1 98.44 284 GLN B N 1
ATOM 5456 C CA . GLN B 1 284 ? -12.289 -17.969 -15.961 1 98.44 284 GLN B CA 1
ATOM 5457 C C . GLN B 1 284 ? -11.961 -18.422 -14.539 1 98.44 284 GLN B C 1
ATOM 5459 O O . GLN B 1 284 ? -12.727 -19.172 -13.93 1 98.44 284 GLN B O 1
ATOM 5464 N N . LEU B 1 285 ? -10.883 -17.953 -14.031 1 98.69 285 LEU B N 1
ATOM 5465 C CA . LEU B 1 285 ? -10.422 -18.359 -12.711 1 98.69 285 LEU B CA 1
ATOM 5466 C C . LEU B 1 285 ? -11.367 -17.859 -11.625 1 98.69 285 LEU B C 1
ATOM 5468 O O . LEU B 1 285 ? -11.703 -18.594 -10.695 1 98.69 285 LEU B O 1
ATOM 5472 N N . LEU B 1 286 ? -11.852 -16.641 -11.773 1 97.81 286 LEU B N 1
ATOM 5473 C CA . LEU B 1 286 ? -12.75 -16.031 -10.789 1 97.81 286 LEU B CA 1
ATOM 5474 C C . LEU B 1 286 ? -14.125 -16.688 -10.844 1 97.81 286 LEU B C 1
ATOM 5476 O O . LEU B 1 286 ? -14.789 -16.828 -9.812 1 97.81 286 LEU B O 1
ATOM 5480 N N . GLN B 1 287 ? -14.492 -17.109 -12.047 1 97.12 287 GLN B N 1
ATOM 5481 C CA . GLN B 1 287 ? -15.758 -17.828 -12.18 1 97.12 287 GLN B CA 1
ATOM 5482 C C . GLN B 1 287 ? -15.68 -19.188 -11.508 1 97.12 287 GLN B C 1
ATOM 5484 O O . GLN B 1 287 ? -16.672 -19.672 -10.961 1 97.12 287 GLN B O 1
ATOM 5489 N N . ALA B 1 288 ? -14.461 -19.75 -11.539 1 96.5 288 ALA B N 1
ATOM 5490 C CA . ALA B 1 288 ? -14.266 -21.047 -10.898 1 96.5 288 ALA B CA 1
ATOM 5491 C C . ALA B 1 288 ? -14.211 -20.906 -9.375 1 96.5 288 ALA B C 1
ATOM 5493 O O . ALA B 1 288 ? -14.883 -21.656 -8.656 1 96.5 288 ALA B O 1
ATOM 5494 N N . HIS B 1 289 ? -13.398 -19.938 -8.906 1 95.25 289 HIS B N 1
ATOM 5495 C CA . HIS B 1 289 ? -13.258 -19.719 -7.473 1 95.25 289 HIS B CA 1
ATOM 5496 C C . HIS B 1 289 ? -13.008 -18.234 -7.168 1 95.25 289 HIS B C 1
ATOM 5498 O O . HIS B 1 289 ? -11.867 -17.781 -7.238 1 95.25 289 HIS B O 1
ATOM 5504 N N . ARG B 1 290 ? -14 -17.594 -6.664 1 93.62 290 ARG B N 1
ATOM 5505 C CA . ARG B 1 290 ? -13.852 -16.188 -6.348 1 93.62 290 ARG B CA 1
ATOM 5506 C C . ARG B 1 290 ? -12.859 -15.969 -5.211 1 93.62 290 ARG B C 1
ATOM 5508 O O . ARG B 1 290 ? -12.211 -14.922 -5.129 1 93.62 290 ARG B O 1
ATOM 5515 N N . SER B 1 291 ? -12.742 -17 -4.395 1 94.19 291 SER B N 1
ATOM 5516 C CA . SER B 1 291 ? -11.883 -16.891 -3.221 1 94.19 291 SER B CA 1
ATOM 5517 C C . SER B 1 291 ? -10.422 -16.719 -3.621 1 94.19 291 SER B C 1
ATOM 5519 O O . SER B 1 291 ? -9.602 -16.281 -2.811 1 94.19 291 SER B O 1
ATOM 5521 N N . SER B 1 292 ? -10.109 -17.062 -4.902 1 96.25 292 SER B N 1
ATOM 5522 C CA . SER B 1 292 ? -8.734 -16.938 -5.367 1 96.25 292 SER B CA 1
ATOM 5523 C C . SER B 1 292 ? -8.266 -15.484 -5.309 1 96.25 292 SER B C 1
ATOM 5525 O O . SER B 1 292 ? -7.066 -15.219 -5.18 1 96.25 292 SER B O 1
ATOM 5527 N N . ALA B 1 293 ? -9.227 -14.523 -5.336 1 97.56 293 ALA B N 1
ATOM 5528 C CA . ALA B 1 293 ? -8.891 -13.102 -5.355 1 97.56 293 ALA B CA 1
ATOM 5529 C C . ALA B 1 293 ? -8.383 -12.641 -3.996 1 97.56 293 ALA B C 1
ATOM 5531 O O . ALA B 1 293 ? -7.797 -11.562 -3.881 1 97.56 293 ALA B O 1
ATOM 5532 N N . TYR B 1 294 ? -8.547 -13.414 -2.953 1 97.31 294 TYR B N 1
ATOM 5533 C CA . TYR B 1 294 ? -8.227 -13 -1.592 1 97.31 294 TYR B CA 1
ATOM 5534 C C . TYR B 1 294 ? -7.004 -13.742 -1.068 1 97.31 294 TYR B C 1
ATOM 5536 O O . TYR B 1 294 ? -6.621 -13.586 0.093 1 97.31 294 TYR B O 1
ATOM 5544 N N . ILE B 1 295 ? -6.348 -14.586 -1.929 1 97.06 295 ILE B N 1
ATOM 5545 C CA . ILE B 1 295 ? -5.164 -15.344 -1.538 1 97.06 295 ILE B CA 1
ATOM 5546 C C . ILE B 1 295 ? -3.914 -14.492 -1.732 1 97.06 295 ILE B C 1
ATOM 5548 O O . ILE B 1 295 ? -3.768 -13.812 -2.756 1 97.06 295 ILE B O 1
ATOM 5552 N N . VAL B 1 296 ? -3.094 -14.453 -0.682 1 96.88 296 VAL B N 1
ATOM 5553 C CA . VAL B 1 296 ? -1.877 -13.648 -0.734 1 96.88 296 VAL B CA 1
ATOM 5554 C C . VAL B 1 296 ? -0.663 -14.562 -0.907 1 96.88 296 VAL B C 1
ATOM 5556 O O . VAL B 1 296 ? -0.694 -15.727 -0.509 1 96.88 296 VAL B O 1
ATOM 5559 N N . ASP B 1 297 ? 0.389 -14.086 -1.556 1 96.94 297 ASP B N 1
ATOM 5560 C CA . ASP B 1 297 ? 1.609 -14.867 -1.725 1 96.94 297 ASP B CA 1
ATOM 5561 C C . ASP B 1 297 ? 2.398 -14.945 -0.42 1 96.94 297 ASP B C 1
ATOM 5563 O O . ASP B 1 297 ? 2.037 -14.305 0.568 1 96.94 297 ASP B O 1
ATOM 5567 N N . LYS B 1 298 ? 3.398 -15.727 -0.435 1 95.44 298 LYS B N 1
ATOM 5568 C CA . LYS B 1 298 ? 4.148 -16.016 0.786 1 95.44 298 LYS B CA 1
ATOM 5569 C C . LYS B 1 298 ? 5.188 -14.93 1.056 1 95.44 298 LYS B C 1
ATOM 5571 O O . LYS B 1 298 ? 5.43 -14.562 2.209 1 95.44 298 LYS B O 1
ATOM 5576 N N . ALA B 1 299 ? 5.754 -14.359 0.046 1 94.38 299 ALA B N 1
ATOM 5577 C CA . ALA B 1 299 ? 6.906 -13.477 0.193 1 94.38 299 ALA B CA 1
ATOM 5578 C C . ALA B 1 299 ? 6.484 -12.109 0.723 1 94.38 299 ALA B C 1
ATOM 5580 O O . ALA B 1 299 ? 7.023 -11.633 1.723 1 94.38 299 ALA B O 1
ATOM 5581 N N . ASP B 1 300 ? 5.477 -11.438 0.114 1 95.75 300 ASP B N 1
ATOM 5582 C CA . ASP B 1 300 ? 5.16 -10.047 0.413 1 95.75 300 ASP B CA 1
ATOM 5583 C C . ASP B 1 300 ? 3.686 -9.883 0.78 1 95.75 300 ASP B C 1
ATOM 5585 O O . ASP B 1 300 ? 3.232 -8.773 1.076 1 95.75 300 ASP B O 1
ATOM 5589 N N . LYS B 1 301 ? 2.928 -11.016 0.741 1 97.56 301 LYS B N 1
ATOM 5590 C CA . LYS B 1 301 ? 1.491 -10.992 1.002 1 97.56 301 LYS B CA 1
ATOM 5591 C C . LYS B 1 301 ? 0.753 -10.172 -0.052 1 97.56 301 LYS B C 1
ATOM 5593 O O . LYS B 1 301 ? -0.156 -9.406 0.274 1 97.56 301 LYS B O 1
ATOM 5598 N N . LYS B 1 302 ? 1.222 -10.32 -1.261 1 97.94 302 LYS B N 1
ATOM 5599 C CA . LYS B 1 302 ? 0.574 -9.633 -2.373 1 97.94 302 LYS B CA 1
ATOM 5600 C C . LYS B 1 302 ? -0.583 -10.453 -2.932 1 97.94 302 LYS B C 1
ATOM 5602 O O . LYS B 1 302 ? -0.489 -11.68 -3.029 1 97.94 302 LYS B O 1
ATOM 5607 N N . THR B 1 303 ? -1.658 -9.773 -3.215 1 98.19 303 THR B N 1
ATOM 5608 C CA . THR B 1 303 ? -2.771 -10.375 -3.941 1 98.19 303 THR B CA 1
ATOM 5609 C C . THR B 1 303 ? -2.59 -10.203 -5.445 1 98.19 303 THR B C 1
ATOM 5611 O O . THR B 1 303 ? -1.682 -9.5 -5.891 1 98.19 303 THR B O 1
ATOM 5614 N N . ALA B 1 304 ? -3.488 -10.938 -6.195 1 98.56 304 ALA B N 1
ATOM 5615 C CA . ALA B 1 304 ? -3.504 -10.766 -7.648 1 98.56 304 ALA B CA 1
ATOM 5616 C C . ALA B 1 304 ? -3.764 -9.312 -8.023 1 98.56 304 ALA B C 1
ATOM 5618 O O . ALA B 1 304 ? -3.23 -8.82 -9.023 1 98.56 304 ALA B O 1
ATOM 5619 N N . LEU B 1 305 ? -4.512 -8.539 -7.223 1 98.62 305 LEU B N 1
ATOM 5620 C CA . LEU B 1 305 ? -4.816 -7.137 -7.488 1 98.62 305 LEU B CA 1
ATOM 5621 C C . LEU B 1 305 ? -3.559 -6.281 -7.391 1 98.62 305 LEU B C 1
ATOM 5623 O O . LEU B 1 305 ? -3.336 -5.402 -8.227 1 98.62 305 LEU B O 1
ATOM 5627 N N . HIS B 1 306 ? -2.76 -6.535 -6.406 1 98.44 306 HIS B N 1
ATOM 5628 C CA . HIS B 1 306 ? -1.492 -5.828 -6.281 1 98.44 306 HIS B CA 1
ATOM 5629 C C . HIS B 1 306 ? -0.643 -5.992 -7.539 1 98.44 306 HIS B C 1
ATOM 5631 O O . HIS B 1 306 ? -0.09 -5.02 -8.055 1 98.44 306 HIS B O 1
ATOM 5637 N N . ILE B 1 307 ? -0.561 -7.23 -7.988 1 98.44 307 ILE B N 1
ATOM 5638 C CA . ILE B 1 307 ? 0.271 -7.562 -9.141 1 98.44 307 ILE B CA 1
ATOM 5639 C C . ILE B 1 307 ? -0.271 -6.867 -10.383 1 98.44 307 ILE B C 1
ATOM 5641 O O . ILE B 1 307 ? 0.485 -6.246 -11.133 1 98.44 307 ILE B O 1
ATOM 5645 N N . ALA B 1 308 ? -1.537 -6.984 -10.602 1 98.56 308 ALA B N 1
ATOM 5646 C CA . ALA B 1 308 ? -2.168 -6.332 -11.742 1 98.56 308 ALA B CA 1
ATOM 5647 C C . ALA B 1 308 ? -1.917 -4.828 -11.727 1 98.56 308 ALA B C 1
ATOM 5649 O O . ALA B 1 308 ? -1.612 -4.23 -12.758 1 98.56 308 ALA B O 1
ATOM 5650 N N . ALA B 1 309 ? -2.039 -4.145 -10.57 1 98 309 ALA B N 1
ATOM 5651 C CA . ALA B 1 309 ? -1.82 -2.709 -10.422 1 98 309 ALA B CA 1
ATOM 5652 C C . ALA B 1 309 ? -0.375 -2.338 -10.742 1 98 309 ALA B C 1
ATOM 5654 O O . ALA B 1 309 ? -0.121 -1.341 -11.422 1 98 309 ALA B O 1
ATOM 5655 N N . SER B 1 310 ? 0.545 -3.172 -10.289 1 97.06 310 SER B N 1
ATOM 5656 C CA . SER B 1 310 ? 1.964 -2.902 -10.5 1 97.06 310 SER B CA 1
ATOM 5657 C C . SER B 1 310 ? 2.326 -2.98 -11.984 1 97.06 310 SER B C 1
ATOM 5659 O O . SER B 1 310 ? 3.275 -2.332 -12.43 1 97.06 310 SER B O 1
ATOM 5661 N N . ARG B 1 311 ? 1.512 -3.738 -12.711 1 97.31 311 ARG B N 1
ATOM 5662 C CA . ARG B 1 311 ? 1.806 -3.945 -14.125 1 97.31 311 ARG B CA 1
ATOM 5663 C C . ARG B 1 311 ? 0.922 -3.064 -15.008 1 97.31 311 ARG B C 1
ATOM 5665 O O . ARG B 1 311 ? 1.041 -3.084 -16.234 1 97.31 311 ARG B O 1
ATOM 5672 N N . GLY B 1 312 ? 0.037 -2.357 -14.414 1 96.69 312 GLY B N 1
ATOM 5673 C CA . GLY B 1 312 ? -0.827 -1.447 -15.148 1 96.69 312 GLY B CA 1
ATOM 5674 C C . GLY B 1 312 ? -1.929 -2.158 -15.914 1 96.69 312 GLY B C 1
ATOM 5675 O O . GLY B 1 312 ? -2.41 -1.653 -16.922 1 96.69 312 GLY B O 1
ATOM 5676 N N . HIS B 1 313 ? -2.33 -3.309 -15.562 1 97.94 313 HIS B N 1
ATOM 5677 C CA . HIS B 1 313 ? -3.361 -4.082 -16.25 1 97.94 313 HIS B CA 1
ATOM 5678 C C . HIS B 1 313 ? -4.754 -3.689 -15.766 1 97.94 313 HIS B C 1
ATOM 5680 O O . HIS B 1 313 ? -5.371 -4.41 -14.977 1 97.94 313 HIS B O 1
ATOM 5686 N N . VAL B 1 314 ? -5.305 -2.65 -16.312 1 97.88 314 VAL B N 1
ATOM 5687 C CA . VAL B 1 314 ? -6.582 -2.074 -15.906 1 97.88 314 VAL B CA 1
ATOM 5688 C C . VAL B 1 314 ? -7.703 -3.084 -16.141 1 97.88 314 VAL B C 1
ATOM 5690 O O . VAL B 1 314 ? -8.594 -3.234 -15.305 1 97.88 314 VAL B O 1
ATOM 5693 N N . GLY B 1 315 ? -7.605 -3.777 -17.281 1 98 315 GLY B N 1
ATOM 5694 C CA . GLY B 1 315 ? -8.625 -4.777 -17.578 1 98 315 GLY B CA 1
ATOM 5695 C C . GLY B 1 315 ? -8.703 -5.871 -16.531 1 98 315 GLY B C 1
ATOM 5696 O O . GLY B 1 315 ? -9.797 -6.277 -16.141 1 98 315 GLY B O 1
ATOM 5697 N N . VAL B 1 316 ? -7.551 -6.316 -16.094 1 98.5 316 VAL B N 1
ATOM 5698 C CA . VAL B 1 316 ? -7.48 -7.352 -15.07 1 98.5 316 VAL B CA 1
ATOM 5699 C C . VAL B 1 316 ? -8.055 -6.816 -13.758 1 98.5 316 VAL B C 1
ATOM 5701 O O . VAL B 1 316 ? -8.836 -7.496 -13.094 1 98.5 316 VAL B O 1
ATOM 5704 N N . MET B 1 317 ? -7.73 -5.609 -13.383 1 98.38 317 MET B N 1
ATOM 5705 C CA . MET B 1 317 ? -8.25 -5.008 -12.156 1 98.38 317 MET B CA 1
ATOM 5706 C C . MET B 1 317 ? -9.766 -4.883 -12.211 1 98.38 317 MET B C 1
ATOM 5708 O O . MET B 1 317 ? -10.453 -5.176 -11.227 1 98.38 317 MET B O 1
ATOM 5712 N N . LYS B 1 318 ? -10.266 -4.48 -13.359 1 97.81 318 LYS B N 1
ATOM 5713 C CA . LYS B 1 318 ? -11.711 -4.348 -13.531 1 97.81 318 LYS B CA 1
ATOM 5714 C C . LYS B 1 318 ? -12.414 -5.68 -13.305 1 97.81 318 LYS B C 1
ATOM 5716 O O . LYS B 1 318 ? -13.43 -5.738 -12.617 1 97.81 318 LYS B O 1
ATOM 5721 N N . GLU B 1 319 ? -11.82 -6.723 -13.859 1 97.88 319 GLU B N 1
ATOM 5722 C CA . GLU B 1 319 ? -12.406 -8.047 -13.695 1 97.88 319 GLU B CA 1
ATOM 5723 C C . GLU B 1 319 ? -12.383 -8.484 -12.234 1 97.88 319 GLU B C 1
ATOM 5725 O O . GLU B 1 319 ? -13.375 -9 -11.719 1 97.88 319 GLU B O 1
ATOM 5730 N N . LEU B 1 320 ? -11.297 -8.289 -11.578 1 98.25 320 LEU B N 1
ATOM 5731 C CA . LEU B 1 320 ? -11.156 -8.648 -10.172 1 98.25 320 LEU B CA 1
ATOM 5732 C C . LEU B 1 320 ? -12.188 -7.91 -9.32 1 98.25 320 LEU B C 1
ATOM 5734 O O . LEU B 1 320 ? -12.891 -8.531 -8.516 1 98.25 320 LEU B O 1
ATOM 5738 N N . ILE B 1 321 ? -12.328 -6.605 -9.555 1 97.38 321 ILE B N 1
ATOM 5739 C CA . ILE B 1 321 ? -13.203 -5.754 -8.75 1 97.38 321 ILE B CA 1
ATOM 5740 C C . ILE B 1 321 ? -14.664 -6.074 -9.055 1 97.38 321 ILE B C 1
ATOM 5742 O O . ILE B 1 321 ? -15.516 -6.035 -8.156 1 97.38 321 ILE B O 1
ATOM 5746 N N . SER B 1 322 ? -14.93 -6.41 -10.297 1 96.19 322 SER B N 1
ATOM 5747 C CA . SER B 1 322 ? -16.297 -6.754 -10.68 1 96.19 322 SER B CA 1
ATOM 5748 C C . SER B 1 322 ? -16.766 -8.023 -9.977 1 96.19 322 SER B C 1
ATOM 5750 O O . SER B 1 322 ? -17.922 -8.133 -9.586 1 96.19 322 SER B O 1
ATOM 5752 N N . HIS B 1 323 ? -15.828 -8.953 -9.75 1 96.19 323 HIS B N 1
ATOM 5753 C CA . HIS B 1 323 ? -16.172 -10.227 -9.117 1 96.19 323 HIS B CA 1
ATOM 5754 C C . HIS B 1 323 ? -16 -10.148 -7.605 1 96.19 323 HIS B C 1
ATOM 5756 O O . HIS B 1 323 ? -16.734 -10.805 -6.863 1 96.19 323 HIS B O 1
ATOM 5762 N N . CYS B 1 324 ? -15.031 -9.406 -7.203 1 97.06 324 CYS B N 1
ATOM 5763 C CA . CYS B 1 324 ? -14.695 -9.266 -5.793 1 97.06 324 CYS B CA 1
ATOM 5764 C C . CYS B 1 324 ? -14.375 -7.809 -5.457 1 97.06 324 CYS B C 1
ATOM 5766 O O . CYS B 1 324 ? -13.219 -7.461 -5.223 1 97.06 324 CYS B O 1
ATOM 5768 N N . PRO B 1 325 ? -15.367 -6.953 -5.32 1 95.31 325 PRO B N 1
ATOM 5769 C CA . PRO B 1 325 ? -15.133 -5.516 -5.16 1 95.31 325 PRO B CA 1
ATOM 5770 C C . PRO B 1 325 ? -14.359 -5.184 -3.887 1 95.31 325 PRO B C 1
ATOM 5772 O O . PRO B 1 325 ? -13.648 -4.176 -3.838 1 95.31 325 PRO B O 1
ATOM 5775 N N . ASP B 1 326 ? -14.461 -5.988 -2.859 1 96.38 326 ASP B N 1
ATOM 5776 C CA . ASP B 1 326 ? -13.844 -5.648 -1.578 1 96.38 326 ASP B CA 1
ATOM 5777 C C . ASP B 1 326 ? -12.445 -6.25 -1.463 1 96.38 326 ASP B C 1
ATOM 5779 O O . ASP B 1 326 ? -11.773 -6.078 -0.442 1 96.38 326 ASP B O 1
ATOM 5783 N N . CYS B 1 327 ? -11.945 -6.961 -2.59 1 97.06 327 CYS B N 1
ATOM 5784 C CA . CYS B 1 327 ? -10.586 -7.484 -2.539 1 97.06 327 CYS B CA 1
ATOM 5785 C C . CYS B 1 327 ? -9.562 -6.355 -2.529 1 97.06 327 CYS B C 1
ATOM 5787 O O . CYS B 1 327 ? -8.414 -6.555 -2.131 1 97.06 327 CYS B O 1
ATOM 5789 N N . CYS B 1 328 ? -9.992 -5.145 -2.979 1 97.56 328 CYS B N 1
ATOM 5790 C CA . CYS B 1 328 ? -9.102 -3.984 -3.033 1 97.56 328 CYS B CA 1
ATOM 5791 C C . CYS B 1 328 ? -8.727 -3.521 -1.633 1 97.56 328 CYS B C 1
ATOM 5793 O O . CYS B 1 328 ? -7.805 -2.719 -1.468 1 97.56 328 CYS B O 1
ATOM 5795 N N . GLU B 1 329 ? -9.43 -3.971 -0.584 1 97.31 329 GLU B N 1
ATOM 5796 C CA . GLU B 1 329 ? -9.172 -3.564 0.794 1 97.31 329 GLU B CA 1
ATOM 5797 C C . GLU B 1 329 ? -7.906 -4.23 1.338 1 97.31 329 GLU B C 1
ATOM 5799 O O . GLU B 1 329 ? -7.363 -3.803 2.357 1 97.31 329 GLU B O 1
ATOM 5804 N N . LEU B 1 330 ? -7.453 -5.312 0.709 1 96.81 330 LEU B N 1
ATOM 5805 C CA . LEU B 1 330 ? -6.312 -6.07 1.208 1 96.81 330 LEU B CA 1
ATOM 5806 C C . LEU B 1 330 ? -5.012 -5.324 0.956 1 96.81 330 LEU B C 1
ATOM 5808 O O . LEU B 1 330 ? -4.863 -4.645 -0.064 1 96.81 330 LEU B O 1
ATOM 5812 N N . VAL B 1 331 ? -4.113 -5.395 1.963 1 97.75 331 VAL B N 1
ATOM 5813 C CA . VAL B 1 331 ? -2.811 -4.738 1.881 1 97.75 331 VAL B CA 1
ATOM 5814 C C . VAL B 1 331 ? -1.699 -5.773 2.031 1 97.75 331 VAL B C 1
ATOM 5816 O O . VAL B 1 331 ? -1.933 -6.875 2.533 1 97.75 331 VAL B O 1
ATOM 5819 N N . ASP B 1 332 ? -0.498 -5.512 1.48 1 97.5 332 ASP B N 1
ATOM 5820 C CA . ASP B 1 332 ? 0.634 -6.426 1.596 1 97.5 332 ASP B CA 1
ATOM 5821 C C . ASP B 1 332 ? 1.253 -6.363 2.99 1 97.5 332 ASP B C 1
ATOM 5823 O O . ASP B 1 332 ? 0.648 -5.82 3.918 1 97.5 332 ASP B O 1
ATOM 5827 N N . GLN B 1 333 ? 2.424 -6.98 3.133 1 97 333 GLN B N 1
ATOM 5828 C CA . GLN B 1 333 ? 3.078 -7.094 4.43 1 97 333 GLN B CA 1
ATOM 5829 C C . GLN B 1 333 ? 3.488 -5.723 4.961 1 97 333 GLN B C 1
ATOM 5831 O O . GLN B 1 333 ? 3.641 -5.539 6.172 1 97 333 GLN B O 1
ATOM 5836 N N . ARG B 1 334 ? 3.633 -4.695 4.117 1 97.62 334 ARG B N 1
ATOM 5837 C CA . ARG B 1 334 ? 4.012 -3.344 4.516 1 97.62 334 ARG B CA 1
ATOM 5838 C C . ARG B 1 334 ? 2.799 -2.422 4.555 1 97.62 334 ARG B C 1
ATOM 5840 O O . ARG B 1 334 ? 2.941 -1.197 4.555 1 97.62 334 ARG B O 1
ATOM 5847 N N . ARG B 1 335 ? 1.618 -2.955 4.395 1 97.81 335 ARG B N 1
ATOM 5848 C CA . ARG B 1 335 ? 0.34 -2.252 4.422 1 97.81 335 ARG B CA 1
ATOM 5849 C C . ARG B 1 335 ? 0.156 -1.399 3.17 1 97.81 335 ARG B C 1
ATOM 5851 O O . ARG B 1 335 ? -0.488 -0.349 3.217 1 97.81 335 ARG B O 1
ATOM 5858 N N . ARG B 1 336 ? 0.792 -1.856 2.156 1 98 336 ARG B N 1
ATOM 5859 C CA . ARG B 1 336 ? 0.605 -1.168 0.883 1 98 336 ARG B CA 1
ATOM 5860 C C . ARG B 1 336 ? -0.58 -1.747 0.117 1 98 336 ARG B C 1
ATOM 5862 O O . ARG B 1 336 ? -0.749 -2.967 0.053 1 98 336 ARG B O 1
ATOM 5869 N N . ASN B 1 337 ? -1.445 -0.86 -0.323 1 97.94 337 ASN B N 1
ATOM 5870 C CA . ASN B 1 337 ? -2.545 -1.304 -1.173 1 97.94 337 ASN B CA 1
ATOM 5871 C C . ASN B 1 337 ? -2.176 -1.232 -2.652 1 97.94 337 ASN B C 1
ATOM 5873 O O . ASN B 1 337 ? -1.028 -0.941 -2.996 1 97.94 337 ASN B O 1
ATOM 5877 N N . ALA B 1 338 ? -3.115 -1.604 -3.551 1 97.69 338 ALA B N 1
ATOM 5878 C CA . ALA B 1 338 ? -2.861 -1.732 -4.984 1 97.69 338 ALA B CA 1
ATOM 5879 C C . ALA B 1 338 ? -2.395 -0.406 -5.578 1 97.69 338 ALA B C 1
ATOM 5881 O O . ALA B 1 338 ? -1.563 -0.385 -6.488 1 97.69 338 ALA B O 1
ATOM 5882 N N . ARG B 1 339 ? -2.826 0.769 -5.082 1 96.12 339 ARG B N 1
ATOM 5883 C CA . ARG B 1 339 ? -2.484 2.074 -5.637 1 96.12 339 ARG B CA 1
ATOM 5884 C C . ARG B 1 339 ? -1.041 2.445 -5.312 1 96.12 339 ARG B C 1
ATOM 5886 O O . ARG B 1 339 ? -0.368 3.098 -6.113 1 96.12 339 ARG B O 1
ATOM 5893 N N . HIS B 1 340 ? -0.556 2.082 -4.113 1 96.19 340 HIS B N 1
ATOM 5894 C CA . HIS B 1 340 ? 0.86 2.275 -3.826 1 96.19 340 HIS B CA 1
ATOM 5895 C C . HIS B 1 340 ? 1.732 1.717 -4.945 1 96.19 340 HIS B C 1
ATOM 5897 O O . HIS B 1 340 ? 2.631 2.402 -5.438 1 96.19 340 HIS B O 1
ATOM 5903 N N . TYR B 1 341 ? 1.411 0.471 -5.352 1 95.62 341 TYR B N 1
ATOM 5904 C CA . TYR B 1 341 ? 2.182 -0.205 -6.387 1 95.62 341 TYR B CA 1
ATOM 5905 C C . TYR B 1 341 ? 2.016 0.493 -7.734 1 95.62 341 TYR B C 1
ATOM 5907 O O . TYR B 1 341 ? 2.98 0.639 -8.484 1 95.62 341 TYR B O 1
ATOM 5915 N N . ALA B 1 342 ? 0.81 0.845 -8.062 1 94.38 342 ALA B N 1
ATOM 5916 C CA . ALA B 1 342 ? 0.547 1.527 -9.328 1 94.38 342 ALA B CA 1
ATOM 5917 C C . ALA B 1 342 ? 1.385 2.797 -9.445 1 94.38 342 ALA B C 1
ATOM 5919 O O . ALA B 1 342 ? 1.973 3.061 -10.5 1 94.38 342 ALA B O 1
ATOM 5920 N N . LEU B 1 343 ? 1.468 3.641 -8.398 1 91.38 343 LEU B N 1
ATOM 5921 C CA . LEU B 1 343 ? 2.201 4.902 -8.438 1 91.38 343 LEU B CA 1
ATOM 5922 C C . LEU B 1 343 ? 3.705 4.656 -8.43 1 91.38 343 LEU B C 1
ATOM 5924 O O . LEU B 1 343 ? 4.449 5.312 -9.164 1 91.38 343 LEU B O 1
ATOM 5928 N N . GLU B 1 344 ? 4.129 3.742 -7.598 1 91 344 GLU B N 1
ATOM 5929 C CA . GLU B 1 344 ? 5.547 3.408 -7.535 1 91 344 GLU B CA 1
ATOM 5930 C C . GLU B 1 344 ? 6.07 2.965 -8.898 1 91 344 GLU B C 1
ATOM 5932 O O . GLU B 1 344 ? 7.203 3.285 -9.273 1 91 344 GLU B O 1
ATOM 5937 N N . LYS B 1 345 ? 5.215 2.18 -9.609 1 91.81 345 LYS B N 1
ATOM 5938 C CA . LYS B 1 345 ? 5.633 1.626 -10.891 1 91.81 345 LYS B CA 1
ATOM 5939 C C . LYS B 1 345 ? 5.191 2.521 -12.047 1 91.81 345 LYS B C 1
ATOM 5941 O O . LYS B 1 345 ? 5.238 2.111 -13.211 1 91.81 345 LYS B O 1
ATOM 5946 N N . HIS B 1 346 ? 4.688 3.68 -11.797 1 88.44 346 HIS B N 1
ATOM 5947 C CA . HIS B 1 346 ? 4.363 4.727 -12.766 1 88.44 346 HIS B CA 1
ATOM 5948 C C . HIS B 1 346 ? 3.254 4.281 -13.711 1 88.44 346 HIS B C 1
ATOM 5950 O O . HIS B 1 346 ? 3.352 4.48 -14.922 1 88.44 346 HIS B O 1
ATOM 5956 N N . GLN B 1 347 ? 2.281 3.666 -13.117 1 89.69 347 GLN B N 1
ATOM 5957 C CA . GLN B 1 347 ? 1.142 3.215 -13.914 1 89.69 347 GLN B CA 1
ATOM 5958 C C . GLN B 1 347 ? -0.001 4.227 -13.852 1 89.69 347 GLN B C 1
ATOM 5960 O O . GLN B 1 347 ? -0.943 4.062 -13.078 1 89.69 347 GLN B O 1
ATOM 5965 N N . SER B 1 348 ? -0.111 5.18 -14.719 1 84.25 348 SER B N 1
ATOM 5966 C CA . SER B 1 348 ? -1.016 6.324 -14.68 1 84.25 348 SER B CA 1
ATOM 5967 C C . SER B 1 348 ? -2.453 5.906 -14.969 1 84.25 348 SER B C 1
ATOM 5969 O O . SER B 1 348 ? -3.396 6.496 -14.445 1 84.25 348 SER B O 1
ATOM 5971 N N . ARG B 1 349 ? -2.617 4.871 -15.773 1 89.25 349 ARG B N 1
ATOM 5972 C CA . ARG B 1 349 ? -3.961 4.449 -16.156 1 89.25 349 ARG B CA 1
ATOM 5973 C C . ARG B 1 349 ? -4.723 3.895 -14.961 1 89.25 349 ARG B C 1
ATOM 5975 O O . ARG B 1 349 ? -5.945 4.039 -14.875 1 89.25 349 ARG B O 1
ATOM 5982 N N . ILE B 1 350 ? -3.98 3.295 -14.102 1 92.31 350 ILE B N 1
ATOM 5983 C CA . ILE B 1 350 ? -4.602 2.738 -12.906 1 92.31 350 ILE B CA 1
ATOM 5984 C C . ILE B 1 350 ? -5.16 3.867 -12.039 1 92.31 350 ILE B C 1
ATOM 5986 O O . ILE B 1 350 ? -6.234 3.73 -11.453 1 92.31 350 ILE B O 1
ATOM 5990 N N . THR B 1 351 ? -4.461 4.961 -11.992 1 84.31 351 THR B N 1
ATOM 5991 C CA . THR B 1 351 ? -4.867 6.102 -11.172 1 84.31 351 THR B CA 1
ATOM 5992 C C . THR B 1 351 ? -6.211 6.652 -11.648 1 84.31 351 THR B C 1
ATOM 5994 O O . THR B 1 351 ? -7.09 6.945 -10.836 1 84.31 351 THR B O 1
ATOM 5997 N N . THR B 1 352 ? -6.375 6.727 -12.969 1 86.69 352 THR B N 1
ATOM 5998 C CA . THR B 1 352 ? -7.629 7.199 -13.539 1 86.69 352 THR B CA 1
ATOM 5999 C C . THR B 1 352 ? -8.773 6.25 -13.203 1 86.69 352 THR B C 1
ATOM 6001 O O . THR B 1 352 ? -9.867 6.688 -12.836 1 86.69 352 THR B O 1
ATOM 6004 N N . PHE B 1 353 ? -8.469 5.059 -13.32 1 92.38 353 PHE B N 1
ATOM 6005 C CA . PHE B 1 353 ? -9.453 4.027 -13.008 1 92.38 353 PHE B CA 1
ATOM 6006 C C . PHE B 1 353 ? -9.891 4.117 -11.547 1 92.38 353 PHE B C 1
ATOM 6008 O O . PHE B 1 353 ? -11.086 4.082 -11.25 1 92.38 353 PHE B O 1
ATOM 6015 N N . VAL B 1 354 ? -9 4.285 -10.617 1 92.31 354 VAL B N 1
ATOM 6016 C CA . VAL B 1 354 ? -9.258 4.352 -9.18 1 92.31 354 VAL B CA 1
ATOM 6017 C C . VAL B 1 354 ? -10.086 5.594 -8.859 1 92.31 354 VAL B C 1
ATOM 6019 O O . VAL B 1 354 ? -11.031 5.531 -8.078 1 92.31 354 VAL B O 1
ATOM 6022 N N . LEU B 1 355 ? -9.805 6.672 -9.508 1 88.44 355 LEU B N 1
ATOM 6023 C CA . LEU B 1 355 ? -10.469 7.941 -9.234 1 88.44 355 LEU B CA 1
ATOM 6024 C C . LEU B 1 355 ? -11.922 7.902 -9.695 1 88.44 355 LEU B C 1
ATOM 6026 O O . LEU B 1 355 ? -12.781 8.57 -9.109 1 88.44 355 LEU B O 1
ATOM 6030 N N . LYS B 1 356 ? -12.203 7.09 -10.672 1 90.06 356 LYS B N 1
ATOM 6031 C CA . LYS B 1 356 ? -13.539 7.043 -11.25 1 90.06 356 LYS B CA 1
ATOM 6032 C C . LYS B 1 356 ? -14.477 6.184 -10.406 1 90.06 356 LYS B C 1
ATOM 6034 O O . LYS B 1 356 ? -15.695 6.387 -10.422 1 90.06 356 LYS B O 1
ATOM 6039 N N . ASP B 1 357 ? -13.914 5.281 -9.703 1 91.69 357 ASP B N 1
ATOM 6040 C CA . ASP B 1 357 ? -14.711 4.391 -8.867 1 91.69 357 ASP B CA 1
ATOM 6041 C C . ASP B 1 357 ? -14.75 4.887 -7.422 1 91.69 357 ASP B C 1
ATOM 6043 O O . ASP B 1 357 ? -13.727 4.902 -6.734 1 91.69 357 ASP B O 1
ATOM 6047 N N . PRO B 1 358 ? -15.953 5.223 -6.867 1 91.38 358 PRO B N 1
ATOM 6048 C CA . PRO B 1 358 ? -16.047 5.828 -5.535 1 91.38 358 PRO B CA 1
ATOM 6049 C C . PRO B 1 358 ? -15.578 4.891 -4.426 1 91.38 358 PRO B C 1
ATOM 6051 O O . PRO B 1 358 ? -15.016 5.344 -3.43 1 91.38 358 PRO B O 1
ATOM 6054 N N . TRP B 1 359 ? -15.82 3.646 -4.613 1 93.19 359 TRP B N 1
ATOM 6055 C CA . TRP B 1 359 ? -15.391 2.686 -3.605 1 93.19 359 TRP B CA 1
ATOM 6056 C C . TRP B 1 359 ? -13.867 2.568 -3.584 1 93.19 359 TRP B C 1
ATOM 6058 O O . TRP B 1 359 ? -13.25 2.627 -2.518 1 93.19 359 TRP B O 1
ATOM 6068 N N . LEU B 1 360 ? -13.32 2.4 -4.793 1 95 360 LEU B N 1
ATOM 6069 C CA . LEU B 1 360 ? -11.867 2.312 -4.883 1 95 360 LEU B CA 1
ATOM 6070 C C . LEU B 1 360 ? -11.211 3.578 -4.348 1 95 360 LEU B C 1
ATOM 6072 O O . LEU B 1 360 ? -10.211 3.508 -3.631 1 95 360 LEU B O 1
ATOM 6076 N N . SER B 1 361 ? -11.781 4.723 -4.734 1 93 361 SER B N 1
ATOM 6077 C CA . SER B 1 361 ? -11.227 5.992 -4.262 1 93 361 SER B CA 1
ATOM 6078 C C . SER B 1 361 ? -11.281 6.086 -2.742 1 93 361 SER B C 1
ATOM 6080 O O . SER B 1 361 ? -10.344 6.566 -2.109 1 93 361 SER B O 1
ATOM 6082 N N . ASN B 1 362 ? -12.352 5.625 -2.145 1 92.94 362 ASN B N 1
ATOM 6083 C CA . ASN B 1 362 ? -12.523 5.652 -0.696 1 92.94 362 ASN B CA 1
ATOM 6084 C C . ASN B 1 362 ? -11.461 4.82 0.011 1 92.94 362 ASN B C 1
ATOM 6086 O O . ASN B 1 362 ? -10.984 5.195 1.084 1 92.94 362 ASN B O 1
ATOM 6090 N N . ILE B 1 363 ? -11.102 3.74 -0.582 1 95.19 363 ILE B N 1
ATOM 6091 C CA . ILE B 1 363 ? -10.25 2.762 0.083 1 95.19 363 ILE B CA 1
ATOM 6092 C C . ILE B 1 363 ? -8.781 3.043 -0.247 1 95.19 363 ILE B C 1
ATOM 6094 O O . ILE B 1 363 ? -7.918 2.986 0.632 1 95.19 363 ILE B O 1
ATOM 6098 N N . LEU B 1 364 ? -8.484 3.438 -1.458 1 96.44 364 LEU B N 1
ATOM 6099 C CA . LEU B 1 364 ? -7.129 3.295 -1.969 1 96.44 364 LEU B CA 1
ATOM 6100 C C . LEU B 1 364 ? -6.402 4.637 -1.968 1 96.44 364 LEU B C 1
ATOM 6102 O O . LEU B 1 364 ? -5.172 4.684 -1.939 1 96.44 364 LEU B O 1
ATOM 6106 N N . LEU B 1 365 ? -7.02 5.73 -1.953 1 94.06 365 LEU B N 1
ATOM 6107 C CA . LEU B 1 365 ? -6.414 7.008 -2.318 1 94.06 365 LEU B CA 1
ATOM 6108 C C . LEU B 1 365 ? -5.406 7.453 -1.266 1 94.06 365 LEU B C 1
ATOM 6110 O O . LEU B 1 365 ? -4.309 7.902 -1.604 1 94.06 365 LEU B O 1
ATOM 6114 N N . ASN B 1 366 ? -5.84 7.348 0.066 1 94.62 366 ASN B N 1
ATOM 6115 C CA . ASN B 1 366 ? -5.043 8.039 1.076 1 94.62 366 ASN B CA 1
ATOM 6116 C C . ASN B 1 366 ? -4.57 7.078 2.168 1 94.62 366 ASN B C 1
ATOM 6118 O O . ASN B 1 366 ? -4.07 7.512 3.207 1 94.62 366 ASN B O 1
ATOM 6122 N N . ALA B 1 367 ? -4.738 5.77 1.913 1 95.38 367 ALA B N 1
ATOM 6123 C CA . ALA B 1 367 ? -4.312 4.797 2.916 1 95.38 367 ALA B CA 1
ATOM 6124 C C . ALA B 1 367 ? -2.803 4.859 3.131 1 95.38 367 ALA B C 1
ATOM 6126 O O . ALA B 1 367 ? -2.037 5.008 2.176 1 95.38 367 ALA B O 1
ATOM 6127 N N . LYS B 1 368 ? -2.365 4.715 4.387 1 95.38 368 LYS B N 1
ATOM 6128 C CA . LYS B 1 368 ? -0.949 4.812 4.727 1 95.38 368 LYS B CA 1
ATOM 6129 C C . LYS B 1 368 ? -0.319 3.43 4.863 1 95.38 368 LYS B C 1
ATOM 6131 O O . LYS B 1 368 ? -0.949 2.502 5.375 1 95.38 368 LYS B O 1
ATOM 6136 N N . ASP B 1 369 ? 0.912 3.273 4.379 1 96.75 369 ASP B N 1
ATOM 6137 C CA . ASP B 1 369 ? 1.668 2.049 4.629 1 96.75 369 ASP B CA 1
ATOM 6138 C C . ASP B 1 369 ? 2.344 2.088 5.996 1 96.75 369 ASP B C 1
ATOM 6140 O O . ASP B 1 369 ? 2.027 2.941 6.828 1 96.75 369 ASP B O 1
ATOM 6144 N N . VAL B 1 370 ? 3.258 1.129 6.242 1 96.31 370 VAL B N 1
ATOM 6145 C CA . VAL B 1 370 ? 3.848 0.97 7.57 1 96.31 370 VAL B CA 1
ATOM 6146 C C . VAL B 1 370 ? 4.723 2.178 7.895 1 96.31 370 VAL B C 1
ATOM 6148 O O . VAL B 1 370 ? 4.945 2.494 9.062 1 96.31 370 VAL B O 1
ATOM 6151 N N . ASP B 1 371 ? 5.184 2.91 6.875 1 95.69 371 ASP B N 1
ATOM 6152 C CA . ASP B 1 371 ? 6.051 4.07 7.059 1 95.69 371 ASP B CA 1
ATOM 6153 C C . ASP B 1 371 ? 5.246 5.367 7.035 1 95.69 371 ASP B C 1
ATOM 6155 O O . ASP B 1 371 ? 5.816 6.461 7.07 1 95.69 371 ASP B O 1
ATOM 6159 N N . GLY B 1 372 ? 3.955 5.246 6.875 1 95.69 372 GLY B N 1
ATOM 6160 C CA . GLY B 1 372 ? 3.078 6.406 6.859 1 95.69 372 GLY B CA 1
ATOM 6161 C C . GLY B 1 372 ? 2.934 7.023 5.48 1 95.69 372 GLY B C 1
ATOM 6162 O O . GLY B 1 372 ? 2.383 8.117 5.34 1 95.69 372 GLY B O 1
ATOM 6163 N N . ASN B 1 373 ? 3.477 6.359 4.504 1 95.5 373 ASN B N 1
ATOM 6164 C CA . ASN B 1 373 ? 3.375 6.879 3.145 1 95.5 373 ASN B CA 1
ATOM 6165 C C . ASN B 1 373 ? 2.016 6.574 2.527 1 95.5 373 ASN B C 1
ATOM 6167 O O . ASN B 1 373 ? 1.577 5.422 2.521 1 95.5 373 ASN B O 1
ATOM 6171 N N . THR B 1 374 ? 1.357 7.641 2.127 1 95.69 374 THR B N 1
ATOM 6172 C CA . THR B 1 374 ? 0.249 7.43 1.202 1 95.69 374 THR B CA 1
ATOM 6173 C C . THR B 1 374 ? 0.767 7.105 -0.196 1 95.69 374 THR B C 1
ATOM 6175 O O . THR B 1 374 ? 1.958 7.258 -0.474 1 95.69 374 THR B O 1
ATOM 6178 N N . PRO B 1 375 ? -0.161 6.59 -1.125 1 93.81 375 PRO B N 1
ATOM 6179 C CA . PRO B 1 375 ? 0.303 6.332 -2.49 1 93.81 375 PRO B CA 1
ATOM 6180 C C . PRO B 1 375 ? 0.958 7.555 -3.131 1 93.81 375 PRO B C 1
ATOM 6182 O O . PRO B 1 375 ? 1.959 7.422 -3.84 1 93.81 375 PRO B O 1
ATOM 6185 N N . LEU B 1 376 ? 0.58 8.734 -2.803 1 91.12 376 LEU B N 1
ATOM 6186 C CA . LEU B 1 376 ? 1.091 9.961 -3.402 1 91.12 376 LEU B CA 1
ATOM 6187 C C . LEU B 1 376 ? 2.559 10.172 -3.045 1 91.12 376 LEU B C 1
ATOM 6189 O O . LEU B 1 376 ? 3.322 10.727 -3.838 1 91.12 376 LEU B O 1
ATOM 6193 N N . HIS B 1 377 ? 2.936 9.727 -1.886 1 92 377 HIS B N 1
ATOM 6194 C CA . HIS B 1 377 ? 4.324 9.859 -1.452 1 92 377 HIS B CA 1
ATOM 6195 C C . HIS B 1 377 ? 5.266 9.094 -2.379 1 92 377 HIS B C 1
ATOM 6197 O O . HIS B 1 377 ? 6.469 9.359 -2.4 1 92 377 HIS B O 1
ATOM 6203 N N . LEU B 1 378 ? 4.691 8.094 -3.037 1 89.25 378 LEU B N 1
ATOM 6204 C CA . LEU B 1 378 ? 5.527 7.211 -3.842 1 89.25 378 LEU B CA 1
ATOM 6205 C C . LEU B 1 378 ? 5.59 7.688 -5.289 1 89.25 378 LEU B C 1
ATOM 6207 O O . LEU B 1 378 ? 6.242 7.062 -6.125 1 89.25 378 LEU B O 1
ATOM 6211 N N . LEU B 1 379 ? 4.941 8.781 -5.547 1 84.81 379 LEU B N 1
ATOM 6212 C CA . LEU B 1 379 ? 4.91 9.336 -6.895 1 84.81 379 LEU B CA 1
ATOM 6213 C C . LEU B 1 379 ? 6.297 9.812 -7.316 1 84.81 379 LEU B C 1
ATOM 6215 O O . LEU B 1 379 ? 7.016 10.43 -6.527 1 84.81 379 LEU B O 1
ATOM 6219 N N . ASP B 1 380 ? 6.605 9.406 -8.523 1 72.19 380 ASP B N 1
ATOM 6220 C CA . ASP B 1 380 ? 7.809 9.922 -9.164 1 72.19 380 ASP B CA 1
ATOM 6221 C C . ASP B 1 380 ? 7.496 11.156 -10.008 1 72.19 380 ASP B C 1
ATOM 6223 O O . ASP B 1 380 ? 6.699 11.086 -10.945 1 72.19 380 ASP B O 1
ATOM 6227 N N . VAL B 1 381 ? 7.883 12.289 -9.609 1 64.25 381 VAL B N 1
ATOM 6228 C CA . VAL B 1 381 ? 7.547 13.609 -10.125 1 64.25 381 VAL B CA 1
ATOM 6229 C C . VAL B 1 381 ? 7.91 13.695 -11.602 1 64.25 381 VAL B C 1
ATOM 6231 O O . VAL B 1 381 ? 7.309 14.469 -12.359 1 64.25 381 VAL B O 1
ATOM 6234 N N . SER B 1 382 ? 8.844 12.953 -12.039 1 61.38 382 SER B N 1
ATOM 6235 C CA . SER B 1 382 ? 9.148 13.086 -13.461 1 61.38 382 SER B CA 1
ATOM 6236 C C . SER B 1 382 ? 7.906 12.852 -14.32 1 61.38 382 SER B C 1
ATOM 6238 O O . SER B 1 382 ? 7.848 13.297 -15.469 1 61.38 382 SER B O 1
ATOM 6240 N N . LEU B 1 383 ? 6.965 12.203 -13.82 1 56.44 383 LEU B N 1
ATOM 6241 C CA . LEU B 1 383 ? 5.879 11.719 -14.664 1 56.44 383 LEU B CA 1
ATOM 6242 C C . LEU B 1 383 ? 4.688 12.672 -14.617 1 56.44 383 LEU B C 1
ATOM 6244 O O . LEU B 1 383 ? 3.66 12.422 -15.25 1 56.44 383 LEU B O 1
ATOM 6248 N N . GLY B 1 384 ? 4.777 13.82 -14.164 1 55.28 384 GLY B N 1
ATOM 6249 C CA . GLY B 1 384 ? 3.658 14.742 -14.297 1 55.28 384 GLY B CA 1
ATOM 6250 C C . GLY B 1 384 ? 2.771 14.789 -13.07 1 55.28 384 GLY B C 1
ATOM 6251 O O . GLY B 1 384 ? 2.73 13.828 -12.297 1 55.28 384 GLY B O 1
ATOM 6252 N N . THR B 1 385 ? 2.479 15.914 -12.531 1 59.53 385 THR B N 1
ATOM 6253 C CA . THR B 1 385 ? 1.829 16.344 -11.305 1 59.53 385 THR B CA 1
ATOM 6254 C C . THR B 1 385 ? 0.311 16.312 -11.445 1 59.53 385 THR B C 1
ATOM 6256 O O . THR B 1 385 ? -0.41 16.938 -10.664 1 59.53 385 THR B O 1
ATOM 6259 N N . ARG B 1 386 ? -0.259 15.578 -12.477 1 60.72 386 ARG B N 1
ATOM 6260 C CA . ARG B 1 386 ? -1.69 15.734 -12.711 1 60.72 386 ARG B CA 1
ATOM 6261 C C . ARG B 1 386 ? -2.502 15.164 -11.555 1 60.72 386 ARG B C 1
ATOM 6263 O O . ARG B 1 386 ? -3.594 15.656 -11.258 1 60.72 386 ARG B O 1
ATOM 6270 N N . PHE B 1 387 ? -2 14.25 -10.828 1 61.78 387 PHE B N 1
ATOM 6271 C CA . PHE B 1 387 ? -2.803 13.562 -9.828 1 61.78 387 PHE B CA 1
ATOM 6272 C C . PHE B 1 387 ? -2.814 14.336 -8.516 1 61.78 387 PHE B C 1
ATOM 6274 O O . PHE B 1 387 ? -3.707 14.156 -7.684 1 61.78 387 PHE B O 1
ATOM 6281 N N . ILE B 1 388 ? -2.055 15.281 -8.586 1 70.25 388 ILE B N 1
ATOM 6282 C CA . ILE B 1 388 ? -1.947 16.078 -7.367 1 70.25 388 ILE B CA 1
ATOM 6283 C C . ILE B 1 388 ? -3.131 17.031 -7.27 1 70.25 388 ILE B C 1
ATOM 6285 O O . ILE B 1 388 ? -3.529 17.438 -6.172 1 70.25 388 ILE B O 1
ATOM 6289 N N . GLY B 1 389 ? -3.922 16.953 -8.391 1 77.38 389 GLY B N 1
ATOM 6290 C CA . GLY B 1 389 ? -4.945 17.984 -8.398 1 77.38 389 GLY B CA 1
ATOM 6291 C C . GLY B 1 389 ? -6.281 17.5 -7.871 1 77.38 389 GLY B C 1
ATOM 6292 O O . GLY B 1 389 ? -7.188 18.297 -7.625 1 77.38 389 GLY B O 1
ATOM 6293 N N . ASP B 1 390 ? -6.477 16.203 -7.695 1 85.38 390 ASP B N 1
ATOM 6294 C CA . ASP B 1 390 ? -7.758 15.695 -7.211 1 85.38 390 ASP B CA 1
ATOM 6295 C C . ASP B 1 390 ? -7.969 16.047 -5.742 1 85.38 390 ASP B C 1
ATOM 6297 O O . ASP B 1 390 ? -7.105 15.797 -4.902 1 85.38 390 ASP B O 1
ATOM 6301 N N . ALA B 1 391 ? -9.164 16.672 -5.43 1 87.06 391 ALA B N 1
ATOM 6302 C CA . ALA B 1 391 ? -9.461 17.203 -4.098 1 87.06 391 ALA B CA 1
ATOM 6303 C C . ALA B 1 391 ? -9.57 16.078 -3.074 1 87.06 391 ALA B C 1
ATOM 6305 O O . ALA B 1 391 ? -9.484 16.312 -1.868 1 87.06 391 ALA B O 1
ATOM 6306 N N . ARG B 1 392 ? -9.711 14.914 -3.574 1 91.75 392 ARG B N 1
ATOM 6307 C CA . ARG B 1 392 ? -9.898 13.773 -2.676 1 91.75 392 ARG B CA 1
ATOM 6308 C C . ARG B 1 392 ? -8.555 13.219 -2.211 1 91.75 392 ARG B C 1
ATOM 6310 O O . ARG B 1 392 ? -8.5 12.414 -1.278 1 91.75 392 ARG B O 1
ATOM 6317 N N . VAL B 1 393 ? -7.578 13.625 -2.838 1 90.25 393 VAL B N 1
ATOM 6318 C CA . VAL B 1 393 ? -6.242 13.203 -2.436 1 90.25 393 VAL B CA 1
ATOM 6319 C C . VAL B 1 393 ? -5.711 14.141 -1.349 1 90.25 393 VAL B C 1
ATOM 6321 O O . VAL B 1 393 ? -5.719 15.359 -1.511 1 90.25 393 VAL B O 1
ATOM 6324 N N . ASP B 1 394 ? -5.23 13.555 -0.289 1 91.81 394 ASP B N 1
ATOM 6325 C CA . ASP B 1 394 ? -4.668 14.336 0.807 1 91.81 394 ASP B CA 1
ATOM 6326 C C . ASP B 1 394 ? -3.197 14.664 0.554 1 91.81 394 ASP B C 1
ATOM 6328 O O . ASP B 1 394 ? -2.312 13.906 0.954 1 91.81 394 ASP B O 1
ATOM 6332 N N . LYS B 1 395 ? -2.979 15.812 0.053 1 88.56 395 LYS B N 1
ATOM 6333 C CA . LYS B 1 395 ? -1.637 16.234 -0.334 1 88.56 395 LYS B CA 1
ATOM 6334 C C . LYS B 1 395 ? -0.804 16.609 0.889 1 88.56 395 LYS B C 1
ATOM 6336 O O . LYS B 1 395 ? 0.424 16.688 0.812 1 88.56 395 LYS B O 1
ATOM 6341 N N . MET B 1 396 ? -1.498 16.859 1.998 1 89.06 396 MET B N 1
ATOM 6342 C CA . MET B 1 396 ? -0.798 17.344 3.188 1 89.06 396 MET B CA 1
ATOM 6343 C C . MET B 1 396 ? -0.666 16.219 4.223 1 89.06 396 MET B C 1
ATOM 6345 O O . MET B 1 396 ? -0.423 16.5 5.402 1 89.06 396 MET B O 1
ATOM 6349 N N . ALA B 1 397 ? -0.897 15 3.734 1 90.88 397 ALA B N 1
ATOM 6350 C CA . ALA B 1 397 ? -0.63 13.883 4.637 1 90.88 397 ALA B CA 1
ATOM 6351 C C . ALA B 1 397 ? 0.865 13.742 4.906 1 90.88 397 ALA B C 1
ATOM 6353 O O . ALA B 1 397 ? 1.676 13.766 3.979 1 90.88 397 ALA B O 1
ATOM 6354 N N . PHE B 1 398 ? 1.239 13.633 6.207 1 90.56 398 PHE B N 1
ATOM 6355 C CA . PHE B 1 398 ? 2.646 13.5 6.566 1 90.56 398 PHE B CA 1
ATOM 6356 C C . PHE B 1 398 ? 2.979 12.055 6.922 1 90.56 398 PHE B C 1
ATOM 6358 O O . PHE B 1 398 ? 2.182 11.367 7.562 1 90.56 398 PHE B O 1
ATOM 6365 N N . ASN B 1 399 ? 4.102 11.602 6.469 1 92.81 399 ASN B N 1
ATOM 6366 C CA . ASN B 1 399 ? 4.559 10.266 6.836 1 92.81 399 ASN B CA 1
ATOM 6367 C C . ASN B 1 399 ? 5.336 10.281 8.148 1 92.81 399 ASN B C 1
ATOM 6369 O O . ASN B 1 399 ? 5.324 11.273 8.875 1 92.81 399 ASN B O 1
ATOM 6373 N N . LYS B 1 400 ? 5.93 9.172 8.531 1 91.88 400 LYS B N 1
ATOM 6374 C CA . LYS B 1 400 ? 6.582 9.047 9.828 1 91.88 400 LYS B CA 1
ATOM 6375 C C . LYS B 1 400 ? 7.863 9.875 9.883 1 91.88 400 LYS B C 1
ATOM 6377 O O . LYS B 1 400 ? 8.383 10.156 10.969 1 91.88 400 LYS B O 1
ATOM 6382 N N . GLU B 1 401 ? 8.344 10.281 8.742 1 90.5 401 GLU B N 1
ATOM 6383 C CA . GLU B 1 401 ? 9.484 11.188 8.68 1 90.5 401 GLU B CA 1
ATOM 6384 C C . GLU B 1 401 ? 9.039 12.648 8.664 1 90.5 401 GLU B C 1
ATOM 6386 O O . GLU B 1 401 ? 9.836 13.547 8.406 1 90.5 401 GLU B O 1
ATOM 6391 N N . ASN B 1 402 ? 7.77 12.797 8.758 1 87.94 402 ASN B N 1
ATOM 6392 C CA . ASN B 1 402 ? 7.16 14.125 8.82 1 87.94 402 ASN B CA 1
ATOM 6393 C C . ASN B 1 402 ? 7.285 14.859 7.488 1 87.94 402 ASN B C 1
ATOM 6395 O O . ASN B 1 402 ? 7.5 16.062 7.461 1 87.94 402 ASN B O 1
ATOM 6399 N N . MET B 1 403 ? 7.203 14.125 6.438 1 89.75 403 MET B N 1
ATOM 6400 C CA . MET B 1 403 ? 7.23 14.68 5.086 1 89.75 403 MET B CA 1
ATOM 6401 C C . MET B 1 403 ? 5.902 14.445 4.375 1 89.75 403 MET B C 1
ATOM 6403 O O . MET B 1 403 ? 5.324 13.359 4.477 1 89.75 403 MET B O 1
ATOM 6407 N N . ASN B 1 404 ? 5.438 15.531 3.789 1 88.94 404 ASN B N 1
ATOM 6408 C CA . ASN B 1 404 ? 4.328 15.297 2.867 1 88.94 404 ASN B CA 1
ATOM 6409 C C . ASN B 1 404 ? 4.828 14.922 1.476 1 88.94 404 ASN B C 1
ATOM 6411 O O . ASN B 1 404 ? 6.035 14.82 1.248 1 88.94 404 ASN B O 1
ATOM 6415 N N . ALA B 1 405 ? 3.904 14.609 0.606 1 86.81 405 ALA B N 1
ATOM 6416 C CA . ALA B 1 405 ? 4.293 14.086 -0.7 1 86.81 405 ALA B CA 1
ATOM 6417 C C . ALA B 1 405 ? 5.18 15.078 -1.445 1 86.81 405 ALA B C 1
ATOM 6419 O O . ALA B 1 405 ? 6.145 14.688 -2.109 1 86.81 405 ALA B O 1
ATOM 6420 N N . LEU B 1 406 ? 4.91 16.344 -1.352 1 83.69 406 LEU B N 1
ATOM 6421 C CA . LEU B 1 406 ? 5.699 17.375 -2.021 1 83.69 406 LEU B CA 1
ATOM 6422 C C . LEU B 1 406 ? 7.098 17.469 -1.42 1 83.69 406 LEU B C 1
ATOM 6424 O O . LEU B 1 406 ? 8.078 17.672 -2.143 1 83.69 406 LEU B O 1
ATOM 6428 N N . ASP B 1 407 ? 7.152 17.375 -0.122 1 84.31 407 ASP B N 1
ATOM 6429 C CA . ASP B 1 407 ? 8.445 17.359 0.55 1 84.31 407 ASP B CA 1
ATOM 6430 C C . ASP B 1 407 ? 9.336 16.234 0.014 1 84.31 407 ASP B C 1
ATOM 6432 O O . ASP B 1 407 ? 10.523 16.453 -0.228 1 84.31 407 ASP B O 1
ATOM 6436 N N . VAL B 1 408 ? 8.695 15.086 -0.169 1 83.88 408 VAL B N 1
ATOM 6437 C CA . VAL B 1 408 ? 9.438 13.914 -0.621 1 83.88 408 VAL B CA 1
ATOM 6438 C C . VAL B 1 408 ? 9.953 14.141 -2.039 1 83.88 408 VAL B C 1
ATOM 6440 O O . VAL B 1 408 ? 11.102 13.812 -2.346 1 83.88 408 VAL B O 1
ATOM 6443 N N . ILE B 1 409 ? 9.117 14.672 -2.814 1 78.44 409 ILE B N 1
ATOM 6444 C CA . ILE B 1 409 ? 9.477 14.945 -4.203 1 78.44 409 ILE B CA 1
ATOM 6445 C C . ILE B 1 409 ? 10.656 15.914 -4.254 1 78.44 409 ILE B C 1
ATOM 6447 O O . ILE B 1 409 ? 11.602 15.719 -5.02 1 78.44 409 ILE B O 1
ATOM 6451 N N . ILE B 1 410 ? 10.648 16.969 -3.439 1 77.69 410 ILE B N 1
ATOM 6452 C CA . ILE B 1 410 ? 11.688 17.984 -3.418 1 77.69 410 ILE B CA 1
ATOM 6453 C C . ILE B 1 410 ? 12.984 17.406 -2.871 1 77.69 410 ILE B C 1
ATOM 6455 O O . ILE B 1 410 ? 14.07 17.672 -3.393 1 77.69 410 ILE B O 1
ATOM 6459 N N . ALA B 1 411 ? 12.812 16.641 -1.861 1 77.88 411 ALA B N 1
ATOM 6460 C CA . ALA B 1 411 ? 13.992 16.016 -1.268 1 77.88 411 ALA B CA 1
ATOM 6461 C C . ALA B 1 411 ? 14.688 15.094 -2.268 1 77.88 411 ALA B C 1
ATOM 6463 O O . ALA B 1 411 ? 15.914 15.039 -2.318 1 77.88 411 ALA B O 1
ATOM 6464 N N . ASP B 1 412 ? 13.969 14.367 -3.012 1 72.25 412 ASP B N 1
ATOM 6465 C CA . ASP B 1 412 ? 14.523 13.445 -3.992 1 72.25 412 ASP B CA 1
ATOM 6466 C C . ASP B 1 412 ? 15.211 14.195 -5.133 1 72.25 412 ASP B C 1
ATOM 6468 O O . ASP B 1 412 ? 16.234 13.75 -5.652 1 72.25 412 ASP B O 1
ATOM 6472 N N . ASP B 1 413 ? 14.617 15.312 -5.555 1 66.44 413 ASP B N 1
ATOM 6473 C CA . ASP B 1 413 ? 15.211 16.141 -6.602 1 66.44 413 ASP B CA 1
ATOM 6474 C C . ASP B 1 413 ? 16.547 16.734 -6.141 1 66.44 413 ASP B C 1
ATOM 6476 O O . ASP B 1 413 ? 17.484 16.828 -6.926 1 66.44 413 ASP B O 1
ATOM 6480 N N . SER B 1 414 ? 16.547 17.266 -4.918 1 59.25 414 SER B N 1
ATOM 6481 C CA . SER B 1 414 ? 17.797 17.828 -4.402 1 59.25 414 SER B CA 1
ATOM 6482 C C . SER B 1 414 ? 18.875 16.766 -4.32 1 59.25 414 SER B C 1
ATOM 6484 O O . SER B 1 414 ? 20.062 17.062 -4.48 1 59.25 414 SER B O 1
ATOM 6486 N N . ARG B 1 415 ? 18.438 15.578 -4.227 1 55.09 415 ARG B N 1
ATOM 6487 C CA . ARG B 1 415 ? 19.422 14.5 -4.176 1 55.09 415 ARG B CA 1
ATOM 6488 C C . ARG B 1 415 ? 19.984 14.203 -5.559 1 55.09 415 ARG B C 1
ATOM 6490 O O . ARG B 1 415 ? 21.141 13.812 -5.695 1 55.09 415 ARG B O 1
ATOM 6497 N N . ASN B 1 416 ? 19.094 14.336 -6.496 1 48.12 416 ASN B N 1
ATOM 6498 C CA . ASN B 1 416 ? 19.547 14.086 -7.855 1 48.12 416 ASN B CA 1
ATOM 6499 C C . ASN B 1 416 ? 20.406 15.242 -8.375 1 48.12 416 ASN B C 1
ATOM 6501 O O . ASN B 1 416 ? 21.141 15.086 -9.367 1 48.12 416 ASN B O 1
ATOM 6505 N N . GLU B 1 417 ? 20.141 16.375 -7.926 1 43.69 417 GLU B N 1
ATOM 6506 C CA . GLU B 1 417 ? 21 17.5 -8.32 1 43.69 417 GLU B CA 1
ATOM 6507 C C . GLU B 1 417 ? 22.344 17.422 -7.613 1 43.69 417 GLU B C 1
ATOM 6509 O O . GLU B 1 417 ? 23.312 18.031 -8.062 1 43.69 417 GLU B O 1
ATOM 6514 N N . VAL B 1 418 ? 22.391 16.812 -6.602 1 35.91 418 VAL B N 1
ATOM 6515 C CA . VAL B 1 418 ? 23.734 16.656 -6.039 1 35.91 418 VAL B CA 1
ATOM 6516 C C . VAL B 1 418 ? 24.438 15.477 -6.695 1 35.91 418 VAL B C 1
ATOM 6518 O O . VAL B 1 418 ? 23.859 14.398 -6.828 1 35.91 418 VAL B O 1
#

Secondary structure (DSSP, 8-state):
---------------------------------PPPHHHHHHHHHT-HHHHTTS-TTT---TT---HHHHHHHH-----S----S----HHHHHHHHHHH-GGGGT---TTS--HHHHHHHTT-HHHHHHHHHHHHHHHHHHGGG----SS-HHHHHHH---TT---HHHHHHHTT-HHHHHHHHHH-TT------TTS--HHHHHHHTT-HHHHHHHHHH-SS---B-GGG-BHHHHHHHTT-HHHHHHHHHH-GGGGG---TTS--HHHHHHHHT-HHHHHHHHHH-GGGGG---SSS---HHHHHHHHT-HHHHHHHHHH-GGGGG---TT---HHHHHHHTT-HHHHHHHHH-HHHHHHHSS---TTS--GGGG--GGG-SGGGG-TTS-TT---TTS--HHHHHHHHHHHHH-/--------------------------------PPP-HHHHHHHHHT-HHHHTTS-TTT---TT---HHHHHHHH-----S----S----HHHHHHHHHHH-GGGGT---TTS--HHHHHHHTT-HHHHHHHHHHHHHHHHHHTTS----SS-HHHHHHH---TT---HHHHHHHTT-HHHHHHHHHH-TT------TTS--HHHHHHHTT-HHHHHHHHHH-SS---B-GGG-BHHHHHHHTT-HHHHHHHHHH-GGGGG---TTS--HHHHHHHHT-HHHHHHHHHH-GGGGG---SSS---HHHHHHHHT-HHHHHHHHHH-GGGGG---TT---HHHHHHHTT-HHHHHHHHH-HHHHHHHSS---TTS--GGGG--GGG-SGGGG-TTS-TT---TTS--HHHHHHHHHHHHH-